Protein AF-0000000070421137 (afdb_homodimer)

Secondary structure (DSSP, 8-state):
--------------TT----SSS-HHHHHTT-HHHHHHHHHHHHTT------HHHHHHHHTSHHHHHHHTTTT-----HHHHTS-EEEEEEESS-HHHHHHHHHHH--TTSEEEEEEPTTS-HHHHHHHHHHHHT-TTEEE-SS-----TTSHHHHHHHHHHHHHHHH-TTS--SEEEEEETT-EESS-HHHHHHHHHHHTT--B---B--GGGTHHHHEEEEE-TTT--EEEEEEEPPPPGGGPPPPB--S--EEEHHHHHHHHH-HHHHHHHHHGGGSSSGGGTHHHHHHH-GGG--TT--B-TTSSB-GGG--SEEE-B--SSTT---SSEEETTEEE--GGGHHHHTT--SSEEE---TTSSHHHHHHHHHHHHHHHHHGGGS----HHHHHHHHT-/--------------TT----TTS-HHHHHTT-HHHHHHHHHHHHTT------HHHHHHHHTSHHHHHHHTTTT-----HHHHTS-EEEEEEESS-HHHHHHHHHHH--TTSEEEEEEPTTS-HHHHHHHHHHHHT-TTEEE-SS-----TTSHHHHHHHHHHHHHHHH-TTS--SEEEEEETT-EESS-HHHHHHHHHHHTT--B---B--GGGTHHHHEEEEE-TTT--EEEEEEEPPPPGGGPPPPB--S--EEEHHHHHHHHH-HHHHHHHHHGGGSSSGGGTHHHHHHH-GGG--TT--B-TTSSB-GGG--SEEE-B--SSTT---SSEEETTEEE--GGGHHHHTT--SSEEE---TTSSHHHHHHHHHHHHHHHHHGGGS----HHHHHHHHT-

Solvent-accessible surface area (backbone atoms only — not comparable to full-atom values): 43002 Å² total; per-residue (Å²): 138,80,84,69,73,77,68,76,72,67,76,69,76,61,95,80,61,61,76,60,84,90,49,62,45,46,47,27,37,47,59,36,61,68,55,42,51,49,49,53,50,52,54,68,72,65,72,65,83,72,78,42,28,58,52,49,24,61,47,24,70,42,42,71,57,34,37,60,72,62,46,71,76,69,70,76,76,53,70,70,43,66,75,48,20,42,31,36,34,36,45,40,64,79,54,42,48,40,32,49,55,36,44,58,70,64,64,52,89,67,28,39,36,29,35,33,51,30,55,76,41,58,66,53,38,55,50,14,49,52,28,47,32,72,61,32,92,50,34,43,68,38,92,60,67,33,70,56,30,75,52,26,33,38,46,35,46,40,55,50,37,30,50,54,54,52,70,67,40,74,91,51,82,44,51,35,36,36,48,37,58,31,44,37,41,72,55,49,41,66,60,55,49,43,55,52,50,58,70,43,64,52,47,37,16,54,34,33,39,82,49,79,87,55,42,75,30,53,50,29,29,34,45,69,38,85,88,75,59,38,67,37,77,67,83,38,77,40,74,77,61,66,92,78,49,57,75,17,37,36,52,73,47,30,35,35,21,46,66,32,53,50,40,52,75,64,36,63,69,41,43,51,44,54,60,65,30,53,34,19,54,34,23,38,22,26,53,64,7,23,51,51,44,28,67,90,70,63,52,59,34,65,56,50,30,95,87,60,38,42,41,63,72,45,37,36,36,63,40,68,49,56,73,57,95,58,90,79,75,74,67,67,39,49,74,57,97,50,31,26,32,48,20,53,79,32,38,27,54,51,72,68,49,86,24,40,22,36,44,31,50,46,66,83,45,56,42,63,32,58,49,34,50,49,26,48,50,53,34,48,46,71,51,46,85,74,47,59,61,88,43,47,69,60,53,47,46,64,59,78,84,137,80,83,69,74,78,69,73,70,66,76,69,77,60,95,82,61,61,74,60,86,90,48,64,46,45,48,27,36,48,59,37,61,68,55,43,51,48,48,53,51,51,52,67,72,64,71,66,82,72,79,41,30,60,51,49,23,60,46,24,71,42,42,71,57,33,37,60,74,65,47,71,77,70,70,77,79,52,70,70,43,68,76,46,20,40,30,37,34,35,45,39,65,78,53,40,47,41,32,49,54,37,44,59,70,66,62,51,89,65,28,39,37,30,34,36,51,32,55,78,40,58,64,53,39,57,49,15,49,52,28,45,31,74,62,32,92,50,33,43,68,37,90,60,64,33,70,56,29,76,52,26,32,39,45,36,46,39,54,50,37,30,50,54,53,53,70,66,42,74,92,50,81,44,50,34,37,36,48,39,56,33,41,35,42,72,54,49,42,66,60,54,49,42,56,53,50,58,71,42,65,52,46,36,17,54,34,32,37,82,50,79,87,55,42,74,32,53,49,29,29,35,46,69,38,85,87,75,58,39,66,38,77,67,82,39,76,39,76,78,60,63,93,79,50,57,77,17,37,37,51,73,46,29,35,35,21,46,64,32,53,51,40,54,74,64,34,64,70,42,45,51,41,53,61,64,31,54,33,18,53,35,23,36,23,25,55,64,6,23,49,52,44,29,68,90,70,63,51,60,34,65,57,52,30,96,86,60,38,42,40,64,72,45,38,36,38,62,39,68,48,56,74,57,95,59,89,78,74,73,68,67,39,48,73,58,95,49,31,27,31,46,19,53,78,32,38,27,56,52,72,68,49,86,25,39,23,36,44,31,48,45,68,83,45,56,42,64,32,59,49,34,50,49,27,49,48,53,35,47,46,72,50,46,86,71,50,58,60,87,44,48,70,61,52,47,46,63,58,75,84

Radius of gyration: 30.04 Å; Cα contacts (8 Å, |Δi|>4): 1472; chains: 2; bounding box: 64×89×84 Å

Sequence (802 aa):
KQNLYTQTVLISQSRTERLVHEVDCRRIIEGDELEISYALGVLKNGDYNCSSNDDVRNNAQNCERFLKMFNYNRFTISNEEMDFPIAFSLLVHKDAVQMEMLLRAIYRPHNVYCIHIDRKSNFSLHDAITAVTKCLPNVFIASNLEDVVYASYSRLQADINCMHDLLNYTDIKWKYLINLPAQEYPLKTNLEIVKILKLFNGTNSIESVYDSASNYRVNETYKVNPKTLKVENTKQRKPPPPYNMTVGKGSAYGAFSRRFVEFALNDERAQDLLKWTEDTYSPDETFWATLAINKHLGTPGIQYNALGFPDRKLWITTSTTWQSPGPGVNCHGRYVRDICIFGLRDLQKLVSEKEFFANKFYHDYQPYALKCMEEWIFNKSATSNNLPTDLFYYRRALNSTKQNLYTQTVLISQSRTERLVHEVDCRRIIEGDELEISYALGVLKNGDYNCSSNDDVRNNAQNCERFLKMFNYNRFTISNEEMDFPIAFSLLVHKDAVQMEMLLRAIYRPHNVYCIHIDRKSNFSLHDAITAVTKCLPNVFIASNLED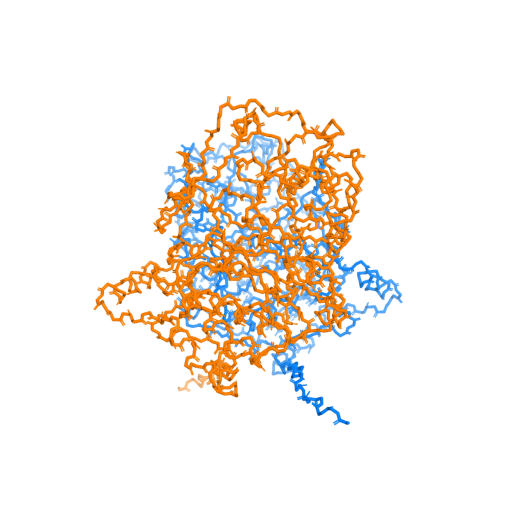VVYASYSRLQADINCMHDLLNYTDIKWKYLINLPAQEYPLKTNLEIVKILKLFNGTNSIESVYDSASNYRVNETYKVNPKTLKVENTKQRKPPPPYNMTVGKGSAYGAFSRRFVEFALNDERAQDLLKWTEDTYSPDETFWATLAINKHLGTPGIQYNALGFPDRKLWITTSTTWQSPGPGVNCHGRYVRDICIFGLRDLQKLVSEKEFFANKFYHDYQPYALKCMEEWIFNKSATSNNLPTDLFYYRRALNST

Foldseek 3Di:
DPPPPPPPPCPCPDPQFDDDPQADLVCLLQQPVVRQVVLVVVVVVVPDDDDALQNLLVCLQDLVSNCVVLVLPPFDDDPLLLVAAEEEEEEEEEGPSLLVLQCSLADDLLYAYEYAYQPPHDPSNVSSQVSNCVSRVRYDYFPDHFNDFAQALSVVVSVLSRLVVVVVVPPHDHFKYWYDYSFKHFLAHSVLVSVLVVLLVFAKQWDWDDDPVQCVQQQFFWDQDPVVSHIDTPPHGADDQPPPFDWIFTDLTIMHGNQLSCCCNPPPSNVSRSVSCRRGGNCSRTSSNRLQQDVVNVRTNFDADPVSGGQNLSNQAEDWQFQDPDPDSDQPADDDPRTRAHESSCSNVSNVGRHGIYPGHDCSGNVVNSVSSSSVSSVCSVCVVPDDRDCPSSNCSSPND/DPPPPVPPPCPCPDPQFDDDVQADLVCLLQQPVVRQVVLVVVVVVVPDDDDALQNLLVCLQDLVSNCVVLVVPPFDDDPLLLVAAEEEEEEEEEGPSLLVLQCSLADDLLYAYEYAYQPPYDPSNVSSQVSNCVSRVRYDYFPDHFNDFAQALSVVVSVLSRLVVVVVVPPHDHFKYWYDYSFKHFLAHSVLVSVLVVLLVFAKQWDWDDDPVQCVQQQFFWDQDPVVSHIDTPPHGADDQPPPFDWIFTDLTIMHGNQLSCCCNPPPSNVSRSVSCRRGGNCSGTSSNRLQQDVVNVRTNFDADPVSGGQNLSNQAEDWQFQDPDPDSDQPADDDPRTRAHESSCSNVSNVGRHGIYPGHDCSGNVVNSVSSSSVSSNCSVCVVPDDRDCPSSNCSSPND

Structure (mmCIF, N/CA/C/O backbone):
data_AF-0000000070421137-model_v1
#
loop_
_entity.id
_entity.type
_entity.pdbx_description
1 polymer 'Beta-1,3-galactosyl-O-glycosyl-glycoprotein beta-1,6-N-acetylglucosaminyltransferase 4-like'
#
loop_
_atom_site.group_PDB
_atom_site.id
_atom_site.type_symbol
_atom_site.label_atom_id
_atom_site.label_alt_id
_atom_site.label_comp_id
_atom_site.label_asym_id
_atom_site.label_entity_id
_atom_site.label_seq_id
_atom_site.pdbx_PDB_ins_code
_atom_site.Cartn_x
_atom_site.Cartn_y
_atom_site.Cartn_z
_atom_site.occupancy
_atom_site.B_iso_or_equiv
_atom_site.auth_seq_id
_atom_site.auth_comp_id
_atom_site.auth_asym_id
_atom_site.auth_atom_id
_atom_site.pdbx_PDB_model_num
ATOM 1 N N . LYS A 1 1 ? 13.375 14.648 43.125 1 20.23 1 LYS A N 1
ATOM 2 C CA . LYS A 1 1 ? 13.336 13.25 42.688 1 20.23 1 LYS A CA 1
ATOM 3 C C . LYS A 1 1 ? 12.07 12.953 41.906 1 20.23 1 LYS A C 1
ATOM 5 O O . LYS A 1 1 ? 10.984 12.828 42.469 1 20.23 1 LYS A O 1
ATOM 10 N N . GLN A 1 2 ? 11.789 13.578 40.75 1 22.14 2 GLN A N 1
ATOM 11 C CA . GLN A 1 2 ? 10.656 13.766 39.844 1 22.14 2 GLN A CA 1
ATOM 12 C C . GLN A 1 2 ? 10.195 12.43 39.281 1 22.14 2 GLN A C 1
ATOM 14 O O . GLN A 1 2 ? 11.008 11.648 38.781 1 22.14 2 GLN A O 1
ATOM 19 N N . ASN A 1 3 ? 9.078 11.836 39.812 1 25.48 3 ASN A N 1
ATOM 20 C CA . ASN A 1 3 ? 8.516 10.5 39.625 1 25.48 3 ASN A CA 1
ATOM 21 C C . ASN A 1 3 ? 8.32 10.203 38.125 1 25.48 3 ASN A C 1
ATOM 23 O O . ASN A 1 3 ? 7.492 10.828 37.469 1 25.48 3 ASN A O 1
ATOM 27 N N . LEU A 1 4 ? 9.328 9.852 37.375 1 26.03 4 LEU A N 1
ATOM 28 C CA . LEU A 1 4 ? 9.445 9.25 36.062 1 26.03 4 LEU A CA 1
ATOM 29 C C . LEU A 1 4 ? 8.445 8.117 35.875 1 26.03 4 LEU A C 1
ATOM 31 O O . LEU A 1 4 ? 8.492 7.125 36.625 1 26.03 4 LEU A O 1
ATOM 35 N N . TYR A 1 5 ? 7.18 8.484 35.688 1 28.64 5 TYR A N 1
ATOM 36 C CA . TYR A 1 5 ? 6.156 7.488 35.375 1 28.64 5 TYR A CA 1
ATOM 37 C C . TYR A 1 5 ? 6.734 6.34 34.562 1 28.64 5 TYR A C 1
ATOM 39 O O . TYR A 1 5 ? 7.496 6.566 33.625 1 28.64 5 TYR A O 1
ATOM 47 N N . THR A 1 6 ? 7.074 5.262 35.25 1 27.91 6 THR A N 1
ATOM 48 C CA . THR A 1 6 ? 7.441 3.965 34.688 1 27.91 6 THR A CA 1
ATOM 49 C C . THR A 1 6 ? 6.531 3.605 33.5 1 27.91 6 THR A C 1
ATOM 51 O O . THR A 1 6 ? 5.355 3.289 33.688 1 27.91 6 THR A O 1
ATOM 54 N N . GLN A 1 7 ? 6.555 4.383 32.5 1 29.56 7 GLN A N 1
ATOM 55 C CA . GLN A 1 7 ? 5.867 4.059 31.25 1 29.56 7 GLN A CA 1
ATOM 56 C C . GLN A 1 7 ? 6.164 2.625 30.828 1 29.56 7 GLN A C 1
ATOM 58 O O . GLN A 1 7 ? 7.328 2.244 30.672 1 29.56 7 GLN A O 1
ATOM 63 N N . THR A 1 8 ? 5.398 1.788 31.391 1 28.75 8 THR A N 1
ATOM 64 C CA . THR A 1 8 ? 5.469 0.406 30.922 1 28.75 8 THR A CA 1
ATOM 65 C C . THR A 1 8 ? 5.477 0.343 29.406 1 28.75 8 THR A C 1
ATOM 67 O O . THR A 1 8 ? 4.484 0.684 28.766 1 28.75 8 THR A O 1
ATOM 70 N N . VAL A 1 9 ? 6.59 0.639 28.891 1 28.95 9 VAL A N 1
ATOM 71 C CA . VAL A 1 9 ? 6.863 0.269 27.516 1 28.95 9 VAL A CA 1
ATOM 72 C C . VAL A 1 9 ? 6.578 -1.218 27.312 1 28.95 9 VAL A C 1
ATOM 74 O O . VAL A 1 9 ? 7.273 -2.07 27.875 1 28.95 9 VAL A O 1
ATOM 77 N N . LEU A 1 10 ? 5.43 -1.649 27.234 1 29.97 10 LEU A N 1
ATOM 78 C CA . LEU A 1 10 ? 5.141 -3.035 26.891 1 29.97 10 LEU A CA 1
ATOM 79 C C . LEU A 1 10 ? 5.73 -3.385 25.531 1 29.97 10 LEU A C 1
ATOM 81 O O . LEU A 1 10 ? 5.352 -2.797 24.516 1 29.97 10 LEU A O 1
ATOM 85 N N . ILE A 1 11 ? 6.961 -3.67 25.562 1 32.75 11 ILE A N 1
ATOM 86 C CA . ILE A 1 11 ? 7.523 -4.348 24.406 1 32.75 11 ILE A CA 1
ATOM 87 C C . ILE A 1 11 ? 6.77 -5.648 24.141 1 32.75 11 ILE A C 1
ATOM 89 O O . ILE A 1 11 ? 6.855 -6.59 24.938 1 32.75 11 ILE A O 1
ATOM 93 N N . SER A 1 12 ? 5.551 -5.691 23.875 1 33.28 12 SER A N 1
ATOM 94 C CA . SER A 1 12 ? 4.797 -6.934 23.719 1 33.28 12 SER A CA 1
ATOM 95 C C . SER A 1 12 ? 5.316 -7.754 22.531 1 33.28 12 SER A C 1
ATOM 97 O O . SER A 1 12 ? 5.148 -7.363 21.375 1 33.28 12 SER A O 1
ATOM 99 N N . GLN A 1 13 ? 6.551 -8.211 22.547 1 37.94 13 GLN A N 1
ATOM 100 C CA . GLN A 1 13 ? 6.801 -9.297 21.594 1 37.94 13 GLN A CA 1
ATOM 101 C C . GLN A 1 13 ? 5.734 -10.383 21.719 1 37.94 13 GLN A C 1
ATOM 103 O O . GLN A 1 13 ? 5.605 -11.016 22.766 1 37.94 13 GLN A O 1
ATOM 108 N N . SER A 1 14 ? 4.715 -10.297 21.094 1 43.59 14 SER A N 1
ATOM 109 C CA . SER A 1 14 ? 3.699 -11.336 21.156 1 43.59 14 SER A CA 1
ATOM 110 C C . SER A 1 14 ? 4.277 -12.695 20.781 1 43.59 14 SER A C 1
ATOM 112 O O . SER A 1 14 ? 5.109 -12.797 19.875 1 43.59 14 SER A O 1
ATOM 114 N N . ARG A 1 15 ? 4.164 -13.719 21.578 1 47.41 15 ARG A N 1
ATOM 115 C CA . ARG A 1 15 ? 4.457 -15.141 21.453 1 47.41 15 ARG A CA 1
ATOM 116 C C . ARG A 1 15 ? 4.008 -15.672 20.094 1 47.41 15 ARG A C 1
ATOM 118 O O . ARG A 1 15 ? 4.309 -16.812 19.75 1 47.41 15 ARG A O 1
ATOM 125 N N . THR A 1 16 ? 3.453 -14.875 19.062 1 58.22 16 THR A N 1
ATOM 126 C CA . THR A 1 16 ? 2.812 -15.414 17.875 1 58.22 16 THR A CA 1
ATOM 127 C C . THR A 1 16 ? 3.504 -14.906 16.609 1 58.22 16 THR A C 1
ATOM 129 O O . THR A 1 16 ? 3.041 -15.164 15.5 1 58.22 16 THR A O 1
ATOM 132 N N . GLU A 1 17 ? 4.789 -14.328 16.812 1 65.56 17 GLU A N 1
ATOM 133 C CA . GLU A 1 17 ? 5.469 -13.812 15.633 1 65.56 17 GLU A CA 1
ATOM 134 C C . GLU A 1 17 ? 6.59 -14.75 15.188 1 65.56 17 GLU A C 1
ATOM 136 O O . GLU A 1 17 ? 7.246 -15.383 16.016 1 65.56 17 GLU A O 1
ATOM 141 N N . ARG A 1 18 ? 6.664 -14.992 13.867 1 72.19 18 ARG A N 1
ATOM 142 C CA . ARG A 1 18 ? 7.809 -15.664 13.266 1 72.19 18 ARG A CA 1
ATOM 143 C C . ARG A 1 18 ? 8.992 -14.719 13.109 1 72.19 18 ARG A C 1
ATOM 145 O O . ARG A 1 18 ? 8.812 -13.555 12.742 1 72.19 18 ARG A O 1
ATOM 152 N N . LEU A 1 19 ? 10.18 -15.211 13.633 1 74.75 19 LEU A N 1
ATOM 153 C CA . LEU A 1 19 ? 11.367 -14.375 13.523 1 74.75 19 LEU A CA 1
ATOM 154 C C . LEU A 1 19 ? 12.539 -15.164 12.945 1 74.75 19 LEU A C 1
ATOM 156 O O . LEU A 1 19 ? 12.742 -16.328 13.305 1 74.75 19 LEU A O 1
ATOM 160 N N . VAL A 1 20 ? 13.094 -14.586 11.875 1 80.06 20 VAL A N 1
ATOM 161 C CA . VAL A 1 20 ? 14.422 -15.008 11.453 1 80.06 20 VAL A CA 1
ATOM 162 C C . VAL A 1 20 ? 15.477 -14.406 12.383 1 80.06 20 VAL A C 1
ATOM 164 O O . VAL A 1 20 ? 15.688 -13.195 12.391 1 80.06 20 VAL A O 1
ATOM 167 N N . HIS A 1 21 ? 16.156 -15.133 13.133 1 77.94 21 HIS A N 1
ATOM 168 C CA . HIS A 1 21 ? 16.984 -14.656 14.234 1 77.94 21 HIS A CA 1
ATOM 169 C C . HIS A 1 21 ? 18.344 -14.188 13.75 1 77.94 21 HIS A C 1
ATOM 171 O O . HIS A 1 21 ? 19 -13.359 14.391 1 77.94 21 HIS A O 1
ATOM 177 N N . GLU A 1 22 ? 18.75 -14.617 12.625 1 86.88 22 GLU A N 1
ATOM 178 C CA . GLU A 1 22 ? 20.094 -14.336 12.148 1 86.88 22 GLU A CA 1
ATOM 179 C C . GLU A 1 22 ? 20.203 -12.922 11.586 1 86.88 22 GLU A C 1
ATOM 181 O O . GLU A 1 22 ? 21.281 -12.32 11.594 1 86.88 22 GLU A O 1
ATOM 186 N N . VAL A 1 23 ? 19.109 -12.453 11.078 1 92.75 23 VAL A N 1
ATOM 187 C CA . VAL A 1 23 ? 19.078 -11.125 10.484 1 92.75 23 VAL A CA 1
ATOM 188 C C . VAL A 1 23 ? 17.781 -10.406 10.875 1 92.75 23 VAL A C 1
ATOM 190 O O . VAL A 1 23 ? 16.844 -11.039 11.367 1 92.75 23 VAL A O 1
ATOM 193 N N . ASP A 1 24 ? 17.75 -9.047 10.711 1 94.31 24 ASP A N 1
ATOM 194 C CA . ASP A 1 24 ? 16.547 -8.25 10.945 1 94.31 24 ASP A CA 1
ATOM 195 C C . ASP A 1 24 ? 15.758 -8.062 9.648 1 94.31 24 ASP A C 1
ATOM 197 O O . ASP A 1 24 ? 16.031 -7.133 8.883 1 94.31 24 ASP A O 1
ATOM 201 N N . CYS A 1 25 ? 14.781 -8.922 9.461 1 95.94 25 CYS A N 1
ATOM 202 C CA . CYS A 1 25 ? 14.016 -8.945 8.219 1 95.94 25 CYS A CA 1
ATOM 203 C C . CYS A 1 25 ? 13.258 -7.645 8.023 1 95.94 25 CYS A C 1
ATOM 205 O O . CYS A 1 25 ? 13.078 -7.188 6.891 1 95.94 25 CYS A O 1
ATOM 207 N N . ARG A 1 26 ? 12.797 -7.012 9.086 1 93.62 26 ARG A N 1
ATOM 208 C CA . ARG A 1 26 ? 12.07 -5.75 8.984 1 93.62 26 ARG A CA 1
ATOM 209 C C . ARG A 1 26 ? 12.953 -4.656 8.391 1 93.62 26 ARG A C 1
ATOM 211 O O . ARG A 1 26 ? 12.547 -3.965 7.457 1 93.62 26 ARG A O 1
ATOM 218 N N . ARG A 1 27 ? 14.172 -4.586 8.914 1 94.5 27 ARG A N 1
ATOM 219 C CA . ARG A 1 27 ? 15.117 -3.588 8.422 1 94.5 27 ARG A CA 1
ATOM 220 C C . ARG A 1 27 ? 15.484 -3.857 6.965 1 94.5 27 ARG A C 1
ATOM 222 O O . ARG A 1 27 ? 15.609 -2.926 6.168 1 94.5 27 ARG A O 1
ATOM 229 N N . ILE A 1 28 ? 15.633 -5.145 6.621 1 96.81 28 ILE A N 1
ATOM 230 C CA . ILE A 1 28 ? 15.984 -5.531 5.258 1 96.81 28 ILE A CA 1
ATOM 231 C C . ILE A 1 28 ? 14.859 -5.129 4.305 1 96.81 28 ILE A C 1
ATOM 233 O O . ILE A 1 28 ? 15.109 -4.5 3.273 1 96.81 28 ILE A O 1
ATOM 237 N N . ILE A 1 29 ? 13.617 -5.426 4.656 1 96.94 29 ILE A N 1
ATOM 238 C CA . ILE A 1 29 ? 12.469 -5.129 3.811 1 96.94 29 ILE A CA 1
ATOM 239 C C . ILE A 1 29 ? 12.281 -3.617 3.705 1 96.94 29 ILE A C 1
ATOM 241 O O . ILE A 1 29 ? 11.836 -3.109 2.67 1 96.94 29 ILE A O 1
ATOM 245 N N . GLU A 1 30 ? 12.711 -2.855 4.73 1 96.06 30 GLU A N 1
ATOM 246 C CA . GLU A 1 30 ? 12.594 -1.401 4.723 1 96.06 30 GLU A CA 1
ATOM 247 C C . GLU A 1 30 ? 13.719 -0.763 3.912 1 96.06 30 GLU A C 1
ATOM 249 O O . GLU A 1 30 ? 13.758 0.459 3.75 1 96.06 30 GLU A O 1
ATOM 254 N N . GLY A 1 31 ? 14.727 -1.609 3.443 1 94.75 31 GLY A N 1
ATOM 255 C CA . GLY A 1 31 ? 15.781 -1.126 2.568 1 94.75 31 GLY A CA 1
ATOM 256 C C . GLY A 1 31 ? 17 -0.642 3.322 1 94.75 31 GLY A C 1
ATOM 257 O O . GLY A 1 31 ? 17.797 0.137 2.791 1 94.75 31 GLY A O 1
ATOM 258 N N . ASP A 1 32 ? 17.156 -1.04 4.566 1 95.12 32 ASP A N 1
ATOM 259 C CA . ASP A 1 32 ? 18.328 -0.663 5.352 1 95.12 32 ASP A CA 1
ATOM 260 C C . ASP A 1 32 ? 19.609 -1.296 4.785 1 95.12 32 ASP A C 1
ATOM 262 O O . ASP A 1 32 ? 19.844 -2.488 4.977 1 95.12 32 ASP A O 1
ATOM 266 N N . GLU A 1 33 ? 20.484 -0.548 4.219 1 95.44 33 GLU A N 1
ATOM 267 C CA . GLU A 1 33 ? 21.656 -1.058 3.518 1 95.44 33 GLU A CA 1
ATOM 268 C C . GLU A 1 33 ? 22.672 -1.669 4.488 1 95.44 33 GLU A C 1
ATOM 270 O O . GLU A 1 33 ? 23.391 -2.598 4.137 1 95.44 33 GLU A O 1
ATOM 275 N N . LEU A 1 34 ? 22.688 -1.186 5.691 1 96.12 34 LEU A N 1
ATOM 276 C CA . LEU A 1 34 ? 23.594 -1.746 6.684 1 96.12 34 LEU A CA 1
ATOM 277 C C . LEU A 1 34 ? 23.203 -3.178 7.031 1 96.12 34 LEU A C 1
ATOM 279 O O . LEU A 1 34 ? 24.062 -4.062 7.086 1 96.12 34 LEU A O 1
ATOM 283 N N . GLU A 1 35 ? 21.906 -3.398 7.23 1 96.31 35 GLU A N 1
ATOM 284 C CA . GLU A 1 35 ? 21.438 -4.742 7.559 1 96.31 35 GLU A CA 1
ATOM 285 C C . GLU A 1 35 ? 21.562 -5.676 6.359 1 96.31 35 GLU A C 1
ATOM 287 O O . GLU A 1 35 ? 21.891 -6.855 6.516 1 96.31 35 GLU A O 1
ATOM 292 N N . ILE A 1 36 ? 21.312 -5.152 5.172 1 97.25 36 ILE A N 1
ATOM 293 C CA . ILE A 1 36 ? 21.406 -5.953 3.957 1 97.25 36 ILE A CA 1
ATOM 294 C C . ILE A 1 36 ? 22.859 -6.398 3.752 1 97.25 36 ILE A C 1
ATOM 296 O O . ILE A 1 36 ? 23.125 -7.574 3.49 1 97.25 36 ILE A O 1
ATOM 300 N N . SER A 1 37 ? 23.781 -5.453 3.973 1 96.44 37 SER A N 1
ATOM 301 C CA . SER A 1 37 ? 25.203 -5.77 3.842 1 96.44 37 SER A CA 1
ATOM 302 C C . SER A 1 37 ? 25.641 -6.793 4.883 1 96.44 37 SER A C 1
ATOM 304 O O . SER A 1 37 ? 26.422 -7.695 4.586 1 96.44 37 SER A O 1
ATOM 306 N N . TYR A 1 38 ? 25.141 -6.621 6.004 1 95.81 38 TYR A N 1
ATOM 307 C CA . TYR A 1 38 ? 25.438 -7.582 7.062 1 95.81 38 TYR A CA 1
ATOM 308 C C . TYR A 1 38 ? 24.953 -8.977 6.684 1 95.81 38 TYR A C 1
ATOM 310 O O . TYR A 1 38 ? 25.703 -9.945 6.777 1 95.81 38 TYR A O 1
ATOM 318 N N . ALA A 1 39 ? 23.688 -9.078 6.238 1 95.25 39 ALA A N 1
ATOM 319 C CA . ALA A 1 39 ? 23.094 -10.367 5.863 1 95.25 39 ALA A CA 1
ATOM 320 C C . ALA A 1 39 ? 23.875 -11.016 4.727 1 95.25 39 ALA A C 1
ATOM 322 O O . ALA A 1 39 ? 24.125 -12.219 4.746 1 95.25 39 ALA A O 1
ATOM 323 N N . LEU A 1 40 ? 24.266 -10.203 3.762 1 94.75 40 LEU A N 1
ATOM 324 C CA . LEU A 1 40 ? 25.047 -10.703 2.637 1 94.75 40 LEU A CA 1
ATOM 325 C C . LEU A 1 40 ? 26.406 -11.195 3.1 1 94.75 40 LEU A C 1
ATOM 327 O O . LEU A 1 40 ? 26.922 -12.188 2.58 1 94.75 40 LEU A O 1
ATOM 331 N N . GLY A 1 41 ? 26.984 -10.5 4.043 1 92.69 41 GLY A N 1
ATOM 332 C CA . GLY A 1 41 ? 28.25 -10.914 4.621 1 92.69 41 GLY A CA 1
ATOM 333 C C . GLY A 1 41 ? 28.156 -12.25 5.332 1 92.69 41 GLY A C 1
ATOM 334 O O . GLY A 1 41 ? 29.062 -13.086 5.203 1 92.69 41 GLY A O 1
ATOM 335 N N . VAL A 1 42 ? 27.094 -12.469 6.02 1 89.81 42 VAL A N 1
ATOM 336 C CA . VAL A 1 42 ? 26.891 -13.719 6.734 1 89.81 42 VAL A CA 1
ATOM 337 C C . VAL A 1 42 ? 26.797 -14.875 5.742 1 89.81 42 VAL A C 1
ATOM 339 O O . VAL A 1 42 ? 27.328 -15.961 5.988 1 89.81 42 VAL A O 1
ATOM 342 N N . LEU A 1 43 ? 26.125 -14.672 4.633 1 88.81 43 LEU A N 1
ATOM 343 C CA . LEU A 1 43 ? 25.922 -15.711 3.627 1 88.81 43 LEU A CA 1
ATOM 344 C C . LEU A 1 43 ? 27.234 -16.047 2.922 1 88.81 43 LEU A C 1
ATOM 346 O O . LEU A 1 43 ? 27.453 -17.188 2.518 1 88.81 43 LEU A O 1
ATOM 350 N N . LYS A 1 44 ? 28.094 -15.148 2.705 1 85.44 44 LYS A N 1
ATOM 351 C CA . LYS A 1 44 ? 29.375 -15.359 2.035 1 85.44 44 LYS A CA 1
ATOM 352 C C . LYS A 1 44 ? 30.312 -16.188 2.904 1 85.44 44 LYS A C 1
ATOM 354 O O . LYS A 1 44 ? 31.109 -16.984 2.391 1 85.44 44 LYS A O 1
ATOM 359 N N . ASN A 1 45 ? 30.312 -16 4.125 1 74.69 45 ASN A N 1
ATOM 360 C CA . ASN A 1 45 ? 31.234 -16.688 5.023 1 74.69 45 ASN A CA 1
ATOM 361 C C . ASN A 1 45 ? 30.859 -18.156 5.203 1 74.69 45 ASN A C 1
ATOM 363 O O . ASN A 1 45 ? 31.547 -18.891 5.926 1 74.69 45 ASN A O 1
ATOM 367 N N . GLY A 1 46 ? 30.031 -18.719 4.223 1 66.94 46 GLY A N 1
ATOM 368 C CA . GLY A 1 46 ? 29.781 -20.141 4.105 1 66.94 46 GLY A CA 1
ATOM 369 C C . GLY A 1 46 ? 28.922 -20.688 5.234 1 66.94 46 GLY A C 1
ATOM 370 O O . GLY A 1 46 ? 28.781 -21.906 5.383 1 66.94 46 GLY A O 1
ATOM 371 N N . ASP A 1 47 ? 28.359 -19.891 5.965 1 62.97 47 ASP A N 1
ATOM 372 C CA . ASP A 1 47 ? 27.734 -20.359 7.195 1 62.97 47 ASP A CA 1
ATOM 373 C C . ASP A 1 47 ? 26.266 -20.734 6.953 1 62.97 47 ASP A C 1
ATOM 375 O O . ASP A 1 47 ? 25.562 -21.141 7.879 1 62.97 47 ASP A O 1
ATOM 379 N N . TYR A 1 48 ? 25.875 -20.734 5.625 1 73.06 48 TYR A N 1
ATOM 380 C CA . TYR A 1 48 ? 24.469 -21.062 5.5 1 73.06 48 TYR A CA 1
ATOM 381 C C . TYR A 1 48 ? 24.281 -22.453 4.902 1 73.06 48 TYR A C 1
ATOM 383 O O . TYR A 1 48 ? 24.75 -22.734 3.799 1 73.06 48 TYR A O 1
ATOM 391 N N . ASN A 1 49 ? 23.797 -23.344 5.66 1 78.06 49 ASN A N 1
ATOM 392 C CA . ASN A 1 49 ? 23.438 -24.672 5.195 1 78.06 49 ASN A CA 1
ATOM 393 C C . ASN A 1 49 ? 22 -24.734 4.707 1 78.06 49 ASN A C 1
ATOM 395 O O . ASN A 1 49 ? 21.062 -24.594 5.5 1 78.06 49 ASN A O 1
ATOM 399 N N . CYS A 1 50 ? 21.891 -24.969 3.373 1 84.75 50 CYS A N 1
ATOM 400 C CA . CYS A 1 50 ? 20.547 -25.047 2.807 1 84.75 50 CYS A CA 1
ATOM 401 C C . CYS A 1 50 ? 19.969 -26.453 2.992 1 84.75 50 CYS A C 1
ATOM 403 O O . CYS A 1 50 ? 20.688 -27.438 2.861 1 84.75 50 CYS A O 1
ATOM 405 N N . SER A 1 51 ? 18.781 -26.516 3.322 1 89.94 51 SER A N 1
ATOM 406 C CA . SER A 1 51 ? 18.078 -27.781 3.443 1 89.94 51 SER A CA 1
ATOM 407 C C . SER A 1 51 ? 18 -28.5 2.102 1 89.94 51 SER A C 1
ATOM 409 O O . SER A 1 51 ? 18.109 -27.875 1.047 1 89.94 51 SER A O 1
ATOM 411 N N . SER A 1 52 ? 17.922 -29.812 2.197 1 93.5 52 SER A N 1
ATOM 412 C CA . SER A 1 52 ? 17.812 -30.656 1.014 1 93.5 52 SER A CA 1
ATOM 413 C C . SER A 1 52 ? 16.453 -31.344 0.944 1 93.5 52 SER A C 1
ATOM 415 O O . SER A 1 52 ? 15.648 -31.25 1.873 1 93.5 52 SER A O 1
ATOM 417 N N . ASN A 1 53 ? 16.234 -32.031 -0.182 1 96 53 ASN A N 1
ATOM 418 C CA . ASN A 1 53 ? 15.031 -32.844 -0.306 1 96 53 ASN A CA 1
ATOM 419 C C . ASN A 1 53 ? 14.93 -33.875 0.817 1 96 53 ASN A C 1
ATOM 421 O O . ASN A 1 53 ? 13.852 -34.094 1.379 1 96 53 ASN A O 1
ATOM 425 N N . ASP A 1 54 ? 16.078 -34.375 1.191 1 96.19 54 ASP A N 1
ATOM 426 C CA . ASP A 1 54 ? 16.109 -35.406 2.24 1 96.19 54 ASP A CA 1
ATOM 427 C C . ASP A 1 54 ? 15.734 -34.812 3.596 1 96.19 54 ASP A C 1
ATOM 429 O O . ASP A 1 54 ? 15.109 -35.469 4.422 1 96.19 54 ASP A O 1
ATOM 433 N N . ASP A 1 55 ? 16.172 -33.656 3.809 1 95.56 55 ASP A N 1
ATOM 434 C CA . ASP A 1 55 ? 15.805 -33 5.051 1 95.56 55 ASP A CA 1
ATOM 435 C C . ASP A 1 55 ? 14.289 -32.844 5.16 1 95.56 55 ASP A C 1
ATOM 437 O O . ASP A 1 55 ? 13.711 -33.062 6.227 1 95.56 55 ASP A O 1
ATOM 441 N N . VAL A 1 56 ? 13.672 -32.438 4.07 1 96 56 VAL A N 1
ATOM 442 C CA . VAL A 1 56 ? 12.219 -32.281 4.039 1 96 56 VAL A CA 1
ATOM 443 C C . VAL A 1 56 ? 11.562 -33.625 4.32 1 96 56 VAL A C 1
ATOM 445 O O . VAL A 1 56 ? 10.633 -33.719 5.125 1 96 56 VAL A O 1
ATOM 448 N N . ARG A 1 57 ? 12.07 -34.688 3.672 1 97 57 ARG A N 1
ATOM 449 C CA . ARG A 1 57 ? 11.555 -36.031 3.883 1 97 57 ARG A CA 1
ATOM 450 C C . ARG A 1 57 ? 11.672 -36.438 5.348 1 97 57 ARG A C 1
ATOM 452 O O . ARG A 1 57 ? 10.695 -36.906 5.941 1 97 57 ARG A O 1
ATOM 459 N N . ASN A 1 58 ? 12.805 -36.219 5.91 1 96.44 58 ASN A N 1
ATOM 460 C CA . ASN A 1 58 ? 13.055 -36.625 7.293 1 96.44 58 ASN A CA 1
ATOM 461 C C . ASN A 1 58 ? 12.148 -35.875 8.266 1 96.44 58 ASN A C 1
ATOM 463 O O . ASN A 1 58 ? 11.648 -36.469 9.227 1 96.44 58 ASN A O 1
ATOM 467 N N . ASN A 1 59 ? 11.984 -34.594 8.023 1 94.69 59 ASN A N 1
ATOM 468 C CA . ASN A 1 59 ? 11.102 -33.812 8.883 1 94.69 59 ASN A CA 1
ATOM 469 C C . ASN A 1 59 ? 9.656 -34.281 8.805 1 94.69 59 ASN A C 1
ATOM 471 O O . ASN A 1 59 ? 8.953 -34.312 9.812 1 94.69 59 ASN A O 1
ATOM 475 N N . ALA A 1 60 ? 9.203 -34.781 7.66 1 95.81 60 ALA A N 1
ATOM 476 C CA . ALA A 1 60 ? 7.801 -35.125 7.426 1 95.81 60 ALA A CA 1
ATOM 477 C C . ALA A 1 60 ? 7.523 -36.562 7.789 1 95.81 60 ALA A C 1
ATOM 479 O O . ALA A 1 60 ? 6.395 -37.031 7.656 1 95.81 60 ALA A O 1
ATOM 480 N N . GLN A 1 61 ? 8.516 -37.281 8.195 1 95.44 61 GLN A N 1
ATOM 481 C CA . GLN A 1 61 ? 8.32 -38.688 8.609 1 95.44 61 GLN A CA 1
ATOM 482 C C . GLN A 1 61 ? 7.445 -38.75 9.859 1 95.44 61 GLN A C 1
ATOM 484 O O . GLN A 1 61 ? 6.734 -39.75 10.055 1 95.44 61 GLN A O 1
ATOM 489 N N . ASN A 1 62 ? 7.586 -37.781 10.68 1 95.94 62 ASN A N 1
ATOM 490 C CA . ASN A 1 62 ? 6.707 -37.594 11.836 1 95.94 62 ASN A CA 1
ATOM 491 C C . ASN A 1 62 ? 5.77 -36.406 11.633 1 95.94 62 ASN A C 1
ATOM 493 O O . ASN A 1 62 ? 6.16 -35.281 11.844 1 95.94 62 ASN A O 1
ATOM 497 N N . CYS A 1 63 ? 4.578 -36.688 11.391 1 95.69 63 CYS A N 1
ATOM 498 C CA . CYS A 1 63 ? 3.629 -35.656 10.984 1 95.69 63 CYS A CA 1
ATOM 499 C C . CYS A 1 63 ? 3.383 -34.688 12.117 1 95.69 63 CYS A C 1
ATOM 501 O O . CYS A 1 63 ? 3.287 -33.469 11.883 1 95.69 63 CYS A O 1
ATOM 503 N N . GLU A 1 64 ? 3.268 -35.156 13.312 1 93.12 64 GLU A N 1
ATOM 504 C CA . GLU A 1 64 ? 3.023 -34.281 14.445 1 93.12 64 GLU A CA 1
ATOM 505 C C . GLU A 1 64 ? 4.145 -33.25 14.594 1 93.12 64 GLU A C 1
ATOM 507 O O . GLU A 1 64 ? 3.881 -32.062 14.734 1 93.12 64 GLU A O 1
ATOM 512 N N . ARG A 1 65 ? 5.293 -33.75 14.523 1 91.25 65 ARG A N 1
ATOM 513 C CA . ARG A 1 65 ? 6.449 -32.844 14.625 1 91.25 65 ARG A CA 1
ATOM 514 C C . ARG A 1 65 ? 6.523 -31.922 13.43 1 91.25 65 ARG A C 1
ATOM 516 O O . ARG A 1 65 ? 6.797 -30.719 13.586 1 91.25 65 ARG A O 1
ATOM 523 N N . PHE A 1 66 ? 6.297 -32.438 12.273 1 93.06 66 PHE A N 1
ATOM 524 C CA . PHE A 1 66 ? 6.355 -31.672 11.031 1 93.06 66 PHE A CA 1
ATOM 525 C C . PHE A 1 66 ? 5.363 -30.516 11.055 1 93.06 66 PHE A C 1
ATOM 527 O O . PHE A 1 66 ? 5.723 -29.375 10.75 1 93.06 66 PHE A O 1
ATOM 534 N N . LEU A 1 67 ? 4.16 -30.75 11.469 1 92.06 67 LEU A N 1
ATOM 535 C CA . LEU A 1 67 ? 3.098 -29.75 11.484 1 92.06 67 LEU A CA 1
ATOM 536 C C . LEU A 1 67 ? 3.393 -28.656 12.508 1 92.06 67 LEU A C 1
ATOM 538 O O . LEU A 1 67 ? 3.127 -27.484 12.266 1 92.06 67 LEU A O 1
ATOM 542 N N . LYS A 1 68 ? 4.027 -28.984 13.609 1 86.69 68 LYS A N 1
ATOM 543 C CA . LYS A 1 68 ? 4.379 -28.031 14.656 1 86.69 68 LYS A CA 1
ATOM 544 C C . LYS A 1 68 ? 5.598 -27.203 14.266 1 86.69 68 LYS A C 1
ATOM 546 O O . LYS A 1 68 ? 5.629 -25.984 14.477 1 86.69 68 LYS A O 1
ATOM 551 N N . MET A 1 69 ? 6.52 -27.906 13.648 1 85.44 69 MET A N 1
ATOM 552 C CA . MET A 1 69 ? 7.789 -27.281 13.289 1 85.44 69 MET A CA 1
ATOM 553 C C . MET A 1 69 ? 7.57 -26.125 12.312 1 85.44 69 MET A C 1
ATOM 555 O O . MET A 1 69 ? 8.195 -25.078 12.438 1 85.44 69 MET A O 1
ATOM 559 N N . PHE A 1 70 ? 6.648 -26.281 11.406 1 80.81 70 PHE A N 1
ATOM 560 C CA . PHE A 1 70 ? 6.516 -25.297 10.344 1 80.81 70 PHE A CA 1
ATOM 561 C C . PHE A 1 70 ? 5.191 -24.547 10.461 1 80.81 70 PHE A C 1
ATOM 563 O O . PHE A 1 70 ? 4.758 -23.891 9.516 1 80.81 70 PHE A O 1
ATOM 570 N N . ASN A 1 71 ? 4.562 -24.672 11.641 1 81.06 71 ASN A N 1
ATOM 571 C CA . ASN A 1 71 ? 3.395 -23.875 12.023 1 81.06 71 ASN A CA 1
ATOM 572 C C . ASN A 1 71 ? 2.234 -24.094 11.055 1 81.06 71 ASN A C 1
ATOM 574 O O . ASN A 1 71 ? 1.55 -23.141 10.68 1 81.06 71 ASN A O 1
ATOM 578 N N . TYR A 1 72 ? 2.092 -25.328 10.555 1 83.69 72 TYR A N 1
ATOM 579 C CA . TYR A 1 72 ? 0.952 -25.672 9.719 1 83.69 72 TYR A CA 1
ATOM 580 C C . TYR A 1 72 ? -0.348 -25.625 10.508 1 83.69 72 TYR A C 1
ATOM 582 O O . TYR A 1 72 ? -1.437 -25.609 9.93 1 83.69 72 TYR A O 1
ATOM 590 N N . ASN A 1 73 ? -0.179 -25.5 11.836 1 74.62 73 ASN A N 1
ATOM 591 C CA . ASN A 1 73 ? -1.359 -25.531 12.695 1 74.62 73 ASN A CA 1
ATOM 592 C C . ASN A 1 73 ? -1.596 -24.188 13.367 1 74.62 73 ASN A C 1
ATOM 594 O O . ASN A 1 73 ? -2.436 -24.062 14.258 1 74.62 73 ASN A O 1
ATOM 598 N N . ARG A 1 74 ? -0.801 -23.219 13.008 1 73.38 74 ARG A N 1
ATOM 599 C CA . ARG A 1 74 ? -0.904 -21.922 13.672 1 73.38 74 ARG A CA 1
ATOM 600 C C . ARG A 1 74 ? -1.465 -20.875 12.727 1 73.38 74 ARG A C 1
ATOM 602 O O . ARG A 1 74 ? -0.731 -20 12.266 1 73.38 74 ARG A O 1
ATOM 609 N N . PHE A 1 75 ? -2.566 -21.047 12.219 1 75.25 75 PHE A N 1
ATOM 610 C CA . PHE A 1 75 ? -3.156 -19.984 11.398 1 75.25 75 PHE A CA 1
ATOM 611 C C . PHE A 1 75 ? -4.5 -19.547 11.969 1 75.25 75 PHE A C 1
ATOM 613 O O . PHE A 1 75 ? -5.195 -20.344 12.617 1 75.25 75 PHE A O 1
ATOM 620 N N . THR A 1 76 ? -4.684 -18.188 11.945 1 74.69 76 THR A N 1
ATOM 621 C CA . THR A 1 76 ? -6.004 -17.625 12.195 1 74.69 76 THR A CA 1
ATOM 622 C C . THR A 1 76 ? -6.805 -17.516 10.898 1 74.69 76 THR A C 1
ATOM 624 O O . THR A 1 76 ? -6.34 -16.922 9.922 1 74.69 76 THR A O 1
ATOM 627 N N . ILE A 1 77 ? -7.957 -18.25 10.914 1 85.31 77 ILE A N 1
ATOM 628 C CA . ILE A 1 77 ? -8.781 -18.281 9.711 1 85.31 77 ILE A CA 1
ATOM 629 C C . ILE A 1 77 ? -10.086 -17.516 9.953 1 85.31 77 ILE A C 1
ATOM 631 O O . ILE A 1 77 ? -10.781 -17.766 10.938 1 85.31 77 ILE A O 1
ATOM 635 N N . SER A 1 78 ? -10.375 -16.609 9.133 1 86.12 78 SER A N 1
ATOM 636 C CA . SER A 1 78 ? -11.617 -15.844 9.219 1 86.12 78 SER A CA 1
ATOM 637 C C . SER A 1 78 ? -12.773 -16.594 8.578 1 86.12 78 SER A C 1
ATOM 639 O O . SER A 1 78 ? -12.562 -17.531 7.797 1 86.12 78 SER A O 1
ATOM 641 N N . ASN A 1 79 ? -14 -16.203 8.906 1 88.44 79 ASN A N 1
ATOM 642 C CA . ASN A 1 79 ? -15.188 -16.781 8.266 1 88.44 79 ASN A CA 1
ATOM 643 C C . ASN A 1 79 ? -15.188 -16.516 6.762 1 88.44 79 ASN A C 1
ATOM 645 O O . ASN A 1 79 ? -15.625 -17.375 5.988 1 88.44 79 ASN A O 1
ATOM 649 N N . GLU A 1 80 ? -14.664 -15.414 6.434 1 90.12 80 GLU A N 1
ATOM 650 C CA . GLU A 1 80 ? -14.602 -15.07 5.02 1 90.12 80 GLU A CA 1
ATOM 651 C C . GLU A 1 80 ? -13.727 -16.047 4.242 1 90.12 80 GLU A C 1
ATOM 653 O O . GLU A 1 80 ? -14.07 -16.438 3.123 1 90.12 80 GLU A O 1
ATOM 658 N N . GLU A 1 81 ? -12.648 -16.422 4.855 1 93.25 81 GLU A N 1
ATOM 659 C CA . GLU A 1 81 ? -11.766 -17.406 4.234 1 93.25 81 GLU A CA 1
ATOM 660 C C . GLU A 1 81 ? -12.43 -18.781 4.164 1 93.25 81 GLU A C 1
ATOM 662 O O . GLU A 1 81 ? -12.383 -19.438 3.129 1 93.25 81 GLU A O 1
ATOM 667 N N . MET A 1 82 ? -13.133 -19.172 5.203 1 93.69 82 MET A N 1
ATOM 668 C CA . MET A 1 82 ? -13.758 -20.484 5.281 1 93.69 82 MET A CA 1
ATOM 669 C C . MET A 1 82 ? -14.836 -20.641 4.215 1 93.69 82 MET A C 1
ATOM 671 O O . MET A 1 82 ? -15.016 -21.734 3.66 1 93.69 82 MET A O 1
ATOM 675 N N . ASP A 1 83 ? -15.453 -19.562 3.877 1 95.81 83 ASP A N 1
ATOM 676 C CA . ASP A 1 83 ? -16.562 -19.578 2.934 1 95.81 83 ASP A CA 1
ATOM 677 C C . ASP A 1 83 ? -16.078 -19.453 1.495 1 95.81 83 ASP A C 1
ATOM 679 O O . ASP A 1 83 ? -16.875 -19.469 0.555 1 95.81 83 ASP A O 1
ATOM 683 N N . PHE A 1 84 ? -14.789 -19.344 1.354 1 98 84 PHE A N 1
ATOM 684 C CA . PHE A 1 84 ? -14.242 -19.109 0.023 1 98 84 PHE A CA 1
ATOM 685 C C . PHE A 1 84 ? -12.969 -19.922 -0.193 1 98 84 PHE A C 1
ATOM 687 O O . PHE A 1 84 ? -11.883 -19.359 -0.364 1 98 84 PHE A O 1
ATOM 694 N N . PRO A 1 85 ? -13.078 -21.219 -0.268 1 98.31 85 PRO A N 1
ATOM 695 C CA . PRO A 1 85 ? -11.898 -22.062 -0.477 1 98.31 85 PRO A CA 1
ATOM 696 C C . PRO A 1 85 ? -11.242 -21.844 -1.837 1 98.31 85 PRO A C 1
ATOM 698 O O . PRO A 1 85 ? -11.938 -21.609 -2.83 1 98.31 85 PRO A O 1
ATOM 701 N N . ILE A 1 86 ? -9.984 -21.906 -1.871 1 98.69 86 ILE A N 1
ATOM 702 C CA . ILE A 1 86 ? -9.18 -21.75 -3.078 1 98.69 86 ILE A CA 1
ATOM 703 C C . ILE A 1 86 ? -8.438 -23.047 -3.373 1 98.69 86 ILE A C 1
ATOM 705 O O . ILE A 1 86 ? -8.008 -23.75 -2.453 1 98.69 86 ILE A O 1
ATOM 709 N N . ALA A 1 87 ? -8.367 -23.406 -4.59 1 98.88 87 ALA A N 1
ATOM 710 C CA . ALA A 1 87 ? -7.508 -24.5 -5.02 1 98.88 87 ALA A CA 1
ATOM 711 C C . ALA A 1 87 ? -6.168 -23.969 -5.527 1 98.88 87 ALA A C 1
ATOM 713 O O . ALA A 1 87 ? -6.105 -22.922 -6.164 1 98.88 87 ALA A O 1
ATOM 714 N N . PHE A 1 88 ? -5.16 -24.703 -5.191 1 98.88 88 PHE A N 1
ATOM 715 C CA . PHE A 1 88 ? -3.826 -24.406 -5.703 1 98.88 88 PHE A CA 1
ATOM 716 C C . PHE A 1 88 ? -3.254 -25.609 -6.449 1 98.88 88 PHE A C 1
ATOM 718 O O . PHE A 1 88 ? -3.432 -26.75 -6.027 1 98.88 88 PHE A O 1
ATOM 725 N N . SER A 1 89 ? -2.652 -25.391 -7.551 1 98.69 89 SER A N 1
ATOM 726 C CA . SER A 1 89 ? -1.813 -26.391 -8.219 1 98.69 89 SER A CA 1
ATOM 727 C C . SER A 1 89 ? -0.347 -25.969 -8.211 1 98.69 89 SER A C 1
ATOM 729 O O . SER A 1 89 ? -0.008 -24.859 -8.648 1 98.69 89 SER A O 1
ATOM 731 N N . LEU A 1 90 ? 0.502 -26.797 -7.68 1 98.69 90 LEU A N 1
ATOM 732 C CA . LEU A 1 90 ? 1.935 -26.531 -7.598 1 98.69 90 LEU A CA 1
ATOM 733 C C . LEU A 1 90 ? 2.711 -27.438 -8.539 1 98.69 90 LEU A C 1
ATOM 735 O O . LEU A 1 90 ? 2.629 -28.672 -8.438 1 98.69 90 LEU A O 1
ATOM 739 N N . LEU A 1 91 ? 3.389 -26.859 -9.453 1 98.12 91 LEU A N 1
ATOM 740 C CA . LEU A 1 91 ? 4.277 -27.609 -10.328 1 98.12 91 LEU A CA 1
ATOM 741 C C . LEU A 1 91 ? 5.699 -27.641 -9.773 1 98.12 91 LEU A C 1
ATOM 743 O O . LEU A 1 91 ? 6.312 -26.594 -9.578 1 98.12 91 LEU A O 1
ATOM 747 N N . VAL A 1 92 ? 6.203 -28.844 -9.523 1 98.06 92 VAL A N 1
ATOM 748 C CA . VAL A 1 92 ? 7.492 -28.984 -8.852 1 98.06 92 VAL A CA 1
ATOM 749 C C . VAL A 1 92 ? 8.43 -29.828 -9.711 1 98.06 92 VAL A C 1
ATOM 751 O O . VAL A 1 92 ? 8.055 -30.922 -10.156 1 98.06 92 VAL A O 1
ATOM 754 N N . HIS A 1 93 ? 9.664 -29.391 -9.867 1 94.25 93 HIS A N 1
ATOM 755 C CA . HIS A 1 93 ? 10.547 -30.156 -10.742 1 94.25 93 HIS A CA 1
ATOM 756 C C . HIS A 1 93 ? 11.883 -30.438 -10.055 1 94.25 93 HIS A C 1
ATOM 758 O O . HIS A 1 93 ? 12.617 -31.344 -10.469 1 94.25 93 HIS A O 1
ATOM 764 N N . LYS A 1 94 ? 12.234 -29.672 -8.922 1 89.44 94 LYS A N 1
ATOM 765 C CA . LYS A 1 94 ? 13.594 -29.953 -8.461 1 89.44 94 LYS A CA 1
ATOM 766 C C . LYS A 1 94 ? 13.695 -29.797 -6.945 1 89.44 94 LYS A C 1
ATOM 768 O O . LYS A 1 94 ? 14.492 -30.484 -6.297 1 89.44 94 LYS A O 1
ATOM 773 N N . ASP A 1 95 ? 13.008 -28.922 -6.344 1 94.25 95 ASP A N 1
ATOM 774 C CA . ASP A 1 95 ? 13.336 -28.547 -4.969 1 94.25 95 ASP A CA 1
ATOM 775 C C . ASP A 1 95 ? 12.125 -28.703 -4.055 1 94.25 95 ASP A C 1
ATOM 777 O O . ASP A 1 95 ? 11.234 -27.844 -4.031 1 94.25 95 ASP A O 1
ATOM 781 N N . ALA A 1 96 ? 12.258 -29.703 -3.164 1 97.12 96 ALA A N 1
ATOM 782 C CA . ALA A 1 96 ? 11.18 -29.922 -2.201 1 97.12 96 ALA A CA 1
ATOM 783 C C . ALA A 1 96 ? 11.18 -28.859 -1.117 1 97.12 96 ALA A C 1
ATOM 785 O O . ALA A 1 96 ? 10.133 -28.531 -0.551 1 97.12 96 ALA A O 1
ATOM 786 N N . VAL A 1 97 ? 12.375 -28.312 -0.833 1 95.94 97 VAL A N 1
ATOM 787 C CA . VAL A 1 97 ? 12.5 -27.266 0.186 1 95.94 97 VAL A CA 1
ATOM 788 C C . VAL A 1 97 ? 11.703 -26.031 -0.225 1 95.94 97 VAL A C 1
ATOM 790 O O . VAL A 1 97 ? 10.883 -25.531 0.551 1 95.94 97 VAL A O 1
ATOM 793 N N . GLN A 1 98 ? 11.922 -25.641 -1.435 1 95.81 98 GLN A N 1
ATOM 794 C CA . GLN A 1 98 ? 11.242 -24.469 -1.956 1 95.81 98 GLN A CA 1
ATOM 795 C C . GLN A 1 98 ? 9.734 -24.703 -2.041 1 95.81 98 GLN A C 1
ATOM 797 O O . GLN A 1 98 ? 8.945 -23.812 -1.72 1 95.81 98 GLN A O 1
ATOM 802 N N . MET A 1 99 ? 9.359 -25.828 -2.475 1 97.62 99 MET A N 1
ATOM 803 C CA . MET A 1 99 ? 7.945 -26.156 -2.562 1 97.62 99 MET A CA 1
ATOM 804 C C . MET A 1 99 ? 7.293 -26.125 -1.186 1 97.62 99 MET A C 1
ATOM 806 O O . MET A 1 99 ? 6.199 -25.578 -1.026 1 97.62 99 MET A O 1
ATOM 810 N N . GLU A 1 100 ? 7.941 -26.734 -0.222 1 97.25 100 GLU A N 1
ATOM 811 C CA . GLU A 1 100 ? 7.387 -26.781 1.128 1 97.25 100 GLU A CA 1
ATOM 812 C C . GLU A 1 100 ? 7.277 -25.391 1.735 1 97.25 100 GLU A C 1
ATOM 814 O O . GLU A 1 100 ? 6.305 -25.078 2.424 1 97.25 100 GLU A O 1
ATOM 819 N N . MET A 1 101 ? 8.258 -24.531 1.462 1 95.94 101 MET A N 1
ATOM 820 C CA . MET A 1 101 ? 8.195 -23.141 1.917 1 95.94 101 MET A CA 1
ATOM 821 C C . MET A 1 101 ? 6.992 -22.422 1.315 1 95.94 101 MET A C 1
ATOM 823 O O . MET A 1 101 ? 6.289 -21.688 2.012 1 95.94 101 MET A O 1
ATOM 827 N N . LEU A 1 102 ? 6.762 -22.609 0.055 1 97.81 102 LEU A N 1
ATOM 828 C CA . LEU A 1 102 ? 5.586 -22.047 -0.593 1 97.81 102 LEU A CA 1
ATOM 829 C C . LEU A 1 102 ? 4.305 -22.609 0.008 1 97.81 102 LEU A C 1
ATOM 831 O O . LEU A 1 102 ? 3.393 -21.859 0.361 1 97.81 102 LEU A O 1
ATOM 835 N N . LEU A 1 103 ? 4.277 -23.906 0.153 1 97.75 103 LEU A N 1
ATOM 836 C CA . LEU A 1 103 ? 3.088 -24.578 0.662 1 97.75 103 LEU A CA 1
ATOM 837 C C . LEU A 1 103 ? 2.713 -24.062 2.043 1 97.75 103 LEU A C 1
ATOM 839 O O . LEU A 1 103 ? 1.555 -23.719 2.287 1 97.75 103 LEU A O 1
ATOM 843 N N . ARG A 1 104 ? 3.678 -24.016 2.91 1 94.69 104 ARG A N 1
ATOM 844 C CA . ARG A 1 104 ? 3.35 -23.609 4.273 1 94.69 104 ARG A CA 1
ATOM 845 C C . ARG A 1 104 ? 2.914 -22.141 4.316 1 94.69 104 ARG A C 1
ATOM 847 O O . ARG A 1 104 ? 2.193 -21.734 5.23 1 94.69 104 ARG A O 1
ATOM 854 N N . ALA A 1 105 ? 3.346 -21.312 3.35 1 94.94 105 ALA A N 1
ATOM 855 C CA . ALA A 1 105 ? 2.93 -19.922 3.285 1 94.94 105 ALA A CA 1
ATOM 856 C C . ALA A 1 105 ? 1.474 -19.797 2.842 1 94.94 105 ALA A C 1
ATOM 858 O O . ALA A 1 105 ? 0.744 -18.922 3.312 1 94.94 105 ALA A O 1
ATOM 859 N N . ILE A 1 106 ? 0.998 -20.703 1.988 1 96.5 106 ILE A N 1
ATOM 860 C CA . ILE A 1 106 ? -0.329 -20.547 1.401 1 96.5 106 ILE A CA 1
ATOM 861 C C . ILE A 1 106 ? -1.293 -21.547 2.025 1 96.5 106 ILE A C 1
ATOM 863 O O . ILE A 1 106 ? -2.508 -21.453 1.843 1 96.5 106 ILE A O 1
ATOM 867 N N . TYR A 1 107 ? -0.865 -22.453 2.809 1 96.12 107 TYR A N 1
ATOM 868 C CA . TYR A 1 107 ? -1.668 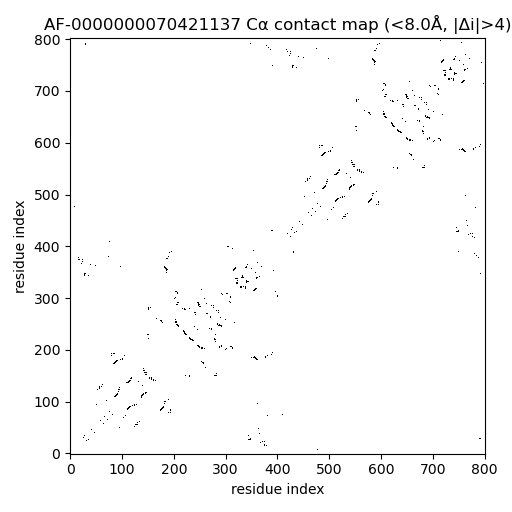-23.562 3.305 1 96.12 107 TYR A CA 1
ATOM 869 C C . TYR A 1 107 ? -2.793 -23.062 4.203 1 96.12 107 TYR A C 1
ATOM 871 O O . TYR A 1 107 ? -2.576 -22.203 5.066 1 96.12 107 TYR A O 1
ATOM 879 N N . ARG A 1 108 ? -3.924 -23.578 3.975 1 94.25 108 ARG A N 1
ATOM 880 C CA . ARG A 1 108 ? -5.098 -23.516 4.836 1 94.25 108 ARG A CA 1
ATOM 881 C C . ARG A 1 108 ? -5.883 -24.812 4.797 1 94.25 108 ARG A C 1
ATOM 883 O O . ARG A 1 108 ? -6.02 -25.438 3.738 1 94.25 108 ARG A O 1
ATOM 890 N N . PRO A 1 109 ? -6.453 -25.219 5.906 1 92.88 109 PRO A N 1
ATOM 891 C CA . PRO A 1 109 ? -7.117 -26.516 5.949 1 92.88 109 PRO A CA 1
ATOM 892 C C . PRO A 1 109 ? -8.375 -26.578 5.086 1 92.88 109 PRO A C 1
ATOM 894 O O . PRO A 1 109 ? -8.82 -27.656 4.699 1 92.88 109 PRO A O 1
ATOM 897 N N . HIS A 1 110 ? -8.961 -25.422 4.785 1 94.62 110 HIS A N 1
ATOM 898 C CA . HIS A 1 110 ? -10.195 -25.422 4.008 1 94.62 110 HIS A CA 1
ATOM 899 C C . HIS A 1 110 ? -9.906 -25.297 2.516 1 94.62 110 HIS A C 1
ATOM 901 O O . HIS A 1 110 ? -10.812 -25.375 1.69 1 94.62 110 HIS A O 1
ATOM 907 N N . ASN A 1 111 ? -8.695 -25.047 2.127 1 97.5 111 ASN A N 1
ATOM 908 C CA . ASN A 1 111 ? -8.266 -25.031 0.733 1 97.5 111 ASN A CA 1
ATOM 909 C C . ASN A 1 111 ? -7.863 -26.422 0.249 1 97.5 111 ASN A C 1
ATOM 911 O O . ASN A 1 111 ? -7.855 -27.375 1.028 1 97.5 111 ASN A O 1
ATOM 915 N N . VAL A 1 112 ? -7.59 -26.562 -1.021 1 98.62 112 VAL A N 1
ATOM 916 C CA . VAL A 1 112 ? -7.137 -27.828 -1.577 1 98.62 112 VAL A CA 1
ATOM 917 C C . VAL A 1 112 ? -5.914 -27.594 -2.465 1 98.62 112 VAL A C 1
ATOM 919 O O . VAL A 1 112 ? -5.801 -26.562 -3.115 1 98.62 112 VAL A O 1
ATOM 922 N N . TYR A 1 113 ? -4.973 -28.562 -2.408 1 98.75 113 TYR A N 1
ATOM 923 C CA . TYR A 1 113 ? -3.686 -28.406 -3.072 1 98.75 113 TYR A CA 1
ATOM 924 C C . TYR A 1 113 ? -3.338 -29.641 -3.893 1 98.75 113 TYR A C 1
ATOM 926 O O . TYR A 1 113 ? -3.32 -30.75 -3.367 1 98.75 113 TYR A O 1
ATOM 934 N N . CYS A 1 114 ? -3.104 -29.453 -5.148 1 98.88 114 CYS A N 1
ATOM 935 C CA . CYS A 1 114 ? -2.611 -30.484 -6.047 1 98.88 114 CYS A CA 1
ATOM 936 C C . CYS A 1 114 ? -1.153 -30.25 -6.418 1 98.88 114 CYS A C 1
ATOM 938 O O . CYS A 1 114 ? -0.813 -29.188 -6.953 1 98.88 114 CYS A O 1
ATOM 940 N N . ILE A 1 115 ? -0.287 -31.188 -6.133 1 98.88 115 ILE A N 1
ATOM 941 C CA . ILE A 1 115 ? 1.127 -31.062 -6.477 1 98.88 115 ILE A CA 1
ATOM 942 C C . ILE A 1 115 ? 1.444 -31.969 -7.664 1 98.88 115 ILE A C 1
ATOM 944 O O . ILE A 1 115 ? 1.228 -33.188 -7.609 1 98.88 115 ILE A O 1
ATOM 948 N N . HIS A 1 116 ? 1.864 -31.438 -8.711 1 98.88 116 HIS A N 1
ATOM 949 C CA . HIS A 1 116 ? 2.406 -32.219 -9.828 1 98.88 116 HIS A CA 1
ATOM 950 C C . HIS A 1 116 ? 3.93 -32.25 -9.766 1 98.88 116 HIS A C 1
ATOM 952 O O . HIS A 1 116 ? 4.602 -31.234 -9.922 1 98.88 116 HIS A O 1
ATOM 958 N N . ILE A 1 117 ? 4.473 -33.406 -9.609 1 98.62 117 ILE A N 1
ATOM 959 C CA . ILE A 1 117 ? 5.914 -33.625 -9.594 1 98.62 117 ILE A CA 1
ATOM 960 C C . ILE A 1 117 ? 6.387 -34.062 -10.984 1 98.62 117 ILE A C 1
ATOM 962 O O . ILE A 1 117 ? 5.793 -34.938 -11.609 1 98.62 117 ILE A O 1
ATOM 966 N N . ASP A 1 118 ? 7.426 -33.344 -11.43 1 98.12 118 ASP A N 1
ATOM 967 C CA . ASP A 1 118 ? 8.039 -33.844 -12.656 1 98.12 118 ASP A CA 1
ATOM 968 C C . ASP A 1 118 ? 8.398 -35.344 -12.531 1 98.12 118 ASP A C 1
ATOM 970 O O . ASP A 1 118 ? 9.211 -35.719 -11.688 1 98.12 118 ASP A O 1
ATOM 974 N N . ARG A 1 119 ? 7.832 -36.062 -13.367 1 97.38 119 ARG A N 1
ATOM 975 C CA . ARG A 1 119 ? 7.98 -37.5 -13.25 1 97.38 119 ARG A CA 1
ATOM 976 C C . ARG A 1 119 ? 9.445 -37.906 -13.328 1 97.38 119 ARG A C 1
ATOM 978 O O . ARG A 1 119 ? 9.883 -38.844 -12.633 1 97.38 119 ARG A O 1
ATOM 985 N N . LYS A 1 120 ? 10.219 -37.25 -14.07 1 96.06 120 LYS A N 1
ATOM 986 C CA . LYS A 1 120 ? 11.602 -37.625 -14.312 1 96.06 120 LYS A CA 1
ATOM 987 C C . LYS A 1 120 ? 12.523 -37.094 -13.219 1 96.06 120 LYS A C 1
ATOM 989 O O . LYS A 1 120 ? 13.734 -37.312 -13.258 1 96.06 120 LYS A O 1
ATOM 994 N N . SER A 1 121 ? 11.977 -36.438 -12.258 1 96.56 121 SER A N 1
ATOM 995 C CA . SER A 1 121 ? 12.797 -35.875 -11.172 1 96.56 121 SER A CA 1
ATOM 996 C C . SER A 1 121 ? 13.352 -37 -10.297 1 96.56 121 SER A C 1
ATOM 998 O O . SER A 1 121 ? 12.914 -38.156 -10.391 1 96.56 121 SER A O 1
ATOM 1000 N N . ASN A 1 122 ? 14.359 -36.656 -9.469 1 95.56 122 ASN A N 1
ATOM 1001 C CA . ASN A 1 122 ? 15.031 -37.656 -8.641 1 95.56 122 ASN A CA 1
ATOM 1002 C C . ASN A 1 122 ? 14.102 -38.219 -7.578 1 95.56 122 ASN A C 1
ATOM 1004 O O . ASN A 1 122 ? 13.094 -37.594 -7.223 1 95.56 122 ASN A O 1
ATOM 1008 N N . PHE A 1 123 ? 14.438 -39.375 -7.137 1 96.75 123 PHE A N 1
ATOM 1009 C CA . PHE A 1 123 ? 13.625 -40.062 -6.156 1 96.75 123 PHE A CA 1
ATOM 1010 C C . PHE A 1 123 ? 13.531 -39.281 -4.855 1 96.75 123 PHE A C 1
ATOM 1012 O O . PHE A 1 123 ? 12.5 -39.312 -4.18 1 96.75 123 PHE A O 1
ATOM 1019 N N . SER A 1 124 ? 14.578 -38.594 -4.574 1 97.12 124 SER A N 1
ATOM 1020 C CA . SER A 1 124 ? 14.586 -37.812 -3.34 1 97.12 124 SER A CA 1
ATOM 1021 C C . SER A 1 124 ? 13.477 -36.781 -3.334 1 97.12 124 SER A C 1
ATOM 1023 O O . SER A 1 124 ? 12.867 -36.531 -2.297 1 97.12 124 SER A O 1
ATOM 1025 N N . LEU A 1 125 ? 13.219 -36.188 -4.477 1 98 125 LEU A N 1
ATOM 1026 C CA . LEU A 1 125 ? 12.133 -35.219 -4.586 1 98 125 LEU A CA 1
ATOM 1027 C C . LEU A 1 125 ? 10.781 -35.875 -4.387 1 98 125 LEU A C 1
ATOM 1029 O O . LEU A 1 125 ? 9.961 -35.406 -3.59 1 98 125 LEU A O 1
ATOM 1033 N N . HIS A 1 126 ? 10.586 -37.031 -5.082 1 98.25 126 HIS A N 1
ATOM 1034 C CA . HIS A 1 126 ? 9.336 -37.75 -4.977 1 98.25 126 HIS A CA 1
ATOM 1035 C C . HIS A 1 126 ? 9.07 -38.188 -3.535 1 98.25 126 HIS A C 1
ATOM 1037 O O . HIS A 1 126 ? 7.957 -38 -3.029 1 98.25 126 HIS A O 1
ATOM 1043 N N . ASP A 1 127 ? 10.094 -38.656 -2.889 1 98.06 127 ASP A N 1
ATOM 1044 C CA . ASP A 1 127 ? 9.953 -39.156 -1.519 1 98.06 127 ASP A CA 1
ATOM 1045 C C . ASP A 1 127 ? 9.602 -38 -0.565 1 98.06 127 ASP A C 1
ATOM 1047 O O . ASP A 1 127 ? 8.742 -38.156 0.306 1 98.06 127 ASP A O 1
ATOM 1051 N N . ALA A 1 128 ? 10.289 -36.938 -0.744 1 98.19 128 ALA A N 1
ATOM 1052 C CA . ALA A 1 128 ? 10.062 -35.812 0.127 1 98.19 128 ALA A CA 1
ATOM 1053 C C . ALA A 1 128 ? 8.633 -35.281 0.004 1 98.19 128 ALA A C 1
ATOM 1055 O O . ALA A 1 128 ? 7.957 -35.062 1.012 1 98.19 128 ALA A O 1
ATOM 1056 N N . ILE A 1 129 ? 8.156 -35.125 -1.203 1 98.44 129 ILE A N 1
ATOM 1057 C CA . ILE A 1 129 ? 6.828 -34.594 -1.438 1 98.44 129 ILE A CA 1
ATOM 1058 C C . ILE A 1 129 ? 5.766 -35.562 -0.971 1 98.44 129 ILE A C 1
ATOM 1060 O O . ILE A 1 129 ? 4.766 -35.188 -0.365 1 98.44 129 ILE A O 1
ATOM 1064 N N . THR A 1 130 ? 6.02 -36.844 -1.196 1 98.19 130 THR A N 1
ATOM 1065 C CA . THR A 1 130 ? 5.102 -37.875 -0.718 1 98.19 130 THR A CA 1
ATOM 1066 C C . THR A 1 130 ? 4.984 -37.844 0.802 1 98.19 130 THR A C 1
ATOM 1068 O O . THR A 1 130 ? 3.883 -37.938 1.348 1 98.19 130 THR A O 1
ATOM 1071 N N . ALA A 1 131 ? 6.109 -37.656 1.454 1 97.94 131 ALA A N 1
ATOM 1072 C CA . ALA A 1 131 ? 6.102 -37.562 2.912 1 97.94 131 ALA A CA 1
ATOM 1073 C C . ALA A 1 131 ? 5.285 -36.375 3.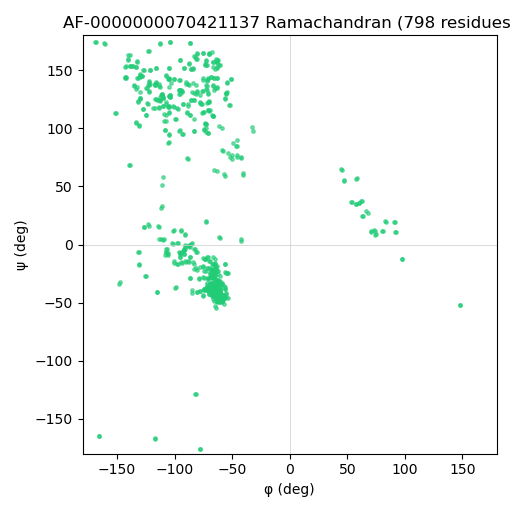393 1 97.94 131 ALA A C 1
ATOM 1075 O O . ALA A 1 131 ? 4.492 -36.5 4.328 1 97.94 131 ALA A O 1
ATOM 1076 N N . VAL A 1 132 ? 5.441 -35.25 2.762 1 97.88 132 VAL A N 1
ATOM 1077 C CA . VAL A 1 132 ? 4.73 -34.031 3.137 1 97.88 132 VAL A CA 1
ATOM 1078 C C . VAL A 1 132 ? 3.23 -34.25 2.939 1 97.88 132 VAL A C 1
ATOM 1080 O O . VAL A 1 132 ? 2.434 -33.906 3.816 1 97.88 132 VAL A O 1
ATOM 1083 N N . THR A 1 133 ? 2.785 -34.844 1.809 1 97.88 133 THR A N 1
ATOM 1084 C CA . THR A 1 133 ? 1.37 -34.969 1.477 1 97.88 133 THR A CA 1
ATOM 1085 C C . THR A 1 133 ? 0.677 -35.938 2.416 1 97.88 133 THR A C 1
ATOM 1087 O O . THR A 1 133 ? -0.523 -35.844 2.67 1 97.88 133 THR A O 1
ATOM 1090 N N . LYS A 1 134 ? 1.4 -36.844 2.965 1 97.56 134 LYS A N 1
ATOM 1091 C CA . LYS A 1 134 ? 0.835 -37.781 3.928 1 97.56 134 LYS A CA 1
ATOM 1092 C C . LYS A 1 134 ? 0.398 -37.062 5.203 1 97.56 134 LYS A C 1
ATOM 1094 O O . LYS A 1 134 ? -0.516 -37.5 5.895 1 97.56 134 LYS A O 1
ATOM 1099 N N . CYS A 1 135 ? 1.058 -36 5.461 1 96.62 135 CYS A N 1
ATOM 1100 C CA . CYS A 1 135 ? 0.79 -35.281 6.699 1 96.62 135 CYS A CA 1
ATOM 1101 C C . CYS A 1 135 ? -0.355 -34.281 6.516 1 96.62 135 CYS A C 1
ATOM 1103 O O . CYS A 1 135 ? -0.852 -33.719 7.492 1 96.62 135 CYS A O 1
ATOM 1105 N N . LEU A 1 136 ? -0.834 -34 5.289 1 96.5 136 LEU A N 1
ATOM 1106 C CA . LEU A 1 136 ? -1.812 -32.969 4.969 1 96.5 136 LEU A CA 1
ATOM 1107 C C . LEU A 1 136 ? -2.93 -33.531 4.094 1 96.5 136 LEU A C 1
ATOM 1109 O O . LEU A 1 136 ? -2.791 -33.594 2.873 1 96.5 136 LEU A O 1
ATOM 1113 N N . PRO A 1 137 ? -4.062 -33.812 4.609 1 94.44 137 PRO A N 1
ATOM 1114 C CA . PRO A 1 137 ? -5.109 -34.562 3.9 1 94.44 137 PRO A CA 1
ATOM 1115 C C . PRO A 1 137 ? -5.66 -33.781 2.699 1 94.44 137 PRO A C 1
ATOM 1117 O O . PRO A 1 137 ? -6.219 -34.406 1.78 1 94.44 137 PRO A O 1
ATOM 1120 N N . ASN A 1 138 ? -5.57 -32.406 2.756 1 96.81 138 ASN A N 1
ATOM 1121 C CA . ASN A 1 138 ? -6.098 -31.609 1.655 1 96.81 138 ASN A CA 1
ATOM 1122 C C . ASN A 1 138 ? -5.012 -31.266 0.64 1 96.81 138 ASN A C 1
ATOM 1124 O O . ASN A 1 138 ? -5.176 -30.359 -0.171 1 96.81 138 ASN A O 1
ATOM 1128 N N . VAL A 1 139 ? -3.828 -31.953 0.764 1 98.25 139 VAL A N 1
ATOM 1129 C CA . VAL A 1 139 ? -2.725 -31.844 -0.185 1 98.25 139 VAL A CA 1
ATOM 1130 C C . VAL A 1 139 ? -2.477 -33.188 -0.836 1 98.25 139 VAL A C 1
ATOM 1132 O O . VAL A 1 139 ? -2.287 -34.219 -0.143 1 98.25 139 VAL A O 1
ATOM 1135 N N . PHE A 1 140 ? -2.5 -33.219 -2.176 1 98.56 140 PHE A N 1
ATOM 1136 C CA . PHE A 1 140 ? -2.33 -34.531 -2.818 1 98.56 140 PHE A CA 1
ATOM 1137 C C . PHE A 1 140 ? -1.463 -34.406 -4.066 1 98.56 140 PHE A C 1
ATOM 1139 O O . PHE A 1 140 ? -1.274 -33.312 -4.59 1 98.56 140 PHE A O 1
ATOM 1146 N N . ILE A 1 141 ? -0.891 -35.5 -4.488 1 98.69 141 ILE A N 1
ATOM 1147 C CA . ILE A 1 141 ? -0.09 -35.562 -5.707 1 98.69 141 ILE A CA 1
ATOM 1148 C C . ILE A 1 141 ? -0.991 -35.875 -6.898 1 98.69 141 ILE A C 1
ATOM 1150 O O . ILE A 1 141 ? -1.888 -36.719 -6.805 1 98.69 141 ILE A O 1
ATOM 1154 N N . ALA A 1 142 ? -0.759 -35.219 -7.965 1 98.75 142 ALA A N 1
ATOM 1155 C CA . ALA A 1 142 ? -1.549 -35.406 -9.18 1 98.75 142 ALA A CA 1
ATOM 1156 C C . ALA A 1 142 ? -1.625 -36.906 -9.531 1 98.75 142 ALA A C 1
ATOM 1158 O O . ALA A 1 142 ? -0.636 -37.625 -9.414 1 98.75 142 ALA A O 1
ATOM 1159 N N . SER A 1 143 ? -2.732 -37.344 -10.008 1 98.38 143 SER A N 1
ATOM 1160 C CA . SER A 1 143 ? -2.943 -38.719 -10.359 1 98.38 143 SER A CA 1
ATOM 1161 C C . SER A 1 143 ? -2.111 -39.125 -11.578 1 98.38 143 SER A C 1
ATOM 1163 O O . SER A 1 143 ? -1.714 -40.281 -11.719 1 98.38 143 SER A O 1
ATOM 1165 N N . ASN A 1 144 ? -1.925 -38.188 -12.477 1 98.5 144 ASN A N 1
ATOM 1166 C CA . ASN A 1 144 ? -1.098 -38.375 -13.664 1 98.5 144 ASN A CA 1
ATOM 1167 C C . ASN A 1 144 ? 0.091 -37.438 -13.688 1 98.5 144 ASN A C 1
ATOM 1169 O O . ASN A 1 144 ? -0.087 -36.219 -13.742 1 98.5 144 ASN A O 1
ATOM 1173 N N . LEU A 1 145 ? 1.282 -38 -13.656 1 98.56 145 LEU A N 1
ATOM 1174 C CA . LEU A 1 145 ? 2.5 -37.188 -13.703 1 98.56 145 LEU A CA 1
ATOM 1175 C C . LEU A 1 145 ? 3.096 -37.188 -15.109 1 98.56 145 LEU A C 1
ATOM 1177 O O . LEU A 1 145 ? 3.051 -38.219 -15.805 1 98.56 145 LEU A O 1
ATOM 1181 N N . GLU A 1 146 ? 3.631 -36.094 -15.547 1 98.19 146 GLU A N 1
ATOM 1182 C CA . GLU A 1 146 ? 4.258 -35.906 -16.859 1 98.19 146 GLU A CA 1
ATOM 1183 C C . GLU A 1 146 ? 5.777 -35.812 -16.734 1 98.19 146 GLU A C 1
ATOM 1185 O O . GLU A 1 146 ? 6.285 -35.344 -15.711 1 98.19 146 GLU A O 1
ATOM 1190 N N . ASP A 1 147 ? 6.465 -36.375 -17.781 1 97.19 147 ASP A N 1
ATOM 1191 C CA . ASP A 1 147 ? 7.832 -35.906 -17.984 1 97.19 147 ASP A CA 1
ATOM 1192 C C . ASP A 1 147 ? 7.84 -34.469 -18.531 1 97.19 147 ASP A C 1
ATOM 1194 O O . ASP A 1 147 ? 7.719 -34.25 -19.734 1 97.19 147 ASP A O 1
ATOM 1198 N N . VAL A 1 148 ? 7.988 -33.562 -17.609 1 96.81 148 VAL A N 1
ATOM 1199 C CA . VAL A 1 148 ? 7.801 -32.188 -17.969 1 96.81 148 VAL A CA 1
ATOM 1200 C C . VAL A 1 148 ? 9.031 -31.672 -18.719 1 96.81 148 VAL A C 1
ATOM 1202 O O . VAL A 1 148 ? 10.156 -31.766 -18.219 1 96.81 148 VAL A O 1
ATOM 1205 N N . VAL A 1 149 ? 8.844 -31.219 -19.938 1 96.38 149 VAL A N 1
ATOM 1206 C CA . VAL A 1 149 ? 9.883 -30.594 -20.75 1 96.38 149 VAL A CA 1
ATOM 1207 C C . VAL A 1 149 ? 9.578 -29.109 -20.938 1 96.38 149 VAL A C 1
ATOM 1209 O O . VAL A 1 149 ? 8.461 -28.75 -21.312 1 96.38 149 VAL A O 1
ATOM 1212 N N . TYR A 1 150 ? 10.594 -28.312 -20.641 1 93.12 150 TYR A N 1
ATOM 1213 C CA . TYR A 1 150 ? 10.445 -26.875 -20.734 1 93.12 150 TYR A CA 1
ATOM 1214 C C . TYR A 1 150 ? 9.969 -26.469 -22.125 1 93.12 150 TYR A C 1
ATOM 1216 O O . TYR A 1 150 ? 10.492 -26.953 -23.125 1 93.12 150 TYR A O 1
ATOM 1224 N N . ALA A 1 151 ? 8.914 -25.641 -22.188 1 95.31 151 ALA A N 1
ATOM 1225 C CA . ALA A 1 151 ? 8.344 -25.031 -23.375 1 95.31 151 ALA A CA 1
ATOM 1226 C C . ALA A 1 151 ? 7.539 -26.047 -24.188 1 95.31 151 ALA A C 1
ATOM 1228 O O . ALA A 1 151 ? 7.109 -25.766 -25.312 1 95.31 151 ALA A O 1
ATOM 1229 N N . SER A 1 152 ? 7.309 -27.219 -23.656 1 96.94 152 SER A N 1
ATOM 1230 C CA . SER A 1 152 ? 6.57 -28.266 -24.375 1 96.94 152 SER A CA 1
ATOM 1231 C C . SER A 1 152 ? 5.148 -28.406 -23.844 1 96.94 152 SER A C 1
ATOM 1233 O O . SER A 1 152 ? 4.801 -27.797 -22.812 1 96.94 152 SER A O 1
ATOM 1235 N N . TYR A 1 153 ? 4.445 -29.219 -24.516 1 97.69 153 TYR A N 1
ATOM 1236 C CA . TYR A 1 153 ? 3.059 -29.469 -24.141 1 97.69 153 TYR A CA 1
ATOM 1237 C C . TYR A 1 153 ? 2.977 -30.188 -22.797 1 97.69 153 TYR A C 1
ATOM 1239 O O . TYR A 1 153 ? 2.018 -30 -22.047 1 97.69 153 TYR A O 1
ATOM 1247 N N . SER A 1 154 ? 3.951 -30.969 -22.469 1 97.69 154 SER A N 1
ATOM 1248 C CA . SER A 1 154 ? 3.916 -31.703 -21.219 1 97.69 154 SER A CA 1
ATOM 1249 C C . SER A 1 154 ? 3.855 -30.781 -20.016 1 97.69 154 SER A C 1
ATOM 1251 O O . SER A 1 154 ? 3.273 -31.109 -18.984 1 97.69 154 SER A O 1
ATOM 1253 N N . ARG A 1 155 ? 4.473 -29.594 -20.172 1 97.56 155 ARG A N 1
ATOM 1254 C CA . ARG A 1 155 ? 4.383 -28.594 -19.125 1 97.56 155 ARG A CA 1
ATOM 1255 C C . ARG A 1 155 ? 2.943 -28.125 -18.938 1 97.56 155 ARG A C 1
ATOM 1257 O O . ARG A 1 155 ? 2.469 -27.984 -17.812 1 97.56 155 ARG A O 1
ATOM 1264 N N . LEU A 1 156 ? 2.246 -27.859 -19.984 1 98.5 156 LEU A N 1
ATOM 1265 C CA . LEU A 1 156 ? 0.839 -27.469 -19.938 1 98.5 156 LEU A CA 1
ATOM 1266 C C . LEU A 1 156 ? -0.021 -28.625 -19.438 1 98.5 156 LEU A C 1
ATOM 1268 O O . LEU A 1 156 ? -0.906 -28.406 -18.594 1 98.5 156 LEU A O 1
ATOM 1272 N N . GLN A 1 157 ? 0.28 -29.812 -19.922 1 98.56 157 GLN A N 1
ATOM 1273 C CA . GLN A 1 157 ? -0.477 -31 -19.516 1 98.56 157 GLN A CA 1
ATOM 1274 C C . GLN A 1 157 ? -0.416 -31.203 -18.016 1 98.56 157 GLN A C 1
ATOM 1276 O O . GLN A 1 157 ? -1.379 -31.688 -17.406 1 98.56 157 GLN A O 1
ATOM 1281 N N . ALA A 1 158 ? 0.679 -30.859 -17.422 1 98.62 158 ALA A N 1
ATOM 1282 C CA . ALA A 1 158 ? 0.817 -30.969 -15.969 1 98.62 158 ALA A CA 1
ATOM 1283 C C . ALA A 1 158 ? -0.245 -30.141 -15.25 1 98.62 158 ALA A C 1
ATOM 1285 O O . ALA A 1 158 ? -0.869 -30.609 -14.297 1 98.62 158 ALA A O 1
ATOM 1286 N N . ASP A 1 159 ? -0.496 -28.922 -15.68 1 98.56 159 ASP A N 1
ATOM 1287 C CA . ASP A 1 159 ? -1.553 -28.078 -15.125 1 98.56 159 ASP A CA 1
ATOM 1288 C C . ASP A 1 159 ? -2.926 -28.719 -15.336 1 98.56 159 ASP A C 1
ATOM 1290 O O . ASP A 1 159 ? -3.748 -28.75 -14.414 1 98.56 159 ASP A O 1
ATOM 1294 N N . ILE A 1 160 ? -3.104 -29.219 -16.562 1 98.75 160 ILE A N 1
ATOM 1295 C CA . ILE A 1 160 ? -4.387 -29.797 -16.938 1 98.75 160 ILE A CA 1
ATOM 1296 C C . ILE A 1 160 ? -4.676 -31.016 -16.047 1 98.75 160 ILE A C 1
ATOM 1298 O O . ILE A 1 160 ? -5.812 -31.203 -15.609 1 98.75 160 ILE A O 1
ATOM 1302 N N . ASN A 1 161 ? -3.652 -31.812 -15.758 1 98.81 161 ASN A N 1
ATOM 1303 C CA . ASN A 1 161 ? -3.828 -32.969 -14.891 1 98.81 161 ASN A CA 1
ATOM 1304 C C . ASN A 1 161 ? -4.305 -32.562 -13.5 1 98.81 161 ASN A C 1
ATOM 1306 O O . ASN A 1 161 ? -5.246 -33.156 -12.969 1 98.81 161 ASN A O 1
ATOM 1310 N N . CYS A 1 162 ? -3.695 -31.562 -12.93 1 98.81 162 CYS A N 1
ATOM 1311 C CA . CYS A 1 162 ? -4.121 -31.094 -11.617 1 98.81 162 CYS A CA 1
ATOM 1312 C C . CYS A 1 162 ? -5.531 -30.516 -11.68 1 98.81 162 CYS A C 1
ATOM 1314 O O . CYS A 1 162 ? -6.328 -30.703 -10.766 1 98.81 162 CYS A O 1
ATOM 1316 N N . MET A 1 163 ? -5.836 -29.812 -12.75 1 98.69 163 MET A N 1
ATOM 1317 C CA . MET A 1 163 ? -7.164 -29.219 -12.898 1 98.69 163 MET A CA 1
ATOM 1318 C C . MET A 1 163 ? -8.234 -30.312 -12.914 1 98.69 163 MET A C 1
ATOM 1320 O O . MET A 1 163 ? -9.273 -30.172 -12.25 1 98.69 163 MET A O 1
ATOM 1324 N N . HIS A 1 164 ? -7.953 -31.391 -13.648 1 98.5 164 HIS A N 1
ATOM 1325 C CA . HIS A 1 164 ? -8.883 -32.5 -13.68 1 98.5 164 HIS A CA 1
ATOM 1326 C C . HIS A 1 164 ? -9.07 -33.094 -12.281 1 98.5 164 HIS A C 1
ATOM 1328 O O . HIS A 1 164 ? -10.203 -33.312 -11.852 1 98.5 164 HIS A O 1
ATOM 1334 N N . ASP A 1 165 ? -7.977 -33.344 -11.594 1 98.69 165 ASP A N 1
ATOM 1335 C CA . ASP A 1 165 ? -8.039 -33.938 -10.258 1 98.69 165 ASP A CA 1
ATOM 1336 C C . ASP A 1 165 ? -8.797 -33.031 -9.297 1 98.69 165 ASP A C 1
ATOM 1338 O O . ASP A 1 165 ? -9.586 -33.5 -8.469 1 98.69 165 ASP A O 1
ATOM 1342 N N . LEU A 1 166 ? -8.602 -31.719 -9.391 1 98.69 166 LEU A N 1
ATOM 1343 C CA . LEU A 1 166 ? -9.211 -30.75 -8.484 1 98.69 166 LEU A CA 1
ATOM 1344 C C . LEU A 1 166 ? -10.711 -30.641 -8.734 1 98.69 166 LEU A C 1
ATOM 1346 O O . LEU A 1 166 ? -11.492 -30.484 -7.793 1 98.69 166 LEU A O 1
ATOM 1350 N N . LEU A 1 167 ? -11.109 -30.672 -10 1 97.75 167 LEU A N 1
ATOM 1351 C CA . LEU A 1 167 ? -12.539 -30.672 -10.289 1 97.75 167 LEU A CA 1
ATOM 1352 C C . LEU A 1 167 ? -13.219 -31.922 -9.742 1 97.75 167 LEU A C 1
ATOM 1354 O O . LEU A 1 167 ? -14.375 -31.875 -9.336 1 97.75 167 LEU A O 1
ATOM 1358 N N . ASN A 1 168 ? -12.469 -33 -9.703 1 96.06 168 ASN A N 1
ATOM 1359 C CA . ASN A 1 168 ? -13.008 -34.25 -9.227 1 96.06 168 ASN A CA 1
ATOM 1360 C C . ASN A 1 168 ? -12.953 -34.344 -7.703 1 96.06 168 ASN A C 1
ATOM 1362 O O . ASN A 1 168 ? -13.562 -35.25 -7.105 1 96.06 168 ASN A O 1
ATOM 1366 N N . TYR A 1 169 ? -12.172 -33.469 -7.102 1 93.56 169 TYR A N 1
ATOM 1367 C CA . TYR A 1 169 ? -1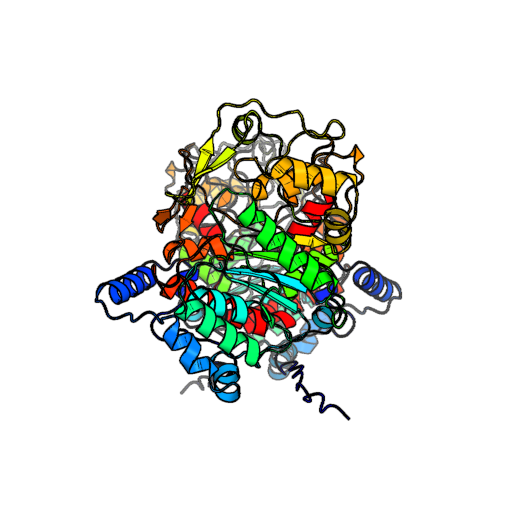2.125 -33.406 -5.645 1 93.56 169 TYR A CA 1
ATOM 1368 C C . TYR A 1 169 ? -13.391 -32.75 -5.09 1 93.56 169 TYR A C 1
ATOM 1370 O O . TYR A 1 169 ? -13.445 -31.516 -4.934 1 93.56 169 TYR A O 1
ATOM 1378 N N . THR A 1 170 ? -14.414 -33.438 -4.617 1 90 170 THR A N 1
ATOM 1379 C CA . THR A 1 170 ? -15.758 -32.906 -4.379 1 90 170 THR A CA 1
ATOM 1380 C C . THR A 1 170 ? -15.922 -32.5 -2.922 1 90 170 THR A C 1
ATOM 1382 O O . THR A 1 170 ? -16.891 -31.812 -2.576 1 90 170 THR A O 1
ATOM 1385 N N . ASP A 1 171 ? -14.961 -32.781 -2.105 1 92.44 171 ASP A N 1
ATOM 1386 C CA . ASP A 1 171 ? -15.086 -32.469 -0.682 1 92.44 171 ASP A CA 1
ATOM 1387 C C . ASP A 1 171 ? -15.008 -30.969 -0.427 1 92.44 171 ASP A C 1
ATOM 1389 O O . ASP A 1 171 ? -15.555 -30.484 0.564 1 92.44 171 ASP A O 1
ATOM 1393 N N . ILE A 1 172 ? -14.281 -30.297 -1.293 1 94.38 172 ILE A N 1
ATOM 1394 C CA . ILE A 1 172 ? -14.109 -28.859 -1.146 1 94.38 172 ILE A CA 1
ATOM 1395 C C . ILE A 1 172 ? -14.578 -28.141 -2.416 1 94.38 172 ILE A C 1
ATOM 1397 O O . ILE A 1 172 ? -14.07 -28.422 -3.508 1 94.38 172 ILE A O 1
ATOM 1401 N N . LYS A 1 173 ? -15.539 -27.281 -2.26 1 95.69 173 LYS A N 1
ATOM 1402 C CA . LYS A 1 173 ? -16.062 -26.516 -3.395 1 95.69 173 LYS A CA 1
ATOM 1403 C C . LYS A 1 173 ? -15.281 -25.219 -3.598 1 95.69 173 LYS A C 1
ATOM 1405 O O . LYS A 1 173 ? -15.805 -24.141 -3.363 1 95.69 173 LYS A O 1
ATOM 1410 N N . TRP A 1 174 ? -14.086 -25.391 -4.105 1 98.44 174 TRP A N 1
ATOM 1411 C CA . TRP A 1 174 ? -13.211 -24.25 -4.305 1 98.44 174 TRP A CA 1
ATOM 1412 C C . TRP A 1 174 ? -13.781 -23.297 -5.344 1 98.44 174 TRP A C 1
ATOM 1414 O O . TRP A 1 174 ? -14.523 -23.719 -6.234 1 98.44 174 TRP A O 1
ATOM 1424 N N . LYS A 1 175 ? -13.453 -21.984 -5.215 1 98.62 175 LYS A N 1
ATOM 1425 C CA . LYS A 1 175 ? -14.023 -20.938 -6.059 1 98.62 175 LYS A CA 1
ATOM 1426 C C . LYS A 1 175 ? -13.07 -20.562 -7.191 1 98.62 175 LYS A C 1
ATOM 1428 O O . LYS A 1 175 ? -13.516 -20.25 -8.297 1 98.62 175 LYS A O 1
ATOM 1433 N N . TYR A 1 176 ? -11.836 -20.562 -6.902 1 98.88 176 TYR A N 1
ATOM 1434 C CA . TYR A 1 176 ? -10.781 -20.25 -7.859 1 98.88 176 TYR A CA 1
ATOM 1435 C C . TYR A 1 176 ? -9.648 -21.266 -7.781 1 98.88 176 TYR A C 1
ATOM 1437 O O . TYR A 1 176 ? -9.43 -21.875 -6.734 1 98.88 176 TYR A O 1
ATOM 1445 N N . LEU A 1 177 ? -8.977 -21.422 -8.875 1 98.88 177 LEU A N 1
ATOM 1446 C CA . LEU A 1 177 ? -7.703 -22.141 -8.938 1 98.88 177 LEU A CA 1
ATOM 1447 C C . LEU A 1 177 ? -6.555 -21.172 -9.234 1 98.88 177 LEU A C 1
ATOM 1449 O O . LEU A 1 177 ? -6.664 -20.328 -10.125 1 98.88 177 LEU A O 1
ATOM 1453 N N . ILE A 1 178 ? -5.547 -21.25 -8.461 1 98.88 178 ILE A N 1
ATOM 1454 C CA . ILE A 1 178 ? -4.305 -20.547 -8.742 1 98.88 178 ILE A CA 1
ATOM 1455 C C . ILE A 1 178 ? -3.195 -21.547 -9.039 1 98.88 178 ILE A C 1
ATOM 1457 O O . ILE A 1 178 ? -2.912 -22.422 -8.227 1 98.88 178 ILE A O 1
ATOM 1461 N N . ASN A 1 179 ? -2.627 -21.531 -10.219 1 98.69 179 ASN A N 1
ATOM 1462 C CA . ASN A 1 179 ? -1.519 -22.422 -10.539 1 98.69 179 ASN A CA 1
ATOM 1463 C C . ASN A 1 179 ? -0.171 -21.734 -10.344 1 98.69 179 ASN A C 1
ATOM 1465 O O . ASN A 1 179 ? 0.015 -20.594 -10.773 1 98.69 179 ASN A O 1
ATOM 1469 N N . LEU A 1 180 ? 0.735 -22.422 -9.68 1 98.12 180 LEU A N 1
ATOM 1470 C CA . LEU A 1 180 ? 2.002 -21.828 -9.266 1 98.12 180 LEU A CA 1
ATOM 1471 C C . LEU A 1 180 ? 3.166 -22.766 -9.555 1 98.12 180 LEU A C 1
ATOM 1473 O O . LEU A 1 180 ? 3.051 -23.984 -9.367 1 98.12 180 LEU A O 1
ATOM 1477 N N . PRO A 1 181 ? 4.266 -22.172 -10.094 1 97.06 181 PRO A N 1
ATOM 1478 C CA . PRO A 1 181 ? 5.508 -22.938 -9.914 1 97.06 181 PRO A CA 1
ATOM 1479 C C . PRO A 1 181 ? 6.012 -22.906 -8.477 1 97.06 181 PRO A C 1
ATOM 1481 O O . PRO A 1 181 ? 5.656 -22 -7.711 1 97.06 181 PRO A O 1
ATOM 1484 N N . ALA A 1 182 ? 6.805 -23.844 -8.102 1 96.69 182 ALA A N 1
ATOM 1485 C CA . ALA A 1 182 ? 7.301 -23.953 -6.727 1 96.69 182 ALA A CA 1
ATOM 1486 C C . ALA A 1 182 ? 8.188 -22.75 -6.375 1 96.69 182 ALA A C 1
ATOM 1488 O O . ALA A 1 182 ? 8.398 -22.453 -5.195 1 96.69 182 ALA A O 1
ATOM 1489 N N . GLN A 1 183 ? 8.664 -22.016 -7.336 1 97 183 GLN A N 1
ATOM 1490 C CA . GLN A 1 183 ? 9.664 -20.969 -7.102 1 97 183 GLN A CA 1
ATOM 1491 C C . GLN A 1 183 ? 9 -19.609 -6.875 1 97 183 GLN A C 1
ATOM 1493 O O . GLN A 1 183 ? 9.68 -18.625 -6.598 1 97 183 GLN A O 1
ATOM 1498 N N . GLU A 1 184 ? 7.688 -19.484 -7.023 1 97.94 184 GLU A N 1
ATOM 1499 C CA . GLU A 1 184 ? 6.969 -18.25 -6.688 1 97.94 184 GLU A CA 1
ATOM 1500 C C . GLU A 1 184 ? 6.699 -18.172 -5.188 1 97.94 184 GLU A C 1
ATOM 1502 O O . GLU A 1 184 ? 6.801 -19.172 -4.473 1 97.94 184 GLU A O 1
ATOM 1507 N N . TYR A 1 185 ? 6.465 -17.031 -4.73 1 98.62 185 TYR A N 1
ATOM 1508 C CA . TYR A 1 185 ? 6.16 -16.828 -3.318 1 98.62 185 TYR A CA 1
ATOM 1509 C C . TYR A 1 185 ? 5.098 -15.758 -3.139 1 98.62 185 TYR A C 1
ATOM 1511 O O . TYR A 1 185 ? 5.07 -14.773 -3.883 1 98.62 185 TYR A O 1
ATOM 1519 N N . PRO A 1 186 ? 4.227 -15.93 -2.174 1 98.31 186 PRO A N 1
ATOM 1520 C CA . PRO A 1 186 ? 3.086 -15.023 -2.055 1 98.31 186 PRO A CA 1
ATOM 1521 C C . PRO A 1 186 ? 3.492 -13.625 -1.588 1 98.31 186 PRO A C 1
ATOM 1523 O O . PRO A 1 186 ? 4.379 -13.484 -0.742 1 98.31 186 PRO A O 1
ATOM 1526 N N . LEU A 1 187 ? 2.836 -12.672 -2.129 1 98.06 187 LEU A N 1
ATOM 1527 C CA . LEU A 1 187 ? 2.941 -11.273 -1.72 1 98.06 187 LEU A CA 1
ATOM 1528 C C . LEU A 1 187 ? 1.688 -10.828 -0.975 1 98.06 187 LEU A C 1
ATOM 1530 O O . LEU A 1 187 ? 1.618 -9.703 -0.486 1 98.06 187 LEU A O 1
ATOM 1534 N N . LYS A 1 188 ? 0.687 -11.672 -0.917 1 97.19 188 LYS A N 1
ATOM 1535 C CA . LYS A 1 188 ? -0.58 -11.461 -0.222 1 97.19 188 LYS A CA 1
ATOM 1536 C C . LYS A 1 188 ? -0.905 -12.633 0.698 1 97.19 188 LYS A C 1
ATOM 1538 O O . LYS A 1 188 ? -0.575 -13.781 0.39 1 97.19 188 LYS A O 1
ATOM 1543 N N . THR A 1 189 ? -1.51 -12.352 1.807 1 94.94 189 THR A N 1
ATOM 1544 C CA . THR A 1 189 ? -2.01 -13.398 2.684 1 94.94 189 THR A CA 1
ATOM 1545 C C . THR A 1 189 ? -3.209 -14.102 2.057 1 94.94 189 THR A C 1
ATOM 1547 O O . THR A 1 189 ? -3.793 -13.609 1.09 1 94.94 189 THR A O 1
ATOM 1550 N N . ASN A 1 190 ? -3.541 -15.266 2.596 1 95.62 190 ASN A N 1
ATOM 1551 C CA . ASN A 1 190 ? -4.727 -15.977 2.117 1 95.62 190 ASN A CA 1
ATOM 1552 C C . ASN A 1 190 ? -5.973 -15.094 2.205 1 95.62 190 ASN A C 1
ATOM 1554 O O . ASN A 1 190 ? -6.785 -15.07 1.279 1 95.62 190 ASN A O 1
ATOM 1558 N N . LEU A 1 191 ? -6.129 -14.352 3.303 1 95.12 191 LEU A N 1
ATOM 1559 C CA . LEU A 1 191 ? -7.301 -13.5 3.48 1 95.12 191 LEU A CA 1
ATOM 1560 C C . LEU A 1 191 ? -7.344 -12.414 2.412 1 95.12 191 LEU A C 1
ATOM 1562 O O . LEU A 1 191 ? -8.398 -12.148 1.83 1 95.12 191 LEU A O 1
ATOM 1566 N N . GLU A 1 192 ? -6.207 -11.773 2.166 1 96.19 192 GLU A N 1
ATOM 1567 C CA . GLU A 1 192 ? -6.156 -10.742 1.134 1 96.19 192 GLU A CA 1
ATOM 1568 C C . GLU A 1 192 ? -6.547 -11.305 -0.229 1 96.19 192 GLU A C 1
ATOM 1570 O O . GLU A 1 192 ? -7.32 -10.688 -0.964 1 96.19 192 GLU A O 1
ATOM 1575 N N . ILE A 1 193 ? -6.02 -12.477 -0.546 1 97.81 193 ILE A N 1
ATOM 1576 C CA . ILE A 1 193 ? -6.324 -13.102 -1.83 1 97.81 193 ILE A CA 1
ATOM 1577 C C . ILE A 1 193 ? -7.82 -13.391 -1.918 1 97.81 193 ILE A C 1
ATOM 1579 O O . ILE A 1 193 ? -8.461 -13.102 -2.932 1 97.81 193 ILE A O 1
ATOM 1583 N N . VAL A 1 194 ? -8.367 -13.906 -0.833 1 97.44 194 VAL A N 1
ATOM 1584 C CA . VAL A 1 194 ? -9.789 -14.227 -0.783 1 97.44 194 VAL A CA 1
ATOM 1585 C C . VAL A 1 194 ? -10.617 -12.961 -1.023 1 97.44 194 VAL A C 1
ATOM 1587 O O . VAL A 1 194 ? -11.523 -12.961 -1.854 1 97.44 194 VAL A O 1
ATOM 1590 N N . LYS A 1 195 ? -10.289 -11.906 -0.347 1 96.5 195 LYS A N 1
ATOM 1591 C CA . LYS A 1 195 ? -11.047 -10.664 -0.463 1 96.5 195 LYS A CA 1
ATOM 1592 C C . LYS A 1 195 ? -10.945 -10.086 -1.871 1 96.5 195 LYS A C 1
ATOM 1594 O O . LYS A 1 195 ? -11.938 -9.594 -2.42 1 96.5 195 LYS A O 1
ATOM 1599 N N . ILE A 1 196 ? -9.789 -10.156 -2.496 1 97.5 196 ILE A N 1
ATOM 1600 C CA . ILE A 1 196 ? -9.594 -9.641 -3.848 1 97.5 196 ILE A CA 1
ATOM 1601 C C . ILE A 1 196 ? -10.375 -10.492 -4.844 1 97.5 196 ILE A C 1
ATOM 1603 O O . ILE A 1 196 ? -11.055 -9.961 -5.723 1 97.5 196 ILE A O 1
ATOM 1607 N N . LEU A 1 197 ? -10.328 -11.805 -4.672 1 98.25 197 LEU A N 1
ATOM 1608 C CA . LEU A 1 197 ? -11.031 -12.688 -5.594 1 98.25 197 LEU A CA 1
ATOM 1609 C C . LEU A 1 197 ? -12.539 -12.562 -5.422 1 98.25 197 LEU A C 1
ATOM 1611 O O . LEU A 1 197 ? -13.289 -12.68 -6.391 1 98.25 197 LEU A O 1
ATOM 1615 N N . LYS A 1 198 ? -12.977 -12.32 -4.184 1 97.06 198 LYS A N 1
ATOM 1616 C CA . LYS A 1 198 ? -14.391 -12.031 -3.965 1 97.06 198 LYS A CA 1
ATOM 1617 C C . LYS A 1 198 ? -14.82 -10.773 -4.723 1 97.06 198 LYS A C 1
ATOM 1619 O O . LYS A 1 198 ? -15.898 -10.742 -5.316 1 97.06 198 LYS A O 1
ATOM 1624 N N . LEU A 1 199 ? -13.977 -9.773 -4.68 1 95.38 199 LEU A N 1
ATOM 1625 C CA . LEU A 1 199 ? -14.234 -8.555 -5.441 1 95.38 199 LEU A CA 1
ATOM 1626 C C . LEU A 1 199 ? -14.312 -8.852 -6.934 1 95.38 199 LEU A C 1
ATOM 1628 O O . LEU A 1 199 ? -15.164 -8.297 -7.637 1 95.38 199 LEU A O 1
ATOM 1632 N N . PHE A 1 200 ? -13.438 -9.742 -7.441 1 96.44 200 PHE A N 1
ATOM 1633 C CA . PHE A 1 200 ? -13.398 -10.102 -8.852 1 96.44 200 PHE A CA 1
ATOM 1634 C C . PHE A 1 200 ? -14.648 -10.883 -9.242 1 96.44 200 PHE A C 1
ATOM 1636 O O . PHE A 1 200 ? -15.039 -10.898 -10.414 1 96.44 200 PHE A O 1
ATOM 1643 N N . ASN A 1 201 ? -15.266 -11.57 -8.328 1 96.25 201 ASN A N 1
ATOM 1644 C CA . ASN A 1 201 ? -16.578 -12.203 -8.484 1 96.25 201 ASN A CA 1
ATOM 1645 C C . ASN A 1 201 ? -16.656 -12.984 -9.789 1 96.25 201 ASN A C 1
ATOM 1647 O O . ASN A 1 201 ? -17.547 -12.742 -10.602 1 96.25 201 ASN A O 1
ATOM 1651 N N . GLY A 1 202 ? -15.719 -13.914 -9.977 1 97.5 202 GLY A N 1
ATOM 1652 C CA . GLY A 1 202 ? -15.75 -14.789 -11.141 1 97.5 202 GLY A CA 1
ATOM 1653 C C . GLY A 1 202 ? -14.852 -14.32 -12.266 1 97.5 202 GLY A C 1
ATOM 1654 O O . GLY A 1 202 ? -14.602 -15.062 -13.219 1 97.5 202 GLY A O 1
ATOM 1655 N N . THR A 1 203 ? -14.352 -13.055 -12.18 1 97.56 203 THR A N 1
ATOM 1656 C CA . THR A 1 203 ? -13.406 -12.555 -13.172 1 97.56 203 THR A CA 1
ATOM 1657 C C . THR A 1 203 ? -12.039 -13.195 -12.984 1 97.56 203 THR A C 1
ATOM 1659 O O . THR A 1 203 ? -11.531 -13.266 -11.867 1 97.56 203 THR A O 1
ATOM 1662 N N . ASN A 1 204 ? -11.438 -13.656 -14.086 1 98.06 204 ASN A N 1
ATOM 1663 C CA . ASN A 1 204 ? -10.141 -14.328 -14.031 1 98.06 204 ASN A CA 1
ATOM 1664 C C . ASN A 1 204 ? -8.992 -13.328 -14.07 1 98.06 204 ASN A C 1
ATOM 1666 O O . ASN A 1 204 ? -9.156 -12.203 -14.531 1 98.06 204 ASN A O 1
ATOM 1670 N N . SER A 1 205 ? -7.902 -13.711 -13.453 1 98 205 SER A N 1
ATOM 1671 C CA . SER A 1 205 ? -6.629 -13.016 -13.609 1 98 205 SER A CA 1
ATOM 1672 C C . SER A 1 205 ? -5.676 -13.797 -14.508 1 98 205 SER A C 1
ATOM 1674 O O . SER A 1 205 ? -4.824 -14.539 -14.016 1 98 205 SER A O 1
ATOM 1676 N N . ILE A 1 206 ? -5.785 -13.547 -15.773 1 96.75 206 ILE A N 1
ATOM 1677 C CA . ILE A 1 206 ? -5.035 -14.219 -16.828 1 96.75 206 ILE A CA 1
ATOM 1678 C C . ILE A 1 206 ? -4.41 -13.188 -17.75 1 96.75 206 ILE A C 1
ATOM 1680 O O . ILE A 1 206 ? -5.098 -12.281 -18.234 1 96.75 206 ILE A O 1
ATOM 1684 N N . GLU A 1 207 ? -3.145 -13.266 -17.938 1 96.19 207 GLU A N 1
ATOM 1685 C CA . GLU A 1 207 ? -2.527 -12.422 -18.953 1 96.19 207 GLU A CA 1
ATOM 1686 C C . GLU A 1 207 ? -2.912 -12.883 -20.359 1 96.19 207 GLU A C 1
ATOM 1688 O O . GLU A 1 207 ? -2.816 -14.062 -20.672 1 96.19 207 GLU A O 1
ATOM 1693 N N . SER A 1 208 ? -3.346 -12.008 -21.141 1 96.31 208 SER A N 1
ATOM 1694 C CA . SER A 1 208 ? -3.699 -12.32 -22.516 1 96.31 208 SER A CA 1
ATOM 1695 C C . SER A 1 208 ? -3.516 -11.102 -23.422 1 96.31 208 SER A C 1
ATOM 1697 O O . SER A 1 208 ? -4.23 -10.109 -23.297 1 96.31 208 SER A O 1
ATOM 1699 N N . VAL A 1 209 ? -2.557 -11.227 -24.312 1 95.25 209 VAL A N 1
ATOM 1700 C CA . VAL A 1 209 ? -2.281 -10.148 -25.25 1 95.25 209 VAL A CA 1
ATOM 1701 C C . VAL A 1 209 ? -2.059 -10.727 -26.641 1 95.25 209 VAL A C 1
ATOM 1703 O O . VAL A 1 209 ? -1.765 -11.914 -26.797 1 95.25 209 VAL A O 1
ATOM 1706 N N . TYR A 1 210 ? -2.338 -9.883 -27.594 1 93.75 210 TYR A N 1
ATOM 1707 C CA . TYR A 1 210 ? -1.869 -10.219 -28.938 1 93.75 210 TYR A CA 1
ATOM 1708 C C . TYR A 1 210 ? -0.436 -9.742 -29.141 1 93.75 210 TYR A C 1
ATOM 1710 O O . TYR A 1 210 ? -0.114 -8.578 -28.875 1 93.75 210 TYR A O 1
ATOM 1718 N N . ASP A 1 211 ? 0.364 -10.656 -29.5 1 92.88 211 ASP A N 1
ATOM 1719 C CA . ASP A 1 211 ? 1.773 -10.344 -29.719 1 92.88 211 ASP A CA 1
ATOM 1720 C C . ASP A 1 211 ? 2.271 -10.961 -31.031 1 92.88 211 ASP A C 1
ATOM 1722 O O . ASP A 1 211 ? 2.648 -12.133 -31.062 1 92.88 211 ASP A O 1
ATOM 1726 N N . SER A 1 212 ? 2.438 -10.148 -32.031 1 92.56 212 SER A N 1
ATOM 1727 C CA . SER A 1 212 ? 2.877 -10.641 -33.312 1 92.56 212 SER A CA 1
ATOM 1728 C C . SER A 1 212 ? 4.305 -11.172 -33.25 1 92.56 212 SER A C 1
ATOM 1730 O O . SER A 1 212 ? 4.68 -12.062 -34.031 1 92.56 212 SER A O 1
ATOM 1732 N N . ALA A 1 213 ? 5.047 -10.664 -32.344 1 90.88 213 ALA A N 1
ATOM 1733 C CA . ALA A 1 213 ? 6.438 -11.094 -32.188 1 90.88 213 ALA A CA 1
ATOM 1734 C C . ALA A 1 213 ? 6.523 -12.539 -31.734 1 90.88 213 ALA A C 1
ATOM 1736 O O . ALA A 1 213 ? 7.562 -13.188 -31.891 1 90.88 213 ALA A O 1
ATOM 1737 N N . SER A 1 214 ? 5.445 -13.031 -31.25 1 91.88 214 SER A N 1
ATOM 1738 C CA . SER A 1 214 ? 5.453 -14.391 -30.703 1 91.88 214 SER A CA 1
ATOM 1739 C C . SER A 1 214 ? 4.848 -15.375 -31.703 1 91.88 214 SER A C 1
ATOM 1741 O O . SER A 1 214 ? 4.633 -16.547 -31.375 1 91.88 214 SER A O 1
ATOM 1743 N N . ASN A 1 215 ? 4.656 -14.953 -32.906 1 93.5 215 ASN A N 1
ATOM 1744 C CA . ASN A 1 215 ? 4.039 -15.82 -33.906 1 93.5 215 ASN A CA 1
ATOM 1745 C C . ASN A 1 215 ? 4.926 -17.016 -34.25 1 93.5 215 ASN A C 1
ATOM 1747 O O . ASN A 1 215 ? 4.441 -18.047 -34.719 1 93.5 215 ASN A O 1
ATOM 1751 N N . TYR A 1 216 ? 6.172 -16.875 -34.062 1 93.56 216 TYR A N 1
ATOM 1752 C CA . TYR A 1 216 ? 7.086 -17.984 -34.281 1 93.56 216 TYR A CA 1
ATOM 1753 C C . TYR A 1 216 ? 6.684 -19.219 -33.5 1 93.56 216 TYR A C 1
ATOM 1755 O O . TYR A 1 216 ? 6.988 -20.344 -33.875 1 93.56 216 TYR A O 1
ATOM 1763 N N . ARG A 1 217 ? 5.953 -19.047 -32.406 1 95.69 217 ARG A N 1
ATOM 1764 C CA . ARG A 1 217 ? 5.562 -20.141 -31.531 1 95.69 217 ARG A CA 1
ATOM 1765 C C . ARG A 1 217 ? 4.512 -21.016 -32.188 1 95.69 217 ARG A C 1
ATOM 1767 O O . ARG A 1 217 ? 4.316 -22.172 -31.766 1 95.69 217 ARG A O 1
ATOM 1774 N N . VAL A 1 218 ? 3.822 -20.422 -33.219 1 95.81 218 VAL A N 1
ATOM 1775 C CA . VAL A 1 218 ? 2.627 -21.125 -33.688 1 95.81 218 VAL A CA 1
ATOM 1776 C C . VAL A 1 218 ? 2.641 -21.25 -35.188 1 95.81 218 VAL A C 1
ATOM 1778 O O . VAL A 1 218 ? 1.778 -21.922 -35.781 1 95.81 218 VAL A O 1
ATOM 1781 N N . ASN A 1 219 ? 3.562 -20.656 -35.844 1 95.31 219 ASN A N 1
ATOM 1782 C CA . ASN A 1 219 ? 3.623 -20.703 -37.312 1 95.31 219 ASN A CA 1
ATOM 1783 C C . ASN A 1 219 ? 4.051 -22.094 -37.781 1 95.31 219 ASN A C 1
ATOM 1785 O O . ASN A 1 219 ? 3.623 -22.531 -38.844 1 95.31 219 ASN A O 1
ATOM 1789 N N . GLU A 1 220 ? 4.938 -22.656 -37.062 1 96.94 220 GLU A N 1
ATOM 1790 C CA . GLU A 1 220 ? 5.438 -23.984 -37.375 1 96.94 220 GLU A CA 1
ATOM 1791 C C . GLU A 1 220 ? 5.234 -24.938 -36.188 1 96.94 220 GLU A C 1
ATOM 1793 O O . GLU A 1 220 ? 4.879 -24.5 -35.094 1 96.94 220 GLU A O 1
ATOM 1798 N N . THR A 1 221 ? 5.422 -26.234 -36.531 1 97.56 221 THR A N 1
ATOM 1799 C CA . THR A 1 221 ? 5.23 -27.219 -35.469 1 97.56 221 THR A CA 1
ATOM 1800 C C . THR A 1 221 ? 6.527 -27.438 -34.688 1 97.56 221 THR A C 1
ATOM 1802 O O . THR A 1 221 ? 7.617 -27.156 -35.219 1 97.56 221 THR A O 1
ATOM 1805 N N . TYR A 1 222 ? 6.379 -27.875 -33.5 1 98 222 TYR A N 1
ATOM 1806 C CA . TYR A 1 222 ? 7.488 -28.172 -32.594 1 98 222 TYR A CA 1
ATOM 1807 C C . TYR A 1 222 ? 7.359 -29.594 -32.031 1 98 222 TYR A C 1
ATOM 1809 O O . TYR A 1 222 ? 6.25 -30.109 -31.891 1 98 222 TYR A O 1
ATOM 1817 N N . LYS A 1 223 ? 8.453 -30.203 -31.734 1 97.12 223 LYS A N 1
ATOM 1818 C CA . LYS A 1 223 ? 8.492 -31.531 -31.125 1 97.12 223 LYS A CA 1
ATOM 1819 C C . LYS A 1 223 ? 9.625 -31.641 -30.109 1 97.12 223 LYS A C 1
ATOM 1821 O O . LYS A 1 223 ? 10.602 -30.891 -30.188 1 97.12 223 LYS A O 1
ATOM 1826 N N . VAL A 1 224 ? 9.453 -32.5 -29.156 1 97.06 224 VAL A N 1
ATOM 1827 C CA . VAL A 1 224 ? 10.508 -32.75 -28.172 1 97.06 224 VAL A CA 1
ATOM 1828 C C . VAL A 1 224 ? 11.508 -33.75 -28.734 1 97.06 224 VAL A C 1
ATOM 1830 O O . VAL A 1 224 ? 11.125 -34.844 -29.203 1 97.06 224 VAL A O 1
ATOM 1833 N N . ASN A 1 225 ? 12.773 -33.344 -28.75 1 96.12 225 ASN A N 1
ATOM 1834 C CA . ASN A 1 225 ? 13.836 -34.281 -29.078 1 96.12 225 ASN A CA 1
ATOM 1835 C C . ASN A 1 225 ? 14.039 -35.312 -27.953 1 96.12 225 ASN A C 1
ATOM 1837 O O . ASN A 1 225 ? 14.406 -34.938 -26.844 1 96.12 225 ASN A O 1
ATOM 1841 N N . PRO A 1 226 ? 13.789 -36.531 -28.172 1 92.31 226 PRO A N 1
ATOM 1842 C CA . PRO A 1 226 ? 13.859 -37.531 -27.109 1 92.31 226 PRO A CA 1
ATOM 1843 C C . PRO A 1 226 ? 15.258 -37.688 -26.516 1 92.31 226 PRO A C 1
ATOM 1845 O O . PRO A 1 226 ? 15.406 -38.156 -25.391 1 92.31 226 PRO A O 1
ATOM 1848 N N . LYS A 1 227 ? 16.297 -37.312 -27.266 1 93.44 227 LYS A N 1
ATOM 1849 C CA . LYS A 1 227 ? 17.672 -37.438 -26.781 1 93.44 227 LYS A CA 1
ATOM 1850 C C . LYS A 1 227 ? 18.062 -36.219 -25.938 1 93.44 227 LYS A C 1
ATOM 1852 O O . LYS A 1 227 ? 18.625 -36.375 -24.844 1 93.44 227 LYS A O 1
ATOM 1857 N N . THR A 1 228 ? 17.656 -35.062 -26.328 1 93.31 228 THR A N 1
ATOM 1858 C CA . THR A 1 228 ? 18.109 -33.844 -25.656 1 93.31 228 THR A CA 1
ATOM 1859 C C . THR A 1 228 ? 17.047 -33.344 -24.688 1 93.31 228 THR A C 1
ATOM 1861 O O . THR A 1 228 ? 17.312 -32.469 -23.859 1 93.31 228 THR A O 1
ATOM 1864 N N . LEU A 1 229 ? 15.859 -33.844 -24.844 1 93.25 229 LEU A N 1
ATOM 1865 C CA . LEU A 1 229 ? 14.719 -33.375 -24.047 1 93.25 229 LEU A CA 1
ATOM 1866 C C . LEU A 1 229 ? 14.5 -31.891 -24.203 1 93.25 229 LEU A C 1
ATOM 1868 O O . LEU A 1 229 ? 14.195 -31.188 -23.234 1 93.25 229 LEU A O 1
ATOM 1872 N N . LYS A 1 230 ? 14.781 -31.438 -25.438 1 95.56 230 LYS A N 1
ATOM 1873 C CA . LYS A 1 230 ? 14.531 -30.047 -25.781 1 95.56 230 LYS A CA 1
ATOM 1874 C C . LYS A 1 230 ? 13.477 -29.938 -26.875 1 95.56 230 LYS A C 1
ATOM 1876 O O . LYS A 1 230 ? 13.344 -30.828 -27.719 1 95.56 230 LYS A O 1
ATOM 1881 N N . VAL A 1 231 ? 12.812 -28.891 -26.875 1 97 231 VAL A N 1
ATOM 1882 C CA . VAL A 1 231 ? 11.828 -28.609 -27.922 1 97 231 VAL A CA 1
ATOM 1883 C C . VAL A 1 231 ? 12.523 -28.078 -29.156 1 97 231 VAL A C 1
ATOM 1885 O O . VAL A 1 231 ? 13.328 -27.141 -29.078 1 97 231 VAL A O 1
ATOM 1888 N N . GLU A 1 232 ? 12.172 -28.656 -30.25 1 97.44 232 GLU A N 1
ATOM 1889 C CA . GLU A 1 232 ? 12.773 -28.234 -31.5 1 97.44 232 GLU A CA 1
ATOM 1890 C C . GLU A 1 232 ? 11.711 -27.953 -32.562 1 97.44 232 GLU A C 1
ATOM 1892 O O . GLU A 1 232 ? 10.664 -28.609 -32.594 1 97.44 232 GLU A O 1
ATOM 1897 N N . ASN A 1 233 ? 12.055 -27 -33.312 1 96.94 233 ASN A N 1
ATOM 1898 C CA . ASN A 1 233 ? 11.195 -26.672 -34.469 1 96.94 233 ASN A CA 1
ATOM 1899 C C . ASN A 1 233 ? 11.289 -27.719 -35.562 1 96.94 233 ASN A C 1
ATOM 1901 O O . ASN A 1 233 ? 12.391 -28.109 -35.938 1 96.94 233 ASN A O 1
ATOM 1905 N N . THR A 1 234 ? 10.156 -28.141 -36.156 1 96.81 234 THR A N 1
ATOM 1906 C CA . THR A 1 234 ? 10.156 -29.172 -37.188 1 96.81 234 THR A CA 1
ATOM 1907 C C . THR A 1 234 ? 10.227 -28.562 -38.562 1 96.81 234 THR A C 1
ATOM 1909 O O . THR A 1 234 ? 10.375 -29.281 -39.562 1 96.81 234 THR A O 1
ATOM 1912 N N . LYS A 1 235 ? 9.977 -27.297 -38.75 1 96.44 235 LYS A N 1
ATOM 1913 C CA . LYS A 1 235 ? 9.969 -26.531 -40 1 96.44 235 LYS A CA 1
ATOM 1914 C C . LYS A 1 235 ? 8.727 -26.859 -40.812 1 96.44 235 LYS A C 1
ATOM 1916 O O . LYS A 1 235 ? 8.656 -26.516 -42 1 96.44 235 LYS A O 1
ATOM 1921 N N . GLN A 1 236 ? 7.82 -27.531 -40.188 1 97.38 236 GLN A N 1
ATOM 1922 C CA . GLN A 1 236 ? 6.547 -27.797 -40.844 1 97.38 236 GLN A CA 1
ATOM 1923 C C . GLN A 1 236 ? 5.504 -26.75 -40.5 1 97.38 236 GLN A C 1
ATOM 1925 O O . GLN A 1 236 ? 5.336 -26.422 -39.312 1 97.38 236 GLN A O 1
ATOM 1930 N N . ARG A 1 237 ? 4.934 -26.312 -41.5 1 97.06 237 ARG A N 1
ATOM 1931 C CA . ARG A 1 237 ? 3.912 -25.297 -41.25 1 97.06 237 ARG A CA 1
ATOM 1932 C C . ARG A 1 237 ? 2.756 -25.844 -40.438 1 97.06 237 ARG A C 1
ATOM 1934 O O . ARG A 1 237 ? 2.293 -26.969 -40.688 1 97.06 237 ARG A O 1
ATOM 1941 N N . LYS A 1 238 ? 2.369 -25.094 -39.5 1 96.31 238 LYS A N 1
ATOM 1942 C CA . LYS A 1 238 ? 1.258 -25.484 -38.656 1 96.31 238 LYS A CA 1
ATOM 1943 C C . LYS A 1 238 ? -0.073 -24.984 -39.219 1 96.31 238 LYS A C 1
ATOM 1945 O O . LYS A 1 238 ? -0.167 -23.859 -39.719 1 96.31 238 LYS A O 1
ATOM 1950 N N . PRO A 1 239 ? -1.133 -25.812 -39.156 1 96.25 239 PRO A N 1
ATOM 1951 C CA . PRO A 1 239 ? -2.451 -25.297 -39.562 1 96.25 239 PRO A CA 1
ATOM 1952 C C . PRO A 1 239 ? -2.939 -24.172 -38.656 1 96.25 239 PRO A C 1
ATOM 1954 O O . PRO A 1 239 ? -2.455 -24.016 -37.531 1 96.25 239 PRO A O 1
ATOM 1957 N N . PRO A 1 240 ? -3.867 -23.406 -39.188 1 96.38 240 PRO A N 1
ATOM 1958 C CA . PRO A 1 240 ? -4.418 -22.344 -38.344 1 96.38 240 PRO A CA 1
ATOM 1959 C C . PRO A 1 240 ? -5.16 -22.891 -37.094 1 96.38 240 PRO A C 1
ATOM 1961 O O . PRO A 1 240 ? -5.566 -24.047 -37.094 1 96.38 240 PRO A O 1
ATOM 1964 N N . PRO A 1 241 ? -5.297 -22.031 -36.094 1 97.31 241 PRO A N 1
ATOM 1965 C CA . PRO A 1 241 ? -6.074 -22.469 -34.938 1 97.31 241 PRO A CA 1
ATOM 1966 C C . PRO A 1 241 ? -7.535 -22.75 -35.281 1 97.31 241 PRO A C 1
ATOM 1968 O O . PRO A 1 241 ? -8.062 -22.219 -36.25 1 97.31 241 PRO A O 1
ATOM 1971 N N . PRO A 1 242 ? -8.102 -23.547 -34.469 1 97.88 242 PRO A N 1
ATOM 1972 C CA . PRO A 1 242 ? -9.508 -23.875 -34.75 1 97.88 242 PRO A CA 1
ATOM 1973 C C . PRO A 1 242 ? -10.445 -22.703 -34.438 1 97.88 242 PRO A C 1
ATOM 1975 O O . PRO A 1 242 ? -10.086 -21.797 -33.719 1 97.88 242 PRO A O 1
ATOM 1978 N N . TYR A 1 243 ? -11.648 -22.734 -35.188 1 97.62 243 TYR A N 1
ATOM 1979 C CA . TYR A 1 243 ? -12.773 -21.844 -34.938 1 97.62 243 TYR A CA 1
ATOM 1980 C C . TYR A 1 243 ? -12.391 -20.391 -35.156 1 97.62 243 TYR A C 1
ATOM 1982 O O . TYR A 1 243 ? -12.875 -19.5 -34.469 1 97.62 243 TYR A O 1
ATOM 1990 N N . ASN A 1 244 ? -11.391 -20.156 -35.969 1 96.75 244 ASN A N 1
ATOM 1991 C CA . ASN A 1 244 ? -10.938 -18.828 -36.344 1 96.75 244 ASN A CA 1
ATOM 1992 C C . ASN A 1 244 ? -10.43 -18.047 -35.156 1 96.75 244 ASN A C 1
ATOM 1994 O O . ASN A 1 244 ? -10.711 -16.859 -35 1 96.75 244 ASN A O 1
ATOM 1998 N N . MET A 1 245 ? -9.773 -18.734 -34.281 1 97.5 245 MET A N 1
ATOM 1999 C CA . MET A 1 245 ? -9.258 -18.078 -33.062 1 97.5 245 MET A CA 1
ATOM 2000 C C . MET A 1 245 ? -8.023 -17.234 -33.406 1 97.5 245 MET A C 1
ATOM 2002 O O . MET A 1 245 ? -7.215 -17.609 -34.25 1 97.5 245 MET A O 1
ATOM 2006 N N . THR A 1 246 ? -8.008 -16.109 -32.688 1 96.25 246 THR A N 1
ATOM 2007 C CA . THR A 1 246 ? -6.762 -15.359 -32.625 1 96.25 246 THR A CA 1
ATOM 2008 C C . THR A 1 246 ? -5.871 -15.914 -31.516 1 96.25 246 THR A C 1
ATOM 2010 O O . THR A 1 246 ? -6.328 -16.125 -30.391 1 96.25 246 THR A O 1
ATOM 2013 N N . VAL A 1 247 ? -4.621 -16.141 -31.875 1 97.56 247 VAL A N 1
ATOM 2014 C CA . VAL A 1 247 ? -3.723 -16.719 -30.875 1 97.56 247 VAL A CA 1
ATOM 2015 C C . VAL A 1 247 ? -3.273 -15.641 -29.891 1 97.56 247 VAL A C 1
ATOM 2017 O O . VAL A 1 247 ? -2.76 -14.594 -30.297 1 97.56 247 VAL A O 1
ATOM 2020 N N . GLY A 1 248 ? -3.555 -15.891 -28.641 1 97 248 GLY A N 1
ATOM 2021 C CA . GLY A 1 248 ? -3.094 -15 -27.594 1 97 248 GLY A CA 1
ATOM 2022 C C . GLY A 1 248 ? -1.792 -15.445 -26.953 1 97 248 GLY A C 1
ATOM 2023 O O . GLY A 1 248 ? -1.423 -16.625 -27.047 1 97 248 GLY A O 1
ATOM 2024 N N . LYS A 1 249 ? -1.128 -14.508 -26.344 1 96.88 249 LYS A N 1
ATOM 2025 C CA . LYS A 1 249 ? 0.066 -14.75 -25.547 1 96.88 249 LYS A CA 1
ATOM 2026 C C . LYS A 1 249 ? -0.123 -14.25 -24.109 1 96.88 249 LYS A C 1
ATOM 2028 O O . LYS A 1 249 ? -0.701 -13.188 -23.891 1 96.88 249 LYS A O 1
ATOM 2033 N N . GLY A 1 250 ? 0.377 -15.016 -23.172 1 95.88 250 GLY A N 1
ATOM 2034 C CA . GLY A 1 250 ? 0.283 -14.625 -21.766 1 95.88 250 GLY A CA 1
ATOM 2035 C C . GLY A 1 250 ? 1.194 -15.43 -20.859 1 95.88 250 GLY A C 1
ATOM 2036 O O . GLY A 1 250 ? 2.174 -16.016 -21.328 1 95.88 250 GLY A O 1
ATOM 2037 N N . SER A 1 251 ? 0.915 -15.336 -19.609 1 95.5 251 SER A N 1
ATOM 2038 C CA . SER A 1 251 ? 1.657 -16.062 -18.578 1 95.5 251 SER A CA 1
ATOM 2039 C C . SER A 1 251 ? 1.117 -17.484 -18.422 1 95.5 251 SER A C 1
ATOM 2041 O O . SER A 1 251 ? -0.057 -17.75 -18.703 1 95.5 251 SER A O 1
ATOM 2043 N N . ALA A 1 252 ? 2.021 -18.359 -18.016 1 96.19 252 ALA A N 1
ATOM 2044 C CA . ALA A 1 252 ? 1.593 -19.703 -17.672 1 96.19 252 ALA A CA 1
ATOM 2045 C C . ALA A 1 252 ? 0.77 -19.719 -16.391 1 96.19 252 ALA A C 1
ATOM 2047 O O . ALA A 1 252 ? 0.083 -20.703 -16.094 1 96.19 252 ALA A O 1
ATOM 2048 N N . TYR A 1 253 ? 0.844 -18.594 -15.672 1 97.38 253 TYR A N 1
ATOM 2049 C CA . TYR A 1 253 ? 0.28 -18.594 -14.328 1 97.38 253 TYR A CA 1
ATOM 2050 C C . TYR A 1 253 ? -0.868 -17.594 -14.227 1 97.38 253 TYR A C 1
ATOM 2052 O O . TYR A 1 253 ? -0.804 -16.5 -14.789 1 97.38 253 TYR A O 1
ATOM 2060 N N . GLY A 1 254 ? -1.949 -18.016 -13.547 1 97.94 254 GLY A N 1
ATOM 2061 C CA . GLY A 1 254 ? -3.127 -17.172 -13.375 1 97.94 254 GLY A CA 1
ATOM 2062 C C . GLY A 1 254 ? -4.02 -17.625 -12.234 1 97.94 254 GLY A C 1
ATOM 2063 O O . GLY A 1 254 ? -3.713 -18.594 -11.547 1 97.94 254 GLY A O 1
ATOM 2064 N N . ALA A 1 255 ? -4.977 -16.859 -11.961 1 98.75 255 ALA A N 1
ATOM 2065 C CA . ALA A 1 255 ? -6.117 -17.219 -11.125 1 98.75 255 ALA A CA 1
ATOM 2066 C C . ALA A 1 255 ? -7.363 -17.469 -11.969 1 98.75 255 ALA A C 1
ATOM 2068 O O . ALA A 1 255 ? -7.809 -16.562 -12.695 1 98.75 255 ALA A O 1
ATOM 2069 N N . PHE A 1 256 ? -7.875 -18.672 -11.891 1 98.69 256 PHE A N 1
ATOM 2070 C CA . PHE A 1 256 ? -8.953 -19.141 -12.758 1 98.69 256 PHE A CA 1
ATOM 2071 C C . PHE A 1 256 ? -10.211 -19.438 -11.945 1 98.69 256 PHE A C 1
ATOM 2073 O O . PHE A 1 256 ? -10.172 -20.203 -10.984 1 98.69 256 PHE A O 1
ATOM 2080 N N . SER A 1 257 ? -11.289 -18.797 -12.344 1 98.69 257 SER A N 1
ATOM 2081 C CA . SER A 1 257 ? -12.547 -19.188 -11.711 1 98.69 257 SER A CA 1
ATOM 2082 C C . SER A 1 257 ? -12.859 -20.656 -11.977 1 98.69 257 SER A C 1
ATOM 2084 O O . SER A 1 257 ? -12.422 -21.219 -12.984 1 98.69 257 SER A O 1
ATOM 2086 N N . ARG A 1 258 ? -13.609 -21.266 -11.102 1 98.44 258 ARG A N 1
ATOM 2087 C CA . ARG A 1 258 ? -14.008 -22.656 -11.289 1 98.44 258 ARG A CA 1
ATOM 2088 C C . ARG A 1 258 ? -14.727 -22.844 -12.625 1 98.44 258 ARG A C 1
ATOM 2090 O O . ARG A 1 258 ? -14.492 -23.812 -13.328 1 98.44 258 ARG A O 1
ATOM 2097 N N . ARG A 1 259 ? -15.547 -21.891 -13.016 1 98.38 259 ARG A N 1
ATOM 2098 C CA . ARG A 1 259 ? -16.281 -21.938 -14.281 1 98.38 259 ARG A CA 1
ATOM 2099 C C . ARG A 1 259 ? -15.312 -21.922 -15.469 1 98.38 259 ARG A C 1
ATOM 2101 O O . ARG A 1 259 ? -15.555 -22.594 -16.469 1 98.38 259 ARG A O 1
ATOM 2108 N N . PHE A 1 260 ? -14.305 -21.141 -15.375 1 98.62 260 PHE A N 1
ATOM 2109 C CA . PHE A 1 260 ? -13.312 -21.125 -16.438 1 98.62 260 PHE A CA 1
ATOM 2110 C C . PHE A 1 260 ? -12.641 -22.484 -16.594 1 98.62 260 PHE A C 1
ATOM 2112 O O . PHE A 1 260 ? -12.445 -22.953 -17.719 1 98.62 260 PHE A O 1
ATOM 2119 N N . VAL A 1 261 ? -12.25 -23.078 -15.438 1 98.75 261 VAL A N 1
ATOM 2120 C CA . VAL A 1 261 ? -11.594 -24.375 -15.461 1 98.75 261 VAL A CA 1
ATOM 2121 C C . VAL A 1 261 ? -12.516 -25.422 -16.078 1 98.75 261 VAL A C 1
ATOM 2123 O O . VAL A 1 261 ? -12.094 -26.219 -16.922 1 98.75 261 VAL A O 1
ATOM 2126 N N . GLU A 1 262 ? -13.75 -25.375 -15.703 1 98.56 262 GLU A N 1
ATOM 2127 C CA . GLU A 1 262 ? -14.742 -26.266 -16.297 1 98.56 262 GLU A CA 1
ATOM 2128 C C . GLU A 1 262 ? -14.836 -26.078 -17.797 1 98.56 262 GLU A C 1
ATOM 2130 O O . GLU A 1 262 ? -14.867 -27.047 -18.562 1 98.56 262 GLU A O 1
ATOM 2135 N N . PHE A 1 263 ? -14.875 -24.859 -18.219 1 98.75 263 PHE A N 1
ATOM 2136 C CA . PHE A 1 263 ? -14.938 -24.531 -19.641 1 98.75 263 PHE A CA 1
ATOM 2137 C C . PHE A 1 263 ? -13.711 -25.062 -20.375 1 98.75 263 PHE A C 1
ATOM 2139 O O . PHE A 1 263 ? -13.836 -25.734 -21.391 1 98.75 263 PHE A O 1
ATOM 2146 N N . ALA A 1 264 ? -12.57 -24.844 -19.828 1 98.56 264 ALA A N 1
ATOM 2147 C CA . ALA A 1 264 ? -11.305 -25.219 -20.453 1 98.56 264 ALA A CA 1
ATOM 2148 C C . ALA A 1 264 ? -11.211 -26.734 -20.609 1 98.56 264 ALA A C 1
ATOM 2150 O O . ALA A 1 264 ? -10.609 -27.234 -21.578 1 98.56 264 ALA A O 1
ATOM 2151 N N . LEU A 1 265 ? -11.844 -27.5 -19.703 1 98.19 265 LEU A N 1
ATOM 2152 C CA . LEU A 1 265 ? -11.672 -28.953 -19.688 1 98.19 265 LEU A CA 1
ATOM 2153 C C . LEU A 1 265 ? -12.828 -29.641 -20.406 1 98.19 265 LEU A C 1
ATOM 2155 O O . LEU A 1 265 ? -12.711 -30.812 -20.797 1 98.19 265 LEU A O 1
ATOM 2159 N N . ASN A 1 266 ? -13.969 -28.891 -20.625 1 97.88 266 ASN A N 1
ATOM 2160 C CA . ASN A 1 266 ? -15.141 -29.609 -21.094 1 97.88 266 ASN A CA 1
ATOM 2161 C C . ASN A 1 266 ? -15.688 -29.031 -22.391 1 97.88 266 ASN A C 1
ATOM 2163 O O . ASN A 1 266 ? -16.406 -29.703 -23.125 1 97.88 266 ASN A O 1
ATOM 2167 N N . ASP A 1 267 ? -15.461 -27.766 -22.609 1 98.44 267 ASP A N 1
ATOM 2168 C CA . ASP A 1 267 ? -15.961 -27.156 -23.844 1 98.44 267 ASP A CA 1
ATOM 2169 C C . ASP A 1 267 ? -15.25 -27.734 -25.062 1 98.44 267 ASP A C 1
ATOM 2171 O O . ASP A 1 267 ? -14.023 -27.875 -25.062 1 98.44 267 ASP A O 1
ATOM 2175 N N . GLU A 1 268 ? -15.961 -28.016 -26.062 1 98.19 268 GLU A N 1
ATOM 2176 C CA . GLU A 1 268 ? -15.406 -28.656 -27.266 1 98.19 268 GLU A CA 1
ATOM 2177 C C . GLU A 1 268 ? -14.375 -27.75 -27.938 1 98.19 268 GLU A C 1
ATOM 2179 O O . GLU A 1 268 ? -13.344 -28.234 -28.422 1 98.19 268 GLU A O 1
ATOM 2184 N N . ARG A 1 269 ? -14.766 -26.609 -28.078 1 97.88 269 ARG A N 1
ATOM 2185 C CA . ARG A 1 269 ? -13.859 -25.672 -28.734 1 97.88 269 ARG A CA 1
ATOM 2186 C C . ARG A 1 269 ? -12.555 -25.547 -27.969 1 97.88 269 ARG A C 1
ATOM 2188 O O . ARG A 1 269 ? -11.477 -25.484 -28.562 1 97.88 269 ARG A O 1
ATOM 2195 N N . ALA A 1 270 ? -12.625 -25.469 -26.578 1 98.75 270 ALA A N 1
ATOM 2196 C CA . ALA A 1 270 ? -11.43 -25.422 -25.734 1 98.75 270 ALA A CA 1
ATOM 2197 C C . ALA A 1 270 ? -10.594 -26.688 -25.906 1 98.75 270 ALA A C 1
ATOM 2199 O O . ALA A 1 270 ? -9.367 -26.625 -25.984 1 98.75 270 ALA A O 1
ATOM 2200 N N . GLN A 1 271 ? -11.25 -27.797 -26.016 1 98.38 271 GLN A N 1
ATOM 2201 C CA . GLN A 1 271 ? -10.539 -29.062 -26.172 1 98.38 271 GLN A CA 1
ATOM 2202 C C . GLN A 1 271 ? -9.852 -29.141 -27.531 1 98.38 271 GLN A C 1
ATOM 2204 O O . GLN A 1 271 ? -8.742 -29.672 -27.641 1 98.38 271 GLN A O 1
ATOM 2209 N N . ASP A 1 272 ? -10.5 -28.656 -28.516 1 98.62 272 ASP A N 1
ATOM 2210 C CA . ASP A 1 272 ? -9.883 -28.609 -29.844 1 98.62 272 ASP A CA 1
ATOM 2211 C C . ASP A 1 272 ? -8.648 -27.719 -29.828 1 98.62 272 ASP A C 1
ATOM 2213 O O . ASP A 1 272 ? -7.637 -28.031 -30.469 1 98.62 272 ASP A O 1
ATOM 2217 N N . LEU A 1 273 ? -8.781 -26.625 -29.172 1 98.75 273 LEU A N 1
ATOM 2218 C CA . LEU A 1 273 ? -7.629 -25.734 -29.062 1 98.75 273 LEU A CA 1
ATOM 2219 C C . LEU A 1 273 ? -6.488 -26.422 -28.312 1 98.75 273 LEU A C 1
ATOM 2221 O O . LEU A 1 273 ? -5.328 -26.312 -28.719 1 98.75 273 LEU A O 1
ATOM 2225 N N . LEU A 1 274 ? -6.832 -27.078 -27.234 1 98.69 274 LEU A N 1
ATOM 2226 C CA . LEU A 1 274 ? -5.82 -27.797 -26.469 1 98.69 274 LEU A CA 1
ATOM 2227 C C . LEU A 1 274 ? -5.062 -28.781 -27.344 1 98.69 274 LEU A C 1
ATOM 2229 O O . LEU A 1 274 ? -3.832 -28.812 -27.328 1 98.69 274 LEU A O 1
ATOM 2233 N N . LYS A 1 275 ? -5.762 -29.5 -28.125 1 98.31 275 LYS A N 1
ATOM 2234 C CA . LYS A 1 275 ? -5.145 -30.422 -29.078 1 98.31 275 LYS A CA 1
ATOM 2235 C C . LYS A 1 275 ? -4.25 -29.688 -30.062 1 98.31 275 LYS A C 1
ATOM 2237 O O . LYS A 1 275 ? -3.145 -30.141 -30.375 1 98.31 275 LYS A O 1
ATOM 2242 N N . TRP A 1 276 ? -4.746 -28.609 -30.531 1 98.38 276 TRP A N 1
ATOM 2243 C CA . TRP A 1 276 ? -4.008 -27.797 -31.484 1 98.38 276 TRP A CA 1
ATOM 2244 C C . TRP A 1 276 ? -2.701 -27.297 -30.891 1 98.38 276 TRP A C 1
ATOM 2246 O O . TRP A 1 276 ? -1.718 -27.094 -31.609 1 98.38 276 TRP A O 1
ATOM 2256 N N . THR A 1 277 ? -2.576 -27.125 -29.547 1 98.25 277 THR A N 1
ATOM 2257 C CA . THR A 1 277 ? -1.396 -26.547 -28.922 1 98.25 277 THR A CA 1
ATOM 2258 C C . THR A 1 277 ? -0.342 -27.625 -28.656 1 98.25 277 THR A C 1
ATOM 2260 O O . THR A 1 277 ? 0.765 -27.312 -28.203 1 98.25 277 THR A O 1
ATOM 2263 N N . GLU A 1 278 ? -0.575 -28.875 -28.938 1 98 278 GLU A N 1
ATOM 2264 C CA . GLU A 1 278 ? 0.317 -29.969 -28.578 1 98 278 GLU A CA 1
ATOM 2265 C C . GLU A 1 278 ? 1.682 -29.812 -29.25 1 98 278 GLU A C 1
ATOM 2267 O O . GLU A 1 278 ? 2.697 -30.25 -28.703 1 98 278 GLU A O 1
ATOM 2272 N N . ASP A 1 279 ? 1.68 -29.25 -30.406 1 97.75 279 ASP A N 1
ATOM 2273 C CA . ASP A 1 279 ? 2.932 -29.078 -31.141 1 97.75 279 ASP A CA 1
ATOM 2274 C C . ASP A 1 279 ? 3.305 -27.594 -31.234 1 97.75 279 ASP A C 1
ATOM 2276 O O . ASP A 1 279 ? 3.834 -27.156 -32.25 1 97.75 279 ASP A O 1
ATOM 2280 N N . THR A 1 280 ? 2.941 -26.859 -30.234 1 97.75 280 THR A N 1
ATOM 2281 C CA . THR A 1 280 ? 3.199 -25.422 -30.125 1 97.75 280 THR A CA 1
ATOM 2282 C C . THR A 1 280 ? 4.328 -25.141 -29.141 1 97.75 280 THR A C 1
ATOM 2284 O O . THR A 1 280 ? 4.465 -25.844 -28.141 1 97.75 280 THR A O 1
ATOM 2287 N N . TYR A 1 281 ? 5.184 -24.141 -29.453 1 97.5 281 TYR A N 1
ATOM 2288 C CA . TYR A 1 281 ? 6.219 -23.703 -28.516 1 97.5 281 TYR A CA 1
ATOM 2289 C C . TYR A 1 281 ? 5.613 -22.953 -27.344 1 97.5 281 TYR A C 1
ATOM 2291 O O . TYR A 1 281 ? 4.91 -21.953 -27.531 1 97.5 281 TYR A O 1
ATOM 2299 N N . SER A 1 282 ? 5.809 -23.391 -26.125 1 96.81 282 SER A N 1
ATOM 2300 C CA . SER A 1 282 ? 5.328 -22.812 -24.875 1 96.81 282 SER A CA 1
ATOM 2301 C C . SER A 1 282 ? 3.805 -22.719 -24.875 1 96.81 282 SER A C 1
ATOM 2303 O O . SER A 1 282 ? 3.246 -21.641 -24.625 1 96.81 282 SER A O 1
ATOM 2305 N N . PRO A 1 283 ? 3.17 -23.844 -25.062 1 98.12 283 PRO A N 1
ATOM 2306 C CA . PRO A 1 283 ? 1.706 -23.828 -25.141 1 98.12 283 PRO A CA 1
ATOM 2307 C C . PRO A 1 283 ? 1.055 -23.375 -23.844 1 98.12 283 PRO A C 1
ATOM 2309 O O . PRO A 1 283 ? -0.106 -22.953 -23.844 1 98.12 283 PRO A O 1
ATOM 2312 N N . ASP A 1 284 ? 1.794 -23.438 -22.688 1 97.56 284 ASP A N 1
ATOM 2313 C CA . ASP A 1 284 ? 1.3 -22.969 -21.391 1 97.56 284 ASP A CA 1
ATOM 2314 C C . ASP A 1 284 ? 1.088 -21.453 -21.406 1 97.56 284 ASP A C 1
ATOM 2316 O O . ASP A 1 284 ? 0.295 -20.922 -20.625 1 97.56 284 ASP A O 1
ATOM 2320 N N . GLU A 1 285 ? 1.744 -20.719 -22.266 1 97.12 285 GLU A N 1
ATOM 2321 C CA . GLU A 1 285 ? 1.601 -19.266 -22.406 1 97.12 285 GLU A CA 1
ATOM 2322 C C . GLU A 1 285 ? 0.651 -18.906 -23.531 1 97.12 285 GLU A C 1
ATOM 2324 O O . GLU A 1 285 ? 0.492 -17.734 -23.875 1 97.12 285 GLU A O 1
ATOM 2329 N N . THR A 1 286 ? 0.098 -19.938 -24.156 1 97.88 286 THR A N 1
ATOM 2330 C CA . THR A 1 286 ? -0.733 -19.719 -25.344 1 97.88 286 THR A CA 1
ATOM 2331 C C . THR A 1 286 ? -2.174 -20.141 -25.078 1 97.88 286 THR A C 1
ATOM 2333 O O . THR A 1 286 ? -3.113 -19.438 -25.438 1 97.88 286 THR A O 1
ATOM 2336 N N . PHE A 1 287 ? -2.344 -21.234 -24.391 1 98.5 287 PHE A N 1
ATOM 2337 C CA . PHE A 1 287 ? -3.646 -21.875 -24.266 1 98.5 287 PHE A CA 1
ATOM 2338 C C . PHE A 1 287 ? -4.629 -20.969 -23.531 1 98.5 287 PHE A C 1
ATOM 2340 O O . PHE A 1 287 ? -5.656 -20.578 -24.078 1 98.5 287 PHE A O 1
ATOM 2347 N N . TRP A 1 288 ? -4.254 -20.5 -22.312 1 98 288 TRP A N 1
ATOM 2348 C CA . TRP A 1 288 ? -5.145 -19.688 -21.5 1 98 288 TRP A CA 1
ATOM 2349 C C . TRP A 1 288 ? -5.41 -18.344 -22.156 1 98 288 TRP A C 1
ATOM 2351 O O . TRP A 1 288 ? -6.551 -17.875 -22.188 1 98 288 TRP A O 1
ATOM 2361 N N . ALA A 1 289 ? -4.355 -17.812 -22.656 1 97.94 289 ALA A N 1
ATOM 2362 C CA . ALA A 1 289 ? -4.434 -16.5 -23.297 1 97.94 289 ALA A CA 1
ATOM 2363 C C . ALA A 1 289 ? -5.34 -16.531 -24.516 1 97.94 289 ALA A C 1
ATOM 2365 O O . ALA A 1 289 ? -6.102 -15.594 -24.766 1 97.94 289 ALA A O 1
ATOM 2366 N N . THR A 1 290 ? -5.277 -17.641 -25.25 1 98.38 290 THR A N 1
ATOM 2367 C CA . THR A 1 290 ? -6.082 -17.766 -26.469 1 98.38 290 THR A CA 1
ATOM 2368 C C . THR A 1 290 ? -7.559 -17.938 -26.125 1 98.38 290 THR A C 1
ATOM 2370 O O . THR A 1 290 ? -8.43 -17.359 -26.781 1 98.38 290 THR A O 1
ATOM 2373 N N . LEU A 1 291 ? -7.832 -18.672 -25.109 1 98.5 291 LEU A N 1
ATOM 2374 C CA . LEU A 1 291 ? -9.211 -18.797 -24.656 1 98.5 291 LEU A CA 1
ATOM 2375 C C . LEU A 1 291 ? -9.773 -17.438 -24.234 1 98.5 291 LEU A C 1
ATOM 2377 O O . LEU A 1 291 ? -10.953 -17.156 -24.469 1 98.5 291 LEU A O 1
ATOM 2381 N N . ALA A 1 292 ? -8.945 -16.625 -23.688 1 97.88 292 ALA A N 1
ATOM 2382 C CA . ALA A 1 292 ? -9.383 -15.352 -23.109 1 97.88 292 ALA A CA 1
ATOM 2383 C C . ALA A 1 292 ? -9.57 -14.297 -24.188 1 97.88 292 ALA A C 1
ATOM 2385 O O . ALA A 1 292 ? -10.547 -13.547 -24.172 1 97.88 292 ALA A O 1
ATOM 2386 N N . ILE A 1 293 ? -8.68 -14.25 -25.141 1 97.62 293 ILE A N 1
ATOM 2387 C CA . ILE A 1 293 ? -8.625 -13.133 -26.062 1 97.62 293 ILE A CA 1
ATOM 2388 C C . ILE A 1 293 ? -9.766 -13.242 -27.078 1 97.62 293 ILE A C 1
ATOM 2390 O O . ILE A 1 293 ? -10.133 -12.258 -27.719 1 97.62 293 ILE A O 1
ATOM 2394 N N . ASN A 1 294 ? -10.359 -14.445 -27.234 1 97.69 294 ASN A N 1
ATOM 2395 C CA . ASN A 1 294 ? -11.406 -14.664 -28.234 1 97.69 294 ASN A CA 1
ATOM 2396 C C . ASN A 1 294 ? -12.797 -14.523 -27.625 1 97.69 294 ASN A C 1
ATOM 2398 O O . ASN A 1 294 ? -13.375 -15.5 -27.141 1 97.69 294 ASN A O 1
ATOM 2402 N N . LYS A 1 295 ? -13.328 -13.406 -27.797 1 95.75 295 LYS A N 1
ATOM 2403 C CA . LYS A 1 295 ? -14.609 -13.039 -27.203 1 95.75 295 LYS A CA 1
ATOM 2404 C C . LYS A 1 295 ? -15.727 -13.953 -27.703 1 95.75 295 LYS A C 1
ATOM 2406 O O . LYS A 1 295 ? -16.656 -14.273 -26.953 1 95.75 295 LYS A O 1
ATOM 2411 N N . HIS A 1 296 ? -15.633 -14.414 -28.891 1 95.94 296 HIS A N 1
ATOM 2412 C CA . HIS A 1 296 ? -16.703 -15.18 -29.516 1 95.94 296 HIS A CA 1
ATOM 2413 C C . HIS A 1 296 ? -16.828 -16.578 -28.891 1 95.94 296 HIS A C 1
ATOM 2415 O O . HIS A 1 296 ? -17.828 -17.266 -29.109 1 95.94 296 HIS A O 1
ATOM 2421 N N . LEU A 1 297 ? -15.836 -16.969 -28.047 1 97.25 297 LEU A N 1
ATOM 2422 C CA . LEU A 1 297 ? -15.898 -18.266 -27.406 1 97.25 297 LEU A CA 1
ATOM 2423 C C . LEU A 1 297 ? -16.812 -18.219 -26.172 1 97.25 297 LEU A C 1
ATOM 2425 O O . LEU A 1 297 ? -17.234 -19.266 -25.672 1 97.25 297 LEU A O 1
ATOM 2429 N N . GLY A 1 298 ? -17.031 -17 -25.656 1 96.75 298 GLY A N 1
ATOM 2430 C CA . GLY A 1 298 ? -17.812 -16.875 -24.453 1 96.75 298 GLY A CA 1
ATOM 2431 C C . GLY A 1 298 ? -17.141 -17.484 -23.234 1 96.75 298 GLY A C 1
ATOM 2432 O O . GLY A 1 298 ? -17.812 -18 -22.328 1 96.75 298 GLY A O 1
ATOM 2433 N N . THR A 1 299 ? -15.828 -17.484 -23.281 1 97.81 299 THR A N 1
ATOM 2434 C CA . THR A 1 299 ? -15.078 -18 -22.141 1 97.81 299 THR A CA 1
ATOM 2435 C C . THR A 1 299 ? -15.477 -17.281 -20.859 1 97.81 299 THR A C 1
ATOM 2437 O O . THR A 1 299 ? -15.508 -16.047 -20.812 1 97.81 299 THR A O 1
ATOM 2440 N N . PRO A 1 300 ? -15.789 -18.016 -19.844 1 98.12 300 PRO A N 1
ATOM 2441 C CA . PRO A 1 300 ? -16.25 -17.359 -18.625 1 98.12 300 PRO A CA 1
ATOM 2442 C C . PRO A 1 300 ? -15.148 -16.562 -17.922 1 98.12 300 PRO A C 1
ATOM 2444 O O . PRO A 1 300 ? -13.984 -16.953 -17.953 1 98.12 300 PRO A O 1
ATOM 2447 N N . GLY A 1 301 ? -15.555 -15.43 -17.344 1 97.81 301 GLY A N 1
ATOM 2448 C CA . GLY A 1 301 ? -14.719 -14.711 -16.406 1 97.81 301 GLY A CA 1
ATOM 2449 C C . GLY A 1 301 ? -13.719 -13.789 -17.078 1 97.81 301 GLY A C 1
ATOM 2450 O O . GLY A 1 301 ? -12.68 -13.461 -16.5 1 97.81 301 GLY A O 1
ATOM 2451 N N . ILE A 1 302 ? -14 -13.453 -18.359 1 97.19 302 ILE A N 1
ATOM 2452 C CA . ILE A 1 302 ? -13.102 -12.531 -19.047 1 97.19 302 ILE A CA 1
ATOM 2453 C C . ILE A 1 302 ? -13.742 -11.148 -19.141 1 97.19 302 ILE A C 1
ATOM 2455 O O . ILE A 1 302 ? -14.883 -11.016 -19.594 1 97.19 302 ILE A O 1
ATOM 2459 N N . GLN A 1 303 ? -13.008 -10.141 -18.703 1 95 303 GLN A N 1
ATOM 2460 C CA . GLN A 1 303 ? -13.422 -8.75 -18.875 1 95 303 GLN A CA 1
ATOM 2461 C C . GLN A 1 303 ? -12.625 -8.078 -20 1 95 303 GLN A C 1
ATOM 2463 O O . GLN A 1 303 ? -11.398 -8.156 -20.031 1 95 303 GLN A O 1
ATOM 2468 N N . TYR A 1 304 ? -13.383 -7.523 -20.828 1 93.94 304 TYR A N 1
ATOM 2469 C CA . TYR A 1 304 ? -12.766 -6.902 -21.984 1 93.94 304 TYR A CA 1
ATOM 2470 C C . TYR A 1 304 ? -12.75 -5.383 -21.859 1 93.94 304 TYR A C 1
ATOM 2472 O O . TYR A 1 304 ? -13.695 -4.793 -21.312 1 93.94 304 TYR A O 1
ATOM 2480 N N . ASN A 1 305 ? -11.727 -4.816 -22.312 1 90.75 305 ASN A N 1
ATOM 2481 C CA . ASN A 1 305 ? -11.672 -3.361 -22.375 1 90.75 305 ASN A CA 1
ATOM 2482 C C . ASN A 1 305 ? -12.461 -2.812 -23.547 1 90.75 305 ASN A C 1
ATOM 2484 O O . ASN A 1 305 ? -13.125 -3.568 -24.266 1 90.75 305 ASN A O 1
ATOM 2488 N N . ALA A 1 306 ? -12.383 -1.498 -23.703 1 88.69 306 ALA A N 1
ATOM 2489 C CA . ALA A 1 306 ? -13.18 -0.82 -24.719 1 88.69 306 ALA A CA 1
ATOM 2490 C C . ALA A 1 306 ? -12.758 -1.246 -26.125 1 88.69 306 ALA A C 1
ATOM 2492 O O . ALA A 1 306 ? -13.555 -1.195 -27.062 1 88.69 306 ALA A O 1
ATOM 2493 N N . LEU A 1 307 ? -11.531 -1.783 -26.281 1 88.81 307 LEU A N 1
ATOM 2494 C CA . LEU A 1 307 ? -11.008 -2.18 -27.578 1 88.81 307 LEU A CA 1
ATOM 2495 C C . LEU A 1 307 ? -11.312 -3.646 -27.875 1 88.81 307 LEU A C 1
ATOM 2497 O O . LEU A 1 307 ? -10.969 -4.16 -28.938 1 88.81 307 LEU A O 1
ATOM 2501 N N . GLY A 1 308 ? -11.898 -4.301 -26.891 1 90.25 308 GLY A N 1
ATOM 2502 C CA . GLY A 1 308 ? -12.328 -5.676 -27.109 1 90.25 308 GLY A CA 1
ATOM 2503 C C . GLY A 1 308 ? -11.273 -6.695 -26.734 1 90.25 308 GLY A C 1
ATOM 2504 O O . GLY A 1 308 ? -11.375 -7.867 -27.109 1 90.25 308 GLY A O 1
ATOM 2505 N N . PHE A 1 309 ? -10.211 -6.242 -26.062 1 91.62 309 PHE A N 1
ATOM 2506 C CA . PHE A 1 309 ? -9.172 -7.145 -25.594 1 91.62 309 PHE A CA 1
ATOM 2507 C C . PHE A 1 309 ? -9.297 -7.355 -24.078 1 91.62 309 PHE A C 1
ATOM 2509 O O . PHE A 1 309 ? -9.852 -6.512 -23.375 1 91.62 309 PHE A O 1
ATOM 2516 N N . PRO A 1 310 ? -8.836 -8.516 -23.719 1 93.31 310 PRO A N 1
ATOM 2517 C CA . PRO A 1 310 ? -8.82 -8.688 -22.266 1 93.31 310 PRO A CA 1
ATOM 2518 C C . PRO A 1 310 ? -8.07 -7.574 -21.531 1 93.31 310 PRO A C 1
ATOM 2520 O O . PRO A 1 310 ? -7.031 -7.109 -22.016 1 93.31 310 PRO A O 1
ATOM 2523 N N . ASP A 1 311 ? -8.57 -7.125 -20.438 1 91.56 311 ASP A N 1
ATOM 2524 C CA . ASP A 1 311 ? -7.992 -6 -19.703 1 91.56 311 ASP A CA 1
ATOM 2525 C C . ASP A 1 311 ? -6.723 -6.422 -18.969 1 91.56 311 ASP A C 1
ATOM 2527 O O . ASP A 1 311 ? -6.781 -7.18 -18 1 91.56 311 ASP A O 1
ATOM 2531 N N . ARG A 1 312 ? -5.664 -5.922 -19.344 1 89.06 312 ARG A N 1
ATOM 2532 C CA . ARG A 1 312 ? -4.363 -6.312 -18.812 1 89.06 312 ARG A CA 1
ATOM 2533 C C . ARG A 1 312 ? -4.246 -5.953 -17.328 1 89.06 312 ARG A C 1
ATOM 2535 O O . ARG A 1 312 ? -3.529 -6.617 -16.578 1 89.06 312 ARG A O 1
ATOM 2542 N N . LYS A 1 313 ? -4.957 -4.957 -16.859 1 89.31 313 LYS A N 1
ATOM 2543 C CA . LYS A 1 313 ? -4.895 -4.488 -15.469 1 89.31 313 LYS A CA 1
ATOM 2544 C C . LYS A 1 313 ? -5.406 -5.551 -14.508 1 89.31 313 LYS A C 1
ATOM 2546 O O . LYS A 1 313 ? -5.125 -5.496 -13.305 1 89.31 313 LYS A O 1
ATOM 2551 N N . LEU A 1 314 ? -6.117 -6.469 -15.039 1 92.56 314 LEU A N 1
ATOM 2552 C CA . LEU A 1 314 ? -6.746 -7.477 -14.195 1 92.56 314 LEU A CA 1
ATOM 2553 C C . LEU A 1 314 ? -5.832 -8.688 -14.023 1 92.56 314 LEU A C 1
ATOM 2555 O O . LEU A 1 314 ? -6.148 -9.602 -13.258 1 92.56 314 LEU A O 1
ATOM 2559 N N . TRP A 1 315 ? -4.719 -8.625 -14.727 1 95.12 315 TRP A N 1
ATOM 2560 C CA . TRP A 1 315 ? -3.711 -9.648 -14.469 1 95.12 315 TRP A CA 1
ATOM 2561 C C . TRP A 1 315 ? -2.855 -9.273 -13.258 1 95.12 315 TRP A C 1
ATOM 2563 O O . TRP A 1 315 ? -1.839 -8.594 -13.398 1 95.12 315 TRP A O 1
ATOM 2573 N N . ILE A 1 316 ? -3.217 -9.836 -12.102 1 96.94 316 ILE A N 1
ATOM 2574 C CA . ILE A 1 316 ? -2.559 -9.453 -10.852 1 96.94 316 ILE A CA 1
ATOM 2575 C C . ILE A 1 316 ? -2.037 -10.695 -10.141 1 96.94 316 ILE A C 1
ATOM 2577 O O . ILE A 1 316 ? -1.79 -10.672 -8.938 1 96.94 316 ILE A O 1
ATOM 2581 N N . THR A 1 317 ? -1.956 -11.773 -10.812 1 97.38 317 THR A N 1
ATOM 2582 C CA . THR A 1 317 ? -1.598 -13.023 -10.164 1 97.38 317 THR A CA 1
ATOM 2583 C C . THR A 1 317 ? -0.102 -13.07 -9.859 1 97.38 317 THR A C 1
ATOM 2585 O O . THR A 1 317 ? 0.306 -13.461 -8.766 1 97.38 317 THR A O 1
ATOM 2588 N N . THR A 1 318 ? 0.683 -12.633 -10.875 1 96.06 318 THR A N 1
ATOM 2589 C CA . THR A 1 318 ? 2.121 -12.812 -10.719 1 96.06 318 THR A CA 1
ATOM 2590 C C . THR A 1 318 ? 2.871 -11.531 -11.078 1 96.06 318 THR A C 1
ATOM 2592 O O . THR A 1 318 ? 2.518 -10.844 -12.039 1 96.06 318 THR A O 1
ATOM 2595 N N . SER A 1 319 ? 3.818 -11.211 -10.227 1 94.19 319 SER A N 1
ATOM 2596 C CA . SER A 1 319 ? 4.77 -10.141 -10.531 1 94.19 319 SER A CA 1
ATOM 2597 C C . SER A 1 319 ? 6.105 -10.711 -10.992 1 94.19 319 SER A C 1
ATOM 2599 O O . SER A 1 319 ? 6.758 -11.453 -10.258 1 94.19 319 SER A O 1
ATOM 2601 N N . THR A 1 320 ? 6.477 -10.383 -12.195 1 92.5 320 THR A N 1
ATOM 2602 C CA . THR A 1 320 ? 7.734 -10.836 -12.773 1 92.5 320 THR A CA 1
ATOM 2603 C C . THR A 1 320 ? 8.594 -9.648 -13.188 1 92.5 320 THR A C 1
ATOM 2605 O O . THR A 1 320 ? 8.094 -8.68 -13.766 1 92.5 320 THR A O 1
ATOM 2608 N N . THR A 1 321 ? 9.828 -9.695 -12.789 1 91.75 321 THR A N 1
ATOM 2609 C CA . THR A 1 321 ? 10.781 -8.695 -13.258 1 91.75 321 THR A CA 1
ATOM 2610 C C . THR A 1 321 ? 11.617 -9.234 -14.406 1 91.75 321 THR A C 1
ATOM 2612 O O . THR A 1 321 ? 12.469 -10.109 -14.211 1 91.75 321 THR A O 1
ATOM 2615 N N . TRP A 1 322 ? 11.359 -8.742 -15.562 1 89.56 322 TRP A N 1
ATOM 2616 C CA . TRP A 1 322 ? 12.047 -9.203 -16.766 1 89.56 322 TRP A CA 1
ATOM 2617 C C . TRP A 1 322 ? 13.281 -8.352 -17.047 1 89.56 322 TRP A C 1
ATOM 2619 O O . TRP A 1 322 ? 13.312 -7.164 -16.703 1 89.56 322 TRP A O 1
ATOM 2629 N N . GLN A 1 323 ? 14.172 -9.008 -17.672 1 86.69 323 GLN A N 1
ATOM 2630 C CA . GLN A 1 323 ? 15.359 -8.273 -18.109 1 86.69 323 GLN A CA 1
ATOM 2631 C C . GLN A 1 323 ? 15.047 -7.363 -19.281 1 86.69 323 GLN A C 1
ATOM 2633 O O . GLN A 1 323 ? 14.531 -7.824 -20.312 1 86.69 323 GLN A O 1
ATOM 2638 N N . SER A 1 324 ? 14.852 -6.035 -19 1 74.19 324 SER A N 1
ATOM 2639 C CA . SER A 1 324 ? 14.578 -5.102 -20.094 1 74.19 324 SER A CA 1
ATOM 2640 C C . SER A 1 324 ? 15.68 -4.047 -20.203 1 74.19 324 SER A C 1
ATOM 2642 O O . SER A 1 324 ? 16.312 -3.705 -19.203 1 74.19 324 SER A O 1
ATOM 2644 N N . PRO A 1 325 ? 16.109 -3.75 -21.5 1 61.59 325 PRO A N 1
ATOM 2645 C CA . PRO A 1 325 ? 17.156 -2.76 -21.703 1 61.59 325 PRO A CA 1
ATOM 2646 C C . PRO A 1 325 ? 16.828 -1.401 -21.094 1 61.59 325 PRO A C 1
ATOM 2648 O O . PRO A 1 325 ? 17.719 -0.575 -20.891 1 61.59 325 PRO A O 1
ATOM 2651 N N . GLY A 1 326 ? 15.617 -1.121 -20.766 1 56.75 326 GLY A N 1
ATOM 2652 C CA . GLY A 1 326 ? 15.312 0.254 -20.391 1 56.75 326 GLY A CA 1
ATOM 2653 C C . GLY A 1 326 ? 15.695 0.594 -18.969 1 56.75 326 GLY A C 1
ATOM 2654 O O . GLY A 1 326 ? 15.984 -0.299 -18.172 1 56.75 326 GLY A O 1
ATOM 2655 N N . PRO A 1 327 ? 15.742 1.844 -18.688 1 51.12 327 PRO A N 1
ATOM 2656 C CA . PRO A 1 327 ? 16.047 2.451 -17.391 1 51.12 327 PRO A CA 1
ATOM 2657 C C . PRO A 1 327 ? 14.969 2.168 -16.344 1 51.12 327 PRO A C 1
ATOM 2659 O O . PRO A 1 327 ? 13.789 2.051 -16.672 1 51.12 327 PRO A O 1
ATOM 2662 N N . GLY A 1 328 ? 15.289 1.299 -15.258 1 55 328 GLY A N 1
ATOM 2663 C CA . GLY A 1 328 ? 14.344 1.333 -14.156 1 55 328 GLY A CA 1
ATOM 2664 C C . GLY A 1 328 ? 14.211 0.001 -13.438 1 55 328 GLY A C 1
ATOM 2665 O O . GLY A 1 328 ? 13.844 -0.044 -12.266 1 55 328 GLY A O 1
ATOM 2666 N N . VAL A 1 329 ? 13.922 -1.124 -14.508 1 59.31 329 VAL A N 1
ATOM 2667 C CA . VAL A 1 329 ? 13.57 -2.346 -13.789 1 59.31 329 VAL A CA 1
ATOM 2668 C C . VAL A 1 329 ? 14.82 -2.943 -13.156 1 59.31 329 VAL A C 1
ATOM 2670 O O . VAL A 1 329 ? 15.773 -3.297 -13.852 1 59.31 329 VAL A O 1
ATOM 2673 N N . ASN A 1 330 ? 14.977 -2.773 -11.727 1 77.62 330 ASN A N 1
ATOM 2674 C CA . ASN A 1 330 ? 16.25 -3.137 -11.102 1 77.62 330 ASN A CA 1
ATOM 2675 C C . ASN A 1 330 ? 16.141 -4.457 -10.344 1 77.62 330 ASN A C 1
ATOM 2677 O O . ASN A 1 330 ? 15.328 -4.59 -9.43 1 77.62 330 ASN A O 1
ATOM 2681 N N . CYS A 1 331 ? 16.531 -5.469 -11.109 1 92.12 331 CYS A N 1
ATOM 2682 C CA . CYS A 1 331 ? 16.828 -6.711 -10.406 1 92.12 331 CYS A CA 1
ATOM 2683 C C . CYS A 1 331 ? 18.109 -6.586 -9.594 1 92.12 331 CYS A C 1
ATOM 2685 O O . CYS A 1 331 ? 19.188 -6.344 -10.156 1 92.12 331 CYS A O 1
ATOM 2687 N N . HIS A 1 332 ? 18.031 -6.676 -8.297 1 93.56 332 HIS A N 1
ATOM 2688 C CA . HIS A 1 332 ? 19.219 -6.605 -7.457 1 93.56 332 HIS A CA 1
ATOM 2689 C C . HIS A 1 332 ? 19.797 -7.992 -7.211 1 93.56 332 HIS A C 1
ATOM 2691 O O . HIS A 1 332 ? 20.938 -8.125 -6.762 1 93.56 332 HIS A O 1
ATOM 2697 N N . GLY A 1 333 ? 18.969 -9.055 -7.531 1 94.81 333 GLY A N 1
ATOM 2698 C CA . GLY A 1 333 ? 19.5 -10.414 -7.535 1 94.81 333 GLY A CA 1
ATOM 2699 C C . GLY A 1 333 ? 20.219 -10.766 -8.82 1 94.81 333 GLY A C 1
ATOM 2700 O O . GLY A 1 333 ? 21.109 -10.047 -9.25 1 94.81 333 GLY A O 1
ATOM 2701 N N . ARG A 1 334 ? 19.828 -11.875 -9.383 1 94.56 334 ARG A N 1
ATOM 2702 C CA . ARG A 1 334 ? 20.453 -12.266 -10.641 1 94.56 334 ARG A CA 1
ATOM 2703 C C . ARG A 1 334 ? 19.406 -12.68 -11.672 1 94.56 334 ARG A C 1
ATOM 2705 O O . ARG A 1 334 ? 18.281 -13.055 -11.305 1 94.56 334 ARG A O 1
ATOM 2712 N N . TYR A 1 335 ? 19.75 -12.625 -12.945 1 93 335 TYR A N 1
ATOM 2713 C CA . TYR A 1 335 ? 18.828 -13.031 -14 1 93 335 TYR A CA 1
ATOM 2714 C C . TYR A 1 335 ? 19.062 -14.477 -14.414 1 93 335 TYR A C 1
ATOM 2716 O O . TYR A 1 335 ? 20.219 -14.914 -14.523 1 93 335 TYR A O 1
ATOM 2724 N N . VAL A 1 336 ? 18.031 -15.211 -14.508 1 90.06 336 VAL A N 1
ATOM 2725 C CA . VAL A 1 336 ? 18.016 -16.547 -15.102 1 90.06 336 VAL A CA 1
ATOM 2726 C C . VAL A 1 336 ? 16.922 -16.625 -16.172 1 90.06 336 VAL A C 1
ATOM 2728 O O . VAL A 1 336 ? 15.742 -16.438 -15.883 1 90.06 336 VAL A O 1
ATOM 2731 N N . ARG A 1 337 ? 17.266 -16.844 -17.469 1 83 337 ARG A N 1
ATOM 2732 C CA . ARG A 1 337 ? 16.359 -16.859 -18.609 1 83 337 ARG A CA 1
ATOM 2733 C C . ARG A 1 337 ? 15.539 -15.57 -18.656 1 83 337 ARG A C 1
ATOM 2735 O O . ARG A 1 337 ? 14.312 -15.609 -18.797 1 83 337 ARG A O 1
ATOM 2742 N N . ASP A 1 338 ? 16.109 -14.484 -18.312 1 88 338 ASP A N 1
ATOM 2743 C CA . ASP A 1 338 ? 15.617 -13.117 -18.453 1 88 338 ASP A CA 1
ATOM 2744 C C . ASP A 1 338 ? 14.641 -12.773 -17.328 1 88 338 ASP A C 1
ATOM 2746 O O . ASP A 1 338 ? 13.953 -11.75 -17.391 1 88 338 ASP A O 1
ATOM 2750 N N . ILE A 1 339 ? 14.602 -13.641 -16.344 1 92.44 339 ILE A N 1
ATOM 2751 C CA . ILE A 1 339 ? 13.734 -13.391 -15.195 1 92.44 339 ILE A CA 1
ATOM 2752 C C . ILE A 1 339 ? 14.578 -13.133 -13.953 1 92.44 339 ILE A C 1
ATOM 2754 O O . ILE A 1 339 ? 15.57 -13.828 -13.719 1 92.44 339 ILE A O 1
ATOM 2758 N N . CYS A 1 340 ? 14.258 -12.172 -13.18 1 95.81 340 CYS A N 1
ATOM 2759 C CA . CYS A 1 340 ? 14.984 -11.836 -11.961 1 95.81 340 CYS A CA 1
ATOM 2760 C C . CYS A 1 340 ? 14.773 -12.906 -10.891 1 95.81 340 CYS A C 1
ATOM 2762 O O . CYS A 1 340 ? 13.641 -13.258 -10.578 1 95.81 340 CYS A O 1
ATOM 2764 N N . ILE A 1 341 ? 15.859 -13.453 -10.438 1 97.56 341 ILE A N 1
ATOM 2765 C CA . ILE A 1 341 ? 15.859 -14.18 -9.172 1 97.56 341 ILE A CA 1
ATOM 2766 C C . ILE A 1 341 ? 16.094 -13.203 -8.023 1 97.56 341 ILE A C 1
ATOM 2768 O O . ILE A 1 341 ? 17.188 -12.672 -7.859 1 97.56 341 ILE A O 1
ATOM 2772 N N . PHE A 1 342 ? 15.125 -12.992 -7.23 1 97.81 342 PHE A N 1
ATOM 2773 C CA . PHE A 1 342 ? 15.109 -11.898 -6.266 1 97.81 342 PHE A CA 1
ATOM 2774 C C . PHE A 1 342 ? 16.078 -12.172 -5.125 1 97.81 342 PHE A C 1
ATOM 2776 O O . PHE A 1 342 ? 16.219 -13.312 -4.672 1 97.81 342 PHE A O 1
ATOM 2783 N N . GLY A 1 343 ? 16.734 -11.141 -4.691 1 97.38 343 GLY A N 1
ATOM 2784 C CA . GLY A 1 343 ? 17.594 -11.141 -3.514 1 97.38 343 GLY A CA 1
ATOM 2785 C C . GLY A 1 343 ? 17.109 -10.203 -2.426 1 97.38 343 GLY A C 1
ATOM 2786 O O . GLY A 1 343 ? 15.961 -9.742 -2.453 1 97.38 343 GLY A O 1
ATOM 2787 N N . LEU A 1 344 ? 17.969 -9.984 -1.495 1 97.44 344 LEU A N 1
ATOM 2788 C CA . LEU A 1 344 ? 17.641 -9.203 -0.305 1 97.44 344 LEU A CA 1
ATOM 2789 C C . LEU A 1 344 ? 17.234 -7.785 -0.68 1 97.44 344 LEU A C 1
ATOM 2791 O O . LEU A 1 344 ? 16.25 -7.262 -0.151 1 97.44 344 LEU A O 1
ATOM 2795 N N . ARG A 1 345 ? 17.891 -7.188 -1.607 1 96.38 345 ARG A N 1
ATOM 2796 C CA . ARG A 1 345 ? 17.688 -5.789 -1.967 1 96.38 345 ARG A CA 1
ATOM 2797 C C . ARG A 1 345 ? 16.391 -5.621 -2.768 1 96.38 345 ARG A C 1
ATOM 2799 O O . ARG A 1 345 ? 15.914 -4.504 -2.953 1 96.38 345 ARG A O 1
ATOM 2806 N N . ASP A 1 346 ? 15.781 -6.73 -3.219 1 97 346 ASP A N 1
ATOM 2807 C CA . ASP A 1 346 ? 14.57 -6.672 -4.023 1 97 346 ASP A CA 1
ATOM 2808 C C . ASP A 1 346 ? 13.32 -6.66 -3.141 1 97 346 ASP A C 1
ATOM 2810 O O . ASP A 1 346 ? 12.227 -6.348 -3.609 1 97 346 ASP A O 1
ATOM 2814 N N . LEU A 1 347 ? 13.492 -6.996 -1.878 1 97.62 347 LEU A N 1
ATOM 2815 C CA . LEU A 1 347 ? 12.344 -7.262 -1.017 1 97.62 347 LEU A CA 1
ATOM 2816 C C . LEU A 1 347 ? 11.523 -5.996 -0.799 1 97.62 347 LEU A C 1
ATOM 2818 O O . LEU A 1 347 ? 10.297 -6.059 -0.682 1 97.62 347 LEU A O 1
ATOM 2822 N N . GLN A 1 348 ? 12.195 -4.859 -0.734 1 95.44 348 GLN A N 1
ATOM 2823 C CA . GLN A 1 348 ? 11.492 -3.602 -0.508 1 95.44 348 GLN A CA 1
ATOM 2824 C C . GLN A 1 348 ? 10.445 -3.357 -1.589 1 95.44 348 GLN A C 1
ATOM 2826 O O . GLN A 1 348 ? 9.305 -2.996 -1.285 1 95.44 348 GLN A O 1
ATOM 2831 N N . LYS A 1 349 ? 10.797 -3.596 -2.777 1 95.38 349 LYS A N 1
ATOM 2832 C CA . LYS A 1 349 ? 9.867 -3.424 -3.885 1 95.38 349 LYS A CA 1
ATOM 2833 C C . LYS A 1 349 ? 8.773 -4.488 -3.852 1 95.38 349 LYS A C 1
ATOM 2835 O O . LYS A 1 349 ? 7.598 -4.184 -4.07 1 95.38 349 LYS A O 1
ATOM 2840 N N . LEU A 1 350 ? 9.133 -5.688 -3.588 1 96.81 350 LEU A N 1
ATOM 2841 C CA . LEU A 1 350 ? 8.219 -6.82 -3.691 1 96.81 350 LEU A CA 1
ATOM 2842 C C . LEU A 1 350 ? 7.039 -6.656 -2.736 1 96.81 350 LEU A C 1
ATOM 2844 O O . LEU A 1 350 ? 5.891 -6.926 -3.105 1 96.81 350 LEU A O 1
ATOM 2848 N N . VAL A 1 351 ? 7.316 -6.168 -1.532 1 95.31 351 VAL A N 1
ATOM 2849 C CA . VAL A 1 351 ? 6.258 -6.098 -0.533 1 95.31 351 VAL A CA 1
ATOM 2850 C C . VAL A 1 351 ? 5.293 -4.969 -0.883 1 95.31 351 VAL A C 1
ATOM 2852 O O . VAL A 1 351 ? 4.207 -4.867 -0.302 1 95.31 351 VAL A O 1
ATOM 2855 N N . SER A 1 352 ? 5.656 -4.098 -1.824 1 94.62 352 SER A N 1
ATOM 2856 C CA . SER A 1 352 ? 4.809 -2.984 -2.238 1 94.62 352 SER A CA 1
ATOM 2857 C C . SER A 1 352 ? 3.992 -3.342 -3.475 1 94.62 352 SER A C 1
ATOM 2859 O O . SER A 1 352 ? 3.109 -2.584 -3.883 1 94.62 352 SER A O 1
ATOM 2861 N N . GLU A 1 353 ? 4.238 -4.504 -4.086 1 95.69 353 GLU A N 1
ATOM 2862 C CA . GLU A 1 353 ? 3.578 -4.895 -5.328 1 95.69 353 GLU A CA 1
ATOM 2863 C C . GLU A 1 353 ? 2.123 -5.281 -5.082 1 95.69 353 GLU A C 1
ATOM 2865 O O . GLU A 1 353 ? 1.756 -5.66 -3.969 1 95.69 353 GLU A O 1
ATOM 2870 N N . LYS A 1 354 ? 1.282 -5.172 -6.074 1 96.69 354 LYS A N 1
ATOM 2871 C CA . LYS A 1 354 ? -0.153 -5.406 -5.949 1 96.69 354 LYS A CA 1
ATOM 2872 C C . LYS A 1 354 ? -0.513 -6.836 -6.348 1 96.69 354 LYS A C 1
ATOM 2874 O O . LYS A 1 354 ? -1.629 -7.293 -6.09 1 96.69 354 LYS A O 1
ATOM 2879 N N . GLU A 1 355 ? 0.432 -7.57 -6.945 1 97.94 355 GLU A N 1
ATOM 2880 C CA . GLU A 1 355 ? 0.18 -8.922 -7.434 1 97.94 355 GLU A CA 1
ATOM 2881 C C . GLU A 1 355 ? 0.121 -9.922 -6.285 1 97.94 355 GLU A C 1
ATOM 2883 O O . GLU A 1 355 ? 0.558 -9.625 -5.172 1 97.94 355 GLU A O 1
ATOM 2888 N N . PHE A 1 356 ? -0.402 -11.109 -6.551 1 98.5 356 PHE A N 1
ATOM 2889 C CA . PHE A 1 356 ? -0.566 -12.156 -5.551 1 98.5 356 PHE A CA 1
ATOM 2890 C C . PHE A 1 356 ? 0.775 -12.797 -5.207 1 98.5 356 PHE A C 1
ATOM 2892 O O . PHE A 1 356 ? 1.047 -13.094 -4.043 1 98.5 356 PHE A O 1
ATOM 2899 N N . PHE A 1 357 ? 1.595 -12.969 -6.25 1 98.69 357 PHE A N 1
ATOM 2900 C CA . PHE A 1 357 ? 2.814 -13.75 -6.074 1 98.69 357 PHE A CA 1
ATOM 2901 C C . PHE A 1 357 ? 3.984 -13.094 -6.793 1 98.69 357 PHE A C 1
ATOM 2903 O O . PHE A 1 357 ? 3.791 -12.375 -7.777 1 98.69 357 PHE A O 1
ATOM 2910 N N . ALA A 1 358 ? 5.16 -13.383 -6.273 1 98.12 358 ALA A N 1
ATOM 2911 C CA . ALA A 1 358 ? 6.398 -12.914 -6.902 1 98.12 358 ALA A CA 1
ATOM 2912 C C . ALA A 1 358 ? 7.094 -14.055 -7.645 1 98.12 358 ALA A C 1
ATOM 2914 O O . ALA A 1 358 ? 7.312 -15.125 -7.082 1 98.12 358 ALA A O 1
ATOM 2915 N N . ASN A 1 359 ? 7.371 -13.812 -8.859 1 96.88 359 ASN A N 1
ATOM 2916 C CA . ASN A 1 359 ? 8.172 -14.695 -9.703 1 96.88 359 ASN A CA 1
ATOM 2917 C C . ASN A 1 359 ? 9.547 -14.102 -9.984 1 96.88 359 ASN A C 1
ATOM 2919 O O . ASN A 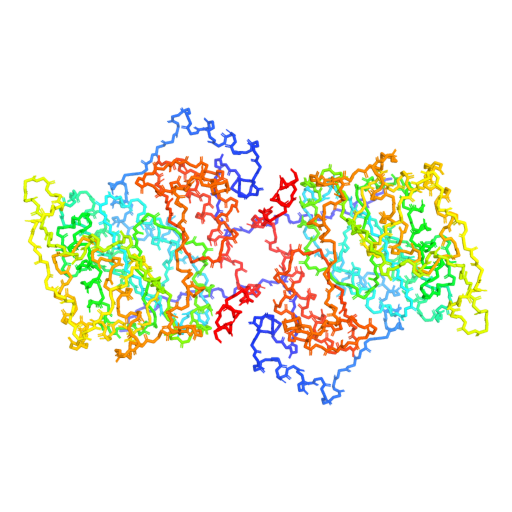1 359 ? 9.672 -13.148 -10.766 1 96.88 359 ASN A O 1
ATOM 2923 N N . LYS A 1 360 ? 10.633 -14.547 -9.195 1 96.19 360 LYS A N 1
ATOM 2924 C CA . LYS A 1 360 ? 10.688 -15.766 -8.398 1 96.19 360 LYS A CA 1
ATOM 2925 C C . LYS A 1 360 ? 11.906 -15.781 -7.48 1 96.19 360 LYS A C 1
ATOM 2927 O O . LYS A 1 360 ? 12.664 -14.812 -7.441 1 96.19 360 LYS A O 1
ATOM 2932 N N . PHE A 1 361 ? 11.977 -16.812 -6.609 1 97.81 361 PHE A N 1
ATOM 2933 C CA . PHE A 1 361 ? 13.062 -17.016 -5.664 1 97.81 361 PHE A CA 1
ATOM 2934 C C . PHE A 1 361 ? 13.734 -18.359 -5.891 1 97.81 361 PHE A C 1
ATOM 2936 O O . PHE A 1 361 ? 13.125 -19.281 -6.453 1 97.81 361 PHE A O 1
ATOM 2943 N N . TYR A 1 362 ? 14.969 -18.406 -5.578 1 95.75 362 TYR A N 1
ATOM 2944 C CA . TYR A 1 362 ? 15.672 -19.656 -5.312 1 95.75 362 TYR A CA 1
ATOM 2945 C C . TYR A 1 362 ? 16.031 -19.781 -3.836 1 95.75 362 TYR A C 1
ATOM 2947 O O . TYR A 1 362 ? 16.672 -18.906 -3.27 1 95.75 362 TYR A O 1
ATOM 2955 N N . HIS A 1 363 ? 15.641 -20.875 -3.223 1 93.94 363 HIS A N 1
ATOM 2956 C CA . HIS A 1 363 ? 15.828 -21 -1.781 1 93.94 363 HIS A CA 1
ATOM 2957 C C . HIS A 1 363 ? 17.312 -21.016 -1.421 1 93.94 363 HIS A C 1
ATOM 2959 O O . HIS A 1 363 ? 17.688 -20.719 -0.283 1 93.94 363 HIS A O 1
ATOM 2965 N N . ASP A 1 364 ? 18.188 -21.359 -2.414 1 92.31 364 ASP A N 1
ATOM 2966 C CA . ASP A 1 364 ? 19.609 -21.469 -2.139 1 92.31 364 ASP A CA 1
ATOM 2967 C C . ASP A 1 364 ? 20.359 -20.25 -2.635 1 92.31 364 ASP A C 1
ATOM 2969 O O . ASP A 1 364 ? 21.594 -20.219 -2.617 1 92.31 364 ASP A O 1
ATOM 2973 N N . TYR A 1 365 ? 19.672 -19.281 -3.199 1 94.19 365 TYR A N 1
ATOM 2974 C CA . TYR A 1 365 ? 20.234 -18 -3.562 1 94.19 365 TYR A CA 1
ATOM 2975 C C . TYR A 1 365 ? 19.797 -16.906 -2.586 1 94.19 365 TYR A C 1
ATOM 2977 O O . TYR A 1 365 ? 18.625 -16.547 -2.543 1 94.19 365 TYR A O 1
ATOM 2985 N N . GLN A 1 366 ? 20.734 -16.375 -1.849 1 94.38 366 GLN A N 1
ATOM 2986 C CA . GLN A 1 366 ? 20.453 -15.422 -0.783 1 94.38 366 GLN A CA 1
ATOM 2987 C C . GLN A 1 366 ? 19.281 -15.883 0.066 1 94.38 366 GLN A C 1
ATOM 2989 O O . GLN A 1 366 ? 18.25 -15.203 0.126 1 94.38 366 GLN A O 1
ATOM 2994 N N . PRO A 1 367 ? 19.484 -16.984 0.729 1 94.19 367 PRO A N 1
ATOM 2995 C CA . PRO A 1 367 ? 18.391 -17.688 1.399 1 94.19 367 PRO A CA 1
ATOM 2996 C C . PRO A 1 367 ? 17.625 -16.797 2.381 1 94.19 367 PRO A C 1
ATOM 2998 O O . PRO A 1 367 ? 16.438 -17.016 2.625 1 94.19 367 PRO A O 1
ATOM 3001 N N . TYR A 1 368 ? 18.266 -15.742 2.889 1 95.19 368 TYR A N 1
ATOM 3002 C CA . TYR A 1 368 ? 17.594 -14.859 3.836 1 95.19 368 TYR A CA 1
ATOM 3003 C C . TYR A 1 368 ? 16.469 -14.086 3.156 1 95.19 368 TYR A C 1
ATOM 3005 O O . TYR A 1 368 ? 15.562 -13.578 3.824 1 95.19 368 TYR A O 1
ATOM 3013 N N . ALA A 1 369 ? 16.531 -13.938 1.815 1 96.69 369 ALA A N 1
ATOM 3014 C CA . ALA A 1 369 ? 15.469 -13.234 1.104 1 96.69 369 ALA A CA 1
ATOM 3015 C C . ALA A 1 369 ? 14.141 -13.969 1.254 1 96.69 369 ALA A C 1
ATOM 3017 O O . ALA A 1 369 ? 13.148 -13.375 1.689 1 96.69 369 ALA A O 1
ATOM 3018 N N . LEU A 1 370 ? 14.211 -15.234 1.017 1 95.75 370 LEU A N 1
ATOM 3019 C CA . LEU A 1 370 ? 12.992 -16.031 1.128 1 95.75 370 LEU A CA 1
ATOM 3020 C C . LEU A 1 370 ? 12.57 -16.188 2.586 1 95.75 370 LEU A C 1
ATOM 3022 O O . LEU A 1 370 ? 11.383 -16.156 2.898 1 95.75 370 LEU A O 1
ATOM 3026 N N . LYS A 1 371 ? 13.484 -16.312 3.473 1 94.88 371 LYS A N 1
ATOM 3027 C CA . LYS A 1 371 ? 13.172 -16.422 4.895 1 94.88 371 LYS A CA 1
ATOM 3028 C C . LYS A 1 371 ? 12.5 -15.148 5.41 1 94.88 371 LYS A C 1
ATOM 3030 O O . LYS A 1 371 ? 11.57 -15.219 6.211 1 94.88 371 LYS A O 1
ATOM 3035 N N . CYS A 1 372 ? 13.016 -14.023 4.973 1 96.69 372 CYS A N 1
ATOM 3036 C CA . CYS A 1 372 ? 12.406 -12.758 5.371 1 96.69 372 CYS A CA 1
ATOM 3037 C C . CYS A 1 372 ? 11 -12.625 4.801 1 96.69 372 CYS A C 1
ATOM 3039 O O . CYS A 1 372 ? 10.109 -12.078 5.457 1 96.69 372 CYS A O 1
ATOM 3041 N N . MET A 1 373 ? 10.781 -13.141 3.578 1 97.19 373 MET A N 1
ATOM 3042 C CA . MET A 1 373 ? 9.43 -13.156 3.021 1 97.19 373 MET A CA 1
ATOM 3043 C C . MET A 1 373 ? 8.5 -14.031 3.865 1 97.19 373 MET A C 1
ATOM 3045 O O . MET A 1 373 ? 7.344 -13.672 4.094 1 97.19 373 MET A O 1
ATOM 3049 N N . GLU A 1 374 ? 9.047 -15.141 4.297 1 94.56 374 GLU A N 1
ATOM 3050 C CA . GLU A 1 374 ? 8.266 -16.031 5.145 1 94.56 374 GLU A CA 1
ATOM 3051 C C . GLU A 1 374 ? 7.867 -15.352 6.449 1 94.56 374 GLU A C 1
ATOM 3053 O O . GLU A 1 374 ? 6.707 -15.406 6.855 1 94.56 374 GLU A O 1
ATOM 3058 N N . GLU A 1 375 ? 8.859 -14.75 7.062 1 93.19 375 GLU A N 1
ATOM 3059 C CA . GLU A 1 375 ? 8.578 -14.008 8.289 1 93.19 375 GLU A CA 1
ATOM 3060 C C . GLU A 1 375 ? 7.516 -12.938 8.062 1 93.19 375 GLU A C 1
ATOM 3062 O O . GLU A 1 375 ? 6.578 -12.812 8.852 1 93.19 375 GLU A O 1
ATOM 3067 N N . TRP A 1 376 ? 7.676 -12.227 7.012 1 94.5 376 TRP A N 1
ATOM 3068 C CA . TRP A 1 376 ? 6.785 -11.109 6.695 1 94.5 376 TRP A CA 1
ATOM 3069 C C . TRP A 1 376 ? 5.359 -11.602 6.469 1 94.5 376 TRP A C 1
ATOM 3071 O O . TRP A 1 376 ? 4.418 -11.078 7.07 1 94.5 376 TRP A O 1
ATOM 3081 N N . ILE A 1 377 ? 5.188 -12.641 5.641 1 93.5 377 ILE A N 1
ATOM 3082 C CA . ILE A 1 377 ? 3.855 -13.102 5.277 1 93.5 377 ILE A CA 1
ATOM 3083 C C . ILE A 1 377 ? 3.182 -13.734 6.492 1 93.5 377 ILE A C 1
ATOM 3085 O O . ILE A 1 377 ? 1.974 -13.586 6.691 1 93.5 377 ILE A O 1
ATOM 3089 N N . PHE A 1 378 ? 3.896 -14.453 7.305 1 90.56 378 PHE A N 1
ATOM 3090 C CA . PHE A 1 378 ? 3.352 -15.062 8.508 1 90.56 378 PHE A CA 1
ATOM 3091 C C . PHE A 1 378 ? 2.865 -14 9.484 1 90.56 378 PHE A C 1
ATOM 3093 O O . PHE A 1 378 ? 1.734 -14.062 9.969 1 90.56 378 PHE A O 1
ATOM 3100 N N . ASN A 1 379 ? 3.707 -13.008 9.719 1 88.38 379 ASN A N 1
ATOM 3101 C CA . ASN A 1 379 ? 3.354 -11.961 10.664 1 88.38 379 ASN A CA 1
ATOM 3102 C C . ASN A 1 379 ? 2.209 -11.094 10.141 1 88.38 379 ASN A C 1
ATOM 3104 O O . ASN A 1 379 ? 1.369 -10.633 10.914 1 88.38 379 ASN A O 1
ATOM 3108 N N . LYS A 1 380 ? 2.232 -10.867 8.883 1 89.62 380 LYS A N 1
ATOM 3109 C CA . LYS A 1 380 ? 1.134 -10.141 8.258 1 89.62 380 LYS A CA 1
ATOM 3110 C C . LYS A 1 380 ? -0.186 -10.891 8.414 1 89.62 380 LYS A C 1
ATOM 3112 O O . LYS A 1 380 ? -1.224 -10.281 8.68 1 89.62 380 LYS A O 1
ATOM 3117 N N . SER A 1 381 ? -0.163 -12.195 8.258 1 87.75 381 SER A N 1
ATOM 3118 C CA . SER A 1 381 ? -1.354 -13.023 8.398 1 87.75 381 SER A CA 1
ATOM 3119 C C . SER A 1 381 ? -1.883 -13 9.828 1 87.75 381 SER A C 1
ATOM 3121 O O . SER A 1 381 ? -3.094 -13.055 10.047 1 87.75 381 SER A O 1
ATOM 3123 N N . ALA A 1 382 ? -0.985 -12.867 10.742 1 80 382 ALA A N 1
ATOM 3124 C CA . ALA A 1 382 ? -1.362 -12.891 12.148 1 80 382 ALA A CA 1
ATOM 3125 C C . ALA A 1 382 ? -2.053 -11.594 12.555 1 80 382 ALA A C 1
ATOM 3127 O O . ALA A 1 382 ? -2.838 -11.57 13.508 1 80 382 ALA A O 1
ATOM 3128 N N . THR A 1 383 ? -1.802 -10.5 11.805 1 76.56 383 THR A N 1
ATOM 3129 C CA . THR A 1 383 ? -2.361 -9.203 12.164 1 76.56 383 THR A CA 1
ATOM 3130 C C . THR A 1 383 ? -3.5 -8.82 11.219 1 76.56 383 THR A C 1
ATOM 3132 O O . THR A 1 383 ? -4.141 -7.785 11.398 1 76.56 383 THR A O 1
ATOM 3135 N N . SER A 1 384 ? -3.744 -9.578 10.266 1 68.94 384 SER A N 1
ATOM 3136 C CA . SER A 1 384 ? -4.613 -9.227 9.148 1 68.94 384 SER A CA 1
ATOM 3137 C C . SER A 1 384 ? -6.07 -9.125 9.586 1 68.94 384 SER A C 1
ATOM 3139 O O . SER A 1 384 ? -6.867 -8.43 8.961 1 68.94 384 SER A O 1
ATOM 3141 N N . ASN A 1 385 ? -6.32 -9.711 10.641 1 66.81 385 ASN A N 1
ATOM 3142 C CA . ASN A 1 385 ? -7.719 -9.703 11.055 1 66.81 385 ASN A CA 1
ATOM 3143 C C . ASN A 1 385 ? -8.078 -8.414 11.781 1 66.81 385 ASN A C 1
ATOM 3145 O O . ASN A 1 385 ? -9.258 -8.117 11.977 1 66.81 385 ASN A O 1
ATOM 3149 N N . ASN A 1 386 ? -7.098 -7.605 11.977 1 75.62 386 ASN A N 1
ATOM 3150 C CA . ASN A 1 386 ? -7.367 -6.438 12.805 1 75.62 386 ASN A CA 1
ATOM 3151 C C . ASN A 1 386 ? -7.402 -5.156 11.977 1 75.62 386 ASN A C 1
ATOM 3153 O O . ASN A 1 386 ? -7.832 -4.109 12.461 1 75.62 386 ASN A O 1
ATOM 3157 N N . LEU A 1 387 ? -7.023 -5.285 10.758 1 87.56 387 LEU A N 1
ATOM 3158 C CA . LEU A 1 387 ? -6.969 -4.105 9.898 1 87.56 387 LEU A CA 1
ATOM 3159 C C . LEU A 1 387 ? -7.695 -4.352 8.586 1 87.56 387 LEU A C 1
ATOM 3161 O O . LEU A 1 387 ? -7.777 -5.492 8.125 1 87.56 387 LEU A O 1
ATOM 3165 N N . PRO A 1 388 ? -8.32 -3.309 8.039 1 92.06 388 PRO A N 1
ATOM 3166 C CA . PRO A 1 388 ? -8.938 -3.467 6.723 1 92.06 388 PRO A CA 1
ATOM 3167 C C . PRO A 1 388 ? -7.914 -3.789 5.633 1 92.06 388 PRO A C 1
ATOM 3169 O O . PRO A 1 388 ? -6.773 -3.322 5.691 1 92.06 388 PRO A O 1
ATOM 3172 N N . THR A 1 389 ? -8.336 -4.656 4.676 1 92.69 389 THR A N 1
ATOM 3173 C CA . THR A 1 389 ? -7.535 -4.914 3.486 1 92.69 389 THR A CA 1
ATOM 3174 C C . THR A 1 389 ? -7.637 -3.75 2.504 1 92.69 389 THR A C 1
ATOM 3176 O O . THR A 1 389 ? -8.727 -3.215 2.279 1 92.69 389 THR A O 1
ATOM 3179 N N . ASP A 1 390 ? -6.531 -3.305 2.008 1 92.56 390 ASP A N 1
ATOM 3180 C CA . ASP A 1 390 ? -6.539 -2.266 0.983 1 92.56 390 ASP A CA 1
ATOM 3181 C C . ASP A 1 390 ? -7.023 -2.818 -0.355 1 92.56 390 ASP A C 1
ATOM 3183 O O . ASP A 1 390 ? -6.258 -3.457 -1.083 1 92.56 390 ASP A O 1
ATOM 3187 N N . LEU A 1 391 ? -8.266 -2.52 -0.72 1 95.81 391 LEU A N 1
ATOM 3188 C CA . LEU A 1 391 ? -8.883 -3.08 -1.916 1 95.81 391 LEU A CA 1
ATOM 3189 C C . LEU A 1 391 ? -9.055 -2.01 -2.99 1 95.81 391 LEU A C 1
ATOM 3191 O O . LEU A 1 391 ? -9.594 -2.283 -4.062 1 95.81 391 LEU A O 1
ATOM 3195 N N . PHE A 1 392 ? -8.555 -0.781 -2.75 1 93.88 392 PHE A N 1
ATOM 3196 C CA . PHE A 1 392 ? -8.836 0.361 -3.613 1 93.88 392 PHE A CA 1
ATOM 3197 C C . PHE A 1 392 ? -8.273 0.133 -5.012 1 93.88 392 PHE A C 1
ATOM 3199 O O . PHE A 1 392 ? -8.977 0.32 -6.004 1 93.88 392 PHE A O 1
ATOM 3206 N N . TYR A 1 393 ? -7.035 -0.284 -5.098 1 94.88 393 TYR A N 1
ATOM 3207 C CA . TYR A 1 393 ? -6.395 -0.545 -6.383 1 94.88 393 TYR A CA 1
ATOM 3208 C C . TYR A 1 393 ? -7.18 -1.571 -7.188 1 94.88 393 TYR A C 1
ATOM 3210 O O . TYR A 1 393 ? -7.41 -1.387 -8.383 1 94.88 393 TYR A O 1
ATOM 3218 N N . TYR A 1 394 ? -7.609 -2.625 -6.559 1 95.88 394 TYR A N 1
ATOM 3219 C CA . TYR A 1 394 ? -8.25 -3.75 -7.23 1 95.88 394 TYR A CA 1
ATOM 3220 C C . TYR A 1 394 ? -9.656 -3.377 -7.695 1 95.88 394 TYR A C 1
ATOM 3222 O O . TYR A 1 394 ? -10.086 -3.787 -8.781 1 95.88 394 TYR A O 1
ATOM 3230 N N . ARG A 1 395 ? -10.328 -2.6 -6.883 1 92.5 395 ARG A N 1
ATOM 3231 C CA . ARG A 1 395 ? -11.648 -2.123 -7.277 1 92.5 395 ARG A CA 1
ATOM 3232 C C . ARG A 1 395 ? -11.562 -1.22 -8.5 1 92.5 395 ARG A C 1
ATOM 3234 O O . ARG A 1 395 ? -12.391 -1.317 -9.406 1 92.5 395 ARG A O 1
ATOM 3241 N N . ARG A 1 396 ? -10.547 -0.373 -8.516 1 89.62 396 ARG A N 1
ATOM 3242 C CA . ARG A 1 396 ? -10.359 0.524 -9.648 1 89.62 396 ARG A CA 1
ATOM 3243 C C . ARG A 1 396 ? -10.008 -0.257 -10.906 1 89.62 396 ARG A C 1
ATOM 3245 O O . ARG A 1 396 ? -10.453 0.096 -12.008 1 89.62 396 ARG A O 1
ATOM 3252 N N . ALA A 1 397 ? -9.195 -1.286 -10.711 1 89.62 397 ALA A N 1
ATOM 3253 C CA . ALA A 1 397 ? -8.812 -2.119 -11.844 1 89.62 397 ALA A CA 1
ATOM 3254 C C . ALA A 1 397 ? -10.031 -2.787 -12.477 1 89.62 397 ALA A C 1
ATOM 3256 O O . ALA A 1 397 ? -10.109 -2.932 -13.695 1 89.62 397 ALA A O 1
ATOM 3257 N N . LEU A 1 398 ? -10.961 -3.109 -11.656 1 89.06 398 LEU A N 1
ATOM 3258 C CA . LEU A 1 398 ? -12.172 -3.785 -12.117 1 89.06 398 LEU A CA 1
ATOM 3259 C C . LEU A 1 398 ? -13.094 -2.812 -12.844 1 89.06 398 LEU A C 1
ATOM 3261 O O . LEU A 1 398 ? -13.734 -3.18 -13.828 1 89.06 398 LEU A O 1
ATOM 3265 N N . ASN A 1 399 ? -13.18 -1.514 -12.328 1 81.56 399 ASN A N 1
ATOM 3266 C CA . ASN A 1 399 ? -14.156 -0.559 -12.844 1 81.56 399 ASN A CA 1
ATOM 3267 C C . ASN A 1 399 ? -13.625 0.197 -14.055 1 81.56 399 ASN A C 1
ATOM 3269 O O . ASN A 1 399 ? -14.383 0.848 -14.773 1 81.56 399 ASN A O 1
ATOM 3273 N N . SER A 1 400 ? -12.336 0.393 -14.148 1 63.47 400 SER A N 1
ATOM 3274 C CA . SER A 1 400 ? -11.797 1.118 -15.297 1 63.47 400 SER A CA 1
ATOM 3275 C C . SER A 1 400 ? -12.109 0.395 -16.609 1 63.47 400 SER A C 1
ATOM 3277 O O . SER A 1 400 ? -11.703 0.843 -17.672 1 63.47 400 SER A O 1
ATOM 3279 N N . THR A 1 401 ? -12.891 -0.659 -16.625 1 50.22 401 THR A N 1
ATOM 3280 C CA . THR A 1 401 ? -13.266 -1.326 -17.859 1 50.22 401 THR A CA 1
ATOM 3281 C C . THR A 1 401 ? -14.477 -0.647 -18.484 1 50.22 401 THR A C 1
ATOM 3283 O O . THR A 1 401 ? -15.352 -0.138 -17.781 1 50.22 401 THR A O 1
ATOM 3286 N N . LYS B 1 1 ? -18.266 -41.062 13.484 1 20 1 LYS B N 1
ATOM 3287 C CA . LYS B 1 1 ? -18.172 -39.938 14.406 1 20 1 LYS B CA 1
ATOM 3288 C C . LYS B 1 1 ? -16.812 -39.25 14.328 1 20 1 LYS B C 1
ATOM 3290 O O . LYS B 1 1 ? -15.844 -39.75 14.914 1 20 1 LYS B O 1
ATOM 3295 N N . GLN B 1 2 ? -16.297 -38.875 13.156 1 21.83 2 GLN B N 1
ATOM 3296 C CA . GLN B 1 2 ? -15.008 -38.406 12.664 1 21.83 2 GLN B CA 1
ATOM 3297 C C . GLN B 1 2 ? -14.57 -37.125 13.383 1 21.83 2 GLN B C 1
ATOM 3299 O O . GLN B 1 2 ? -15.344 -36.188 13.508 1 21.83 2 GLN B O 1
ATOM 3304 N N . ASN B 1 3 ? -13.641 -37.281 14.398 1 24.67 3 ASN B N 1
ATOM 3305 C CA . ASN B 1 3 ? -13.148 -36.312 15.367 1 24.67 3 ASN B CA 1
ATOM 3306 C C . ASN B 1 3 ? -12.695 -35.031 14.688 1 24.67 3 ASN B C 1
ATOM 3308 O O . ASN B 1 3 ? -11.695 -35.031 13.961 1 24.67 3 ASN B O 1
ATOM 3312 N N . LEU B 1 4 ? -13.539 -34.156 14.266 1 26.41 4 LEU B N 1
ATOM 3313 C CA . LEU B 1 4 ? -13.438 -32.75 13.867 1 26.41 4 LEU B CA 1
ATOM 3314 C C . LEU B 1 4 ? -12.547 -31.984 14.836 1 26.41 4 LEU B C 1
ATOM 3316 O O . LEU B 1 4 ? -12.859 -31.891 16.031 1 26.41 4 LEU B O 1
ATOM 3320 N N . TYR B 1 5 ? -11.234 -32.188 14.719 1 28.48 5 TYR B N 1
ATOM 3321 C CA . TYR B 1 5 ? -10.289 -31.422 15.508 1 28.48 5 TYR B CA 1
ATOM 3322 C C . TYR B 1 5 ? -10.805 -30.016 15.766 1 28.48 5 TYR B C 1
ATOM 3324 O O . TYR B 1 5 ? -11.359 -29.375 14.867 1 28.48 5 TYR B O 1
ATOM 3332 N N . THR B 1 6 ? -11.328 -29.797 16.953 1 27.72 6 THR B N 1
ATOM 3333 C CA . THR B 1 6 ? -11.703 -28.516 17.547 1 27.72 6 THR B CA 1
ATOM 3334 C C . THR B 1 6 ? -10.648 -27.453 17.234 1 27.72 6 THR B C 1
ATOM 3336 O O . THR B 1 6 ? -9.547 -27.484 17.781 1 27.72 6 THR B O 1
ATOM 3339 N N . GLN B 1 7 ? -10.43 -27.188 16.016 1 29.22 7 GLN B N 1
ATOM 3340 C CA . GLN B 1 7 ? -9.578 -26.078 15.617 1 29.22 7 GLN B CA 1
ATOM 3341 C C . GLN B 1 7 ? -9.914 -24.812 16.406 1 29.22 7 GLN B C 1
ATOM 3343 O O . GLN B 1 7 ? -11.062 -24.359 16.406 1 29.22 7 GLN B O 1
ATOM 3348 N N . THR B 1 8 ? -9.32 -24.75 17.531 1 28.42 8 THR B N 1
ATOM 3349 C CA . THR B 1 8 ? -9.438 -23.531 18.312 1 28.42 8 THR B CA 1
ATOM 3350 C C . THR B 1 8 ? -9.211 -22.297 17.438 1 28.42 8 THR B C 1
ATOM 3352 O O . THR B 1 8 ? -8.109 -22.078 16.922 1 28.42 8 THR B O 1
ATOM 3355 N N . VAL B 1 9 ? -10.188 -22.031 16.703 1 29.11 9 VAL B N 1
ATOM 3356 C CA . VAL B 1 9 ? -10.258 -20.703 16.109 1 29.11 9 VAL B CA 1
ATOM 3357 C C . VAL B 1 9 ? -10.062 -19.641 17.188 1 29.11 9 VAL B C 1
ATOM 3359 O O . VAL B 1 9 ? -10.906 -19.5 18.078 1 29.11 9 VAL B O 1
ATOM 3362 N N . LEU B 1 10 ? -8.953 -19.422 17.688 1 30.88 10 LEU B N 1
ATOM 3363 C CA . LEU B 1 10 ? -8.742 -18.297 18.594 1 30.88 10 LEU B CA 1
ATOM 3364 C C . LEU B 1 10 ? -9.102 -16.984 17.938 1 30.88 10 LEU B C 1
ATOM 3366 O O . LEU B 1 10 ? -8.477 -16.578 16.953 1 30.88 10 LEU B O 1
ATOM 3370 N N . ILE B 1 11 ? -10.32 -16.734 17.922 1 33.84 11 ILE B N 1
ATOM 3371 C CA . ILE B 1 11 ? -10.727 -15.367 17.625 1 33.84 11 ILE B CA 1
ATOM 3372 C C . ILE B 1 11 ? -10.062 -14.414 18.609 1 33.84 11 ILE B C 1
ATOM 3374 O O . ILE B 1 11 ? -10.383 -14.406 19.797 1 33.84 11 ILE B O 1
ATOM 3378 N N . SER B 1 12 ? -8.836 -14.312 18.75 1 33.56 12 SER B N 1
ATOM 3379 C CA . SER B 1 12 ? -8.219 -13.461 19.766 1 33.56 12 SER B CA 1
ATOM 3380 C C . SER B 1 12 ? -8.5 -11.984 19.5 1 33.56 12 SER B C 1
ATOM 3382 O O . SER B 1 12 ? -8.023 -11.422 18.516 1 33.56 12 SER B O 1
ATOM 3384 N N . GLN B 1 13 ? -9.742 -11.508 19.547 1 39.5 13 GLN B N 1
ATOM 3385 C CA . GLN B 1 13 ? -9.867 -10.07 19.734 1 39.5 13 GLN B CA 1
ATOM 3386 C C . GLN B 1 13 ? -8.938 -9.578 20.844 1 39.5 13 GLN B C 1
ATOM 3388 O O . GLN B 1 13 ? -9.078 -9.984 22 1 39.5 13 GLN B O 1
ATOM 3393 N N . SER B 1 14 ? -7.836 -9.234 20.547 1 46.03 14 SER B N 1
ATOM 3394 C CA . SER B 1 14 ? -6.938 -8.727 21.578 1 46.03 14 SER B CA 1
ATOM 3395 C C . SER B 1 14 ? -7.551 -7.547 22.312 1 46.03 14 SER B C 1
ATOM 3397 O O . SER B 1 14 ? -8.211 -6.699 21.703 1 46.03 14 SER B O 1
ATOM 3399 N N . ARG B 1 15 ? -7.66 -7.543 23.625 1 49.44 15 ARG B N 1
ATOM 3400 C CA . ARG B 1 15 ? -8.062 -6.527 24.578 1 49.44 15 ARG B CA 1
ATOM 3401 C C . ARG B 1 15 ? -7.465 -5.172 24.234 1 49.44 15 ARG B C 1
ATOM 3403 O O . ARG B 1 15 ? -7.836 -4.152 24.828 1 49.44 15 ARG B O 1
ATOM 3410 N N . THR B 1 16 ? -6.699 -4.922 23.062 1 62.25 16 THR B N 1
ATOM 3411 C CA . THR B 1 16 ? -5.945 -3.693 22.828 1 62.25 16 THR B CA 1
ATOM 3412 C C . THR B 1 16 ? -6.395 -3.016 21.531 1 62.25 16 THR B C 1
ATOM 3414 O O . THR B 1 16 ? -5.812 -2.01 21.125 1 62.25 16 THR B O 1
ATOM 3417 N N . GLU B 1 17 ? -7.664 -3.459 21.031 1 70.81 17 GLU B N 1
ATOM 3418 C CA . GLU B 1 17 ? -8.117 -2.848 19.781 1 70.81 17 GLU B CA 1
ATOM 3419 C C . GLU B 1 17 ? -9.195 -1.801 20.047 1 70.81 17 GLU B C 1
ATOM 3421 O O . GLU B 1 17 ? -10 -1.949 20.969 1 70.81 17 GLU B O 1
ATOM 3426 N N . ARG B 1 18 ? -9.125 -0.687 19.344 1 73.94 18 ARG B N 1
ATOM 3427 C CA . ARG B 1 18 ? -10.195 0.3 19.312 1 73.94 18 ARG B CA 1
ATOM 3428 C C . ARG B 1 18 ? -11.289 -0.114 18.328 1 73.94 18 ARG B C 1
ATOM 3430 O O . ARG B 1 18 ? -10.992 -0.615 17.234 1 73.94 18 ARG B O 1
ATOM 3437 N N . LEU B 1 19 ? -12.57 -0.081 18.844 1 77.19 19 LEU B N 1
ATOM 3438 C CA . LEU B 1 19 ? -13.695 -0.446 18 1 77.19 19 LEU B CA 1
ATOM 3439 C C . LEU B 1 19 ? -14.797 0.608 18.062 1 77.19 19 LEU B C 1
ATOM 3441 O O . LEU B 1 19 ? -15.078 1.144 19.141 1 77.19 19 LEU B O 1
ATOM 3445 N N . VAL B 1 20 ? -15.258 1.001 16.875 1 81.38 20 VAL B N 1
ATOM 3446 C CA . VAL B 1 20 ? -16.531 1.709 16.781 1 81.38 20 VAL B CA 1
ATOM 3447 C C . VAL B 1 20 ? -17.688 0.705 16.766 1 81.38 20 VAL B C 1
ATOM 3449 O O . VAL B 1 20 ? -17.906 0.037 15.75 1 81.38 20 VAL B O 1
ATOM 3452 N N . HIS B 1 21 ? -18.453 0.58 17.781 1 77.88 21 HIS B N 1
ATOM 3453 C CA . HIS B 1 21 ? -19.375 -0.521 18 1 77.88 21 HIS B CA 1
ATOM 3454 C C . HIS B 1 21 ? -20.641 -0.365 17.156 1 77.88 21 HIS B C 1
ATOM 3456 O O . HIS B 1 21 ? -21.297 -1.354 16.828 1 77.88 21 HIS B O 1
ATOM 3462 N N . GLU B 1 22 ? -20.875 0.808 16.719 1 87.38 22 GLU B N 1
ATOM 3463 C CA . GLU B 1 22 ? -22.125 1.079 16 1 87.38 22 GLU B CA 1
ATOM 3464 C C . GLU B 1 22 ? -22.047 0.59 14.555 1 87.38 22 GLU B C 1
ATOM 3466 O O . GLU B 1 22 ? -23.078 0.261 13.953 1 87.38 22 GLU B O 1
ATOM 3471 N N . VAL B 1 23 ? -20.844 0.603 14.055 1 93.31 23 VAL B N 1
ATOM 3472 C CA . VAL B 1 23 ? -20.656 0.194 12.664 1 93.31 23 VAL B CA 1
ATOM 3473 C C . VAL B 1 23 ? -19.375 -0.639 12.547 1 93.31 23 VAL B C 1
ATOM 3475 O O . VAL B 1 23 ? -18.547 -0.663 13.461 1 93.31 23 VAL B O 1
ATOM 3478 N N . ASP B 1 24 ? -19.234 -1.396 11.398 1 94.56 24 ASP B N 1
ATOM 3479 C CA . ASP B 1 24 ? -18.016 -2.154 11.094 1 94.56 24 ASP B CA 1
ATOM 3480 C C . ASP B 1 24 ? -17.062 -1.337 10.227 1 94.56 24 ASP B C 1
ATOM 3482 O O . ASP B 1 24 ? -17.172 -1.337 9 1 94.56 24 ASP B O 1
ATOM 3486 N N . CYS B 1 25 ? -16.125 -0.688 10.891 1 96.19 25 CYS B N 1
ATOM 3487 C CA . CYS B 1 25 ? -15.219 0.231 10.211 1 96.19 25 CYS B CA 1
ATOM 3488 C C . CYS B 1 25 ? -14.359 -0.503 9.188 1 96.19 25 CYS B C 1
ATOM 3490 O O . CYS B 1 25 ? -14.016 0.057 8.148 1 96.19 25 CYS B O 1
ATOM 3492 N N . ARG B 1 26 ? -14.008 -1.748 9.445 1 93.94 26 ARG B N 1
ATOM 3493 C CA . ARG B 1 26 ? -13.203 -2.527 8.508 1 93.94 26 ARG B CA 1
ATOM 3494 C C . ARG B 1 26 ? -13.938 -2.721 7.188 1 93.94 26 ARG B C 1
ATOM 3496 O O . ARG B 1 26 ? -13.375 -2.477 6.117 1 93.94 26 ARG B O 1
ATOM 3503 N N . ARG B 1 27 ? -15.195 -3.098 7.309 1 94.69 27 ARG B N 1
ATOM 3504 C CA . ARG B 1 27 ? -16.016 -3.305 6.117 1 94.69 27 ARG B CA 1
ATOM 3505 C C . ARG B 1 27 ? -16.203 -2 5.355 1 94.69 27 ARG B C 1
ATOM 3507 O O . ARG B 1 27 ? -16.172 -1.984 4.121 1 94.69 27 ARG B O 1
ATOM 3514 N N . ILE B 1 28 ? -16.391 -0.903 6.098 1 97.06 28 ILE B N 1
ATOM 3515 C CA . ILE B 1 28 ? -16.578 0.406 5.484 1 97.06 28 ILE B CA 1
ATOM 3516 C C . ILE B 1 28 ? -15.328 0.806 4.715 1 97.06 28 ILE B C 1
ATOM 3518 O O . ILE B 1 28 ? -15.406 1.205 3.551 1 97.06 28 ILE B O 1
ATOM 3522 N N . ILE B 1 29 ? -14.156 0.654 5.316 1 97.12 29 ILE B N 1
ATOM 3523 C CA . ILE B 1 29 ? -12.891 1.04 4.699 1 97.12 29 ILE B CA 1
ATOM 3524 C C . ILE B 1 29 ? -12.602 0.134 3.506 1 97.12 29 ILE B C 1
ATOM 3526 O O . ILE B 1 29 ? -12.008 0.57 2.521 1 97.12 29 ILE B O 1
ATOM 3530 N N . GLU B 1 30 ? -13.109 -1.108 3.52 1 96.06 30 GLU B N 1
ATOM 3531 C CA . GLU B 1 30 ? -12.906 -2.047 2.42 1 96.06 30 GLU B CA 1
ATOM 3532 C C . GLU B 1 30 ? -13.883 -1.777 1.278 1 96.06 30 GLU B C 1
ATOM 3534 O O . GLU B 1 30 ? -13.836 -2.445 0.244 1 96.06 30 GLU B O 1
ATOM 3539 N N . GLY B 1 31 ? -14.867 -0.817 1.492 1 94.88 31 GLY B N 1
ATOM 3540 C CA . GLY B 1 31 ? -15.773 -0.399 0.431 1 94.88 31 GLY B CA 1
ATOM 3541 C C . GLY B 1 31 ? -17.047 -1.215 0.38 1 94.88 31 GLY B C 1
ATOM 3542 O O . GLY B 1 31 ? -17.719 -1.266 -0.654 1 94.88 31 GLY B O 1
ATOM 3543 N N . ASP B 1 32 ? -17.391 -1.895 1.455 1 95.19 32 ASP B N 1
ATOM 3544 C CA . ASP B 1 32 ? -18.625 -2.668 1.516 1 95.19 32 ASP B CA 1
ATOM 3545 C C . ASP B 1 32 ? -19.844 -1.752 1.479 1 95.19 32 ASP B C 1
ATOM 3547 O O . ASP B 1 32 ? -20.188 -1.121 2.482 1 95.19 32 ASP B O 1
ATOM 3551 N N . GLU B 1 33 ? -20.609 -1.739 0.445 1 95.5 33 GLU B N 1
ATOM 3552 C CA . GLU B 1 33 ? -21.719 -0.804 0.24 1 95.5 33 GLU B CA 1
ATOM 3553 C C . GLU B 1 33 ? -22.875 -1.093 1.194 1 95.5 33 GLU B C 1
ATOM 3555 O O . GLU B 1 33 ? -23.594 -0.181 1.588 1 95.5 33 GLU B O 1
ATOM 3560 N N . LEU B 1 34 ? -23.016 -2.322 1.583 1 96.19 34 LEU B N 1
ATOM 3561 C CA . LEU B 1 34 ? -24.078 -2.664 2.521 1 96.19 34 LEU B CA 1
ATOM 3562 C C . LEU B 1 34 ? -23.812 -2.033 3.887 1 96.19 34 LEU B C 1
ATOM 3564 O O . LEU B 1 34 ? -24.719 -1.453 4.488 1 96.19 34 LEU B O 1
ATOM 3568 N N . GLU B 1 35 ? -22.578 -2.119 4.34 1 96.5 35 GLU B N 1
ATOM 3569 C CA . GLU B 1 35 ? -22.234 -1.533 5.633 1 96.5 35 GLU B CA 1
ATOM 3570 C C . GLU B 1 35 ? -22.25 -0.009 5.57 1 96.5 35 GLU B C 1
ATOM 3572 O O . GLU B 1 35 ? -22.672 0.65 6.527 1 96.5 35 GLU B O 1
ATOM 3577 N N . ILE B 1 36 ? -21.812 0.541 4.449 1 97.31 36 ILE B N 1
ATOM 3578 C CA . ILE B 1 36 ? -21.812 1.989 4.273 1 97.31 36 ILE B CA 1
ATOM 3579 C C . ILE B 1 36 ? -23.234 2.518 4.305 1 97.31 36 ILE B C 1
ATOM 3581 O O . ILE B 1 36 ? -23.531 3.49 5.004 1 97.31 36 ILE B O 1
ATOM 3585 N N . SER B 1 37 ? -24.125 1.807 3.615 1 96.5 37 SER B N 1
ATOM 3586 C CA . SER B 1 37 ? -25.531 2.193 3.596 1 96.5 37 SER B CA 1
ATOM 3587 C C . SER B 1 37 ? -26.156 2.08 4.98 1 96.5 37 SER B C 1
ATOM 3589 O O . SER B 1 37 ? -26.953 2.932 5.383 1 96.5 37 SER B O 1
ATOM 3591 N N . TYR B 1 38 ? -25.797 1.082 5.625 1 96 38 TYR B N 1
ATOM 3592 C CA . TYR B 1 38 ? -26.281 0.906 6.988 1 96 38 TYR B CA 1
ATOM 3593 C C . TYR B 1 38 ? -25.828 2.061 7.879 1 96 38 TYR B C 1
ATOM 3595 O O . TYR B 1 38 ? -26.641 2.654 8.594 1 96 38 TYR B O 1
ATOM 3603 N N . ALA B 1 39 ? -24.531 2.395 7.832 1 95.56 39 ALA B N 1
ATOM 3604 C CA . ALA B 1 39 ? -23.969 3.471 8.648 1 95.56 39 ALA B CA 1
ATOM 3605 C C . ALA B 1 39 ? -24.641 4.805 8.328 1 95.56 39 ALA B C 1
ATOM 3607 O O . ALA B 1 39 ? -24.969 5.574 9.234 1 95.56 39 ALA B O 1
ATOM 3608 N N . LEU B 1 40 ? -24.859 5.035 7.051 1 94.81 40 LEU B N 1
ATOM 3609 C CA . LEU B 1 40 ? -25.516 6.262 6.629 1 94.81 40 LEU B CA 1
ATOM 3610 C C . LEU B 1 40 ? -26.969 6.301 7.125 1 94.81 40 LEU B C 1
ATOM 3612 O O . LEU B 1 40 ? -27.469 7.363 7.492 1 94.81 40 LEU B O 1
ATOM 3616 N N . GLY B 1 41 ? -27.594 5.164 7.109 1 92.81 41 GLY B N 1
ATOM 3617 C CA . GLY B 1 41 ? -28.953 5.062 7.633 1 92.81 41 GLY B CA 1
ATOM 3618 C C . GLY B 1 41 ? -29.031 5.367 9.117 1 92.81 41 GLY B C 1
ATOM 3619 O O . GLY B 1 41 ? -29.953 6.055 9.562 1 92.81 41 GLY B O 1
ATOM 3620 N N . VAL B 1 42 ? -28.094 4.902 9.852 1 90.38 42 VAL B N 1
ATOM 3621 C CA . VAL B 1 42 ? -28.047 5.145 11.289 1 90.38 42 VAL B CA 1
ATOM 3622 C C . VAL B 1 42 ? -27.891 6.641 11.555 1 90.38 42 VAL B C 1
ATOM 3624 O O . VAL B 1 42 ? -28.516 7.172 12.477 1 90.38 42 VAL B O 1
ATOM 3627 N N . LEU B 1 43 ? -27.078 7.328 10.789 1 89.06 43 LEU B N 1
ATOM 3628 C CA . LEU B 1 43 ? -26.828 8.75 10.977 1 89.06 43 LEU B CA 1
ATOM 3629 C C . LEU B 1 43 ? -28.062 9.578 10.625 1 89.06 43 LEU B C 1
ATOM 3631 O O . LEU B 1 43 ? -28.297 10.633 11.219 1 89.06 43 LEU B O 1
ATOM 3635 N N . LYS B 1 44 ? -28.812 9.227 9.695 1 85.5 44 LYS B N 1
ATOM 3636 C CA . LYS B 1 44 ? -30.016 9.945 9.273 1 85.5 44 LYS B CA 1
ATOM 3637 C C . LYS B 1 44 ? -31.109 9.859 10.344 1 85.5 44 LYS B C 1
ATOM 3639 O O . LYS B 1 44 ? -31.859 10.805 10.539 1 85.5 44 LYS B O 1
ATOM 3644 N N . ASN B 1 45 ? -31.25 8.812 10.969 1 75 45 ASN B N 1
ATOM 3645 C CA . ASN B 1 45 ? -32.312 8.617 11.945 1 75 45 ASN B CA 1
ATOM 3646 C C . ASN B 1 45 ? -32.062 9.391 13.234 1 75 45 ASN B C 1
ATOM 3648 O O . ASN B 1 45 ? -32.844 9.344 14.164 1 75 45 ASN B O 1
ATOM 3652 N N . GLY B 1 46 ? -31.156 10.477 13.133 1 66.75 46 GLY B N 1
ATOM 3653 C CA . GLY B 1 46 ? -30.984 11.477 14.172 1 66.75 46 GLY B CA 1
ATOM 3654 C C . GLY B 1 46 ? -30.281 10.945 15.414 1 66.75 46 GLY B C 1
ATOM 3655 O O . GLY B 1 46 ? -30.219 11.625 16.438 1 66.75 46 GLY B O 1
ATOM 3656 N N . ASP B 1 47 ? -29.766 9.852 15.359 1 62.44 47 ASP B N 1
ATOM 3657 C CA . ASP B 1 47 ? -29.312 9.211 16.594 1 62.44 47 ASP B CA 1
ATOM 3658 C C . ASP B 1 47 ? -27.859 9.562 16.891 1 62.44 47 ASP B C 1
ATOM 3660 O O . ASP B 1 47 ? -27.297 9.086 17.875 1 62.44 47 ASP B O 1
ATOM 3664 N N . TYR B 1 48 ? -27.328 10.547 16.078 1 72.94 48 TYR B N 1
ATOM 3665 C CA . TYR B 1 48 ? -25.938 10.773 16.422 1 72.94 48 TYR B CA 1
ATOM 3666 C C . TYR B 1 48 ? -25.75 12.109 17.141 1 72.94 48 TYR B C 1
ATOM 3668 O O . TYR B 1 48 ? -26.109 13.156 16.594 1 72.94 48 TYR B O 1
ATOM 3676 N N . ASN B 1 49 ? -25.438 12.062 18.344 1 78.25 49 ASN B N 1
ATOM 3677 C CA . ASN B 1 49 ? -25.109 13.258 19.109 1 78.25 49 ASN B CA 1
ATOM 3678 C C . ASN B 1 49 ? -23.609 13.586 19.031 1 78.25 49 ASN B C 1
ATOM 3680 O O . ASN B 1 49 ? -22.781 12.836 19.547 1 78.25 49 ASN B O 1
ATOM 3684 N N . CYS B 1 50 ? -23.359 14.742 18.359 1 84.81 50 CYS B N 1
ATOM 3685 C CA . CYS B 1 50 ? -21.969 15.156 18.234 1 84.81 50 CYS B CA 1
ATOM 3686 C C . CYS B 1 50 ? -21.484 15.875 19.5 1 84.81 50 CYS B C 1
ATOM 3688 O O . CYS B 1 50 ? -22.234 16.656 20.094 1 84.81 50 CYS B O 1
ATOM 3690 N N . SER B 1 51 ? -20.359 15.586 19.906 1 90.19 51 SER B N 1
ATOM 3691 C CA . SER B 1 51 ? -19.75 16.266 21.031 1 90.19 51 SER B CA 1
ATOM 3692 C C . SER B 1 51 ? -19.531 17.75 20.75 1 90.19 51 SER B C 1
ATOM 3694 O O . SER B 1 51 ? -19.484 18.156 19.578 1 90.19 51 SER B O 1
ATOM 3696 N N . SER B 1 52 ? -19.547 18.516 21.812 1 93.5 52 SER B N 1
ATOM 3697 C CA . SER B 1 52 ? -19.344 19.953 21.734 1 93.5 52 SER B CA 1
ATOM 3698 C C . SER B 1 52 ? -18.031 20.375 22.391 1 93.5 52 SER B C 1
ATOM 3700 O O . SER B 1 52 ? -17.359 19.547 23 1 93.5 52 SER B O 1
ATOM 3702 N N . ASN B 1 53 ? -17.719 21.656 22.219 1 96.06 53 ASN B N 1
ATOM 3703 C CA . ASN B 1 53 ? -16.562 22.203 22.922 1 96.06 53 ASN B CA 1
ATOM 3704 C C . ASN B 1 53 ? -16.672 22 24.438 1 96.06 53 ASN B C 1
ATOM 3706 O O . ASN B 1 53 ? -15.688 21.656 25.094 1 96.06 53 ASN B O 1
ATOM 3710 N N . ASP B 1 54 ? -17.875 22.109 24.906 1 96.25 54 ASP B N 1
ATOM 3711 C CA . ASP B 1 54 ? -18.109 21.969 26.344 1 96.25 54 ASP B CA 1
ATOM 3712 C C . ASP B 1 54 ? -17.875 20.531 26.797 1 96.25 54 ASP B C 1
ATOM 3714 O O . ASP B 1 54 ? -17.406 20.281 27.906 1 96.25 54 ASP B O 1
ATOM 3718 N N . ASP B 1 55 ? -18.266 19.656 26 1 95.69 55 ASP B N 1
ATOM 3719 C CA . ASP B 1 55 ? -18.016 18.25 26.328 1 95.69 55 ASP B CA 1
ATOM 3720 C C . ASP B 1 55 ? -16.531 17.984 26.469 1 95.69 55 ASP B C 1
ATOM 3722 O O . ASP B 1 55 ? -16.109 17.266 27.375 1 95.69 55 ASP B O 1
ATOM 3726 N N . VAL B 1 56 ? -15.758 18.516 25.547 1 96.12 56 VAL B N 1
ATOM 3727 C CA . VAL B 1 56 ? -14.305 18.359 25.594 1 96.12 56 VAL B CA 1
ATOM 3728 C C . VAL B 1 56 ? -13.773 18.969 26.891 1 96.12 56 VAL B C 1
ATOM 3730 O O . VAL B 1 56 ? -12.961 18.359 27.594 1 96.12 56 VAL B O 1
ATOM 3733 N N . ARG B 1 57 ? -14.242 20.172 27.219 1 97.06 57 ARG B N 1
ATOM 3734 C CA . ARG B 1 57 ? -13.836 20.844 28.453 1 97.06 57 ARG B CA 1
ATOM 3735 C C . ARG B 1 57 ? -14.164 20 29.672 1 97.06 57 ARG B C 1
ATOM 3737 O O . ARG B 1 57 ? -13.305 19.797 30.531 1 97.06 57 ARG B O 1
ATOM 3744 N N . ASN B 1 58 ? -15.344 19.5 29.719 1 96.56 58 ASN B N 1
ATOM 3745 C CA . ASN B 1 58 ? -15.797 18.703 30.859 1 96.56 58 ASN B CA 1
ATOM 3746 C C . ASN B 1 58 ? -14.977 17.438 31.016 1 96.56 58 ASN B C 1
ATOM 3748 O O . ASN B 1 58 ? -14.641 17.047 32.125 1 96.56 58 ASN B O 1
ATOM 3752 N N . ASN B 1 59 ? -14.719 16.781 29.922 1 94.94 59 ASN B N 1
ATOM 3753 C CA . ASN B 1 59 ? -13.914 15.57 29.969 1 94.94 59 ASN B CA 1
ATOM 3754 C C . ASN B 1 59 ? -12.5 15.852 30.469 1 94.94 59 ASN B C 1
ATOM 3756 O O . ASN B 1 59 ? -11.922 15.039 31.203 1 94.94 59 ASN B O 1
ATOM 3760 N N . ALA B 1 60 ? -11.93 17 30.172 1 95.94 60 ALA B N 1
ATOM 3761 C CA . ALA B 1 60 ? -10.539 17.312 30.453 1 95.94 60 ALA B CA 1
ATOM 3762 C C . ALA B 1 60 ? -10.398 17.969 31.828 1 95.94 60 ALA B C 1
ATOM 3764 O O . ALA B 1 60 ? -9.289 18.312 32.25 1 95.94 60 ALA B O 1
ATOM 3765 N N . GLN B 1 61 ? -11.461 18.172 32.531 1 95.5 61 GLN B N 1
ATOM 3766 C CA . GLN B 1 61 ? -11.406 18.75 33.875 1 95.5 61 GLN B CA 1
ATOM 3767 C C . GLN B 1 61 ? -10.703 17.797 34.844 1 95.5 61 GLN B C 1
ATOM 3769 O O . GLN B 1 61 ? -10.086 18.25 35.812 1 95.5 61 GLN B O 1
ATOM 3774 N N . ASN B 1 62 ? -10.883 16.547 34.594 1 96.06 62 ASN B N 1
ATOM 3775 C CA . ASN B 1 62 ? -10.148 15.5 35.312 1 96.06 62 ASN B CA 1
ATOM 3776 C C . ASN B 1 62 ? -9.125 14.828 34.406 1 96.06 62 ASN B C 1
ATOM 3778 O O . ASN B 1 62 ? -9.469 13.945 33.625 1 96.06 62 ASN B O 1
ATOM 3782 N N . CYS B 1 63 ? -7.938 15.133 34.625 1 95.75 63 CYS B N 1
ATOM 3783 C CA . CYS B 1 63 ? -6.887 14.719 33.688 1 95.75 63 CYS B CA 1
ATOM 3784 C C . CYS B 1 63 ? -6.727 13.203 33.688 1 95.75 63 CYS B C 1
ATOM 3786 O O . CYS B 1 63 ? -6.535 12.602 32.625 1 95.75 63 CYS B O 1
ATOM 3788 N N . GLU B 1 64 ? -6.793 12.594 34.812 1 93.38 64 GLU B N 1
ATOM 3789 C CA . GLU B 1 64 ? -6.645 11.141 34.906 1 93.38 64 GLU B CA 1
ATOM 3790 C C . GLU B 1 64 ? -7.711 10.438 34.062 1 93.38 64 GLU B C 1
ATOM 3792 O O . GLU B 1 64 ? -7.402 9.531 33.281 1 93.38 64 GLU B O 1
ATOM 3797 N N . ARG B 1 65 ? -8.875 10.867 34.25 1 91.69 65 ARG B N 1
ATOM 3798 C CA . ARG B 1 65 ? -9.977 10.297 33.5 1 91.69 65 ARG B CA 1
ATOM 3799 C C . ARG B 1 65 ? -9.844 10.602 32.031 1 91.69 65 ARG B C 1
ATOM 3801 O O . ARG B 1 65 ? -10.078 9.734 31.172 1 91.69 65 ARG B O 1
ATOM 3808 N N . PHE B 1 66 ? -9.508 11.805 31.719 1 93.56 66 PHE B N 1
ATOM 3809 C CA . PHE B 1 66 ? -9.359 12.266 30.344 1 93.56 66 PHE B CA 1
ATOM 3810 C C . PHE B 1 66 ? -8.32 11.438 29.594 1 93.56 66 PHE B C 1
ATOM 3812 O O . PHE B 1 66 ? -8.57 10.961 28.484 1 93.56 66 PHE B O 1
ATOM 3819 N N . LEU B 1 67 ? -7.191 11.203 30.172 1 92.38 67 LEU B N 1
ATOM 3820 C CA . LEU B 1 67 ? -6.086 10.477 29.562 1 92.38 67 LEU B CA 1
ATOM 3821 C C . LEU B 1 67 ? -6.449 9.016 29.344 1 92.38 67 LEU B C 1
ATOM 3823 O O . LEU B 1 67 ? -6.086 8.422 28.328 1 92.38 67 LEU B O 1
ATOM 3827 N N . LYS B 1 68 ? -7.23 8.422 30.203 1 87.31 68 LYS B N 1
ATOM 3828 C CA . LYS B 1 68 ? -7.66 7.031 30.094 1 87.31 68 LYS B CA 1
ATOM 3829 C C . LYS B 1 68 ? -8.773 6.879 29.062 1 87.31 68 LYS B C 1
ATOM 3831 O O . LYS B 1 68 ? -8.766 5.93 28.281 1 87.31 68 LYS B O 1
ATOM 3836 N N . MET B 1 69 ? -9.648 7.844 29.094 1 86.06 69 MET B N 1
ATOM 3837 C CA . MET B 1 69 ? -10.82 7.801 28.219 1 86.06 69 MET B CA 1
ATOM 3838 C C . MET B 1 69 ? -10.414 7.785 26.75 1 86.06 69 MET B C 1
ATOM 3840 O O . MET B 1 69 ? -10.984 7.051 25.953 1 86.06 69 MET B O 1
ATOM 3844 N N . PHE B 1 70 ? -9.391 8.508 26.422 1 81.31 70 PHE B N 1
ATOM 3845 C CA . PHE B 1 70 ? -9.055 8.672 25 1 81.31 70 PHE B CA 1
ATOM 3846 C C . PHE B 1 70 ? -7.723 8.016 24.688 1 81.31 70 PHE B C 1
ATOM 3848 O O . PHE B 1 70 ? -7.137 8.273 23.625 1 81.31 70 PHE B O 1
ATOM 3855 N N . ASN B 1 71 ? -7.246 7.152 25.594 1 81.38 71 ASN B N 1
ATOM 3856 C CA . ASN B 1 71 ? -6.098 6.277 25.391 1 81.38 71 ASN B CA 1
ATOM 3857 C C . ASN B 1 71 ? -4.832 7.078 25.094 1 81.38 71 ASN B C 1
ATOM 3859 O O . ASN B 1 71 ? -4.043 6.699 24.234 1 81.38 71 ASN B O 1
ATOM 3863 N N . TYR B 1 72 ? -4.703 8.258 25.734 1 84.25 72 TYR B N 1
ATOM 3864 C CA . TYR B 1 72 ? -3.484 9.047 25.625 1 84.25 72 TYR B CA 1
ATOM 3865 C C . TYR B 1 72 ? -2.303 8.32 26.25 1 84.25 72 TYR B C 1
ATOM 3867 O O . TYR B 1 72 ? -1.146 8.672 26 1 84.25 72 TYR B O 1
ATOM 3875 N N . ASN B 1 73 ? -2.643 7.242 27 1 75.25 73 ASN B N 1
ATOM 3876 C CA . ASN B 1 73 ? -1.592 6.531 27.719 1 75.25 73 ASN B CA 1
ATOM 3877 C C . ASN B 1 73 ? -1.361 5.141 27.141 1 75.25 73 ASN B C 1
ATOM 3879 O O . ASN B 1 73 ? -0.639 4.332 27.734 1 75.25 73 ASN B O 1
ATOM 3883 N N . ARG B 1 74 ? -2.02 4.824 26.078 1 74 74 ARG B N 1
ATOM 3884 C CA . ARG B 1 74 ? -1.932 3.473 25.531 1 74 74 ARG B CA 1
ATOM 3885 C C . ARG B 1 74 ? -1.179 3.469 24.203 1 74 74 ARG B C 1
ATOM 3887 O O . ARG B 1 74 ? -1.75 3.146 23.156 1 74 74 ARG B O 1
ATOM 3894 N N . PHE B 1 75 ? -0.058 4.035 24.141 1 75.81 75 PHE B N 1
ATOM 3895 C CA . PHE B 1 75 ? 0.699 3.951 22.906 1 75.81 75 PHE B CA 1
ATOM 3896 C C . PHE B 1 75 ? 1.979 3.15 23.094 1 75.81 75 PHE B C 1
ATOM 3898 O O . PHE B 1 75 ? 2.535 3.119 24.203 1 75.81 75 PHE B O 1
ATOM 3905 N N . THR B 1 76 ? 2.258 2.283 22.062 1 75.06 76 THR B N 1
ATOM 3906 C CA . THR B 1 76 ? 3.568 1.648 21.953 1 75.06 76 THR B CA 1
ATOM 3907 C C . THR B 1 76 ? 4.531 2.518 21.156 1 75.06 76 THR B C 1
ATOM 3909 O O . THR B 1 76 ? 4.207 2.941 20.047 1 75.06 76 THR B O 1
ATOM 3912 N N . ILE B 1 77 ? 5.633 2.871 21.844 1 85.69 77 ILE B N 1
ATOM 3913 C CA . ILE B 1 77 ? 6.605 3.752 21.203 1 85.69 77 ILE B CA 1
ATOM 3914 C C . ILE B 1 77 ? 7.902 2.988 20.953 1 85.69 77 ILE B C 1
ATOM 3916 O O . ILE B 1 77 ? 8.438 2.344 21.844 1 85.69 77 ILE B O 1
ATOM 3920 N N . SER B 1 78 ? 8.359 3.014 19.766 1 86.19 78 SER B N 1
ATOM 3921 C CA . SER B 1 78 ? 9.625 2.377 19.406 1 86.19 78 SER B CA 1
ATOM 3922 C C . SER B 1 78 ? 10.812 3.285 19.719 1 86.19 78 SER B C 1
ATOM 3924 O O . SER B 1 78 ? 10.641 4.492 19.922 1 86.19 78 SER B O 1
ATOM 3926 N N . ASN B 1 79 ? 12 2.709 19.781 1 88.44 79 ASN B N 1
ATOM 3927 C CA . ASN B 1 79 ? 13.211 3.492 19.969 1 88.44 79 ASN B CA 1
ATOM 3928 C C . ASN B 1 79 ? 13.422 4.477 18.828 1 88.44 79 ASN B C 1
ATOM 3930 O O . ASN B 1 79 ? 13.906 5.59 19.031 1 88.44 79 ASN B O 1
ATOM 3934 N N . GLU B 1 80 ? 13.016 4.043 17.703 1 90.25 80 GLU B N 1
ATOM 3935 C CA . GLU B 1 80 ? 13.156 4.906 16.531 1 90.25 80 GLU B CA 1
ATOM 3936 C C . GLU B 1 80 ? 12.328 6.18 16.672 1 90.25 80 GLU B C 1
ATOM 3938 O O . GLU B 1 80 ? 12.781 7.266 16.297 1 90.25 80 GLU B O 1
ATOM 3943 N N . GLU B 1 81 ? 11.164 6.012 17.219 1 93.19 81 GLU B N 1
ATOM 3944 C CA . GLU B 1 81 ? 10.312 7.168 17.453 1 93.19 81 GLU B CA 1
ATOM 3945 C C . GLU B 1 81 ? 10.898 8.07 18.547 1 93.19 81 GLU B C 1
ATOM 3947 O O . GLU B 1 81 ? 10.93 9.289 18.391 1 93.19 81 GLU B O 1
ATOM 3952 N N . MET B 1 82 ? 11.43 7.492 19.594 1 93.62 82 MET B N 1
ATOM 3953 C CA . MET B 1 82 ? 11.961 8.242 20.719 1 93.62 82 MET B CA 1
ATOM 3954 C C . MET B 1 82 ? 13.156 9.094 20.297 1 93.62 82 MET B C 1
ATOM 3956 O O . MET B 1 82 ? 13.336 10.203 20.797 1 93.62 82 MET B O 1
ATOM 3960 N N . ASP B 1 83 ? 13.867 8.602 19.328 1 95.81 83 ASP B N 1
ATOM 3961 C CA . ASP B 1 83 ? 15.094 9.273 18.891 1 95.81 83 ASP B CA 1
ATOM 3962 C C . ASP B 1 83 ? 14.789 10.32 17.828 1 95.81 83 ASP B C 1
ATOM 3964 O O . ASP B 1 83 ? 15.695 11 17.344 1 95.81 83 ASP B O 1
ATOM 3968 N N . PHE B 1 84 ? 13.547 10.43 17.484 1 98 84 PHE B N 1
ATOM 3969 C CA . PHE B 1 84 ? 13.188 11.328 16.391 1 98 84 PHE B CA 1
ATOM 3970 C C . PHE B 1 84 ? 11.906 12.094 16.719 1 98 84 PHE B C 1
ATOM 3972 O O . PHE B 1 84 ? 10.891 11.922 16.047 1 98 84 PHE B O 1
ATOM 3979 N N . PRO B 1 85 ? 11.945 12.992 17.672 1 98.31 85 PRO B N 1
ATOM 3980 C CA . PRO B 1 85 ? 10.758 13.766 18.031 1 98.31 85 PRO B CA 1
ATOM 3981 C C . PRO B 1 85 ? 10.297 14.695 16.922 1 98.31 85 PRO B C 1
ATOM 3983 O O . PRO B 1 85 ? 11.125 15.266 16.203 1 98.31 85 PRO B O 1
ATOM 3986 N N . ILE B 1 86 ? 9.055 14.836 16.781 1 98.69 86 ILE B N 1
ATOM 3987 C CA . ILE B 1 86 ? 8.422 15.703 15.797 1 98.69 86 ILE B CA 1
ATOM 3988 C C . ILE B 1 86 ? 7.645 16.812 16.5 1 98.69 86 ILE B C 1
ATOM 3990 O O . ILE B 1 86 ? 7.062 16.578 17.562 1 98.69 86 ILE B O 1
ATOM 3994 N N . ALA B 1 87 ? 7.723 17.969 16 1 98.88 87 ALA B N 1
ATOM 3995 C CA . ALA B 1 87 ? 6.855 19.062 16.453 1 98.88 87 ALA B CA 1
ATOM 3996 C C . ALA B 1 87 ? 5.625 19.188 15.555 1 98.88 87 ALA B C 1
ATOM 3998 O O . ALA B 1 87 ? 5.707 19 14.344 1 98.88 87 ALA B O 1
ATOM 3999 N N . PHE B 1 88 ? 4.543 19.469 16.203 1 98.88 88 PHE B N 1
ATOM 4000 C CA . PHE B 1 88 ? 3.307 19.75 15.477 1 98.88 88 PHE B CA 1
ATOM 4001 C C . PHE B 1 88 ? 2.764 21.125 15.844 1 98.88 88 PHE B C 1
ATOM 4003 O O . PHE B 1 88 ? 2.818 21.531 17.016 1 98.88 88 PHE B O 1
ATOM 4010 N N . SER B 1 89 ? 2.32 21.859 14.906 1 98.69 89 SER B N 1
ATOM 4011 C CA . SER B 1 89 ? 1.514 23.062 15.133 1 98.69 89 SER B CA 1
ATOM 4012 C C . SER B 1 89 ? 0.086 22.859 14.633 1 98.69 89 SER B C 1
ATOM 4014 O O . SER B 1 89 ? -0.127 22.5 13.477 1 98.69 89 SER B O 1
ATOM 4016 N N . LEU B 1 90 ? -0.877 23.047 15.492 1 98.69 90 LEU B N 1
ATOM 4017 C CA . LEU B 1 90 ? -2.289 22.906 15.156 1 98.69 90 LEU B CA 1
ATOM 4018 C C . LEU B 1 90 ? -2.992 24.266 15.156 1 98.69 90 LEU B C 1
ATOM 4020 O O . LEU B 1 90 ? -3 24.969 16.172 1 98.69 90 LEU B O 1
ATOM 4024 N N . LEU B 1 91 ? -3.5 24.625 14.047 1 98.12 91 LEU B N 1
ATOM 4025 C CA . LEU B 1 91 ? -4.312 25.828 13.953 1 98.12 91 LEU B CA 1
ATOM 4026 C C . LEU B 1 91 ? -5.789 25.516 14.141 1 98.12 91 LEU B C 1
ATOM 4028 O O . LEU B 1 91 ? -6.363 24.719 13.383 1 98.12 91 LEU B O 1
ATOM 4032 N N . VAL B 1 92 ? -6.391 26.125 15.141 1 98.06 92 VAL B N 1
ATOM 4033 C CA . VAL B 1 92 ? -7.762 25.781 15.508 1 98.06 92 VAL B CA 1
ATOM 4034 C C . VAL B 1 92 ? -8.625 27.047 15.5 1 98.06 92 VAL B C 1
ATOM 4036 O O . VAL B 1 92 ? -8.258 28.062 16.078 1 98.06 92 VAL B O 1
ATOM 4039 N N . HIS B 1 93 ? -9.812 26.953 14.914 1 94.12 93 HIS B N 1
ATOM 4040 C CA . HIS B 1 93 ? -10.625 28.156 14.836 1 94.12 93 HIS B CA 1
ATOM 4041 C C . HIS B 1 93 ? -12.047 27.906 15.312 1 94.12 93 HIS B C 1
ATOM 4043 O O . HIS B 1 93 ? -12.773 28.828 15.648 1 94.12 93 HIS B O 1
ATOM 4049 N N . LYS B 1 94 ? -12.5 26.562 15.383 1 89.19 94 LYS B N 1
ATOM 4050 C CA . LYS B 1 94 ? -13.922 26.484 15.727 1 89.19 94 LYS B CA 1
ATOM 4051 C C . LYS B 1 94 ? -14.211 25.234 16.547 1 89.19 94 LYS B C 1
ATOM 4053 O O . LYS B 1 94 ? -15.133 25.219 17.359 1 89.19 94 LYS B O 1
ATOM 4058 N N . ASP B 1 95 ? -13.539 24.172 16.359 1 94.25 95 ASP B N 1
ATOM 4059 C CA . ASP B 1 95 ? -14.016 22.891 16.891 1 94.25 95 ASP B CA 1
ATOM 4060 C C . ASP B 1 95 ? -12.945 22.234 17.766 1 94.25 95 ASP B C 1
ATOM 4062 O O . ASP B 1 95 ? -12.023 21.594 17.234 1 94.25 95 ASP B O 1
ATOM 4066 N N . ALA B 1 96 ? -13.258 22.188 19.062 1 97.12 96 ALA B N 1
ATOM 4067 C CA . ALA B 1 96 ? -12.336 21.547 19.969 1 97.12 96 ALA B CA 1
ATOM 4068 C C . ALA B 1 96 ? -12.414 20.016 19.844 1 97.12 96 ALA B C 1
ATOM 4070 O O . ALA B 1 96 ? -11.43 19.312 20.109 1 97.12 96 ALA B O 1
ATOM 4071 N N . VAL B 1 97 ? -13.594 19.531 19.453 1 96.06 97 VAL B N 1
ATOM 4072 C CA . VAL B 1 97 ? -13.789 18.094 19.297 1 96.06 97 VAL B CA 1
ATOM 4073 C C . VAL B 1 97 ? -12.867 17.562 18.203 1 96.06 97 VAL B C 1
ATOM 4075 O O . VAL B 1 97 ? -12.133 16.594 18.422 1 96.06 97 VAL B O 1
ATOM 4078 N N . GLN B 1 98 ? -12.914 18.234 17.109 1 95.88 98 GLN B N 1
ATOM 4079 C CA . GLN B 1 98 ? -12.094 17.828 15.977 1 95.88 98 GLN B CA 1
ATOM 4080 C C . GLN B 1 98 ? -10.609 17.953 16.281 1 95.88 98 GLN B C 1
ATOM 4082 O O . GLN B 1 98 ? -9.812 17.094 15.914 1 95.88 98 GLN B O 1
ATOM 4087 N N . MET B 1 99 ? -10.242 19 16.906 1 97.62 99 MET B N 1
ATOM 4088 C CA . MET B 1 99 ? -8.852 19.188 17.297 1 97.62 99 MET B CA 1
ATOM 4089 C C . MET B 1 99 ? -8.383 18.078 18.219 1 97.62 99 MET B C 1
ATOM 4091 O O . MET B 1 99 ? -7.285 17.547 18.047 1 97.62 99 MET B O 1
ATOM 4095 N N . GLU B 1 100 ? -9.188 17.766 19.219 1 97.38 100 GLU B N 1
ATOM 4096 C CA . GLU B 1 100 ? -8.82 16.75 20.172 1 97.38 100 GLU B CA 1
ATOM 4097 C C . GLU B 1 100 ? -8.703 15.375 19.516 1 97.38 100 GLU B C 1
ATOM 4099 O O . GLU B 1 100 ? -7.805 14.594 19.828 1 97.38 100 GLU B O 1
ATOM 4104 N N . MET B 1 101 ? -9.586 15.094 18.562 1 96.25 101 MET B N 1
ATOM 4105 C CA . MET B 1 101 ? -9.5 13.852 17.797 1 96.25 101 MET B CA 1
ATOM 4106 C C . MET B 1 101 ? -8.18 13.773 17.031 1 96.25 101 MET B C 1
ATOM 4108 O O . MET B 1 101 ? -7.535 12.727 17 1 96.25 101 MET B O 1
ATOM 4112 N N . LEU B 1 102 ? -7.812 14.844 16.406 1 97.88 102 LEU B N 1
ATOM 4113 C CA . LEU B 1 102 ? -6.531 14.898 15.703 1 97.88 102 LEU B CA 1
ATOM 4114 C C . LEU B 1 102 ? -5.375 14.727 16.688 1 97.88 102 LEU B C 1
ATOM 4116 O O . LEU B 1 102 ? -4.473 13.914 16.453 1 97.88 102 LEU B O 1
ATOM 4120 N N . LEU B 1 103 ? -5.438 15.453 17.766 1 97.88 103 LEU B N 1
ATOM 4121 C CA . LEU B 1 103 ? -4.367 15.422 18.766 1 97.88 103 LEU B CA 1
ATOM 4122 C C . LEU B 1 103 ? -4.145 14.008 19.281 1 97.88 103 LEU B C 1
ATOM 4124 O O . LEU B 1 103 ? -3.012 13.531 19.328 1 97.88 103 LEU B O 1
ATOM 4128 N N . ARG B 1 104 ? -5.207 13.375 19.688 1 95 104 ARG B N 1
ATOM 4129 C CA . ARG B 1 104 ? -5.035 12.055 20.266 1 95 104 ARG B CA 1
ATOM 4130 C C . ARG B 1 104 ? -4.52 11.055 19.25 1 95 104 ARG B C 1
ATOM 4132 O O . ARG B 1 104 ? -3.896 10.055 19.594 1 95 104 ARG B O 1
ATOM 4139 N N . ALA B 1 105 ? -4.777 11.281 17.953 1 95.12 105 ALA B N 1
ATOM 4140 C CA . ALA B 1 105 ? -4.273 10.406 16.891 1 95.12 105 ALA B CA 1
ATOM 4141 C C . ALA B 1 105 ? -2.768 10.578 16.719 1 95.12 105 ALA B C 1
ATOM 4143 O O . ALA B 1 105 ? -2.055 9.609 16.438 1 95.12 105 ALA B O 1
ATOM 4144 N N . ILE B 1 106 ? -2.232 11.789 16.906 1 96.56 106 ILE B N 1
ATOM 4145 C CA . ILE B 1 106 ? -0.833 12.055 16.578 1 96.56 106 ILE B CA 1
ATOM 4146 C C . ILE B 1 106 ? -0.021 12.164 17.875 1 96.56 106 ILE B C 1
ATOM 4148 O O . ILE B 1 106 ? 1.212 12.164 17.844 1 96.56 106 ILE B O 1
ATOM 4152 N N . TYR B 1 107 ? -0.6 12.164 19 1 96.19 107 TYR B N 1
ATOM 4153 C CA . TYR B 1 107 ? 0.064 12.453 20.266 1 96.19 107 TYR B CA 1
ATOM 4154 C C . TYR B 1 107 ? 1.094 11.383 20.609 1 96.19 107 TYR B C 1
ATOM 4156 O O . TYR B 1 107 ? 0.822 10.188 20.469 1 96.19 107 TYR B O 1
ATOM 4164 N N . ARG B 1 108 ? 2.219 11.82 20.984 1 94.25 108 ARG B N 1
ATOM 4165 C CA . ARG B 1 108 ? 3.275 11.047 21.641 1 94.25 108 ARG B CA 1
ATOM 4166 C C . ARG B 1 108 ? 3.979 11.875 22.703 1 94.25 108 ARG B C 1
ATOM 4168 O O . ARG B 1 108 ? 4.219 13.07 22.516 1 94.25 108 ARG B O 1
ATOM 4175 N N . PRO B 1 109 ? 4.375 11.258 23.781 1 93 109 PRO B N 1
ATOM 4176 C CA . PRO B 1 109 ? 4.945 12.023 24.891 1 93 109 PRO B CA 1
ATOM 4177 C C . PRO B 1 109 ? 6.301 12.641 24.547 1 93 109 PRO B C 1
ATOM 4179 O O . PRO B 1 109 ? 6.723 13.609 25.188 1 93 109 PRO B O 1
ATOM 4182 N N . HIS B 1 110 ? 6.984 12.094 23.562 1 94.62 110 HIS B N 1
ATOM 4183 C CA . HIS B 1 110 ? 8.305 12.609 23.219 1 94.62 110 HIS B CA 1
ATOM 4184 C C . HIS B 1 110 ? 8.219 13.68 22.141 1 94.62 110 HIS B C 1
ATOM 4186 O O . HIS B 1 110 ? 9.219 14.305 21.797 1 94.62 110 HIS B O 1
ATOM 4192 N N . ASN B 1 111 ? 7.082 13.891 21.547 1 97.5 111 ASN B N 1
ATOM 4193 C CA . ASN B 1 111 ? 6.84 14.969 20.594 1 97.5 111 ASN B CA 1
ATOM 4194 C C . ASN B 1 111 ? 6.422 16.25 21.297 1 97.5 111 ASN B C 1
ATOM 4196 O O . ASN B 1 111 ? 6.246 16.266 22.516 1 97.5 111 ASN B O 1
ATOM 4200 N N . VAL B 1 112 ? 6.301 17.328 20.562 1 98.62 112 VAL B N 1
ATOM 4201 C CA . VAL B 1 112 ? 5.844 18.609 21.125 1 98.62 112 VAL B CA 1
ATOM 4202 C C . VAL B 1 112 ? 4.766 19.203 20.219 1 98.62 112 VAL B C 1
ATOM 4204 O O . VAL B 1 112 ? 4.801 19.031 19 1 98.62 112 VAL B O 1
ATOM 4207 N N . TYR B 1 113 ? 3.764 19.844 20.875 1 98.75 113 TYR B N 1
ATOM 4208 C CA . TYR B 1 113 ? 2.584 20.312 20.172 1 98.75 113 TYR B CA 1
ATOM 4209 C C . TYR B 1 113 ? 2.268 21.766 20.547 1 98.75 113 TYR B C 1
ATOM 4211 O O . TYR B 1 113 ? 2.113 22.078 21.734 1 98.75 113 TYR B O 1
ATOM 4219 N N . CYS B 1 114 ? 2.217 22.609 19.578 1 98.88 114 CYS B N 1
ATOM 4220 C CA . CYS B 1 114 ? 1.783 24 19.734 1 98.88 114 CYS B CA 1
ATOM 4221 C C . CYS B 1 114 ? 0.402 24.203 19.125 1 98.88 114 CYS B C 1
ATOM 4223 O O . CYS B 1 114 ? 0.199 23.969 17.938 1 98.88 114 CYS B O 1
ATOM 4225 N N . ILE B 1 115 ? -0.551 24.656 19.906 1 98.88 115 ILE B N 1
ATOM 4226 C CA . ILE B 1 115 ? -1.899 24.922 19.422 1 98.88 115 ILE B CA 1
ATOM 4227 C C . ILE B 1 115 ? -2.113 26.422 19.312 1 98.88 115 ILE B C 1
ATOM 4229 O O . ILE B 1 115 ? -1.976 27.156 20.312 1 98.88 115 ILE B O 1
ATOM 4233 N N . HIS B 1 116 ? -2.361 26.922 18.203 1 98.88 116 HIS B N 1
ATOM 4234 C CA . HIS B 1 116 ? -2.801 28.297 18.016 1 98.88 116 HIS B CA 1
ATOM 4235 C C . HIS B 1 116 ? -4.32 28.375 17.891 1 98.88 116 HIS B C 1
ATOM 4237 O O . HIS B 1 116 ? -4.902 27.875 16.938 1 98.88 116 HIS B O 1
ATOM 4243 N N . ILE B 1 117 ? -4.945 29.031 18.812 1 98.62 117 ILE B N 1
ATOM 4244 C CA . ILE B 1 117 ? -6.387 29.25 18.812 1 98.62 117 ILE B CA 1
ATOM 4245 C C . ILE B 1 117 ? -6.703 30.609 18.188 1 98.62 117 ILE B C 1
ATOM 4247 O O . ILE B 1 117 ? -6.082 31.625 18.531 1 98.62 117 ILE B O 1
ATOM 4251 N N . ASP B 1 118 ? -7.637 30.562 17.234 1 98.12 118 ASP B N 1
ATOM 4252 C CA . ASP B 1 118 ? -8.117 31.844 16.766 1 98.12 118 ASP B CA 1
ATOM 4253 C C . ASP B 1 118 ? -8.57 32.719 17.922 1 98.12 118 ASP B C 1
ATOM 4255 O O . ASP B 1 118 ? -9.516 32.375 18.641 1 98.12 118 ASP B O 1
ATOM 4259 N N . ARG B 1 119 ? -7.945 33.812 18.016 1 97.38 119 ARG B N 1
ATOM 4260 C CA . ARG B 1 119 ? -8.195 34.656 19.172 1 97.38 119 ARG B CA 1
ATOM 4261 C C . ARG B 1 119 ? -9.664 35.062 19.25 1 97.38 119 ARG B C 1
ATOM 4263 O O . ARG B 1 119 ? -10.234 35.156 20.344 1 97.38 119 ARG B O 1
ATOM 4270 N N . LYS B 1 120 ? -10.289 35.25 18.172 1 96 120 LYS B N 1
ATOM 4271 C CA . LYS B 1 120 ? -11.648 35.781 18.141 1 96 120 LYS B CA 1
ATOM 4272 C C . LYS B 1 120 ? -12.672 34.656 18.312 1 96 120 LYS B C 1
ATOM 4274 O O . LYS B 1 120 ? -13.883 34.906 18.312 1 96 120 LYS B O 1
ATOM 4279 N N . SER B 1 121 ? -12.219 33.438 18.469 1 96.5 121 SER B N 1
ATOM 4280 C CA . SER B 1 121 ? -13.133 32.312 18.641 1 96.5 121 SER B CA 1
ATOM 4281 C C . SER B 1 121 ? -13.867 32.406 19.984 1 96.5 121 SER B C 1
ATOM 4283 O O . SER B 1 121 ? -13.484 33.188 20.844 1 96.5 121 SER B O 1
ATOM 4285 N N . ASN B 1 122 ? -14.938 31.609 20.109 1 95.44 122 ASN B N 1
ATOM 4286 C CA . ASN B 1 122 ? -15.766 31.656 21.312 1 95.44 122 ASN B CA 1
ATOM 4287 C C . ASN B 1 122 ? -15.016 31.156 22.531 1 95.44 122 ASN B C 1
ATOM 4289 O O . ASN B 1 122 ? -14.031 30.422 22.422 1 95.44 122 ASN B O 1
ATOM 4293 N N . PHE B 1 123 ? -15.477 31.578 23.641 1 96.75 123 PHE B N 1
ATOM 4294 C CA . PHE B 1 123 ? -14.836 31.234 24.906 1 96.75 123 PHE B CA 1
ATOM 4295 C C . PHE B 1 123 ? -14.867 29.734 25.141 1 96.75 123 PHE B C 1
ATOM 4297 O O . PHE B 1 123 ? -13.938 29.172 25.719 1 96.75 123 PHE B O 1
ATOM 4304 N N . SER B 1 124 ? -15.906 29.141 24.672 1 97.12 124 SER B N 1
ATOM 4305 C CA . SER B 1 124 ? -16.031 27.703 24.859 1 97.12 124 SER B CA 1
ATOM 4306 C C . SER B 1 124 ? -14.867 26.953 24.203 1 97.12 124 SER B C 1
ATOM 4308 O O . SER B 1 124 ? -14.383 25.953 24.734 1 97.12 124 SER B O 1
ATOM 4310 N N . LEU B 1 125 ? -14.43 27.422 23.062 1 98 125 LEU B N 1
ATOM 4311 C CA . LEU B 1 125 ? -13.289 26.828 22.391 1 98 125 LEU B CA 1
ATOM 4312 C C . LEU B 1 125 ? -12.008 27.016 23.203 1 98 125 LEU B C 1
ATOM 4314 O O . LEU B 1 125 ? -11.273 26.062 23.453 1 98 125 LEU B O 1
ATOM 4318 N N . HIS B 1 126 ? -11.797 28.266 23.641 1 98.19 126 HIS B N 1
ATOM 4319 C CA . HIS B 1 126 ? -10.609 28.578 24.438 1 98.19 126 HIS B CA 1
ATOM 4320 C C . HIS B 1 126 ? -10.555 27.734 25.703 1 98.19 126 HIS B C 1
ATOM 4322 O O . HIS B 1 126 ? -9.508 27.172 26.031 1 98.19 126 HIS B O 1
ATOM 4328 N N . ASP B 1 127 ? -11.68 27.609 26.359 1 98.06 127 ASP B N 1
ATOM 4329 C CA . ASP B 1 127 ? -11.75 26.875 27.609 1 98.06 127 ASP B CA 1
ATOM 4330 C C . ASP B 1 127 ? -11.453 25.391 27.391 1 98.06 127 ASP B C 1
ATOM 4332 O O . ASP B 1 127 ? -10.734 24.781 28.188 1 98.06 127 ASP B O 1
ATOM 4336 N N . ALA B 1 128 ? -12.055 24.891 26.391 1 98.19 128 ALA B N 1
ATOM 4337 C CA . ALA B 1 128 ? -11.875 23.469 26.078 1 98.19 128 ALA B CA 1
ATOM 4338 C C . ALA B 1 128 ? -10.414 23.156 25.797 1 98.19 128 ALA B C 1
ATOM 4340 O O . ALA B 1 128 ? -9.859 22.203 26.359 1 98.19 128 ALA B O 1
ATOM 4341 N N . ILE B 1 129 ? -9.781 23.938 24.969 1 98.44 129 ILE B N 1
ATOM 4342 C CA . ILE B 1 129 ? -8.398 23.672 24.578 1 98.44 129 ILE B CA 1
ATOM 4343 C C . ILE B 1 129 ? -7.469 23.891 25.766 1 98.44 129 ILE B C 1
ATOM 4345 O O . ILE B 1 129 ? -6.531 23.125 25.984 1 98.44 129 ILE B O 1
ATOM 4349 N N . THR B 1 130 ? -7.758 24.906 26.562 1 98.25 130 THR B N 1
ATOM 4350 C CA . THR B 1 130 ? -6.977 25.156 27.766 1 98.25 130 THR B CA 1
ATOM 4351 C C . THR B 1 130 ? -7.051 23.953 28.719 1 98.25 130 THR B C 1
ATOM 4353 O O . THR B 1 130 ? -6.035 23.531 29.281 1 98.25 130 THR B O 1
ATOM 4356 N N . ALA B 1 131 ? -8.234 23.406 28.844 1 98 131 ALA B N 1
ATOM 4357 C CA . ALA B 1 131 ? -8.414 22.25 29.719 1 98 131 ALA B CA 1
ATOM 4358 C C . ALA B 1 131 ? -7.594 21.062 29.219 1 98 131 ALA B C 1
ATOM 4360 O O . ALA B 1 131 ? -6.938 20.375 30 1 98 131 ALA B O 1
ATOM 4361 N N . VAL B 1 132 ? -7.605 20.828 27.938 1 97.94 132 VAL B N 1
ATOM 4362 C CA . VAL B 1 132 ? -6.879 19.719 27.328 1 97.94 132 VAL B CA 1
ATOM 4363 C C . VAL B 1 132 ? -5.375 19.906 27.547 1 97.94 132 VAL B C 1
ATOM 4365 O O . VAL B 1 132 ? -4.68 18.969 27.953 1 97.94 132 VAL B O 1
ATOM 4368 N N . THR B 1 133 ? -4.824 21.125 27.344 1 97.94 133 THR B N 1
ATOM 4369 C CA . THR B 1 133 ? -3.389 21.375 27.406 1 97.94 133 THR B CA 1
ATOM 4370 C C . THR B 1 133 ? -2.881 21.25 28.844 1 97.94 133 THR B C 1
ATOM 4372 O O . THR B 1 133 ? -1.719 20.906 29.062 1 97.94 133 THR B O 1
ATOM 4375 N N . LYS B 1 134 ? -3.721 21.438 29.781 1 97.56 134 LYS B N 1
ATOM 4376 C CA . LYS B 1 134 ? -3.342 21.281 31.172 1 97.56 134 LYS B CA 1
ATOM 4377 C C . LYS B 1 134 ? -3.031 19.828 31.5 1 97.56 134 LYS B C 1
ATOM 4379 O O . LYS B 1 134 ? -2.246 19.531 32.406 1 97.56 134 LYS B O 1
ATOM 4384 N N . CYS B 1 135 ? -3.65 18.969 30.766 1 96.69 135 CYS B N 1
ATOM 4385 C CA . CYS B 1 135 ? -3.5 17.547 31.031 1 96.69 135 CYS B CA 1
ATOM 4386 C C . CYS B 1 135 ? -2.281 16.984 30.312 1 96.69 135 CYS B C 1
ATOM 4388 O O . CYS B 1 135 ? -1.871 15.852 30.578 1 96.69 135 CYS B O 1
ATOM 4390 N N . LEU B 1 136 ? -1.64 17.719 29.391 1 96.5 136 LEU B N 1
ATOM 4391 C CA . LEU B 1 136 ? -0.568 17.25 28.531 1 96.5 136 LEU B CA 1
ATOM 4392 C C . LEU B 1 136 ? 0.616 18.203 28.547 1 96.5 136 LEU B C 1
ATOM 4394 O O . LEU B 1 136 ? 0.628 19.188 27.812 1 96.5 136 LEU B O 1
ATOM 4398 N N . PRO B 1 137 ? 1.653 17.922 29.219 1 94.5 137 PRO B N 1
ATOM 4399 C CA . PRO B 1 137 ? 2.736 18.875 29.469 1 94.5 137 PRO B CA 1
ATOM 4400 C C . PRO B 1 137 ? 3.48 19.266 28.203 1 94.5 137 PRO B C 1
ATOM 4402 O O . PRO B 1 137 ? 4.113 20.328 28.141 1 94.5 137 PRO B O 1
ATOM 4405 N N . ASN B 1 138 ? 3.475 18.328 27.156 1 96.81 138 ASN B N 1
ATOM 4406 C CA . ASN B 1 138 ? 4.184 18.625 25.922 1 96.81 138 ASN B CA 1
ATOM 4407 C C . ASN B 1 138 ? 3.254 19.25 24.875 1 96.81 138 ASN B C 1
ATOM 4409 O O . ASN B 1 138 ? 3.574 19.266 23.688 1 96.81 138 ASN B O 1
ATOM 4413 N N . VAL B 1 139 ? 2.023 19.656 25.312 1 98.31 139 VAL B N 1
ATOM 4414 C CA . VAL B 1 139 ? 1.058 20.375 24.5 1 98.31 139 VAL B CA 1
ATOM 4415 C C . VAL B 1 139 ? 0.815 21.766 25.094 1 98.31 139 VAL B C 1
ATOM 4417 O O . VAL B 1 139 ? 0.486 21.891 26.281 1 98.31 139 VAL B O 1
ATOM 4420 N N . PHE B 1 140 ? 1.01 22.812 24.266 1 98.56 140 PHE B N 1
ATOM 4421 C CA . PHE B 1 140 ? 0.849 24.156 24.828 1 98.56 140 PHE B CA 1
ATOM 4422 C C . PHE B 1 140 ? 0.156 25.078 23.844 1 98.56 140 PHE B C 1
ATOM 4424 O O . PHE B 1 140 ? 0.099 24.781 22.641 1 98.56 140 PHE B O 1
ATOM 4431 N N . ILE B 1 141 ? -0.418 26.125 24.328 1 98.69 141 ILE B N 1
ATOM 4432 C CA . ILE B 1 141 ? -1.06 27.156 23.516 1 98.69 141 ILE B CA 1
ATOM 4433 C C . ILE B 1 141 ? -0.034 28.203 23.109 1 98.69 141 ILE B C 1
ATOM 4435 O O . ILE B 1 141 ? 0.791 28.625 23.922 1 98.69 141 ILE B O 1
ATOM 4439 N N . ALA B 1 142 ? -0.09 28.609 21.891 1 98.75 142 ALA B N 1
ATOM 4440 C CA . ALA B 1 142 ? 0.834 29.625 21.391 1 98.75 142 ALA B CA 1
ATOM 4441 C C . ALA B 1 142 ? 0.871 30.844 22.297 1 98.75 142 ALA B C 1
ATOM 4443 O O . ALA B 1 142 ? -0.166 31.266 22.812 1 98.75 142 ALA B O 1
ATOM 4444 N N . SER B 1 143 ? 2.016 31.406 22.469 1 98.38 143 SER B N 1
ATOM 4445 C CA . SER B 1 143 ? 2.189 32.562 23.328 1 98.38 143 SER B CA 1
ATOM 4446 C C . SER B 1 143 ? 1.499 33.812 22.75 1 98.38 143 SER B C 1
ATOM 4448 O O . SER B 1 143 ? 1.055 34.688 23.5 1 98.38 143 SER B O 1
ATOM 4450 N N . ASN B 1 144 ? 1.481 33.906 21.438 1 98.5 144 ASN B N 1
ATOM 4451 C CA . ASN B 1 144 ? 0.801 34.969 20.75 1 98.5 144 ASN B CA 1
ATOM 4452 C C . ASN B 1 144 ? -0.317 34.469 19.844 1 98.5 144 ASN B C 1
ATOM 4454 O O . ASN B 1 144 ? -0.062 33.688 18.906 1 98.5 144 ASN B O 1
ATOM 4458 N N . LEU B 1 145 ? -1.534 34.875 20.156 1 98.56 145 LEU B N 1
ATOM 4459 C CA . LEU B 1 145 ? -2.686 34.469 19.344 1 98.56 145 LEU B CA 1
ATOM 4460 C C . LEU B 1 145 ? -3.094 35.594 18.391 1 98.56 145 LEU B C 1
ATOM 4462 O O . LEU B 1 145 ? -3.018 36.75 18.719 1 98.56 145 LEU B O 1
ATOM 4466 N N . GLU B 1 146 ? -3.502 35.219 17.188 1 98.19 146 GLU B N 1
ATOM 4467 C CA . GLU B 1 146 ? -3.947 36.156 16.156 1 98.19 146 GLU B CA 1
ATOM 4468 C C . GLU B 1 146 ? -5.457 36.094 15.961 1 98.19 146 GLU B C 1
ATOM 4470 O O . GLU B 1 146 ? -6.066 35.031 16.188 1 98.19 146 GLU B O 1
ATOM 4475 N N . ASP B 1 147 ? -6.035 37.281 15.641 1 97.19 147 ASP B N 1
ATOM 4476 C CA . ASP B 1 147 ? -7.332 37.219 14.969 1 97.19 147 ASP B CA 1
ATOM 4477 C C . ASP B 1 147 ? -7.188 36.719 13.531 1 97.19 147 ASP B C 1
ATOM 4479 O O . ASP B 1 147 ? -6.914 37.5 12.617 1 97.19 147 ASP B O 1
ATOM 4483 N N . VAL B 1 148 ? -7.402 35.438 13.414 1 96.75 148 VAL B N 1
ATOM 4484 C CA . VAL B 1 148 ? -7.09 34.812 12.133 1 96.75 148 VAL B CA 1
ATOM 4485 C C . VAL B 1 148 ? -8.188 35.156 11.117 1 96.75 148 VAL B C 1
ATOM 4487 O O . VAL B 1 148 ? -9.367 34.906 11.367 1 96.75 148 VAL B O 1
ATOM 4490 N N . VAL B 1 149 ? -7.812 35.781 10.031 1 96.31 149 VAL B N 1
ATOM 4491 C CA . VAL B 1 149 ? -8.703 36.062 8.906 1 96.31 149 VAL B CA 1
ATOM 4492 C C . VAL B 1 149 ? -8.289 35.219 7.699 1 96.31 149 VAL B C 1
ATOM 4494 O O . VAL B 1 149 ? -7.113 35.188 7.316 1 96.31 149 VAL B O 1
ATOM 4497 N N . TYR B 1 150 ? -9.289 34.531 7.164 1 93.12 150 TYR B N 1
ATOM 4498 C CA . TYR B 1 150 ? -9.039 33.656 6.016 1 93.12 150 TYR B CA 1
ATOM 4499 C C . TYR B 1 150 ? -8.359 34.438 4.887 1 93.12 150 TYR B C 1
ATOM 4501 O O . TYR B 1 150 ? -8.781 35.531 4.547 1 93.12 150 TYR B O 1
ATOM 4509 N N . ALA B 1 151 ? -7.27 33.875 4.352 1 95.31 151 ALA B N 1
ATOM 4510 C CA . ALA B 1 151 ? -6.512 34.375 3.199 1 95.31 151 ALA B CA 1
ATOM 4511 C C . ALA B 1 151 ? -5.672 35.594 3.568 1 95.31 151 ALA B C 1
ATOM 4513 O O . ALA B 1 151 ? -5.078 36.219 2.695 1 95.31 151 ALA B O 1
ATOM 4514 N N . SER B 1 152 ? -5.582 35.938 4.832 1 96.88 152 SER B N 1
ATOM 4515 C CA . SER B 1 152 ? -4.82 37.094 5.262 1 96.88 152 SER B CA 1
ATOM 4516 C C . SER B 1 152 ? -3.49 36.688 5.887 1 96.88 152 SER B C 1
ATOM 4518 O O . SER B 1 152 ? -3.242 35.5 6.117 1 96.88 152 SER B O 1
ATOM 4520 N N . TYR B 1 153 ? -2.746 37.688 6.164 1 97.69 153 TYR B N 1
ATOM 4521 C CA . TYR B 1 153 ? -1.436 37.5 6.773 1 97.69 153 TYR B CA 1
ATOM 4522 C C . TYR B 1 153 ? -1.569 36.938 8.18 1 97.69 153 TYR B C 1
ATOM 4524 O O . TYR B 1 153 ? -0.705 36.188 8.641 1 97.69 153 TYR B O 1
ATOM 4532 N N . SER B 1 154 ? -2.627 37.219 8.852 1 97.69 154 SER B N 1
ATOM 4533 C CA . SER B 1 154 ? -2.799 36.75 10.227 1 97.69 154 SER B CA 1
ATOM 4534 C C . SER B 1 154 ? -2.834 35.219 10.281 1 97.69 154 SER B C 1
ATOM 4536 O O . SER B 1 154 ? -2.412 34.625 11.266 1 97.69 154 SER B O 1
ATOM 4538 N N . ARG B 1 155 ? -3.352 34.625 9.203 1 97.56 155 ARG B N 1
ATOM 4539 C CA . ARG B 1 155 ? -3.338 33.188 9.117 1 97.56 155 ARG B CA 1
ATOM 4540 C C . ARG B 1 155 ? -1.908 32.656 9.062 1 97.56 155 ARG B C 1
ATOM 4542 O O . ARG B 1 155 ? -1.577 31.672 9.734 1 97.56 155 ARG B O 1
ATOM 4549 N N . LEU B 1 156 ? -1.07 33.219 8.273 1 98.5 156 LEU B N 1
ATOM 4550 C CA . LEU B 1 156 ? 0.339 32.875 8.188 1 98.5 156 LEU B CA 1
ATOM 4551 C C . LEU B 1 156 ? 1.057 33.156 9.5 1 98.5 156 LEU B C 1
ATOM 4553 O O . LEU B 1 156 ? 1.846 32.344 9.977 1 98.5 156 LEU B O 1
ATOM 4557 N N . GLN B 1 157 ? 0.754 34.312 10.062 1 98.56 157 GLN B N 1
ATOM 4558 C CA . GLN B 1 157 ? 1.381 34.719 11.312 1 98.56 157 GLN B CA 1
ATOM 4559 C C . GLN B 1 157 ? 1.113 33.719 12.43 1 98.56 157 GLN B C 1
ATOM 4561 O O . GLN B 1 157 ? 1.961 33.5 13.297 1 98.56 157 GLN B O 1
ATOM 4566 N N . ALA B 1 158 ? -0.026 33.125 12.391 1 98.62 158 ALA B N 1
ATOM 4567 C CA . ALA B 1 158 ? -0.357 32.094 13.375 1 98.62 158 ALA B CA 1
ATOM 4568 C C . ALA B 1 158 ? 0.651 30.938 13.336 1 98.62 158 ALA B C 1
ATOM 4570 O O . ALA B 1 158 ? 1.116 30.469 14.375 1 98.62 158 ALA B O 1
ATOM 4571 N N . ASP B 1 159 ? 1.025 30.469 12.172 1 98.56 159 ASP B N 1
ATOM 4572 C CA . ASP B 1 159 ? 2.049 29.438 12.016 1 98.56 159 ASP B CA 1
ATOM 4573 C C . ASP B 1 159 ? 3.396 29.922 12.547 1 98.56 159 ASP B C 1
ATOM 4575 O O . ASP B 1 159 ? 4.09 29.188 13.258 1 98.56 159 ASP B O 1
ATOM 4579 N N . ILE B 1 160 ? 3.705 31.156 12.172 1 98.75 160 ILE B N 1
ATOM 4580 C CA . ILE B 1 160 ? 4.988 31.75 12.547 1 98.75 160 ILE B CA 1
ATOM 4581 C C . ILE B 1 160 ? 5.09 31.844 14.07 1 98.75 160 ILE B C 1
ATOM 4583 O O . ILE B 1 160 ? 6.148 31.562 14.641 1 98.75 160 ILE B O 1
ATOM 4587 N N . ASN B 1 161 ? 3.99 32.188 14.727 1 98.81 161 ASN B N 1
ATOM 4588 C CA . ASN B 1 161 ? 3.982 32.281 16.188 1 98.81 161 ASN B CA 1
ATOM 4589 C C . ASN B 1 161 ? 4.301 30.922 16.828 1 98.81 161 ASN B C 1
ATOM 4591 O O . ASN B 1 161 ? 5.129 30.844 17.734 1 98.81 161 ASN B O 1
ATOM 4595 N N . CYS B 1 162 ? 3.68 29.875 16.344 1 98.81 162 CYS B N 1
ATOM 4596 C CA . CYS B 1 162 ? 3.961 28.547 16.859 1 98.81 162 CYS B CA 1
ATOM 4597 C C . CYS B 1 162 ? 5.398 28.125 16.562 1 98.81 162 CYS B C 1
ATOM 4599 O O . CYS B 1 162 ? 6.059 27.516 17.391 1 98.81 162 CYS B O 1
ATOM 4601 N N . MET B 1 163 ? 5.879 28.469 15.391 1 98.69 163 MET B N 1
ATOM 4602 C CA . MET B 1 163 ? 7.246 28.125 15.016 1 98.69 163 MET B CA 1
ATOM 4603 C C . MET B 1 163 ? 8.25 28.766 15.977 1 98.69 163 MET B C 1
ATOM 4605 O O . MET B 1 163 ? 9.195 28.125 16.422 1 98.69 163 MET B O 1
ATOM 4609 N N . HIS B 1 164 ? 7.996 30.047 16.297 1 98.5 164 HIS B N 1
ATOM 4610 C CA . HIS B 1 164 ? 8.852 30.734 17.25 1 98.5 164 HIS B CA 1
ATOM 4611 C C . HIS B 1 164 ? 8.828 30.031 18.609 1 98.5 164 HIS B C 1
ATOM 4613 O O . HIS B 1 164 ? 9.883 29.781 19.203 1 98.5 164 HIS B O 1
ATOM 4619 N N . ASP B 1 165 ? 7.641 29.75 19.109 1 98.69 165 ASP B N 1
ATOM 4620 C CA . ASP B 1 165 ? 7.496 29.094 20.406 1 98.69 165 ASP B CA 1
ATOM 4621 C C . ASP B 1 165 ? 8.172 27.719 20.406 1 98.69 165 ASP B C 1
ATOM 4623 O O . ASP B 1 165 ? 8.812 27.359 21.391 1 98.69 165 ASP B O 1
ATOM 4627 N N . LEU B 1 166 ? 8.078 26.969 19.328 1 98.69 166 LEU B N 1
ATOM 4628 C CA . LEU B 1 166 ? 8.617 25.609 19.234 1 98.69 166 LEU B CA 1
ATOM 4629 C C . LEU B 1 166 ? 10.141 25.641 19.188 1 98.69 166 LEU B C 1
ATOM 4631 O O . LEU B 1 166 ? 10.805 24.781 19.766 1 98.69 166 LEU B O 1
ATOM 4635 N N . LEU B 1 167 ? 10.688 26.609 18.469 1 97.75 167 LEU B N 1
ATOM 4636 C CA . LEU B 1 167 ? 12.141 26.75 18.453 1 97.75 167 LEU B CA 1
ATOM 4637 C C . LEU B 1 167 ? 12.664 27.094 19.844 1 97.75 167 LEU B C 1
ATOM 4639 O O . LEU B 1 167 ? 13.766 26.688 20.219 1 97.75 167 LEU B O 1
ATOM 4643 N N . ASN B 1 168 ? 11.867 27.797 20.578 1 96.06 168 ASN B N 1
ATOM 4644 C CA . ASN B 1 168 ? 12.258 28.203 21.922 1 96.06 168 ASN B CA 1
ATOM 4645 C C . ASN B 1 168 ? 12.008 27.109 22.953 1 96.06 168 ASN B C 1
ATOM 4647 O O . ASN B 1 168 ? 12.484 27.188 24.078 1 96.06 168 ASN B O 1
ATOM 4651 N N . TYR B 1 169 ? 11.203 26.141 22.578 1 93.56 169 TYR B N 1
ATOM 4652 C CA . TYR B 1 169 ? 10.977 24.984 23.422 1 93.56 169 TYR B CA 1
ATOM 4653 C C . TYR B 1 169 ? 12.188 24.062 23.453 1 93.56 169 TYR B C 1
ATOM 4655 O O . TYR B 1 169 ? 12.297 23.141 22.625 1 93.56 169 TYR B O 1
ATOM 4663 N N . THR B 1 170 ? 13.102 24.078 24.406 1 90 170 THR B N 1
ATOM 4664 C CA . THR B 1 170 ? 14.43 23.484 24.344 1 90 170 THR B CA 1
ATOM 4665 C C . THR B 1 170 ? 14.43 22.094 24.953 1 90 170 THR B C 1
ATOM 4667 O O . THR B 1 170 ? 15.383 21.328 24.781 1 90 170 THR B O 1
ATOM 4670 N N . ASP B 1 171 ? 13.359 21.703 25.562 1 92.38 171 ASP B N 1
ATOM 4671 C CA . ASP B 1 171 ? 13.32 20.422 26.25 1 92.38 171 ASP B CA 1
ATOM 4672 C C . ASP B 1 171 ? 13.297 19.266 25.266 1 92.38 171 ASP B C 1
ATOM 4674 O O . ASP B 1 171 ? 13.742 18.156 25.578 1 92.38 171 ASP B O 1
ATOM 4678 N N . ILE B 1 172 ? 12.727 19.531 24.094 1 94.5 172 ILE B N 1
ATOM 4679 C CA . ILE B 1 172 ? 12.625 18.5 23.062 1 94.5 172 ILE B CA 1
ATOM 4680 C C . ILE B 1 172 ? 13.289 19 21.781 1 94.5 172 ILE B C 1
ATOM 4682 O O . ILE B 1 172 ? 12.914 20.031 21.234 1 94.5 172 ILE B O 1
ATOM 4686 N N . LYS B 1 173 ? 14.273 18.25 21.344 1 95.69 173 LYS B N 1
ATOM 4687 C CA . LYS B 1 173 ? 14.977 18.594 20.109 1 95.69 173 LYS B CA 1
ATOM 4688 C C . LYS B 1 173 ? 14.312 17.969 18.906 1 95.69 173 LYS B C 1
ATOM 4690 O O . LYS B 1 173 ? 14.875 17.062 18.281 1 95.69 173 LYS B O 1
ATOM 4695 N N . TRP B 1 174 ? 13.195 18.547 18.547 1 98.44 174 TRP B N 1
ATOM 4696 C CA . TRP B 1 174 ? 12.422 18 17.438 1 98.44 174 TRP B CA 1
ATOM 4697 C C . TRP B 1 174 ? 13.188 18.141 16.125 1 98.44 174 TRP B C 1
ATOM 4699 O O . TRP B 1 174 ? 14.008 19.047 15.977 1 98.44 174 TRP B O 1
ATOM 4709 N N . LYS B 1 175 ? 12.906 17.219 15.164 1 98.62 175 LYS B N 1
ATOM 4710 C CA . LYS B 1 175 ? 13.648 17.156 13.906 1 98.62 175 LYS B CA 1
ATOM 4711 C C . LYS B 1 175 ? 12.875 17.844 12.781 1 98.62 175 LYS B C 1
ATOM 4713 O O . LYS B 1 175 ? 13.469 18.453 11.891 1 98.62 175 LYS B O 1
ATOM 4718 N N . TYR B 1 176 ? 11.617 17.688 12.805 1 98.88 176 TYR B N 1
ATOM 4719 C CA . TYR B 1 176 ? 10.711 18.281 11.828 1 98.88 176 TYR B CA 1
ATOM 4720 C C . TYR B 1 176 ? 9.523 18.938 12.508 1 98.88 176 TYR B C 1
ATOM 4722 O O . TYR B 1 176 ? 9.141 18.562 13.617 1 98.88 176 TYR B O 1
ATOM 4730 N N . LEU B 1 177 ? 8.992 19.922 11.844 1 98.88 177 LEU B N 1
ATOM 4731 C CA . LEU B 1 177 ? 7.699 20.516 12.188 1 98.88 177 LEU B CA 1
ATOM 4732 C C . LEU B 1 177 ? 6.656 20.188 11.125 1 98.88 177 LEU B C 1
ATOM 4734 O O . LEU B 1 177 ? 6.926 20.328 9.93 1 98.88 177 LEU B O 1
ATOM 4738 N N . ILE B 1 178 ? 5.551 19.703 11.547 1 98.88 178 ILE B N 1
ATOM 4739 C CA . ILE B 1 178 ? 4.398 19.547 10.664 1 98.88 178 ILE B CA 1
ATOM 4740 C C . ILE B 1 178 ? 3.279 20.484 11.102 1 98.88 178 ILE B C 1
ATOM 4742 O O . ILE B 1 178 ? 2.842 20.453 12.25 1 98.88 178 ILE B O 1
ATOM 4746 N N . ASN B 1 179 ? 2.871 21.406 10.273 1 98.69 179 ASN B N 1
ATOM 4747 C CA . ASN B 1 179 ? 1.762 22.297 10.609 1 98.69 179 ASN B CA 1
ATOM 4748 C C . ASN B 1 179 ? 0.444 21.781 10.031 1 98.69 179 ASN B C 1
ATOM 4750 O O . ASN B 1 179 ? 0.381 21.391 8.867 1 98.69 179 ASN B O 1
ATOM 4754 N N . LEU B 1 180 ? -0.583 21.766 10.852 1 98.12 180 LEU B N 1
ATOM 4755 C CA . LEU B 1 180 ? -1.854 21.141 10.5 1 98.12 180 LEU B CA 1
ATOM 4756 C C . LEU B 1 180 ? -3.023 22.047 10.883 1 98.12 180 LEU B C 1
ATOM 4758 O O . LEU B 1 180 ? -3.006 22.672 11.945 1 98.12 180 LEU B O 1
ATOM 4762 N N . PRO B 1 181 ? -4.012 22.141 9.953 1 97.06 181 PRO B N 1
ATOM 4763 C CA . PRO B 1 181 ? -5.309 22.578 10.484 1 97.06 181 PRO B CA 1
ATOM 4764 C C . PRO B 1 181 ? -5.996 21.484 11.312 1 97.06 181 PRO B C 1
ATOM 4766 O O . PRO B 1 181 ? -5.691 20.297 11.148 1 97.06 181 PRO B O 1
ATOM 4769 N N . ALA B 1 182 ? -6.887 21.859 12.156 1 96.62 182 ALA B N 1
ATOM 4770 C CA . ALA B 1 182 ? -7.562 20.906 13.047 1 96.62 182 ALA B CA 1
ATOM 4771 C C . ALA B 1 182 ? -8.414 19.922 12.25 1 96.62 182 ALA B C 1
ATOM 4773 O O . ALA B 1 182 ? -8.75 18.844 12.742 1 96.62 182 ALA B O 1
ATOM 4774 N N . GLN B 1 183 ? -8.711 20.188 11.008 1 97 183 GLN B N 1
ATOM 4775 C CA . GLN B 1 183 ? -9.664 19.406 10.234 1 97 183 GLN B CA 1
ATOM 4776 C C . GLN B 1 183 ? -8.961 18.312 9.43 1 97 183 GLN B C 1
ATOM 4778 O O . GLN B 1 183 ? -9.609 17.5 8.773 1 97 183 GLN B O 1
ATOM 4783 N N . GLU B 1 184 ? -7.629 18.266 9.406 1 97.94 184 GLU B N 1
ATOM 4784 C CA . GLU B 1 184 ? -6.887 17.172 8.781 1 97.94 184 GLU B CA 1
ATOM 4785 C C . GLU B 1 184 ? -6.809 15.961 9.703 1 97.94 184 GLU B C 1
ATOM 4787 O O . GLU B 1 184 ? -7.066 16.078 10.898 1 97.94 184 GLU B O 1
ATOM 4792 N N . TYR B 1 185 ? -6.566 14.867 9.156 1 98.69 185 TYR B N 1
ATOM 4793 C CA . TYR B 1 185 ? -6.438 13.641 9.938 1 98.69 185 TYR B CA 1
ATOM 4794 C C . TYR B 1 185 ? -5.348 12.75 9.359 1 98.69 185 TYR B C 1
ATOM 4796 O O . TYR B 1 185 ? -5.168 12.672 8.141 1 98.69 185 TYR B O 1
ATOM 4804 N N . PRO B 1 186 ? -4.613 12.07 10.219 1 98.31 186 PRO B N 1
ATOM 4805 C CA . PRO B 1 186 ? -3.445 11.328 9.734 1 98.31 186 PRO B CA 1
ATOM 4806 C C . PRO B 1 186 ? -3.826 10.094 8.914 1 98.31 186 PRO B C 1
ATOM 4808 O O . PRO B 1 186 ? -4.805 9.414 9.234 1 98.31 186 PRO B O 1
ATOM 4811 N N . LEU B 1 187 ? -3.053 9.859 7.93 1 98.06 187 LEU B N 1
ATOM 4812 C CA . LEU B 1 187 ? -3.125 8.656 7.109 1 98.06 187 LEU B CA 1
ATOM 4813 C C . LEU B 1 187 ? -1.953 7.727 7.406 1 98.06 187 LEU B C 1
ATOM 4815 O O . LEU B 1 187 ? -1.878 6.625 6.859 1 98.06 187 LEU B O 1
ATOM 4819 N N . LYS B 1 188 ? -1.016 8.164 8.211 1 97.19 188 LYS B N 1
ATOM 4820 C CA . LYS B 1 188 ? 0.161 7.422 8.656 1 97.19 188 LYS B CA 1
ATOM 4821 C C . LYS B 1 188 ? 0.293 7.453 10.172 1 97.19 188 LYS B C 1
ATOM 4823 O O . LYS B 1 188 ? -0.061 8.445 10.812 1 97.19 188 LYS B O 1
ATOM 4828 N N . THR B 1 189 ? 0.764 6.391 10.742 1 95 189 THR B N 1
ATOM 4829 C CA . THR B 1 189 ? 1.084 6.363 12.164 1 95 189 THR B CA 1
ATOM 4830 C C . THR B 1 189 ? 2.311 7.227 12.461 1 95 189 THR B C 1
ATOM 4832 O O . THR B 1 189 ? 3.039 7.609 11.547 1 95 189 THR B O 1
ATOM 4835 N N . ASN B 1 190 ? 2.498 7.543 13.727 1 95.62 190 ASN B N 1
ATOM 4836 C CA . ASN B 1 190 ? 3.691 8.289 14.117 1 95.62 190 ASN B CA 1
ATOM 4837 C C . ASN B 1 190 ? 4.965 7.582 13.664 1 95.62 190 ASN B C 1
ATOM 4839 O O . ASN B 1 190 ? 5.891 8.227 13.164 1 95.62 190 ASN B O 1
ATOM 4843 N N . LEU B 1 191 ? 5.031 6.258 13.805 1 95.25 191 LEU B N 1
ATOM 4844 C CA . LEU B 1 191 ? 6.219 5.504 13.414 1 95.25 191 LEU B CA 1
ATOM 4845 C C . LEU B 1 191 ? 6.465 5.617 11.914 1 95.25 191 LEU B C 1
ATOM 4847 O O . LEU B 1 191 ? 7.598 5.832 11.484 1 95.25 191 LEU B O 1
ATOM 4851 N N . GLU B 1 192 ? 5.402 5.457 11.125 1 96.25 192 GLU B N 1
ATOM 4852 C CA . GLU B 1 192 ? 5.547 5.586 9.68 1 96.25 192 GLU B CA 1
ATOM 4853 C C . GLU B 1 192 ? 6.078 6.965 9.297 1 96.25 192 GLU B C 1
ATOM 4855 O O . GLU B 1 192 ? 6.973 7.082 8.461 1 96.25 192 GLU B O 1
ATOM 4860 N N . ILE B 1 193 ? 5.527 7.996 9.922 1 97.81 193 ILE B N 1
ATOM 4861 C CA . ILE B 1 193 ? 5.957 9.359 9.625 1 97.81 193 ILE B CA 1
ATOM 4862 C C . ILE B 1 193 ? 7.43 9.523 9.984 1 97.81 193 ILE B C 1
ATOM 4864 O O . ILE B 1 193 ? 8.211 10.07 9.203 1 97.81 193 ILE B O 1
ATOM 4868 N N . VAL B 1 194 ? 7.801 8.992 11.133 1 97.44 194 VAL B N 1
ATOM 4869 C CA . VAL B 1 194 ? 9.18 9.078 11.594 1 97.44 194 VAL B CA 1
ATOM 4870 C C . VAL B 1 194 ? 10.102 8.398 10.578 1 97.44 194 VAL B C 1
ATOM 4872 O O . VAL B 1 194 ? 11.109 8.969 10.164 1 97.44 194 VAL B O 1
ATOM 4875 N N . LYS B 1 195 ? 9.758 7.219 10.156 1 96.56 195 LYS B N 1
ATOM 4876 C CA . LYS B 1 195 ? 10.602 6.465 9.234 1 96.56 195 LYS B CA 1
ATOM 4877 C C . LYS B 1 195 ? 10.719 7.172 7.891 1 96.56 195 LYS B C 1
ATOM 4879 O O . LYS B 1 195 ? 11.797 7.215 7.293 1 96.56 195 LYS B O 1
ATOM 4884 N N . ILE B 1 196 ? 9.641 7.762 7.406 1 97.5 196 ILE B N 1
ATOM 4885 C CA . ILE B 1 196 ? 9.648 8.469 6.133 1 97.5 196 ILE B CA 1
ATOM 4886 C C . ILE B 1 196 ? 10.508 9.727 6.25 1 97.5 196 ILE B C 1
ATOM 4888 O O . ILE B 1 196 ? 11.328 10.016 5.375 1 97.5 196 ILE B O 1
ATOM 4892 N N . LEU B 1 197 ? 10.352 10.445 7.352 1 98.31 197 LEU B N 1
ATOM 4893 C CA . LEU B 1 197 ? 11.117 11.68 7.531 1 98.31 197 LEU B CA 1
ATOM 4894 C C . LEU B 1 197 ? 12.594 11.375 7.738 1 98.31 197 LEU B C 1
ATOM 4896 O O . LEU B 1 197 ? 13.461 12.141 7.312 1 98.31 197 LEU B O 1
ATOM 4900 N N . LYS B 1 198 ? 12.891 10.242 8.391 1 97.06 198 LYS B N 1
ATOM 4901 C CA . LYS B 1 198 ? 14.281 9.805 8.484 1 97.06 198 LYS B CA 1
ATOM 4902 C C . LYS B 1 198 ? 14.875 9.547 7.102 1 97.06 198 LYS B C 1
ATOM 4904 O O . LYS B 1 198 ? 16.016 9.914 6.84 1 97.06 198 LYS B O 1
ATOM 4909 N N . LEU B 1 199 ? 14.094 8.922 6.258 1 95.38 199 LEU B N 1
ATOM 4910 C CA . LEU B 1 199 ? 14.516 8.703 4.879 1 95.38 199 LEU B CA 1
ATOM 4911 C C . LEU B 1 199 ? 14.766 10.031 4.168 1 95.38 199 LEU B C 1
ATOM 4913 O O . LEU B 1 199 ? 15.734 10.156 3.41 1 95.38 199 LEU B O 1
ATOM 4917 N N . PHE B 1 200 ? 13.914 11.047 4.418 1 96.44 200 PHE B N 1
ATOM 4918 C CA . PHE B 1 200 ? 14.039 12.359 3.797 1 96.44 200 PHE B CA 1
ATOM 4919 C C . PHE B 1 200 ? 15.281 13.078 4.305 1 96.44 200 PHE B C 1
ATOM 4921 O O . PHE B 1 200 ? 15.812 13.961 3.623 1 96.44 200 PHE B O 1
ATOM 4928 N N . ASN B 1 201 ? 15.727 12.781 5.484 1 96.25 201 ASN B N 1
ATOM 4929 C CA . ASN B 1 201 ? 17 13.227 6.035 1 96.25 201 ASN B CA 1
ATOM 4930 C C . ASN B 1 201 ? 17.219 14.727 5.824 1 96.25 201 ASN B C 1
ATOM 4932 O O . ASN B 1 201 ? 18.219 15.133 5.238 1 96.25 201 ASN B O 1
ATOM 4936 N N . GLY B 1 202 ? 16.25 15.516 6.281 1 97.5 202 GLY B N 1
ATOM 4937 C CA . GLY B 1 202 ? 16.375 16.969 6.223 1 97.5 202 GLY B CA 1
ATOM 4938 C C . GLY B 1 202 ? 15.664 17.578 5.031 1 97.5 202 GLY B C 1
ATOM 4939 O O . GLY B 1 202 ? 15.492 18.797 4.965 1 97.5 202 GLY B O 1
ATOM 4940 N N . THR B 1 203 ? 15.234 16.734 4.043 1 97.56 203 THR B N 1
ATOM 4941 C CA . THR B 1 203 ? 14.453 17.219 2.912 1 97.56 203 THR B CA 1
ATOM 4942 C C . THR B 1 203 ? 13.039 17.578 3.346 1 97.56 203 THR B C 1
ATOM 4944 O O . THR B 1 203 ? 12.383 16.797 4.051 1 97.56 203 THR B O 1
ATOM 4947 N N . ASN B 1 204 ? 12.555 18.75 2.926 1 98.06 204 ASN B N 1
ATOM 4948 C CA . ASN B 1 204 ? 11.234 19.219 3.307 1 98.06 204 ASN B CA 1
ATOM 4949 C C . ASN B 1 204 ? 10.148 18.672 2.379 1 98.06 204 ASN B C 1
ATOM 4951 O O . ASN B 1 204 ? 10.438 18.281 1.249 1 98.06 204 ASN B O 1
ATOM 4955 N N . SER B 1 205 ? 8.969 18.531 2.918 1 98 205 SER B N 1
ATOM 4956 C CA . SER B 1 205 ? 7.77 18.266 2.129 1 98 205 SER B CA 1
ATOM 4957 C C . SER B 1 205 ? 6.895 19.516 2.037 1 98 205 SER B C 1
ATOM 4959 O O . SER B 1 205 ? 5.945 19.672 2.807 1 98 205 SER B O 1
ATOM 4961 N N . ILE B 1 206 ? 7.188 20.312 1.059 1 96.75 206 ILE B N 1
ATOM 4962 C CA . ILE B 1 206 ? 6.535 21.594 0.812 1 96.75 206 ILE B CA 1
ATOM 4963 C C . ILE B 1 206 ? 6.098 21.672 -0.649 1 96.75 206 ILE B C 1
ATOM 4965 O O . ILE B 1 206 ? 6.895 21.422 -1.558 1 96.75 206 ILE B O 1
ATOM 4969 N N . GLU B 1 207 ? 4.859 21.953 -0.859 1 96.19 207 GLU B N 1
ATOM 4970 C CA . GLU B 1 207 ? 4.43 22.219 -2.229 1 96.19 207 GLU B CA 1
ATOM 4971 C C . GLU B 1 207 ? 4.965 23.562 -2.723 1 96.19 207 GLU B C 1
ATOM 4973 O O . GLU B 1 207 ? 4.84 24.578 -2.033 1 96.19 207 GLU B O 1
ATOM 4978 N N . SER B 1 208 ? 5.543 23.562 -3.836 1 96.31 208 SER B N 1
ATOM 4979 C CA . SER B 1 208 ? 6.047 24.797 -4.426 1 96.31 208 SER B CA 1
ATOM 4980 C C . SER B 1 208 ? 6.055 24.719 -5.949 1 96.31 208 SER B C 1
ATOM 4982 O O . SER B 1 208 ? 6.801 23.922 -6.531 1 96.31 208 SER B O 1
ATOM 4984 N N . VAL B 1 209 ? 5.219 25.531 -6.539 1 95.31 209 VAL B N 1
ATOM 4985 C CA . VAL B 1 209 ? 5.129 25.578 -7.996 1 95.31 209 VAL B CA 1
ATOM 4986 C C . VAL B 1 209 ? 5.055 27.016 -8.461 1 95.31 209 VAL B C 1
ATOM 4988 O O . VAL B 1 209 ? 4.719 27.922 -7.684 1 95.31 209 VAL B O 1
ATOM 4991 N N . TYR B 1 210 ? 5.504 27.188 -9.672 1 93.69 210 TYR B N 1
ATOM 4992 C CA . TYR B 1 210 ? 5.191 28.453 -10.328 1 93.69 210 TYR B CA 1
ATOM 4993 C C . TYR B 1 210 ? 3.826 28.391 -11.008 1 93.69 210 TYR B C 1
ATOM 4995 O O . TYR B 1 210 ? 3.545 27.469 -11.766 1 93.69 210 TYR B O 1
ATOM 5003 N N . ASP B 1 211 ? 3.029 29.297 -10.641 1 92.81 211 ASP B N 1
ATOM 5004 C CA . ASP B 1 211 ? 1.682 29.359 -11.203 1 92.81 211 ASP B CA 1
ATOM 5005 C C . ASP B 1 211 ? 1.319 30.781 -11.625 1 92.81 211 ASP B C 1
ATOM 5007 O O . ASP B 1 211 ? 0.881 31.578 -10.797 1 92.81 211 ASP B O 1
ATOM 5011 N N . SER B 1 212 ? 1.33 31.016 -12.891 1 92.62 212 SER B N 1
ATOM 5012 C CA . SER B 1 212 ? 1.029 32.344 -13.391 1 92.62 212 SER B CA 1
ATOM 5013 C C . SER B 1 212 ? -0.424 32.719 -13.125 1 92.62 212 SER B C 1
ATOM 5015 O O . SER B 1 212 ? -0.747 33.906 -12.977 1 92.62 212 SER B O 1
ATOM 5017 N N . ALA B 1 213 ? -1.24 31.75 -13.023 1 90.81 213 ALA B N 1
ATOM 5018 C CA . ALA B 1 213 ? -2.658 32 -12.789 1 90.81 213 ALA B CA 1
ATOM 5019 C C . ALA B 1 213 ? -2.889 32.594 -11.398 1 90.81 213 ALA B C 1
ATOM 5021 O O . ALA B 1 213 ? -3.93 33.188 -11.141 1 90.81 213 ALA B O 1
ATOM 5022 N N . SER B 1 214 ? -1.911 32.469 -10.578 1 91.88 214 SER B N 1
ATOM 5023 C CA . SER B 1 214 ? -2.062 32.938 -9.203 1 91.88 214 SER B CA 1
ATOM 5024 C C . SER B 1 214 ? -1.398 34.281 -9.008 1 91.88 214 SER B C 1
ATOM 5026 O O . SER B 1 214 ? -1.296 34.781 -7.879 1 91.88 214 SER B O 1
ATOM 5028 N N . ASN B 1 215 ? -1.03 34.938 -10.078 1 93.44 215 ASN B N 1
ATOM 5029 C CA . ASN B 1 215 ? -0.344 36.219 -9.969 1 93.44 215 ASN B CA 1
ATOM 5030 C C . ASN B 1 215 ? -1.253 37.281 -9.375 1 93.44 215 ASN B C 1
ATOM 5032 O O . ASN B 1 215 ? -0.772 38.281 -8.844 1 93.44 215 ASN B O 1
ATOM 5036 N N . TYR B 1 216 ? -2.502 37.125 -9.523 1 93.5 216 TYR B N 1
ATOM 5037 C CA . TYR B 1 216 ? -3.441 38.094 -8.953 1 93.5 216 TYR B CA 1
ATOM 5038 C C . TYR B 1 216 ? -3.217 38.25 -7.453 1 93.5 216 TYR B C 1
ATOM 5040 O O . TYR B 1 216 ? -3.531 39.281 -6.879 1 93.5 216 TYR B O 1
ATOM 5048 N N . ARG B 1 217 ? -2.629 37.25 -6.805 1 95.56 217 ARG B N 1
ATOM 5049 C CA . ARG B 1 217 ? -2.422 37.25 -5.359 1 95.56 217 ARG B CA 1
ATOM 5050 C C . ARG B 1 217 ? -1.343 38.25 -4.961 1 95.56 217 ARG B C 1
ATOM 5052 O O . ARG B 1 217 ? -1.271 38.688 -3.805 1 95.56 217 ARG B O 1
ATOM 5059 N N . VAL B 1 218 ? -0.491 38.625 -5.996 1 95.75 218 VAL B N 1
ATOM 5060 C CA . VAL B 1 218 ? 0.712 39.344 -5.59 1 95.75 218 VAL B CA 1
ATOM 5061 C C . VAL B 1 218 ? 0.889 40.594 -6.457 1 95.75 218 VAL B C 1
ATOM 5063 O O . VAL B 1 218 ? 1.78 41.406 -6.211 1 95.75 218 VAL B O 1
ATOM 5066 N N . ASN B 1 219 ? 0.086 40.75 -7.438 1 95.25 219 ASN B N 1
ATOM 5067 C CA . ASN B 1 219 ? 0.212 41.906 -8.32 1 95.25 219 ASN B CA 1
ATOM 5068 C C . ASN B 1 219 ? -0.234 43.188 -7.637 1 95.25 219 ASN B C 1
ATOM 5070 O O . ASN B 1 219 ? 0.296 44.281 -7.918 1 95.25 219 ASN B O 1
ATOM 5074 N N . GLU B 1 220 ? -1.24 43.062 -6.863 1 96.88 220 GLU B N 1
ATOM 5075 C CA . GLU B 1 220 ? -1.778 44.188 -6.098 1 96.88 220 GLU B CA 1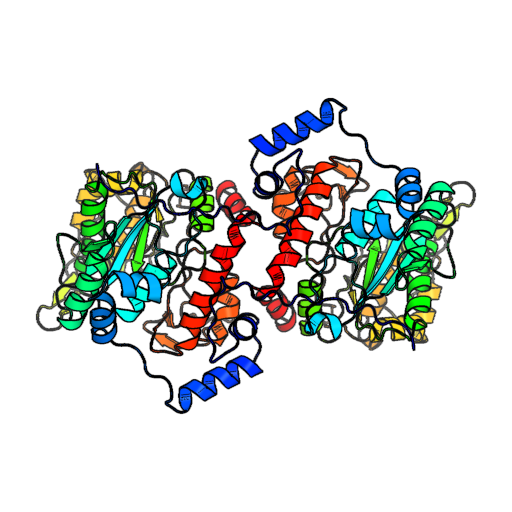
ATOM 5076 C C . GLU B 1 220 ? -1.779 43.875 -4.602 1 96.88 220 GLU B C 1
ATOM 5078 O O . GLU B 1 220 ? -1.546 42.75 -4.191 1 96.88 220 GLU B O 1
ATOM 5083 N N . THR B 1 221 ? -1.995 45 -3.857 1 97.56 221 THR B N 1
ATOM 5084 C CA . THR B 1 221 ? -1.999 44.812 -2.41 1 97.56 221 THR B CA 1
ATOM 5085 C C . THR B 1 221 ? -3.395 44.438 -1.915 1 97.56 221 THR B C 1
ATOM 5087 O O . THR B 1 221 ? -4.391 44.719 -2.586 1 97.56 221 THR B O 1
ATOM 5090 N N . TYR B 1 222 ? -3.422 43.781 -0.795 1 98 222 TYR B N 1
ATOM 5091 C CA . TYR B 1 222 ? -4.652 43.375 -0.135 1 98 222 TYR B CA 1
ATOM 5092 C C . TYR B 1 222 ? -4.684 43.844 1.313 1 98 222 TYR B C 1
ATOM 5094 O O . TYR B 1 222 ? -3.635 44.031 1.938 1 98 222 TYR B O 1
ATOM 5102 N N . LYS B 1 223 ? -5.844 44.094 1.829 1 97 223 LYS B N 1
ATOM 5103 C CA . LYS B 1 223 ? -6.039 44.469 3.223 1 97 223 LYS B CA 1
ATOM 5104 C C . LYS B 1 223 ? -7.305 43.844 3.797 1 97 223 LYS B C 1
ATOM 5106 O O . LYS B 1 223 ? -8.211 43.469 3.051 1 97 223 LYS B O 1
ATOM 5111 N N . VAL B 1 224 ? -7.312 43.656 5.086 1 97.06 224 VAL B N 1
ATOM 5112 C CA . VAL B 1 224 ? -8.492 43.125 5.766 1 97.06 224 VAL B CA 1
ATOM 5113 C C . VAL B 1 224 ? -9.477 44.281 6.047 1 97.06 224 VAL B C 1
ATOM 5115 O O . VAL B 1 224 ? -9.094 45.281 6.637 1 97.06 224 VAL B O 1
ATOM 5118 N N . ASN B 1 225 ? -10.703 44.094 5.551 1 96 225 ASN B N 1
ATOM 5119 C CA . ASN B 1 225 ? -11.766 45.031 5.93 1 96 225 ASN B CA 1
ATOM 5120 C C . ASN B 1 225 ? -12.164 44.844 7.391 1 96 225 ASN B C 1
ATOM 5122 O O . ASN B 1 225 ? -12.664 43.781 7.777 1 96 225 ASN B O 1
ATOM 5126 N N . PRO B 1 226 ? -11.969 45.781 8.219 1 92.19 226 PRO B N 1
ATOM 5127 C CA . PRO B 1 226 ? -12.227 45.625 9.656 1 92.19 226 PRO B CA 1
ATOM 5128 C C . PRO B 1 226 ? -13.695 45.344 9.961 1 92.19 226 PRO B C 1
ATOM 5130 O O . PRO B 1 226 ? -14.016 44.781 11.016 1 92.19 226 PRO B O 1
ATOM 5133 N N . LYS B 1 227 ? -14.602 45.719 9.07 1 93.25 227 LYS B N 1
ATOM 5134 C CA . LYS B 1 227 ? -16.031 45.531 9.281 1 93.25 227 LYS B CA 1
ATOM 5135 C C . LYS B 1 227 ? -16.453 44.125 8.859 1 93.25 227 LYS B C 1
ATOM 5137 O O . LYS B 1 227 ? -17.172 43.438 9.602 1 93.25 227 LYS B O 1
ATOM 5142 N N . THR B 1 228 ? -15.945 43.656 7.781 1 93.25 228 THR B N 1
ATOM 5143 C CA . THR B 1 228 ? -16.406 42.406 7.227 1 93.25 228 THR B CA 1
ATOM 5144 C C . THR B 1 228 ? -15.438 41.281 7.574 1 93.25 228 THR B C 1
ATOM 5146 O O . THR B 1 228 ? -15.766 40.094 7.41 1 93.25 228 THR B O 1
ATOM 5149 N N . LEU B 1 229 ? -14.281 41.625 8.016 1 93.19 229 LEU B N 1
ATOM 5150 C CA . LEU B 1 229 ? -13.227 40.656 8.32 1 93.19 229 LEU B CA 1
ATOM 5151 C C . LEU B 1 229 ? -12.906 39.812 7.102 1 93.19 229 LEU B C 1
ATOM 5153 O O . LEU B 1 229 ? -12.695 38.594 7.227 1 93.19 229 LEU B O 1
ATOM 5157 N N . LYS B 1 230 ? -13 40.469 5.941 1 95.44 230 LYS B N 1
ATOM 5158 C CA . LYS B 1 230 ? -12.625 39.812 4.684 1 95.44 230 LYS B CA 1
ATOM 5159 C C . LYS B 1 230 ? -11.422 40.531 4.047 1 95.44 230 LYS B C 1
ATOM 5161 O O . LYS B 1 230 ? -11.242 41.719 4.219 1 95.44 230 LYS B O 1
ATOM 5166 N N . VAL B 1 231 ? -10.703 39.781 3.344 1 96.94 231 VAL B N 1
ATOM 5167 C CA . VAL B 1 231 ? -9.578 40.344 2.605 1 96.94 231 VAL B CA 1
ATOM 5168 C C . VAL B 1 231 ? -10.07 41 1.312 1 96.94 231 VAL B C 1
ATOM 5170 O O . VAL B 1 231 ? -10.82 40.375 0.555 1 96.94 231 VAL B O 1
ATOM 5173 N N . GLU B 1 232 ? -9.617 42.156 1.119 1 97.44 232 GLU B N 1
ATOM 5174 C CA . GLU B 1 232 ? -10.031 42.906 -0.073 1 97.44 232 GLU B CA 1
ATOM 5175 C C . GLU B 1 232 ? -8.82 43.469 -0.828 1 97.44 232 GLU B C 1
ATOM 5177 O O . GLU B 1 232 ? -7.824 43.844 -0.216 1 97.44 232 GLU B O 1
ATOM 5182 N N . ASN B 1 233 ? -9.016 43.438 -2.084 1 96.88 233 ASN B N 1
ATOM 5183 C CA . ASN B 1 233 ? -7.996 44.031 -2.943 1 96.88 233 ASN B CA 1
ATOM 5184 C C . ASN B 1 233 ? -8.008 45.562 -2.854 1 96.88 233 ASN B C 1
ATOM 5186 O O . ASN B 1 233 ? -9.07 46.188 -2.941 1 96.88 233 ASN B O 1
ATOM 5190 N N . THR B 1 234 ? -6.824 46.219 -2.779 1 96.69 234 THR B N 1
ATOM 5191 C CA . THR B 1 234 ? -6.758 47.656 -2.637 1 96.69 234 THR B CA 1
ATOM 5192 C C . THR B 1 234 ? -6.605 48.344 -4 1 96.69 234 THR B C 1
ATOM 5194 O O . THR B 1 234 ? -6.676 49.562 -4.105 1 96.69 234 THR B O 1
ATOM 5197 N N . LYS B 1 235 ? -6.266 47.656 -5.035 1 96.31 235 LYS B N 1
ATOM 5198 C CA . LYS B 1 235 ? -6.043 48.094 -6.402 1 96.31 235 LYS B CA 1
ATOM 5199 C C . LYS B 1 235 ? -4.73 48.875 -6.52 1 96.31 235 LYS B C 1
ATOM 5201 O O . LYS B 1 235 ? -4.484 49.531 -7.523 1 96.31 235 LYS B O 1
ATOM 5206 N N . GLN B 1 236 ? -3.963 48.781 -5.492 1 97.31 236 GLN B N 1
ATOM 5207 C CA . GLN B 1 236 ? -2.635 49.375 -5.543 1 97.31 236 GLN B CA 1
ATOM 5208 C C . GLN B 1 236 ? -1.585 48.344 -5.98 1 97.31 236 GLN B C 1
ATOM 5210 O O . GLN B 1 236 ? -1.548 47.25 -5.473 1 97.31 236 GLN B O 1
ATOM 5215 N N . ARG B 1 237 ? -0.868 48.812 -6.875 1 97.06 237 ARG B N 1
ATOM 5216 C CA . ARG B 1 237 ? 0.174 47.938 -7.375 1 97.06 237 ARG B CA 1
ATOM 5217 C C . ARG B 1 237 ? 1.176 47.594 -6.281 1 97.06 237 ARG B C 1
ATOM 5219 O O . ARG B 1 237 ? 1.593 48.469 -5.516 1 97.06 237 ARG B O 1
ATOM 5226 N N . LYS B 1 238 ? 1.483 46.344 -6.227 1 96.31 238 LYS B N 1
ATOM 5227 C CA . LYS B 1 238 ? 2.449 45.875 -5.242 1 96.31 238 LYS B CA 1
ATOM 5228 C C . LYS B 1 238 ? 3.867 45.906 -5.801 1 96.31 238 LYS B C 1
ATOM 5230 O O . LYS B 1 238 ? 4.09 45.562 -6.965 1 96.31 238 LYS B O 1
ATOM 5235 N N . PRO B 1 239 ? 4.863 46.344 -5.012 1 96.19 239 PRO B N 1
ATOM 5236 C CA . PRO B 1 239 ? 6.25 46.25 -5.473 1 96.19 239 PRO B CA 1
ATOM 5237 C C . PRO B 1 239 ? 6.684 44.781 -5.703 1 96.19 239 PRO B C 1
ATOM 5239 O O . PRO B 1 239 ? 6.066 43.875 -5.168 1 96.19 239 PRO B O 1
ATOM 5242 N N . PRO B 1 240 ? 7.715 44.625 -6.496 1 96.38 240 PRO B N 1
ATOM 5243 C CA . PRO B 1 240 ? 8.219 43.281 -6.703 1 96.38 240 PRO B CA 1
ATOM 5244 C C . PRO B 1 240 ? 8.758 42.656 -5.422 1 96.38 240 PRO B C 1
ATOM 5246 O O . PRO B 1 240 ? 9.094 43.344 -4.473 1 96.38 240 PRO B O 1
ATOM 5249 N N . PRO B 1 241 ? 8.812 41.312 -5.418 1 97.31 241 PRO B N 1
ATOM 5250 C CA . PRO B 1 241 ? 9.406 40.656 -4.246 1 97.31 241 PRO B CA 1
ATOM 5251 C C . PRO B 1 241 ? 10.883 41 -4.059 1 97.31 241 PRO B C 1
ATOM 5253 O O . PRO B 1 241 ? 11.562 41.375 -5.016 1 97.31 241 PRO B O 1
ATOM 5256 N N . PRO B 1 242 ? 11.297 40.875 -2.871 1 97.88 242 PRO B N 1
ATOM 5257 C CA . PRO B 1 242 ? 12.703 41.219 -2.615 1 97.88 242 PRO B CA 1
ATOM 5258 C C . PRO B 1 242 ? 13.664 40.188 -3.201 1 97.88 242 PRO B C 1
ATOM 5260 O O . PRO B 1 242 ? 13.266 39.062 -3.488 1 97.88 242 PRO B O 1
ATOM 5263 N N . TYR B 1 243 ? 14.938 40.688 -3.488 1 97.62 243 TYR B N 1
ATOM 5264 C CA . TYR B 1 243 ? 16.078 39.844 -3.859 1 97.62 243 TYR B CA 1
ATOM 5265 C C . TYR B 1 243 ? 15.805 39.125 -5.168 1 97.62 243 TYR B C 1
ATOM 5267 O O . TYR B 1 243 ? 16.25 37.969 -5.355 1 97.62 243 TYR B O 1
ATOM 5275 N N . ASN B 1 244 ? 14.953 39.656 -5.984 1 96.75 244 ASN B N 1
ATOM 5276 C CA . ASN B 1 244 ? 14.625 39.094 -7.297 1 96.75 244 ASN B CA 1
ATOM 5277 C C . ASN B 1 244 ? 14.016 37.719 -7.195 1 96.75 244 ASN B C 1
ATOM 5279 O O . ASN B 1 244 ? 14.336 36.812 -7.988 1 96.75 244 ASN B O 1
ATOM 5283 N N . MET B 1 245 ? 13.203 37.531 -6.199 1 97.5 245 MET B N 1
ATOM 5284 C CA . MET B 1 245 ? 12.578 36.219 -6 1 97.5 245 MET B CA 1
ATOM 5285 C C . MET B 1 245 ? 11.453 36 -7.008 1 97.5 245 MET B C 1
ATOM 5287 O O . MET B 1 245 ? 10.734 36.938 -7.359 1 97.5 245 MET B O 1
ATOM 5291 N N . THR B 1 246 ? 11.414 34.75 -7.434 1 96.25 246 THR B N 1
ATOM 5292 C CA . THR B 1 246 ? 10.219 34.281 -8.117 1 96.25 246 THR B CA 1
ATOM 5293 C C . THR B 1 246 ? 9.156 33.844 -7.113 1 96.25 246 THR B C 1
ATOM 5295 O O . THR B 1 246 ? 9.453 33.094 -6.188 1 96.25 246 THR B O 1
ATOM 5298 N N . VAL B 1 247 ? 7.949 34.344 -7.316 1 97.56 247 VAL B N 1
ATOM 5299 C CA . VAL B 1 247 ? 6.902 34 -6.359 1 97.56 247 VAL B CA 1
ATOM 5300 C C . VAL B 1 247 ? 6.391 32.594 -6.621 1 97.56 247 VAL B C 1
ATOM 5302 O O . VAL B 1 247 ? 6 32.281 -7.746 1 97.56 247 VAL B O 1
ATOM 5305 N N . GLY B 1 248 ? 6.488 31.781 -5.602 1 97 248 GLY B N 1
ATOM 5306 C CA . GLY B 1 248 ? 5.953 30.422 -5.676 1 97 248 GLY B CA 1
ATOM 5307 C C . GLY B 1 248 ? 4.555 30.312 -5.094 1 97 248 GLY B C 1
ATOM 5308 O O . GLY B 1 248 ? 4.133 31.156 -4.305 1 97 248 GLY B O 1
ATOM 5309 N N . LYS B 1 249 ? 3.875 29.281 -5.508 1 96.88 249 LYS B N 1
ATOM 5310 C CA . LYS B 1 249 ? 2.576 28.891 -4.965 1 96.88 249 LYS B CA 1
ATOM 5311 C C . LYS B 1 249 ? 2.607 27.469 -4.414 1 96.88 249 LYS B C 1
ATOM 5313 O O . LYS B 1 249 ? 3.211 26.578 -5.016 1 96.88 249 LYS B O 1
ATOM 5318 N N . GLY B 1 250 ? 1.949 27.281 -3.307 1 95.88 250 GLY B N 1
ATOM 5319 C CA . GLY B 1 250 ? 1.89 25.953 -2.703 1 95.88 250 GLY B CA 1
ATOM 5320 C C . GLY B 1 250 ? 0.825 25.828 -1.63 1 95.88 250 GLY B C 1
ATOM 5321 O O . GLY B 1 250 ? -0.12 26.625 -1.595 1 95.88 250 GLY B O 1
ATOM 5322 N N . SER B 1 251 ? 0.945 24.797 -0.864 1 95.44 251 SER B N 1
ATOM 5323 C CA . SER B 1 251 ? 0.036 24.531 0.248 1 95.44 251 SER B CA 1
ATOM 5324 C C . SER B 1 251 ? 0.465 25.297 1.501 1 95.44 251 SER B C 1
ATOM 5326 O O . SER B 1 251 ? 1.646 25.594 1.675 1 95.44 251 SER B O 1
ATOM 5328 N N . ALA B 1 252 ? -0.54 25.594 2.305 1 96.19 252 ALA B N 1
ATOM 5329 C CA . ALA B 1 252 ? -0.239 26.172 3.607 1 96.19 252 ALA B CA 1
ATOM 5330 C C . ALA B 1 252 ? 0.411 25.156 4.535 1 96.19 252 ALA B C 1
ATOM 5332 O O . ALA B 1 252 ? 1 25.516 5.555 1 96.19 252 ALA B O 1
ATOM 5333 N N . TYR B 1 253 ? 0.314 23.891 4.133 1 97.38 253 TYR B N 1
ATOM 5334 C CA . TYR B 1 253 ? 0.701 22.828 5.051 1 97.38 253 TYR B CA 1
ATOM 5335 C C . TYR B 1 253 ? 1.883 22.031 4.504 1 97.38 253 TYR B C 1
ATOM 5337 O O . TYR B 1 253 ? 1.958 21.766 3.301 1 97.38 253 TYR B O 1
ATOM 5345 N N . GLY B 1 254 ? 2.844 21.719 5.391 1 97.94 254 GLY B N 1
ATOM 5346 C CA . GLY B 1 254 ? 4.039 20.984 5.012 1 97.94 254 GLY B CA 1
ATOM 5347 C C . GLY B 1 254 ? 4.75 20.344 6.191 1 97.94 254 GLY B C 1
ATOM 5348 O O . GLY B 1 254 ? 4.297 20.469 7.332 1 97.94 254 GLY B O 1
ATOM 5349 N N . ALA B 1 255 ? 5.707 19.578 5.898 1 98.75 255 ALA B N 1
ATOM 5350 C CA . ALA B 1 255 ? 6.707 19.109 6.852 1 98.75 255 ALA B CA 1
ATOM 5351 C C . ALA B 1 255 ? 8.039 19.828 6.656 1 98.75 255 ALA B C 1
ATOM 5353 O O . ALA B 1 255 ? 8.633 19.766 5.578 1 98.75 255 ALA B O 1
ATOM 5354 N N . PHE B 1 256 ? 8.445 20.531 7.695 1 98.69 256 PHE B N 1
ATOM 5355 C CA . PHE B 1 256 ? 9.594 21.422 7.648 1 98.69 256 PHE B CA 1
ATOM 5356 C C . PHE B 1 256 ? 10.719 20.922 8.539 1 98.69 256 PHE B C 1
ATOM 5358 O O . PHE B 1 256 ? 10.516 20.672 9.727 1 98.69 256 PHE B O 1
ATOM 5365 N N . SER B 1 257 ? 11.883 20.75 7.941 1 98.69 257 SER B N 1
ATOM 5366 C CA . SER B 1 257 ? 13.016 20.453 8.805 1 98.69 257 SER B CA 1
ATOM 5367 C C . SER B 1 257 ? 13.281 21.578 9.797 1 98.69 257 SER B C 1
ATOM 5369 O O . SER B 1 257 ? 12.938 22.734 9.531 1 98.69 257 SER B O 1
ATOM 5371 N N . ARG B 1 258 ? 13.875 21.234 10.898 1 98.44 258 ARG B N 1
ATOM 5372 C CA . ARG B 1 258 ? 14.211 22.25 11.891 1 98.44 258 ARG B CA 1
ATOM 5373 C C . ARG B 1 258 ? 15.086 23.344 11.281 1 98.44 258 ARG B C 1
ATOM 5375 O O . ARG B 1 258 ? 14.883 24.531 11.547 1 98.44 258 ARG B O 1
ATOM 5382 N N . ARG B 1 259 ? 16 22.984 10.406 1 98.38 259 ARG B N 1
ATOM 5383 C CA . ARG B 1 259 ? 16.875 23.953 9.742 1 98.38 259 ARG B CA 1
ATOM 5384 C C . ARG B 1 259 ? 16.078 24.906 8.859 1 98.38 259 ARG B C 1
ATOM 5386 O O . ARG B 1 259 ? 16.406 26.078 8.758 1 98.38 259 ARG B O 1
ATOM 5393 N N . PHE B 1 260 ? 15.117 24.391 8.195 1 98.62 260 PHE B N 1
ATOM 5394 C CA . PHE B 1 260 ? 14.273 25.234 7.371 1 98.62 260 PHE B CA 1
ATOM 5395 C C . PHE B 1 260 ? 13.547 26.281 8.227 1 98.62 260 PHE B C 1
ATOM 5397 O O . PHE B 1 260 ? 13.469 27.453 7.855 1 98.62 260 PHE B O 1
ATOM 5404 N N . VAL B 1 261 ? 12.977 25.797 9.367 1 98.69 261 VAL B N 1
ATOM 5405 C CA . VAL B 1 261 ? 12.25 26.703 10.258 1 98.69 261 VAL B CA 1
ATOM 5406 C C . VAL B 1 261 ? 13.188 27.781 10.781 1 98.69 261 VAL B C 1
ATOM 5408 O O . VAL B 1 261 ? 12.828 28.969 10.805 1 98.69 261 VAL B O 1
ATOM 5411 N N . GLU B 1 262 ? 14.367 27.391 11.133 1 98.56 262 GLU B N 1
ATOM 5412 C CA . GLU B 1 262 ? 15.367 28.359 11.578 1 98.56 262 GLU B CA 1
ATOM 5413 C C . GLU B 1 262 ? 15.672 29.375 10.484 1 98.56 262 GLU B C 1
ATOM 5415 O O . GLU B 1 262 ? 15.742 30.578 10.75 1 98.56 262 GLU B O 1
ATOM 5420 N N . PHE B 1 263 ? 15.82 28.906 9.297 1 98.75 263 PHE B N 1
ATOM 5421 C CA . PHE B 1 263 ? 16.094 29.781 8.164 1 98.75 263 PHE B CA 1
ATOM 5422 C C . PHE B 1 263 ? 14.938 30.766 7.945 1 98.75 263 PHE B C 1
ATOM 5424 O O . PHE B 1 263 ? 15.156 31.969 7.812 1 98.75 263 PHE B O 1
ATOM 5431 N N . ALA B 1 264 ? 13.75 30.266 7.973 1 98.56 264 ALA B N 1
ATOM 5432 C CA . ALA B 1 264 ? 12.562 31.062 7.707 1 98.56 264 ALA B CA 1
ATOM 5433 C C . ALA B 1 264 ? 12.398 32.188 8.75 1 98.56 264 ALA B C 1
ATOM 5435 O O . ALA B 1 264 ? 11.906 33.25 8.438 1 98.56 264 ALA B O 1
ATOM 5436 N N . LEU B 1 265 ? 12.867 31.922 9.977 1 98.19 265 LEU B N 1
ATOM 5437 C CA . LEU B 1 265 ? 12.609 32.844 11.078 1 98.19 265 LEU B CA 1
ATOM 5438 C C . LEU B 1 265 ? 13.805 33.781 11.297 1 98.19 265 LEU B C 1
ATOM 5440 O O . LEU B 1 265 ? 13.672 34.812 11.93 1 98.19 265 LEU B O 1
ATOM 5444 N N . ASN B 1 266 ? 15 33.406 10.719 1 97.81 266 ASN B N 1
ATOM 5445 C CA . ASN B 1 266 ? 16.188 34.156 11.133 1 97.81 266 ASN B CA 1
ATOM 5446 C C . ASN B 1 266 ? 16.922 34.719 9.93 1 97.81 266 ASN B C 1
ATOM 5448 O O . ASN B 1 266 ? 17.688 35.688 10.07 1 97.81 266 ASN B O 1
ATOM 5452 N N . ASP B 1 267 ? 16.797 34.094 8.797 1 98.44 267 ASP B N 1
ATOM 5453 C CA . ASP B 1 267 ? 17.484 34.625 7.617 1 98.44 267 ASP B CA 1
ATOM 5454 C C . ASP B 1 267 ? 16.891 35.969 7.199 1 98.44 267 ASP B C 1
ATOM 5456 O O . ASP B 1 267 ? 15.68 36.125 7.145 1 98.44 267 ASP B O 1
ATOM 5460 N N . GLU B 1 268 ? 17.734 36.875 6.863 1 98.19 268 GLU B N 1
ATOM 5461 C CA . GLU B 1 268 ? 17.297 38.219 6.523 1 98.19 268 GLU B CA 1
ATOM 5462 C C . GLU B 1 268 ? 16.406 38.219 5.277 1 98.19 268 GLU B C 1
ATOM 5464 O O . GLU B 1 268 ? 15.43 38.969 5.199 1 98.19 268 GLU B O 1
ATOM 5469 N N . ARG B 1 269 ? 16.875 37.562 4.375 1 97.81 269 ARG B N 1
ATOM 5470 C CA . ARG B 1 269 ? 16.125 37.5 3.129 1 97.81 269 ARG B CA 1
ATOM 5471 C C . ARG B 1 269 ? 14.734 36.938 3.355 1 97.81 269 ARG B C 1
ATOM 5473 O O . ARG B 1 269 ? 13.75 37.406 2.783 1 97.81 269 ARG B O 1
ATOM 5480 N N . ALA B 1 270 ? 14.633 35.844 4.184 1 98.75 270 ALA B N 1
ATOM 5481 C CA . ALA B 1 270 ? 13.344 35.219 4.527 1 98.75 270 ALA B CA 1
ATOM 5482 C C . ALA B 1 270 ? 12.461 36.219 5.277 1 98.75 270 ALA B C 1
ATOM 5484 O O . ALA B 1 270 ? 11.266 36.312 5.012 1 98.75 270 ALA B O 1
ATOM 5485 N N . GLN B 1 271 ? 13.07 36.969 6.141 1 98.38 271 GLN B N 1
ATOM 5486 C CA . GLN B 1 271 ? 12.312 37.969 6.914 1 98.38 271 GLN B CA 1
ATOM 5487 C C . GLN B 1 271 ? 11.805 39.094 6.023 1 98.38 271 GLN B C 1
ATOM 5489 O O . GLN B 1 271 ? 10.688 39.594 6.215 1 98.38 271 GLN B O 1
ATOM 5494 N N . ASP B 1 272 ? 12.602 39.469 5.102 1 98.62 272 ASP B N 1
ATOM 5495 C CA . ASP B 1 272 ? 12.164 40.5 4.148 1 98.62 272 ASP B CA 1
ATOM 5496 C C . ASP B 1 272 ? 10.992 40 3.309 1 98.62 272 ASP B C 1
ATOM 5498 O O . ASP B 1 272 ? 10.062 40.75 3.021 1 98.62 272 ASP B O 1
ATOM 5502 N N . LEU B 1 273 ? 11.109 38.781 2.918 1 98.75 273 LEU B N 1
ATOM 5503 C CA . LEU B 1 273 ? 10 38.188 2.17 1 98.75 273 LEU B CA 1
ATOM 5504 C C . LEU B 1 273 ? 8.734 38.156 3.02 1 98.75 273 LEU B C 1
ATOM 5506 O O . LEU B 1 273 ? 7.645 38.438 2.529 1 98.75 273 LEU B O 1
ATOM 5510 N N . LEU B 1 274 ? 8.891 37.719 4.242 1 98.69 274 LEU B N 1
ATOM 5511 C CA . LEU B 1 274 ? 7.75 37.656 5.148 1 98.69 274 LEU B CA 1
ATOM 5512 C C . LEU B 1 274 ? 7.055 39 5.238 1 98.69 274 LEU B C 1
ATOM 5514 O O . LEU B 1 274 ? 5.828 39.094 5.129 1 98.69 274 LEU B O 1
ATOM 5518 N N . LYS B 1 275 ? 7.816 40.031 5.383 1 98.31 275 LYS B N 1
ATOM 5519 C CA . LYS B 1 275 ? 7.27 41.375 5.418 1 98.31 275 LYS B CA 1
ATOM 5520 C C . LYS B 1 275 ? 6.559 41.719 4.109 1 98.31 275 LYS B C 1
ATOM 5522 O O . LYS B 1 275 ? 5.477 42.312 4.121 1 98.31 275 LYS B O 1
ATOM 5527 N N . TRP B 1 276 ? 7.164 41.344 3.049 1 98.38 276 TRP B N 1
ATOM 5528 C CA . TRP B 1 276 ? 6.602 41.594 1.727 1 98.38 276 TRP B CA 1
ATOM 5529 C C . TRP B 1 276 ? 5.262 40.875 1.557 1 98.38 276 TRP B C 1
ATOM 5531 O O . TRP B 1 276 ? 4.395 41.375 0.817 1 98.38 276 TRP B O 1
ATOM 5541 N N . THR B 1 277 ? 4.977 39.781 2.271 1 98.25 277 THR B N 1
ATOM 5542 C CA . THR B 1 277 ? 3.762 39 2.076 1 98.25 277 THR B CA 1
ATOM 5543 C C . THR B 1 277 ? 2.621 39.531 2.928 1 98.25 277 THR B C 1
ATOM 5545 O O . THR B 1 277 ? 1.486 39.062 2.834 1 98.25 277 THR B O 1
ATOM 5548 N N . GLU B 1 278 ? 2.816 40.562 3.734 1 97.94 278 GLU B N 1
ATOM 5549 C CA . GLU B 1 278 ? 1.823 41.031 4.688 1 97.94 278 GLU B CA 1
ATOM 5550 C C . GLU B 1 278 ? 0.565 41.531 3.973 1 97.94 278 GLU B C 1
ATOM 5552 O O . GLU B 1 278 ? -0.535 41.438 4.523 1 97.94 278 GLU B O 1
ATOM 5557 N N . ASP B 1 279 ? 0.741 42.062 2.816 1 97.69 279 ASP B N 1
ATOM 5558 C CA . ASP B 1 279 ? -0.396 42.562 2.062 1 97.69 279 ASP B CA 1
ATOM 5559 C C . ASP B 1 279 ? -0.67 41.719 0.825 1 97.69 279 ASP B C 1
ATOM 5561 O O . ASP B 1 279 ? -1.022 42.25 -0.233 1 97.69 279 ASP B O 1
ATOM 5565 N N . THR B 1 280 ? -0.398 40.438 0.94 1 97.69 280 THR B N 1
ATOM 5566 C CA . THR B 1 280 ? -0.582 39.469 -0.124 1 97.69 280 THR B CA 1
ATOM 5567 C C . THR B 1 280 ? -1.805 38.594 0.148 1 97.69 280 THR B C 1
ATOM 5569 O O . THR B 1 280 ? -2.107 38.281 1.302 1 97.69 280 THR B O 1
ATOM 5572 N N . TYR B 1 281 ? -2.553 38.25 -0.937 1 97.5 281 TYR B N 1
ATOM 5573 C CA . TYR B 1 281 ? -3.668 37.312 -0.799 1 97.5 281 TYR B CA 1
ATOM 5574 C C . TYR B 1 281 ? -3.17 35.906 -0.55 1 97.5 281 TYR B C 1
ATOM 5576 O O . TYR B 1 281 ? -2.393 35.375 -1.341 1 97.5 281 TYR B O 1
ATOM 5584 N N . SER B 1 282 ? -3.553 35.25 0.523 1 96.75 282 SER B N 1
ATOM 5585 C CA . SER B 1 282 ? -3.197 33.906 0.933 1 96.75 282 SER B CA 1
ATOM 5586 C C . SER B 1 282 ? -1.686 33.75 1.062 1 96.75 282 SER B C 1
ATOM 5588 O O . SER B 1 282 ? -1.1 32.844 0.468 1 96.75 282 SER B O 1
ATOM 5590 N N . PRO B 1 283 ? -1.092 34.594 1.881 1 98.06 283 PRO B N 1
ATOM 5591 C CA . PRO B 1 283 ? 0.367 34.531 2.004 1 98.06 283 PRO B CA 1
ATOM 5592 C C . PRO B 1 283 ? 0.871 33.219 2.568 1 98.06 283 PRO B C 1
ATOM 5594 O O . PRO B 1 283 ? 2.045 32.875 2.4 1 98.06 283 PRO B O 1
ATOM 5597 N N . ASP B 1 284 ? -0.016 32.406 3.254 1 97.5 284 ASP B N 1
ATOM 5598 C CA . ASP B 1 284 ? 0.335 31.094 3.775 1 97.5 284 ASP B CA 1
ATOM 5599 C C . ASP B 1 284 ? 0.634 30.125 2.641 1 97.5 284 ASP B C 1
ATOM 5601 O O . ASP B 1 284 ? 1.347 29.141 2.836 1 97.5 284 ASP B O 1
ATOM 5605 N N . GLU B 1 285 ? 0.144 30.344 1.449 1 97.12 285 GLU B N 1
ATOM 5606 C CA . GLU B 1 285 ? 0.389 29.516 0.28 1 97.12 285 GLU B CA 1
ATOM 5607 C C . GLU B 1 285 ? 1.497 30.094 -0.594 1 97.12 285 GLU B C 1
ATOM 5609 O O . GLU B 1 285 ? 1.774 29.578 -1.679 1 97.12 285 GLU B O 1
ATOM 5614 N N . THR B 1 286 ? 2.053 31.188 -0.146 1 97.88 286 THR B N 1
ATOM 5615 C CA . THR B 1 286 ? 3.041 31.906 -0.949 1 97.88 286 THR B CA 1
ATOM 5616 C C . THR B 1 286 ? 4.406 31.891 -0.27 1 97.88 286 THR B C 1
ATOM 5618 O O . THR B 1 286 ? 5.426 31.656 -0.921 1 97.88 286 THR B O 1
ATOM 5621 N N . PHE B 1 287 ? 4.43 32.062 1.009 1 98.5 287 PHE B N 1
ATOM 5622 C CA . PHE B 1 287 ? 5.668 32.312 1.742 1 98.5 287 PHE B CA 1
ATOM 5623 C C . PHE B 1 287 ? 6.594 31.094 1.654 1 98.5 287 PHE B C 1
ATOM 5625 O O . PHE B 1 287 ? 7.707 31.203 1.137 1 98.5 287 PHE B O 1
ATOM 5632 N N . TRP B 1 288 ? 6.09 29.875 2.016 1 98 288 TRP B N 1
ATOM 5633 C CA . TRP B 1 288 ? 6.918 28.672 2.021 1 98 288 TRP B CA 1
ATOM 5634 C C . TRP B 1 288 ? 7.348 28.297 0.607 1 98 288 TRP B C 1
ATOM 5636 O O . TRP B 1 288 ? 8.508 27.953 0.374 1 98 288 TRP B O 1
ATOM 5646 N N . ALA B 1 289 ? 6.402 28.406 -0.244 1 97.88 289 ALA B N 1
ATOM 5647 C CA . ALA B 1 289 ? 6.641 28.047 -1.639 1 97.88 289 ALA B CA 1
ATOM 5648 C C . ALA B 1 289 ? 7.695 28.953 -2.27 1 97.88 289 ALA B C 1
ATOM 5650 O O . ALA B 1 289 ? 8.539 28.484 -3.043 1 97.88 289 ALA B O 1
ATOM 5651 N N . THR B 1 290 ? 7.656 30.219 -1.907 1 98.38 290 THR B N 1
ATOM 5652 C CA . THR B 1 290 ? 8.602 31.172 -2.471 1 98.38 290 THR B CA 1
ATOM 5653 C C . THR B 1 290 ? 10.008 30.938 -1.927 1 98.38 290 THR B C 1
ATOM 5655 O O . THR B 1 290 ? 10.984 31.016 -2.668 1 98.38 290 THR B O 1
ATOM 5658 N N . LEU B 1 291 ? 10.109 30.609 -0.692 1 98.5 291 LEU B N 1
ATOM 5659 C CA . LEU B 1 291 ? 11.414 30.266 -0.135 1 98.5 291 LEU B CA 1
ATOM 5660 C C . LEU B 1 291 ? 11.992 29.047 -0.822 1 98.5 291 LEU B C 1
ATO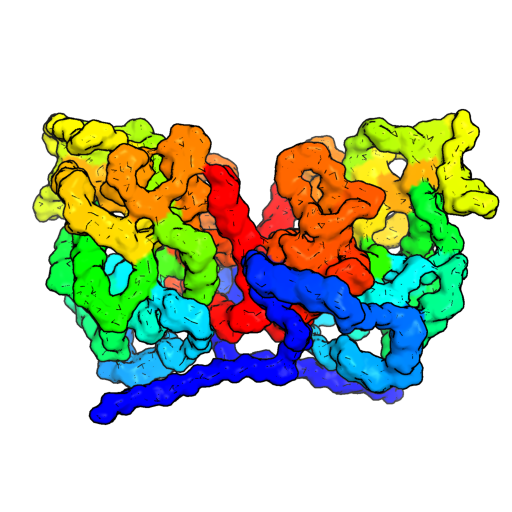M 5662 O O . LEU B 1 291 ? 13.203 28.953 -1.035 1 98.5 291 LEU B O 1
ATOM 5666 N N . ALA B 1 292 ? 11.148 28.141 -1.206 1 97.88 292 ALA B N 1
ATOM 5667 C CA . ALA B 1 292 ? 11.586 26.859 -1.757 1 97.88 292 ALA B CA 1
ATOM 5668 C C . ALA B 1 292 ? 11.969 27 -3.227 1 97.88 292 ALA B C 1
ATOM 5670 O O . ALA B 1 292 ? 12.984 26.453 -3.664 1 97.88 292 ALA B O 1
ATOM 5671 N N . ILE B 1 293 ? 11.211 27.75 -3.969 1 97.62 293 ILE B N 1
ATOM 5672 C CA . ILE B 1 293 ? 11.352 27.734 -5.422 1 97.62 293 ILE B CA 1
ATOM 5673 C C . ILE B 1 293 ? 12.602 28.5 -5.828 1 97.62 293 ILE B C 1
ATOM 5675 O O . ILE B 1 293 ? 13.109 28.328 -6.941 1 97.62 293 ILE B O 1
ATOM 5679 N N . ASN B 1 294 ? 13.141 29.375 -4.941 1 97.69 294 ASN B N 1
ATOM 5680 C CA . ASN B 1 294 ? 14.289 30.203 -5.273 1 97.69 294 ASN B CA 1
ATOM 5681 C C . ASN B 1 294 ? 15.594 29.562 -4.816 1 97.69 294 ASN B C 1
ATOM 5683 O O . ASN B 1 294 ? 16.047 29.797 -3.693 1 97.69 294 ASN B O 1
ATOM 5687 N N . LYS B 1 295 ? 16.203 28.953 -5.711 1 95.69 295 LYS B N 1
ATOM 5688 C CA . LYS B 1 295 ? 17.422 28.188 -5.445 1 95.69 295 LYS B CA 1
ATOM 568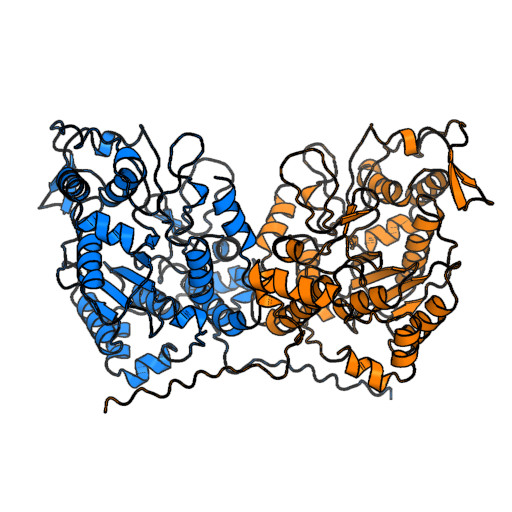9 C C . LYS B 1 295 ? 18.531 29.078 -4.914 1 95.69 295 LYS B C 1
ATOM 5691 O O . LYS B 1 295 ? 19.344 28.656 -4.082 1 95.69 295 LYS B O 1
ATOM 5696 N N . HIS B 1 296 ? 18.578 30.281 -5.328 1 95.94 296 HIS B N 1
ATOM 5697 C CA . HIS B 1 296 ? 19.672 31.203 -5.004 1 95.94 296 HIS B CA 1
ATOM 5698 C C . HIS B 1 296 ? 19.625 31.609 -3.535 1 95.94 296 HIS B C 1
ATOM 5700 O O . HIS B 1 296 ? 20.594 32.156 -3.014 1 95.94 296 HIS B O 1
ATOM 5706 N N . LEU B 1 297 ? 18.516 31.281 -2.836 1 97.25 297 LEU B N 1
ATOM 5707 C CA . LEU B 1 297 ? 18.406 31.609 -1.42 1 97.25 297 LEU B CA 1
ATOM 5708 C C . LEU B 1 297 ? 19.156 30.594 -0.568 1 97.25 297 LEU B C 1
ATOM 5710 O O . LEU B 1 297 ? 19.453 30.844 0.604 1 97.25 297 LEU B O 1
ATOM 5714 N N . GLY B 1 298 ? 19.375 29.391 -1.134 1 96.75 298 GLY B N 1
ATOM 5715 C CA . GLY B 1 298 ? 20.016 28.344 -0.352 1 96.75 298 GLY B CA 1
ATOM 5716 C C . GLY B 1 298 ? 19.141 27.844 0.791 1 96.75 298 GLY B C 1
ATOM 5717 O O . GLY B 1 298 ? 19.656 27.469 1.843 1 96.75 298 GLY B O 1
ATOM 5718 N N . THR B 1 299 ? 17.859 27.969 0.585 1 97.81 299 THR B N 1
ATOM 5719 C CA . THR B 1 299 ? 16.938 27.484 1.604 1 97.81 299 THR B CA 1
ATOM 5720 C C . THR B 1 299 ? 17.219 26.016 1.914 1 97.81 299 THR B C 1
ATOM 5722 O O . THR B 1 299 ? 17.297 25.188 1.003 1 97.81 299 THR B O 1
ATOM 5725 N N . PRO B 1 300 ? 17.344 25.703 3.162 1 98.12 300 PRO B N 1
ATOM 5726 C CA . PRO B 1 300 ? 17.688 24.312 3.508 1 98.12 300 PRO B CA 1
ATOM 5727 C C . PRO B 1 300 ? 16.562 23.344 3.188 1 98.12 300 PRO B C 1
ATOM 5729 O O . PRO B 1 300 ? 15.383 23.688 3.328 1 98.12 300 PRO B O 1
ATOM 5732 N N . GLY B 1 301 ? 16.953 22.141 2.752 1 97.81 301 GLY B N 1
ATOM 5733 C CA . GLY B 1 301 ? 16.047 21 2.689 1 97.81 301 GLY B CA 1
ATOM 5734 C C . GLY B 1 301 ? 15.195 20.984 1.431 1 97.81 301 GLY B C 1
ATOM 5735 O O . GLY B 1 301 ? 14.117 20.375 1.408 1 97.81 301 GLY B O 1
ATOM 5736 N N . ILE B 1 302 ? 15.664 21.734 0.395 1 97.19 302 ILE B N 1
ATOM 5737 C CA . ILE B 1 302 ? 14.914 21.719 -0.857 1 97.19 302 ILE B CA 1
ATOM 5738 C C . ILE B 1 302 ? 15.648 20.859 -1.884 1 97.19 302 ILE B C 1
ATOM 5740 O O . ILE B 1 302 ? 16.844 21.047 -2.131 1 97.19 302 ILE B O 1
ATOM 5744 N N . GLN B 1 303 ? 14.914 19.906 -2.471 1 95.06 303 GLN B N 1
ATOM 5745 C CA . GLN B 1 303 ? 15.43 19.125 -3.592 1 95.06 303 GLN B CA 1
ATOM 5746 C C . GLN B 1 303 ? 14.828 19.594 -4.914 1 95.06 303 GLN B C 1
ATOM 5748 O O . GLN B 1 303 ? 13.609 19.75 -5.027 1 95.06 303 GLN B O 1
ATOM 5753 N N . TYR B 1 304 ? 15.719 19.828 -5.77 1 93.94 304 TYR B N 1
ATOM 5754 C CA . TYR B 1 304 ? 15.289 20.359 -7.062 1 93.94 304 TYR B CA 1
ATOM 5755 C C . TYR B 1 304 ? 15.352 19.281 -8.141 1 93.94 304 TYR B C 1
ATOM 5757 O O . TYR B 1 304 ? 16.25 18.438 -8.133 1 93.94 304 TYR B O 1
ATOM 5765 N N . ASN B 1 305 ? 14.422 19.328 -8.984 1 90.75 305 ASN B N 1
ATOM 5766 C CA . ASN B 1 305 ? 14.461 18.438 -10.141 1 90.75 305 ASN B CA 1
ATOM 5767 C C . ASN B 1 305 ? 15.43 18.938 -11.203 1 90.75 305 ASN B C 1
ATOM 5769 O O . ASN B 1 305 ? 16.141 19.922 -10.992 1 90.75 305 ASN B O 1
ATOM 5773 N N . ALA B 1 306 ? 15.445 18.219 -12.312 1 88.75 306 ALA B N 1
ATOM 5774 C CA . ALA B 1 306 ? 16.406 18.5 -13.375 1 88.75 306 ALA B CA 1
ATOM 5775 C C . ALA B 1 306 ? 16.141 19.875 -13.992 1 88.75 306 ALA B C 1
ATOM 5777 O O . ALA B 1 306 ? 17.062 20.5 -14.523 1 88.75 306 ALA B O 1
ATOM 5778 N N . LEU B 1 307 ? 14.914 20.406 -13.836 1 89 307 LEU B N 1
ATOM 5779 C CA . LEU B 1 307 ? 14.547 21.688 -14.43 1 89 307 LEU B CA 1
ATOM 5780 C C . LEU B 1 307 ? 14.805 22.828 -13.453 1 89 307 LEU B C 1
ATOM 5782 O O . LEU B 1 307 ? 14.57 24 -13.781 1 89 307 LEU B O 1
ATOM 5786 N N . GLY B 1 308 ? 15.203 22.469 -12.25 1 90.31 308 GLY B N 1
ATOM 5787 C CA . GLY B 1 308 ? 15.578 23.5 -11.289 1 90.31 308 GLY B CA 1
ATOM 5788 C C . GLY B 1 308 ? 14.422 23.938 -10.406 1 90.31 308 GLY B C 1
ATOM 5789 O O . GLY B 1 308 ? 14.508 24.969 -9.742 1 90.31 308 GLY B O 1
ATOM 5790 N N . PHE B 1 309 ? 13.32 23.188 -10.477 1 91.75 309 PHE B N 1
ATOM 5791 C CA . PHE B 1 309 ? 12.18 23.469 -9.609 1 91.75 309 PHE B CA 1
ATOM 5792 C C . PHE B 1 309 ? 12.094 22.453 -8.484 1 91.75 309 PHE B C 1
ATOM 5794 O O . PHE B 1 309 ? 12.594 21.328 -8.609 1 91.75 309 PHE B O 1
ATOM 5801 N N . PRO B 1 310 ? 11.523 22.953 -7.422 1 93.25 310 PRO B N 1
ATOM 5802 C CA . PRO B 1 310 ? 11.312 21.953 -6.371 1 93.25 310 PRO B CA 1
ATOM 5803 C C . PRO B 1 310 ? 10.539 20.734 -6.863 1 93.25 310 PRO B C 1
ATOM 5805 O O . PRO B 1 310 ? 9.602 20.859 -7.656 1 93.25 310 PRO B O 1
ATOM 5808 N N . ASP B 1 311 ? 10.914 19.578 -6.445 1 91.38 311 ASP B N 1
ATOM 5809 C CA . ASP B 1 311 ? 10.32 18.328 -6.914 1 91.38 311 ASP B CA 1
ATOM 5810 C C . ASP B 1 311 ? 8.938 18.109 -6.289 1 91.38 311 ASP B C 1
ATOM 5812 O O . ASP B 1 311 ? 8.828 17.859 -5.086 1 91.38 311 ASP B O 1
ATOM 5816 N N . ARG B 1 312 ? 7.969 18.141 -7.051 1 88.94 312 ARG B N 1
ATOM 5817 C CA . ARG B 1 312 ? 6.59 18.062 -6.582 1 88.94 312 ARG B CA 1
ATOM 5818 C C . ARG B 1 312 ? 6.312 16.703 -5.934 1 88.94 312 ARG B C 1
ATOM 5820 O O . ARG B 1 312 ? 5.461 16.594 -5.047 1 88.94 312 ARG B O 1
ATOM 5827 N N . LYS B 1 313 ? 7.012 15.641 -6.293 1 89.12 313 LYS B N 1
ATOM 5828 C CA . LYS B 1 313 ? 6.801 14.289 -5.781 1 89.12 313 LYS B CA 1
ATOM 5829 C C . LYS B 1 313 ? 7.129 14.211 -4.293 1 89.12 313 LYS B C 1
ATOM 5831 O O . LYS B 1 313 ? 6.703 13.281 -3.607 1 89.12 313 LYS B O 1
ATOM 5836 N N . LEU B 1 314 ? 7.836 15.18 -3.836 1 92.62 314 LEU B N 1
ATOM 5837 C CA . LEU B 1 314 ? 8.289 15.148 -2.451 1 92.62 314 LEU B CA 1
ATOM 5838 C C . LEU B 1 314 ? 7.293 15.844 -1.534 1 92.62 314 LEU B C 1
ATOM 5840 O O . LEU B 1 314 ? 7.457 15.844 -0.313 1 92.62 314 LEU B O 1
ATOM 5844 N N . TRP B 1 315 ? 6.281 16.406 -2.174 1 95.25 315 TRP B N 1
ATOM 5845 C CA . TRP B 1 315 ? 5.188 16.938 -1.359 1 95.25 315 TRP B CA 1
ATOM 5846 C C . TRP B 1 315 ? 4.211 15.82 -0.989 1 95.25 315 TRP B C 1
ATOM 5848 O O . TRP B 1 315 ? 3.264 15.547 -1.73 1 95.25 315 TRP B O 1
ATOM 5858 N N . ILE B 1 316 ? 4.383 15.273 0.225 1 97 316 ILE B N 1
ATOM 5859 C CA . ILE B 1 316 ? 3.594 14.117 0.641 1 97 316 ILE B CA 1
ATOM 5860 C C . ILE B 1 316 ? 2.91 14.414 1.974 1 97 316 ILE B C 1
ATOM 5862 O O . ILE B 1 316 ? 2.508 13.492 2.689 1 97 316 ILE B O 1
ATOM 5866 N N . THR B 1 317 ? 2.859 15.625 2.355 1 97.44 317 THR B N 1
ATOM 5867 C CA . THR B 1 317 ? 2.346 15.961 3.68 1 97.44 317 THR B CA 1
ATOM 5868 C C . THR B 1 317 ? 0.824 15.852 3.713 1 97.44 317 THR B C 1
ATOM 5870 O O . THR B 1 317 ? 0.256 15.297 4.656 1 97.44 317 THR B O 1
ATOM 5873 N N . THR B 1 318 ? 0.207 16.375 2.633 1 96.06 318 THR B N 1
ATOM 5874 C CA . THR B 1 318 ? -1.248 16.469 2.686 1 96.06 318 THR B CA 1
ATOM 5875 C C . THR B 1 318 ? -1.868 15.953 1.39 1 96.06 318 THR B C 1
ATOM 5877 O O . THR B 1 318 ? -1.361 16.234 0.301 1 96.06 318 THR B O 1
ATOM 5880 N N . SER B 1 319 ? -2.893 15.141 1.56 1 94.25 319 SER B N 1
ATOM 5881 C CA . SER B 1 319 ? -3.732 14.742 0.436 1 94.25 319 SER B CA 1
ATOM 5882 C C . SER B 1 319 ? -5.031 15.539 0.4 1 94.25 319 SER B C 1
ATOM 5884 O O . SER B 1 319 ? -5.812 15.5 1.352 1 94.25 319 SER B O 1
ATOM 5886 N N . THR B 1 320 ? -5.223 16.266 -0.662 1 92.5 320 THR B N 1
ATOM 5887 C CA . THR B 1 320 ? -6.426 17.078 -0.85 1 92.5 320 THR B CA 1
ATOM 5888 C C . THR B 1 320 ? -7.152 16.672 -2.131 1 92.5 320 THR B C 1
ATOM 5890 O O . THR B 1 320 ? -6.52 16.453 -3.166 1 92.5 320 THR B O 1
ATOM 5893 N N . THR B 1 321 ? -8.422 16.484 -1.994 1 91.75 321 THR B N 1
ATOM 5894 C CA . THR B 1 321 ? -9.242 16.25 -3.176 1 91.75 321 THR B CA 1
ATOM 5895 C C . THR B 1 321 ? -9.961 17.516 -3.604 1 91.75 321 THR B C 1
ATOM 5897 O O . THR B 1 321 ? -10.875 17.984 -2.918 1 91.75 321 THR B O 1
ATOM 5900 N N . TRP B 1 322 ? -9.523 18.062 -4.672 1 89.62 322 TRP B N 1
ATOM 5901 C CA . TRP B 1 322 ? -10.078 19.312 -5.176 1 89.62 322 TRP B CA 1
ATOM 5902 C C . TRP B 1 322 ? -11.211 19.047 -6.16 1 89.62 322 TRP B C 1
ATOM 5904 O O . TRP B 1 322 ? -11.219 18.031 -6.844 1 89.62 322 TRP B O 1
ATOM 5914 N N . GLN B 1 323 ? -12.047 20.016 -6.168 1 86.69 323 GLN B N 1
ATOM 5915 C CA . GLN B 1 323 ? -13.125 19.938 -7.152 1 86.69 323 GLN B CA 1
ATOM 5916 C C . GLN B 1 323 ? -12.602 20.234 -8.555 1 86.69 323 GLN B C 1
ATOM 5918 O O . GLN B 1 323 ? -12 21.281 -8.789 1 86.69 323 GLN B O 1
ATOM 5923 N N . SER B 1 324 ? -12.352 19.125 -9.352 1 74 324 SER B N 1
ATOM 5924 C CA . SER B 1 324 ? -11.883 19.344 -10.719 1 74 324 SER B CA 1
ATOM 5925 C C . SER B 1 324 ? -12.883 18.812 -11.734 1 74 324 SER B C 1
ATOM 5927 O O . SER B 1 324 ? -13.625 17.875 -11.445 1 74 324 SER B O 1
ATOM 5929 N N . PRO B 1 325 ? -13.102 19.641 -12.844 1 61.19 325 PRO B N 1
ATOM 5930 C CA . PRO B 1 325 ? -14.055 19.219 -13.875 1 61.19 325 PRO B CA 1
ATOM 5931 C C . PRO B 1 325 ? -13.719 17.859 -14.469 1 61.19 325 PRO B C 1
ATOM 5933 O O . PRO B 1 325 ? -14.57 17.219 -15.094 1 61.19 325 PRO B O 1
ATOM 5936 N N . GLY B 1 326 ? -12.547 17.344 -14.32 1 56.5 326 GLY B N 1
ATOM 5937 C CA . GLY B 1 326 ? -12.211 16.156 -15.094 1 56.5 326 GLY B CA 1
ATOM 5938 C C . GLY B 1 326 ? -12.75 14.883 -14.492 1 56.5 326 GLY B C 1
ATOM 5939 O O . GLY B 1 326 ? -13.188 14.867 -13.344 1 56.5 326 GLY B O 1
ATOM 5940 N N . PRO B 1 327 ? -12.758 13.859 -15.258 1 51.12 327 PRO B N 1
ATOM 5941 C CA . PRO B 1 327 ? -13.195 12.5 -14.93 1 51.12 327 PRO B CA 1
ATOM 5942 C C . PRO B 1 327 ? -12.289 11.82 -13.914 1 51.12 327 PRO B C 1
ATOM 5944 O O . PRO B 1 327 ? -11.078 12.062 -13.906 1 51.12 327 PRO B O 1
ATOM 5947 N N . GLY B 1 328 ? -12.805 11.57 -12.625 1 54.84 328 GLY B N 1
ATOM 5948 C CA . GLY B 1 328 ? -12.016 10.641 -11.828 1 54.84 328 GLY B CA 1
ATOM 5949 C C . GLY B 1 328 ? -12.062 10.945 -10.344 1 54.84 328 GLY B C 1
ATOM 5950 O O . GLY B 1 328 ? -11.859 10.047 -9.516 1 54.84 328 GLY B O 1
ATOM 5951 N N . VAL B 1 329 ? -11.695 12.469 -10.125 1 59.12 329 VAL B N 1
ATOM 5952 C CA . VAL B 1 329 ? -11.523 12.688 -8.688 1 59.12 329 VAL B CA 1
ATOM 5953 C C . VAL B 1 329 ? -12.883 12.688 -7.996 1 59.12 329 VAL B C 1
ATOM 5955 O O . VAL B 1 329 ? -13.742 13.516 -8.297 1 59.12 329 VAL B O 1
ATOM 5958 N N . ASN B 1 330 ? -13.242 11.508 -7.254 1 77.56 330 ASN B N 1
ATOM 5959 C CA . ASN B 1 330 ? -14.609 11.367 -6.754 1 77.56 330 ASN B CA 1
ATOM 5960 C C . ASN B 1 330 ? -14.68 11.625 -5.25 1 77.56 330 ASN B C 1
ATOM 5962 O O . ASN B 1 330 ? -14.008 10.945 -4.469 1 77.56 330 ASN B O 1
ATOM 5966 N N . CYS B 1 331 ? -15.008 12.883 -5.012 1 92.12 331 CYS B N 1
ATOM 5967 C CA . CYS B 1 331 ? -15.469 13.164 -3.652 1 92.12 331 CYS B CA 1
ATOM 5968 C C . CYS B 1 331 ? -16.828 12.539 -3.398 1 92.12 331 CYS B C 1
ATOM 5970 O O . CYS B 1 331 ? -17.812 12.859 -4.082 1 92.12 331 CYS B O 1
ATOM 5972 N N . HIS B 1 332 ? -16.922 11.602 -2.496 1 93.5 332 HIS B N 1
ATOM 5973 C CA . HIS B 1 332 ? -18.203 10.992 -2.168 1 93.5 332 HIS B CA 1
ATOM 5974 C C . HIS B 1 332 ? -18.906 11.734 -1.031 1 93.5 332 HIS B C 1
ATOM 5976 O O . HIS B 1 332 ? -20.094 11.539 -0.797 1 93.5 332 HIS B O 1
ATOM 5982 N N . GLY B 1 333 ? -18.094 12.602 -0.307 1 94.81 333 GLY B N 1
ATOM 5983 C CA . GLY B 1 333 ? -18.703 13.516 0.654 1 94.81 333 GLY B CA 1
ATOM 5984 C C . GLY B 1 333 ? -19.266 14.766 0.014 1 94.81 333 GLY B C 1
ATOM 5985 O O . GLY B 1 333 ? -20.062 14.68 -0.928 1 94.81 333 GLY B O 1
ATOM 5986 N N . ARG B 1 334 ? -18.891 15.883 0.547 1 94.5 334 ARG B N 1
ATOM 5987 C CA . ARG B 1 334 ? -19.375 17.125 -0.035 1 94.5 334 ARG B CA 1
ATOM 5988 C C . ARG B 1 334 ? -18.234 18.125 -0.236 1 94.5 334 ARG B C 1
ATOM 5990 O O . ARG B 1 334 ? -17.188 18.016 0.424 1 94.5 334 ARG B O 1
ATOM 5997 N N . TYR B 1 335 ? -18.391 19.078 -1.131 1 92.94 335 TYR B N 1
ATOM 5998 C CA . TYR B 1 335 ? -17.375 20.094 -1.375 1 92.94 335 TYR B CA 1
ATOM 5999 C C . TYR B 1 335 ? -17.641 21.344 -0.562 1 92.94 335 TYR B C 1
ATOM 6001 O O . TYR B 1 335 ? -18.797 21.781 -0.45 1 92.94 335 TYR B O 1
ATOM 6009 N N . VAL B 1 336 ? -16.641 21.844 0.077 1 90 336 VAL B N 1
ATOM 6010 C CA . VAL B 1 336 ? -16.641 23.156 0.713 1 90 336 VAL B CA 1
ATOM 6011 C C . VAL B 1 336 ? -15.43 23.953 0.23 1 90 336 VAL B C 1
ATOM 6013 O O . VAL B 1 336 ? -14.281 23.531 0.429 1 90 336 VAL B O 1
ATOM 6016 N N . ARG B 1 337 ? -15.609 25.094 -0.472 1 82.75 337 ARG B N 1
ATOM 6017 C CA . ARG B 1 337 ? -14.562 25.906 -1.068 1 82.75 337 ARG B CA 1
ATOM 6018 C C . ARG B 1 337 ? -13.664 25.078 -1.979 1 82.75 337 ARG B C 1
ATOM 6020 O O . ARG B 1 337 ? -12.438 25.125 -1.866 1 82.75 337 ARG B O 1
ATOM 6027 N N . ASP B 1 338 ? -14.219 24.156 -2.67 1 87.88 338 ASP B N 1
ATOM 6028 C CA . ASP B 1 338 ? -13.617 23.344 -3.732 1 87.88 338 ASP B CA 1
ATOM 6029 C C . ASP B 1 338 ? -12.781 22.219 -3.154 1 87.88 338 ASP B C 1
ATOM 6031 O O . ASP B 1 338 ? -12.039 21.547 -3.879 1 87.88 338 ASP B O 1
ATOM 6035 N N . ILE B 1 339 ? -12.93 22.016 -1.863 1 92.38 339 ILE B N 1
ATOM 6036 C CA . ILE B 1 339 ? -12.203 20.922 -1.215 1 92.38 339 ILE B CA 1
ATOM 6037 C C . ILE B 1 339 ? -13.188 19.859 -0.731 1 92.38 339 ILE B C 1
ATOM 6039 O O . ILE B 1 339 ? -14.242 20.188 -0.184 1 92.38 339 ILE B O 1
ATOM 6043 N N . CYS B 1 340 ? -12.906 18.641 -0.931 1 95.75 340 CYS B N 1
ATOM 6044 C CA . CYS B 1 340 ? -13.758 17.547 -0.504 1 95.75 340 CYS B CA 1
ATOM 6045 C C . CYS B 1 340 ? -13.75 17.406 1.015 1 95.75 340 CYS B C 1
ATOM 6047 O O . CYS B 1 340 ? -12.688 17.328 1.634 1 95.75 340 CYS B O 1
ATOM 6049 N N . ILE B 1 341 ? -14.922 17.469 1.589 1 97.56 341 ILE B N 1
ATOM 6050 C CA . ILE B 1 341 ? -15.125 16.969 2.945 1 97.56 341 ILE B CA 1
ATOM 6051 C C . ILE B 1 341 ? -15.445 15.484 2.902 1 97.56 341 ILE B C 1
ATOM 6053 O O . ILE B 1 341 ? -16.531 15.086 2.461 1 97.56 341 ILE B O 1
ATOM 6057 N N . PHE B 1 342 ? -14.578 14.688 3.367 1 97.81 342 PHE B N 1
ATOM 6058 C CA . PHE B 1 342 ? -14.617 13.25 3.148 1 97.81 342 PHE B CA 1
ATOM 6059 C C . PHE B 1 342 ? -15.742 12.609 3.955 1 97.81 342 PHE B C 1
ATOM 6061 O O . PHE B 1 342 ? -16 13.008 5.094 1 97.81 342 PHE B O 1
ATOM 6068 N N . GLY B 1 343 ? -16.391 11.656 3.369 1 97.38 343 GLY B N 1
ATOM 6069 C CA . GLY B 1 343 ? -17.391 10.812 4.008 1 97.38 343 GLY B CA 1
ATOM 6070 C C . GLY B 1 343 ? -16.984 9.344 4.047 1 97.38 343 GLY B C 1
ATOM 6071 O O . GLY B 1 343 ? -15.828 9.008 3.834 1 97.38 343 GLY B O 1
ATOM 6072 N N . LEU B 1 344 ? -17.953 8.547 4.352 1 97.5 344 LEU B N 1
ATOM 6073 C CA . LEU B 1 344 ? -17.734 7.121 4.559 1 97.5 344 LEU B CA 1
ATOM 6074 C C . LEU B 1 344 ? -17.188 6.465 3.293 1 97.5 344 LEU B C 1
ATOM 6076 O O . LEU B 1 344 ? -16.25 5.668 3.355 1 97.5 344 LEU B O 1
ATOM 6080 N N . ARG B 1 345 ? -17.703 6.812 2.164 1 96.44 345 ARG B N 1
ATOM 6081 C CA . ARG B 1 345 ? -17.359 6.172 0.898 1 96.44 345 ARG B CA 1
ATOM 6082 C C . ARG B 1 345 ? -15.969 6.598 0.43 1 96.44 345 ARG B C 1
ATOM 6084 O O . ARG B 1 345 ? -15.398 5.984 -0.471 1 96.44 345 ARG B O 1
ATOM 6091 N N . ASP B 1 346 ? -15.383 7.637 1.049 1 97 346 ASP B N 1
ATOM 6092 C CA . ASP B 1 346 ? -14.078 8.141 0.646 1 97 346 ASP B CA 1
ATOM 6093 C C . ASP B 1 346 ? -12.953 7.383 1.357 1 97 346 ASP B C 1
ATOM 6095 O O . ASP B 1 346 ? -11.789 7.473 0.962 1 97 346 ASP B O 1
ATOM 6099 N N . LEU B 1 347 ? -13.297 6.652 2.398 1 97.69 347 LEU B N 1
ATOM 6100 C CA . LEU B 1 347 ? -12.289 6.098 3.293 1 97.69 347 LEU B CA 1
ATOM 6101 C C . LEU B 1 347 ? -11.43 5.066 2.57 1 97.69 347 LEU B C 1
ATOM 6103 O O . LEU B 1 347 ? -10.234 4.938 2.852 1 97.69 347 LEU B O 1
ATOM 6107 N N . GLN B 1 348 ? -12.031 4.324 1.653 1 95.5 348 GLN B N 1
ATOM 6108 C CA . GLN B 1 348 ? -11.289 3.301 0.927 1 95.5 348 GLN B CA 1
ATOM 6109 C C . GLN B 1 348 ? -10.102 3.904 0.191 1 95.5 348 GLN B C 1
ATOM 6111 O O . GLN B 1 348 ? -8.992 3.367 0.247 1 95.5 348 GLN B O 1
ATOM 6116 N N . LYS B 1 349 ? -10.312 4.984 -0.424 1 95.44 349 LYS B N 1
ATOM 6117 C CA . LYS B 1 349 ? -9.234 5.664 -1.137 1 95.44 349 LYS B CA 1
ATOM 6118 C C . LYS B 1 349 ? -8.219 6.258 -0.164 1 95.44 349 LYS B C 1
ATOM 6120 O O . LYS B 1 349 ? -7.008 6.164 -0.386 1 95.44 349 LYS B O 1
ATOM 6125 N N . LEU B 1 350 ? -8.672 6.852 0.874 1 96.88 350 LEU B N 1
ATOM 6126 C CA . LEU B 1 350 ? -7.824 7.605 1.788 1 96.88 350 LEU B CA 1
ATOM 6127 C C . LEU B 1 350 ? -6.77 6.707 2.42 1 96.88 350 LEU B C 1
ATOM 6129 O O . LEU B 1 350 ? -5.605 7.094 2.537 1 96.88 350 LEU B O 1
ATOM 6133 N N . VAL B 1 351 ? -7.172 5.48 2.766 1 95.44 351 VAL B N 1
ATOM 6134 C CA . VAL B 1 351 ? -6.242 4.609 3.48 1 95.44 351 VAL B CA 1
ATOM 6135 C C . VAL B 1 351 ? -5.172 4.098 2.52 1 95.44 351 VAL B C 1
ATOM 6137 O O . VAL B 1 351 ? -4.168 3.525 2.947 1 95.44 351 VAL B O 1
ATOM 6140 N N . SER B 1 352 ? -5.371 4.273 1.218 1 94.75 352 SER B N 1
ATOM 6141 C CA . SER B 1 352 ? -4.41 3.826 0.214 1 94.75 352 SER B CA 1
ATOM 6142 C C . SER B 1 352 ? -3.463 4.949 -0.188 1 94.75 352 SER B C 1
ATOM 6144 O O . SER B 1 352 ? -2.488 4.723 -0.907 1 94.75 352 SER B O 1
ATOM 6146 N N . GLU B 1 353 ? -3.695 6.184 0.283 1 95.69 353 GLU B N 1
ATOM 6147 C CA . GLU B 1 353 ? -2.906 7.344 -0.116 1 95.69 353 GLU B CA 1
ATOM 6148 C C . GLU B 1 353 ? -1.521 7.316 0.521 1 95.69 353 GLU B C 1
ATOM 6150 O O . GLU B 1 353 ? -1.325 6.695 1.568 1 95.69 353 GLU B O 1
ATOM 6155 N N . LYS B 1 354 ? -0.558 7.949 -0.088 1 96.69 354 LYS B N 1
ATOM 6156 C CA . LYS B 1 354 ? 0.833 7.918 0.356 1 96.69 354 LYS B CA 1
ATOM 6157 C C . LYS B 1 354 ? 1.154 9.117 1.239 1 96.69 354 LYS B C 1
ATOM 6159 O O . LYS B 1 354 ? 2.197 9.156 1.896 1 96.69 354 LYS B O 1
ATOM 6164 N N . GLU B 1 355 ? 0.248 10.102 1.3 1 97.94 355 GLU B N 1
ATOM 6165 C CA . GLU B 1 355 ? 0.479 11.336 2.053 1 97.94 355 GLU B CA 1
ATOM 6166 C C . GLU B 1 355 ? 0.329 11.094 3.553 1 97.94 355 GLU B C 1
ATOM 6168 O O . GLU B 1 355 ? -0.223 10.078 3.975 1 97.94 355 GLU B O 1
ATOM 6173 N N . PHE B 1 356 ? 0.809 12.031 4.359 1 98.5 356 PHE B N 1
ATOM 6174 C CA . PHE B 1 356 ? 0.781 11.938 5.812 1 98.5 356 PHE B CA 1
ATOM 6175 C C . PHE B 1 356 ? -0.629 12.164 6.344 1 98.5 356 PHE B C 1
ATOM 6177 O O . PHE B 1 356 ? -1.065 11.484 7.273 1 98.5 356 PHE B O 1
ATOM 6184 N N . PHE B 1 357 ? -1.313 13.117 5.711 1 98.69 357 PHE B N 1
ATOM 6185 C CA . PHE B 1 357 ? -2.592 13.562 6.258 1 98.69 357 PHE B CA 1
ATOM 6186 C C . PHE B 1 357 ? -3.617 13.758 5.152 1 98.69 357 PHE B C 1
ATOM 6188 O O . PHE B 1 357 ? -3.256 14.023 4.004 1 98.69 357 PHE B O 1
ATOM 6195 N N . ALA B 1 358 ? -4.867 13.625 5.547 1 98.19 358 ALA B N 1
ATOM 6196 C CA . ALA B 1 358 ? -5.98 13.875 4.641 1 98.19 358 ALA B CA 1
ATOM 6197 C C . ALA B 1 358 ? -6.641 15.219 4.945 1 98.19 358 ALA B C 1
ATOM 6199 O O . ALA B 1 358 ? -6.996 15.5 6.094 1 98.19 358 ALA B O 1
ATOM 6200 N N . ASN B 1 359 ? -6.746 15.992 3.961 1 96.81 359 ASN B N 1
ATOM 6201 C CA . ASN B 1 359 ? -7.477 17.25 3.99 1 96.81 359 ASN B CA 1
ATOM 6202 C C . ASN B 1 359 ? -8.766 17.172 3.184 1 96.81 359 ASN B C 1
ATOM 6204 O O . ASN B 1 359 ? -8.734 17.172 1.951 1 96.81 359 ASN B O 1
ATOM 6208 N N . LYS B 1 360 ? -9.977 16.938 3.877 1 96.12 360 LYS B N 1
ATOM 6209 C CA . LYS B 1 360 ? -10.203 17.109 5.309 1 96.12 360 LYS B CA 1
ATOM 6210 C C . LYS B 1 360 ? -11.523 16.5 5.742 1 96.12 360 LYS B C 1
ATOM 6212 O O . LYS B 1 360 ? -12.227 15.883 4.934 1 96.12 360 LYS B O 1
ATOM 6217 N N . PHE B 1 361 ? -11.773 16.5 7.07 1 97.81 361 PHE B N 1
ATOM 6218 C CA . PHE B 1 361 ? -12.992 15.977 7.684 1 97.81 361 PHE B CA 1
ATOM 6219 C C . PHE B 1 361 ? -13.703 17.062 8.484 1 97.81 361 PHE B C 1
ATOM 6221 O O . PHE B 1 361 ? -13.086 18.047 8.898 1 97.81 361 PHE B O 1
ATOM 6228 N N . TYR B 1 362 ? -14.969 16.922 8.547 1 95.75 362 TYR B N 1
ATOM 6229 C CA . TYR B 1 362 ? -15.773 17.578 9.578 1 95.75 362 TYR B CA 1
ATOM 6230 C C . TYR B 1 362 ? -16.328 16.547 10.57 1 95.75 362 TYR B C 1
ATOM 6232 O O . TYR B 1 362 ? -16.984 15.578 10.172 1 95.75 362 TYR B O 1
ATOM 6240 N N . HIS B 1 363 ? -16.078 16.75 11.836 1 94 363 HIS B N 1
ATOM 6241 C CA . HIS B 1 363 ? -16.469 15.742 12.82 1 94 363 HIS B CA 1
ATOM 6242 C C . HIS B 1 363 ? -17.969 15.57 12.875 1 94 363 HIS B C 1
ATOM 6244 O O . HIS B 1 363 ? -18.469 14.539 13.328 1 94 363 HIS B O 1
ATOM 6250 N N . ASP B 1 364 ? -18.734 16.594 12.398 1 92.38 364 ASP B N 1
ATOM 6251 C CA . ASP B 1 364 ? -20.188 16.547 12.477 1 92.38 364 ASP B CA 1
ATOM 6252 C C . ASP B 1 364 ? -20.797 16.172 11.125 1 92.38 364 ASP B C 1
ATOM 6254 O O . ASP B 1 364 ? -22.016 16.188 10.961 1 92.38 364 ASP B O 1
ATOM 6258 N N . TYR B 1 365 ? -19.969 15.953 10.133 1 94.19 365 TYR B N 1
ATOM 6259 C CA . TYR B 1 365 ? -20.406 15.43 8.844 1 94.19 365 TYR B CA 1
ATOM 6260 C C . TYR B 1 365 ? -20.031 13.961 8.695 1 94.19 365 TYR B C 1
ATOM 6262 O O . TYR B 1 365 ? -18.859 13.625 8.586 1 94.19 365 TYR B O 1
ATOM 6270 N N . GLN B 1 366 ? -21.031 13.109 8.648 1 94.5 366 GLN B N 1
ATOM 6271 C CA . GLN B 1 366 ? -20.828 11.664 8.633 1 94.5 366 GLN B CA 1
ATOM 6272 C C . GLN B 1 366 ? -19.797 11.242 9.672 1 94.5 366 GLN B C 1
ATOM 6274 O O . GLN B 1 366 ? -18.75 10.703 9.328 1 94.5 366 GLN B O 1
ATOM 6279 N N . PRO B 1 367 ? -20.156 11.469 10.906 1 94.62 367 PRO B N 1
ATOM 6280 C CA . PRO B 1 367 ? -19.203 11.344 12.008 1 94.62 367 PRO B CA 1
ATOM 6281 C C . PRO B 1 367 ? -18.516 9.977 12.047 1 94.62 367 PRO B C 1
ATOM 6283 O O . PRO B 1 367 ? -17.391 9.859 12.523 1 94.62 367 PRO B O 1
ATOM 6286 N N . TYR B 1 368 ? -19.156 8.945 11.484 1 95.5 368 TYR B N 1
ATOM 6287 C CA . TYR B 1 368 ? -18.562 7.613 11.5 1 95.5 368 TYR B CA 1
ATOM 6288 C C . TYR B 1 368 ? -17.312 7.562 10.617 1 95.5 368 TYR B C 1
ATOM 6290 O O . TYR B 1 368 ? -16.469 6.672 10.773 1 95.5 368 TYR B O 1
ATOM 6298 N N . ALA B 1 369 ? -17.203 8.484 9.641 1 96.94 369 ALA B N 1
ATOM 6299 C CA . ALA B 1 369 ? -16.016 8.508 8.789 1 96.94 369 ALA B CA 1
ATOM 6300 C C . ALA B 1 369 ? -14.766 8.789 9.609 1 96.94 369 ALA B C 1
ATOM 6302 O O . ALA B 1 369 ? -13.805 8.016 9.57 1 96.94 369 ALA B O 1
ATOM 6303 N N . LEU B 1 370 ? -14.867 9.805 10.422 1 96.19 370 LEU B N 1
ATOM 6304 C CA . LEU B 1 370 ? -13.727 10.164 11.25 1 96.19 370 LEU B CA 1
ATOM 6305 C C . LEU B 1 370 ? -13.5 9.133 12.344 1 96.19 370 LEU B C 1
ATOM 6307 O O . LEU B 1 370 ? -12.359 8.812 12.68 1 96.19 370 LEU B O 1
ATOM 6311 N N . LYS B 1 371 ? -14.531 8.586 12.891 1 95.38 371 LYS B N 1
ATOM 6312 C CA . LYS B 1 371 ? -14.406 7.562 13.922 1 95.38 371 LYS B CA 1
ATOM 6313 C C . LYS B 1 371 ? -13.742 6.305 13.375 1 95.38 371 LYS B C 1
ATOM 6315 O O . LYS B 1 371 ? -12.93 5.68 14.055 1 95.38 371 LYS B O 1
ATOM 6320 N N . CYS B 1 372 ? -14.125 5.938 12.172 1 96.94 372 CYS B N 1
ATOM 6321 C CA . CYS B 1 372 ? -13.508 4.777 11.539 1 96.94 372 CYS B CA 1
ATOM 6322 C C . CYS B 1 372 ? -12.031 5.039 11.258 1 96.94 372 CYS B C 1
ATOM 6324 O O . CYS B 1 372 ? -11.203 4.137 11.383 1 96.94 372 CYS B O 1
ATOM 6326 N N . MET B 1 373 ? -11.68 6.289 10.883 1 97.44 373 MET B N 1
ATOM 6327 C CA . MET B 1 373 ? -10.273 6.645 10.719 1 97.44 373 MET B CA 1
ATOM 6328 C C . MET B 1 373 ? -9.516 6.512 12.039 1 97.44 373 MET B C 1
ATOM 6330 O O . MET B 1 373 ? -8.383 6.039 12.062 1 97.44 373 MET B O 1
ATOM 6334 N N . GLU B 1 374 ? -10.172 6.934 13.086 1 95.06 374 GLU B N 1
ATOM 6335 C CA . GLU B 1 374 ? -9.562 6.824 14.414 1 95.06 374 GLU B CA 1
ATOM 6336 C C . GLU B 1 374 ? -9.297 5.363 14.773 1 95.06 374 GLU B C 1
ATOM 6338 O O . GLU B 1 374 ? -8.211 5.023 15.234 1 95.06 374 GLU B O 1
ATOM 6343 N N . GLU B 1 375 ? -10.32 4.57 14.57 1 93.56 375 GLU B N 1
ATOM 6344 C CA . GLU B 1 375 ? -10.156 3.143 14.82 1 93.56 375 GLU B CA 1
ATOM 6345 C C . GLU B 1 375 ? -9.008 2.568 14 1 93.56 375 GLU B C 1
ATOM 6347 O O . GLU B 1 375 ? -8.172 1.826 14.523 1 93.56 375 GLU B O 1
ATOM 6352 N N . TRP B 1 376 ? -8.984 2.908 12.773 1 94.81 376 TRP B N 1
ATOM 6353 C CA . TRP B 1 376 ? -7.996 2.377 11.836 1 94.81 376 TRP B CA 1
ATOM 6354 C C . TRP B 1 376 ? -6.586 2.781 12.25 1 94.81 376 TRP B C 1
ATOM 6356 O O . TRP B 1 376 ? -5.699 1.931 12.367 1 94.81 376 TRP B O 1
ATOM 6366 N N . ILE B 1 377 ? -6.375 4.074 12.539 1 93.88 377 ILE B N 1
ATOM 6367 C CA . ILE B 1 377 ? -5.035 4.57 12.836 1 93.88 377 ILE B CA 1
ATOM 6368 C C . ILE B 1 377 ? -4.566 4.016 14.18 1 93.88 377 ILE B C 1
ATOM 6370 O O . ILE B 1 377 ? -3.391 3.688 14.352 1 93.88 377 ILE B O 1
ATOM 6374 N N . PHE B 1 378 ? -5.426 3.91 15.156 1 90.88 378 PHE B N 1
ATOM 6375 C CA . PHE B 1 378 ? -5.086 3.359 16.469 1 90.88 378 PHE B CA 1
ATOM 6376 C C . PHE B 1 378 ? -4.664 1.899 16.344 1 90.88 378 PHE B C 1
ATOM 6378 O O . PHE B 1 378 ? -3.609 1.509 16.844 1 90.88 378 PHE B O 1
ATOM 6385 N N . ASN B 1 379 ? -5.473 1.135 15.625 1 88.88 379 ASN B N 1
ATOM 6386 C CA . ASN B 1 379 ? -5.184 -0.289 15.492 1 88.88 379 ASN B CA 1
ATOM 6387 C C . ASN B 1 379 ? -3.934 -0.528 14.648 1 88.88 379 ASN B C 1
ATOM 6389 O O . ASN B 1 379 ? -3.172 -1.462 14.906 1 88.88 379 ASN B O 1
ATOM 6393 N N . LYS B 1 380 ? -3.764 0.266 13.656 1 89.88 380 LYS B N 1
ATOM 6394 C CA . LYS B 1 380 ? -2.555 0.198 12.844 1 89.88 380 LYS B CA 1
ATOM 6395 C C . LYS B 1 380 ? -1.312 0.485 13.68 1 89.88 380 LYS B C 1
ATOM 6397 O O . LYS B 1 380 ? -0.287 -0.183 13.531 1 89.88 380 LYS B O 1
ATOM 6402 N N . SER B 1 381 ? -1.395 1.455 14.555 1 88.12 381 SER B N 1
ATOM 6403 C CA . SER B 1 381 ? -0.283 1.819 15.43 1 88.12 381 SER B CA 1
ATOM 6404 C C . SER B 1 381 ? 0.055 0.689 16.391 1 88.12 381 SER B C 1
ATOM 6406 O O . SER B 1 381 ? 1.223 0.479 16.734 1 88.12 381 SER B O 1
ATOM 6408 N N . ALA B 1 382 ? -0.947 -0.014 16.781 1 80.56 382 ALA B N 1
ATOM 6409 C CA . ALA B 1 382 ? -0.759 -1.083 17.75 1 80.56 382 ALA B CA 1
ATOM 6410 C C . ALA B 1 382 ? -0.057 -2.283 17.125 1 80.56 382 ALA B C 1
ATOM 6412 O O . ALA B 1 382 ? 0.603 -3.059 17.828 1 80.56 382 ALA B O 1
ATOM 6413 N N . THR B 1 383 ? -0.139 -2.428 15.781 1 77.06 383 THR B N 1
ATOM 6414 C CA . THR B 1 383 ? 0.441 -3.588 15.109 1 77.06 383 THR B CA 1
ATOM 6415 C C . THR B 1 383 ? 1.695 -3.193 14.336 1 77.06 383 THR B C 1
ATOM 6417 O O . THR B 1 383 ? 2.35 -4.043 13.727 1 77.06 383 THR B O 1
ATOM 6420 N N . SER B 1 384 ? 2.006 -1.986 14.32 1 70 384 SER B N 1
ATOM 6421 C CA . SER B 1 384 ? 3.008 -1.424 13.422 1 70 384 SER B CA 1
ATOM 6422 C C . SER B 1 384 ? 4.406 -1.914 13.773 1 70 384 SER B C 1
ATOM 6424 O O . SER B 1 384 ? 5.293 -1.948 12.922 1 70 384 SER B O 1
ATOM 6426 N N . ASN B 1 385 ? 4.531 -2.338 14.922 1 67.31 385 ASN B N 1
ATOM 6427 C CA . ASN B 1 385 ? 5.871 -2.748 15.328 1 67.31 385 ASN B CA 1
ATOM 6428 C C . ASN B 1 385 ? 6.191 -4.16 14.852 1 67.31 385 ASN B C 1
ATOM 6430 O O . ASN B 1 385 ? 7.348 -4.582 14.883 1 67.31 385 ASN B O 1
ATOM 6434 N N . ASN B 1 386 ? 5.223 -4.766 14.25 1 75.31 386 ASN B N 1
ATOM 6435 C CA . ASN B 1 386 ? 5.438 -6.168 13.898 1 75.31 386 ASN B CA 1
ATOM 6436 C C . ASN B 1 386 ? 5.672 -6.348 12.406 1 75.31 386 ASN B C 1
ATOM 6438 O O . ASN B 1 386 ? 6.102 -7.414 11.961 1 75.31 386 ASN B O 1
ATOM 6442 N N . LEU B 1 387 ? 5.465 -5.309 11.688 1 87.38 387 LEU B N 1
ATOM 6443 C CA . LEU B 1 387 ? 5.602 -5.398 10.234 1 87.38 387 LEU B CA 1
ATOM 6444 C C . LEU B 1 387 ? 6.488 -4.277 9.703 1 87.38 387 LEU B C 1
ATOM 6446 O O . LEU B 1 387 ? 6.555 -3.197 10.297 1 87.38 387 LEU B O 1
ATOM 6450 N N . PRO B 1 388 ? 7.246 -4.57 8.648 1 91.88 388 PRO B N 1
ATOM 6451 C CA . PRO B 1 388 ? 8.023 -3.496 8.023 1 91.88 388 PRO B CA 1
ATOM 6452 C C . PRO B 1 388 ? 7.137 -2.393 7.441 1 91.88 388 PRO B C 1
ATOM 6454 O O . PRO B 1 388 ? 6.035 -2.67 6.965 1 91.88 388 PRO B O 1
ATOM 6457 N N . THR B 1 389 ? 7.625 -1.137 7.555 1 92.69 389 THR B N 1
ATOM 6458 C CA . THR B 1 389 ? 6.969 -0.013 6.895 1 92.69 389 THR B CA 1
ATOM 6459 C C . THR B 1 389 ? 7.266 -0.021 5.395 1 92.69 389 THR B C 1
ATOM 6461 O O . THR B 1 389 ? 8.398 -0.264 4.984 1 92.69 389 THR B O 1
ATOM 6464 N N . ASP B 1 390 ? 6.262 0.137 4.602 1 92.62 390 ASP B N 1
ATOM 6465 C CA . ASP B 1 390 ? 6.465 0.245 3.16 1 92.62 390 ASP B CA 1
ATOM 6466 C C . ASP B 1 390 ? 7.086 1.591 2.793 1 92.62 390 ASP B C 1
ATOM 6468 O O . ASP B 1 390 ? 6.383 2.602 2.707 1 92.62 390 ASP B O 1
ATOM 6472 N N . LEU B 1 391 ? 8.375 1.598 2.496 1 95.81 391 LEU B N 1
ATOM 6473 C CA . LEU B 1 391 ? 9.109 2.832 2.244 1 95.81 391 LEU B CA 1
ATOM 6474 C C . LEU B 1 391 ? 9.484 2.949 0.769 1 95.81 391 LEU B C 1
ATOM 6476 O O . LEU B 1 391 ? 10.141 3.912 0.365 1 95.81 391 LEU B O 1
ATOM 6480 N N . PHE B 1 392 ? 9.039 2.002 -0.085 1 94 392 PHE B N 1
ATOM 6481 C CA . PHE B 1 392 ? 9.492 1.908 -1.467 1 94 392 PHE B CA 1
ATOM 6482 C C . PHE B 1 392 ? 9.102 3.154 -2.25 1 94 392 PHE B C 1
ATOM 6484 O O . PHE B 1 392 ? 9.938 3.754 -2.932 1 94 392 PHE B O 1
ATOM 6491 N N . TYR B 1 393 ? 7.855 3.561 -2.148 1 94.88 393 TYR B N 1
ATOM 6492 C CA . TYR B 1 393 ? 7.363 4.742 -2.844 1 94.88 393 TYR B CA 1
ATOM 6493 C C . TYR B 1 393 ? 8.18 5.973 -2.473 1 94.88 393 TYR B C 1
ATOM 6495 O O . TYR B 1 393 ? 8.57 6.754 -3.344 1 94.88 393 TYR B O 1
ATOM 6503 N N . TYR B 1 394 ? 8.469 6.152 -1.21 1 95.94 394 TYR B N 1
ATOM 6504 C CA . TYR B 1 394 ? 9.125 7.352 -0.697 1 95.94 394 TYR B CA 1
ATOM 6505 C C . TYR B 1 394 ? 10.594 7.379 -1.1 1 95.94 394 TYR B C 1
ATOM 6507 O O . TYR B 1 394 ? 11.133 8.445 -1.422 1 95.94 394 TYR B O 1
ATOM 6515 N N . ARG B 1 395 ? 11.203 6.215 -1.088 1 92.56 395 ARG B N 1
ATOM 6516 C CA . ARG B 1 395 ? 12.586 6.125 -1.529 1 92.56 395 ARG B CA 1
ATOM 6517 C C . ARG B 1 395 ? 12.719 6.48 -3.008 1 92.56 395 ARG B C 1
ATOM 6519 O O . ARG B 1 395 ? 13.648 7.184 -3.404 1 92.56 395 ARG B O 1
ATOM 6526 N N . ARG B 1 396 ? 11.766 6.008 -3.789 1 89.75 396 ARG B N 1
ATOM 6527 C CA . ARG B 1 396 ? 11.773 6.305 -5.219 1 89.75 396 ARG B CA 1
ATOM 6528 C C . ARG B 1 396 ? 11.547 7.793 -5.469 1 89.75 396 ARG B C 1
ATOM 6530 O O . ARG B 1 396 ? 12.141 8.375 -6.379 1 89.75 396 ARG B O 1
ATOM 6537 N N . ALA B 1 397 ? 10.656 8.344 -4.66 1 89.75 397 ALA B N 1
ATOM 6538 C CA . ALA B 1 397 ? 10.367 9.773 -4.797 1 89.75 397 ALA B CA 1
ATOM 6539 C C . ALA B 1 397 ? 11.617 10.609 -4.531 1 89.75 397 ALA B C 1
ATOM 6541 O O . ALA B 1 397 ? 11.844 11.633 -5.188 1 89.75 397 ALA B O 1
ATOM 6542 N N . LEU B 1 398 ? 12.422 10.141 -3.643 1 89.25 398 LEU B N 1
ATOM 6543 C CA . LEU B 1 398 ? 13.641 10.852 -3.27 1 89.25 398 LEU B CA 1
ATOM 6544 C C . LEU B 1 398 ? 14.703 10.719 -4.355 1 89.25 398 LEU B C 1
ATOM 6546 O O . LEU B 1 398 ? 15.445 11.672 -4.621 1 89.25 398 LEU B O 1
ATOM 6550 N N . ASN B 1 399 ? 14.797 9.484 -5.004 1 81.38 399 ASN B N 1
ATOM 6551 C CA . ASN B 1 399 ? 15.883 9.203 -5.934 1 81.38 399 ASN B CA 1
ATOM 6552 C C . ASN B 1 399 ? 15.547 9.672 -7.348 1 81.38 399 ASN B C 1
ATOM 6554 O O . ASN B 1 399 ? 16.438 9.75 -8.203 1 81.38 399 ASN B O 1
ATOM 6558 N N . SER B 1 400 ? 14.297 9.695 -7.715 1 63.34 400 SER B N 1
ATOM 6559 C CA . SER B 1 400 ? 13.953 10.141 -9.062 1 63.34 400 SER B CA 1
ATOM 6560 C C . SER B 1 400 ? 14.391 11.586 -9.297 1 63.34 400 SER B C 1
ATOM 6562 O O . SER B 1 400 ? 14.164 12.141 -10.375 1 63.34 400 SER B O 1
ATOM 6564 N N . THR B 1 401 ? 15.094 12.211 -8.383 1 49.97 401 THR B N 1
ATOM 6565 C CA . THR B 1 401 ? 15.594 13.562 -8.602 1 49.97 401 THR B CA 1
ATOM 6566 C C . THR B 1 401 ? 16.938 13.531 -9.328 1 49.97 401 THR B C 1
ATOM 6568 O O . THR B 1 401 ? 17.734 12.609 -9.141 1 49.97 401 THR B O 1
#

Organism: Crassostrea virginica (NCBI:txid6565)

InterPro domains:
  IPR003406 Glycosyl transferase, family 14 [PF02485] (86-350)

pLDDT: mean 91.25, std 14.31, range [20.0, 98.88]

Nearest PDB structures (foldseek):
  6ej8-assembly1_A  TM=7.685E-01  e=1.715E-16  Homo sapiens
  6eja-assembly1_A  TM=8.003E-01  e=7.968E-16  Homo sapiens
  6eje-assembly1_A  TM=7.701E-01  e=4.126E-16  Homo sapiens
  6foa-assembly1_A  TM=7.585E-01  e=3.500E-16  Homo sapiens
  6ejd-assembly1_A  TM=7.949E-01  e=1.379E-15  Homo sapiens